Protein AF-A0A397TI07-F1 (afdb_monomer)

Nearest PDB structures (foldseek):
  2qxl-assembly1_A  TM=7.278E-01  e=1.219E-18  Saccharomyces cerevisiae
  6sr6-assembly2_C  TM=5.139E-01  e=1.156E-18  Thermochaetoides thermophila DSM 1495
  6gfa-assembly1_A  TM=7.065E-01  e=2.248E-13  Homo sapiens
  1hux-assembly1_B  TM=5.954E-01  e=6.683E-06  Acidaminococcus fermentans
 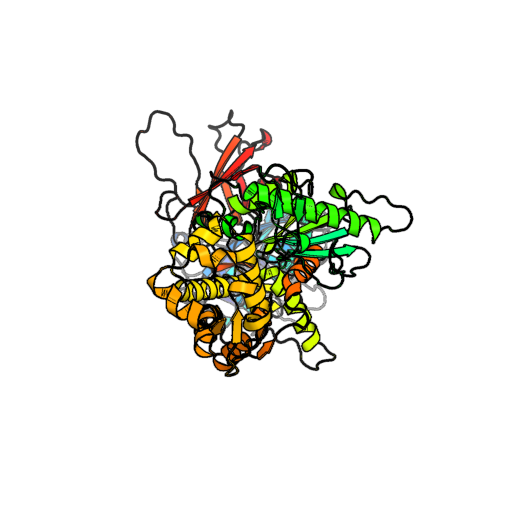 4ehu-assembly1_A  TM=5.705E-01  e=7.834E-06  Clostridioides difficile

Organism: NCBI:txid658196

Foldseek 3Di:
DKAKAAPLVDDQVDQKDKDWDFDPPFQQDQAKDKFWAKDQDQDGPLVFKFWAWDDTDRGGTMIMIGTLDPPDDPDDSRRMMIIMDMDDDCVNRVDDQPQQPQKDKDKDKDKDFDDQDAFDKDKDFAPAFDDALKFKTKHKAFPPDDPDDWRKGWAWAADEGGMTMITIHTSDDDDDDRGIMMMMMMIIDGPPDQWDQHRHDRDIHGSCNRGHGHHPVRYDNCSVVVVCCVVCVVPPLQDPVLAQKEKEWELAQFKIWMWMDGLVVPDIGQDQDDPVDGGDSIWTLKFWDAPVNPDTPDGTNVLAFDFDDPVPDPDLRPTQMDGRLVVCLVPVVCCVLHQVDDDSLVSLLVSLLVVLVVVCVVCQVPVDDPDDDRDQQRHYAYEYADAQPDAQVSLLSVLVSCCSSVNYVHSPDSSYAYDHLQQLLVLLVLVVVCVCQPPVNPHDPDQFWAKEWAQAAQKIKIFIWTDDPLAIFTLWRMDMDRLHPCQLLVLVLVVVCVQFPVQLSVCCSNRPVSLVSQQSVCCCVQPVLPDQLDFDKDKDQCCRRPVVSLVRGDPVNNVVCVVVNNIDIQTSVSSCVSCVVSLVVSLVSVVVNCVSPPRHQEYEYAYDCSSHNNSVVSNVVNDPHHYDYDPHRNCSSNNSSSVCSSPVVNYFKDQAQWWKFKWFDDPDDPPDPDPDFTWGHTQDFGRDIATQQDKGKDKDDQAPVCLVPQKGKMWMWIANDRDGTTCPDPRIDTFWIWIDGDDNVCHVFIKIWIWRSSGPHTWIWIQGPVRDTDTIDIGGDD

Mean predicted aligned error: 15.49 Å

Solvent-accessible surface area (backbone atoms only — not comparable to full-atom values): 43344 Å² total; per-residue (Å²): 66,34,35,73,45,79,32,64,91,54,66,76,90,54,64,63,46,83,45,81,46,81,44,84,77,57,29,80,45,58,81,57,48,71,42,51,40,46,29,46,91,96,40,66,39,72,87,52,39,33,67,44,75,44,79,66,41,41,49,32,34,33,37,41,40,34,58,67,49,97,84,75,67,96,69,62,51,44,71,25,30,44,39,39,35,46,50,64,57,49,89,64,23,76,55,73,46,87,74,55,72,72,52,48,78,47,75,54,75,46,80,44,72,55,70,90,53,88,70,46,75,46,74,47,75,50,100,56,80,52,57,78,65,26,24,41,34,71,42,72,47,65,60,78,80,65,101,78,72,75,44,54,44,76,45,80,65,37,32,30,58,40,34,44,31,31,30,57,48,67,74,64,94,75,81,86,68,83,47,47,31,39,39,38,40,41,36,39,39,48,99,85,58,67,54,47,46,32,70,79,51,101,50,74,41,51,37,56,57,53,34,41,58,40,41,76,92,34,51,33,79,58,51,59,52,58,62,40,45,79,69,40,66,83,67,60,84,82,71,58,85,63,50,50,32,37,34,6,43,29,75,39,38,51,45,27,32,41,25,39,29,41,66,90,68,73,50,79,45,71,42,28,77,52,104,86,50,79,67,54,59,52,40,38,39,31,34,16,30,39,86,80,70,80,46,81,74,36,52,27,62,69,29,50,59,69,87,79,57,86,90,78,64,91,66,91,72,71,66,44,61,50,61,45,40,58,49,34,71,74,37,67,83,52,48,78,79,46,70,95,83,69,61,44,68,56,52,50,22,55,50,47,28,55,53,40,55,51,48,53,57,47,50,67,63,75,65,64,57,95,92,60,91,77,50,64,68,70,21,33,34,38,24,38,46,36,70,79,88,62,54,71,68,57,53,51,51,50,33,46,32,39,26,75,24,67,66,36,90,42,62,84,38,75,42,56,43,76,44,34,35,54,56,14,30,43,52,35,48,51,51,53,48,49,65,62,34,28,88,93,52,76,41,83,83,66,78,47,34,32,37,36,36,34,28,23,39,48,43,28,32,34,42,40,34,32,49,55,94,86,24,34,33,41,72,43,56,68,48,73,47,86,51,12,51,53,53,38,54,49,39,48,50,54,53,49,23,76,58,32,34,61,66,20,52,54,50,28,60,76,77,38,42,46,37,50,52,31,40,54,52,48,44,40,64,76,43,61,73,65,42,51,79,65,93,48,73,48,76,46,47,42,59,81,49,30,55,73,46,72,83,43,39,36,77,93,36,41,65,63,35,60,75,48,72,32,47,45,79,41,44,40,68,55,57,47,62,29,43,45,69,41,50,52,54,52,52,50,54,50,57,59,57,46,71,75,39,91,68,44,49,34,36,37,36,22,26,63,45,45,70,33,47,34,56,49,53,55,49,59,73,75,41,92,45,50,76,41,68,57,98,61,22,69,45,27,35,25,52,13,28,37,50,36,68,76,42,64,74,41,56,46,32,35,28,36,79,45,15,32,23,41,28,70,68,76,85,72,67,99,82,67,91,68,86,77,80,46,50,29,49,69,74,46,42,42,67,39,73,33,42,32,89,38,79,44,77,45,85,42,82,51,62,79,95,45,83,85,55,54,66,49,61,36,36,36,33,37,20,81,54,72,77,66,57,38,51,83,38,93,69,41,40,70,54,23,39,38,40,38,80,54,57,81,88,48,67,83,37,64,35,29,44,33,35,34,78,39,43,91,62,86,65,44,28,36,32,44,86,85,72,47,80,40,85,37,48,75,45,72,49,129

InterPro domains:
  IPR043129 ATPase, nucleotide binding domain [SSF53067] (244-429)
  IPR043129 ATPase, nucleotide binding domain [SSF53067] (448-645)

Secondary structure (DSSP, 8-state):
-EEEEE-TTS-TT-SEEEEEEE-SS--S-S-EEEEEEEEETTEE-TTTEEEEEEEEETTEEEEEEEES-TT-----GGG-EEEEEEEE-HHHHS---SS-TT-EEEEEEEEEEPPSSTT-EEEEE-SS---TT-EEEEEEEESS--S----EEEEEEEEETTEEEEEEEESS-------EEEEEEEEEE-SS--EEEPSSSS-EEEGGGTSEE--GGGB-TTHHHHHHHHHHTTT-TT--TT--EEEEEE--SSEEEEEEEETTT--EEE--EETTEES-S-EE-EEEE-TTSSSEEEEGGGGS-----TTT--S----EEEE-HHHHHH-GGGGGGS-TT--HHHHHHHHHHHHHHHHHHHHHHHT--TT----HHHHEEEEEEE-TT--HHHHHHHHHHHHHTTSSSSTT-TTEEEEEHHHHHHHHHHHHHHHHHSTTTT------EEEEEEE-SS-EEEEEEEEETTEEEE-SPPEEES-STHHHHHHHHHHHHHHH-HHHHHHHHHH-HHHHHHHHHHHHHHTGGG-SS----EEEEHHHH-GGGGGTS-HHHHHHHHHTTTEEEE-HHHHHHHHHHHHHHHHHHHHHHHTT-TT--EEEEESSGGG-HHHHHHHHHH--SEEE--SSGGGHHHHHHHHHHH-GGGEEEEE-SSEEEEEE-----TT----PPPB-EEEE-TT-EEETT--EEEEEE--GGGTT--EEEEEEEEES-SS--BTTSTTEEEEEEEEEE--GGGTT-EEEEEE-TTSSS--EEEE-TT--EEE-EEEE--

Sequence (782 aa):
MTGINDLRDLDNNNTEHYKRIDIKPSLKDENYEVFGTIIRGTQSLDDEFFIKFELYDFNGFYTIIESSNINNSSINIEECYILWMIIGNPSKLSVFSPKNREFQVGYFKKTITLKSAEGSCYHIKTPFPLYQGFGISFKVSYYPPSNYEPINNVKFIEWSYNSIKFQISKSNNIADSDENIELHICVLSSDTNRSLKIDNREEECPLNFIGYLLTDDNLNENLFLEINNQNIIKQQPFMDDNIKLVVSLDFGTTYSGFAYANKSKNEIIINDYWPDQDGPMKTNTALLYDEKYEEIKEWGLSAMAKRRNLRRELKNVSTNIVEYFKLCFLDEENKSNLSLNFNYEQAIIDYLKKIGELIKSTVLKKTRPENSEIDFLRNVLIIFPIPSKLSHQKKAAIRKCMCKAELIESEDSEKLQLITEIEAAAIKCMKIMKEVTGPEGGAIIKESDFLVVNCGGGIVELTLRRLIGDKLVEKSSNSSKLCGSIYIDKEFLEFISKKVGTNAIENLQEKHYDQLQYMVTEFCKEVKLLFTGDKKTYELNLEDICPNIKQYVADSHKDELEKNEWNVEISYEDVKSMFDPIVEQIIQLIREQLNFSKSCSTIFLVGGLSKSKYLQARIEQEFQQHIIVPRQPLTAVVSGALEYGLNAKLIYSRVIDMTYGVGMLQTLHPWNNQKERQNFNKLVAKGTEVYVDQEFEFELELQREYEDQEKFYIELYATAAQDAIFCDAPGVNKVGTIGIDIPESWHDHSINLVLFLGHIEICPFIKNKNEEYFPANFELGI

Radius of gyration: 34.13 Å; Cα contacts (8 Å, |Δi|>4): 1539; chains: 1; bounding box: 77×67×111 Å

Structure (mmCIF, N/CA/C/O backbone):
data_AF-A0A397TI07-F1
#
_entry.id   AF-A0A397TI07-F1
#
loop_
_atom_site.group_PDB
_atom_site.id
_atom_site.type_symbol
_atom_site.label_atom_id
_atom_site.label_alt_id
_atom_site.label_comp_id
_atom_site.label_asym_id
_atom_site.label_entity_id
_atom_site.label_seq_id
_atom_site.pdbx_PDB_ins_code
_atom_site.Cartn_x
_atom_site.Cartn_y
_atom_site.Cartn_z
_atom_site.occupancy
_atom_site.B_iso_or_equiv
_atom_site.auth_seq_id
_atom_site.auth_comp_id
_atom_site.auth_asym_id
_atom_site.auth_atom_id
_atom_site.pdbx_PDB_model_num
ATOM 1 N N . MET A 1 1 ? 14.806 8.182 -48.494 1.00 90.06 1 MET A N 1
ATOM 2 C CA . MET A 1 1 ? 14.368 8.021 -49.902 1.00 90.06 1 MET A CA 1
ATOM 3 C C . MET A 1 1 ? 14.138 6.554 -50.156 1.00 90.06 1 MET A C 1
ATOM 5 O O . MET A 1 1 ? 14.796 5.762 -49.504 1.00 90.06 1 MET A O 1
ATOM 9 N N . THR A 1 2 ? 13.253 6.190 -51.068 1.00 92.44 2 THR A N 1
ATOM 10 C CA . THR A 1 2 ? 12.921 4.792 -51.377 1.00 92.44 2 THR A CA 1
ATOM 11 C C . THR A 1 2 ? 12.957 4.550 -52.880 1.00 92.44 2 THR A C 1
ATOM 13 O O . THR A 1 2 ? 12.682 5.453 -53.673 1.00 92.44 2 THR A O 1
ATOM 16 N N . GLY A 1 3 ? 13.256 3.328 -53.301 1.00 92.75 3 GLY A N 1
ATOM 17 C CA . GLY A 1 3 ? 13.219 2.990 -54.715 1.00 92.75 3 GLY A CA 1
ATOM 18 C C . GLY A 1 3 ? 13.119 1.503 -54.989 1.00 92.75 3 GLY A C 1
ATOM 19 O O . GLY A 1 3 ? 13.406 0.673 -54.129 1.00 92.75 3 GLY A O 1
ATOM 20 N N . ILE A 1 4 ? 12.685 1.198 -56.211 1.00 92.88 4 ILE A N 1
ATOM 21 C CA . ILE A 1 4 ? 12.638 -0.158 -56.755 1.00 92.88 4 ILE A CA 1
ATOM 22 C C . ILE A 1 4 ? 13.364 -0.195 -58.102 1.00 92.88 4 ILE A C 1
ATOM 24 O O . ILE A 1 4 ? 13.055 0.591 -59.008 1.00 92.88 4 ILE A O 1
ATOM 28 N N . ASN A 1 5 ? 14.292 -1.137 -58.260 1.00 92.69 5 ASN A N 1
ATOM 29 C CA . ASN A 1 5 ? 15.069 -1.349 -59.484 1.00 92.69 5 ASN A CA 1
ATOM 30 C C . ASN A 1 5 ? 14.918 -2.794 -59.972 1.00 92.69 5 ASN A C 1
ATOM 32 O O . ASN A 1 5 ? 14.965 -3.715 -59.164 1.00 92.69 5 ASN A O 1
ATOM 36 N N . ASP A 1 6 ? 14.715 -2.999 -61.277 1.00 90.06 6 ASP A N 1
ATOM 37 C CA . ASP A 1 6 ? 14.643 -4.345 -61.857 1.00 90.06 6 ASP A CA 1
ATOM 38 C C . ASP A 1 6 ? 16.022 -4.987 -62.035 1.00 90.06 6 ASP A C 1
ATOM 40 O O . ASP A 1 6 ? 17.028 -4.294 -62.223 1.00 90.06 6 ASP A O 1
ATOM 44 N N . LEU A 1 7 ? 16.032 -6.320 -61.983 1.00 88.94 7 LEU A N 1
ATOM 45 C CA . LEU A 1 7 ? 17.220 -7.166 -62.094 1.00 88.94 7 LEU A CA 1
ATOM 46 C C . LEU A 1 7 ? 17.306 -7.926 -63.430 1.00 88.94 7 LEU A C 1
ATOM 48 O O . LEU A 1 7 ? 18.076 -8.871 -63.558 1.00 88.94 7 LEU A O 1
ATOM 52 N N . ARG A 1 8 ? 16.537 -7.510 -64.446 1.00 85.56 8 ARG A N 1
ATOM 53 C CA . ARG A 1 8 ? 16.439 -8.181 -65.762 1.00 85.56 8 ARG A CA 1
ATOM 54 C C . ARG A 1 8 ? 17.748 -8.258 -66.551 1.00 85.56 8 ARG A C 1
ATOM 56 O O . ARG A 1 8 ? 17.824 -8.986 -67.530 1.00 85.56 8 ARG A O 1
ATOM 63 N N . ASP A 1 9 ? 18.732 -7.445 -66.197 1.00 84.00 9 ASP A N 1
ATOM 64 C CA . ASP A 1 9 ? 20.057 -7.408 -66.815 1.00 84.00 9 ASP A CA 1
ATOM 65 C C . ASP A 1 9 ? 21.073 -8.343 -66.139 1.00 84.00 9 ASP A C 1
ATOM 67 O O . ASP A 1 9 ? 22.226 -8.387 -66.570 1.00 84.00 9 ASP A O 1
ATOM 71 N N . LEU A 1 10 ? 20.670 -9.077 -65.095 1.00 84.06 10 LEU A N 1
ATOM 72 C CA . LEU A 1 10 ? 21.507 -10.061 -64.411 1.00 84.06 10 LEU A CA 1
ATOM 73 C C . LEU A 1 10 ? 21.337 -11.460 -65.022 1.00 84.06 10 LEU A C 1
ATOM 75 O O . LEU A 1 10 ? 20.241 -11.853 -65.398 1.00 84.06 10 LEU A O 1
ATOM 79 N N . ASP A 1 11 ? 22.431 -12.221 -65.101 1.00 77.19 11 ASP A N 1
ATOM 80 C CA . ASP A 1 11 ? 22.445 -13.582 -65.659 1.00 77.19 11 ASP A CA 1
ATOM 81 C C . ASP A 1 11 ? 22.175 -14.630 -64.574 1.00 77.19 11 ASP A C 1
ATOM 83 O O . ASP A 1 11 ? 23.020 -14.826 -63.704 1.00 77.19 11 ASP A O 1
ATOM 87 N N . ASN A 1 12 ? 21.049 -15.341 -64.676 1.00 74.50 12 ASN A N 1
ATOM 88 C CA . ASN A 1 12 ? 20.631 -16.424 -63.773 1.00 74.50 12 ASN A CA 1
ATOM 89 C C . ASN A 1 12 ? 21.666 -17.537 -63.531 1.00 74.50 12 ASN A C 1
ATOM 91 O O . ASN A 1 12 ? 21.523 -18.292 -62.574 1.00 74.50 12 ASN A O 1
ATOM 95 N N . ASN A 1 13 ? 22.667 -17.698 -64.399 1.00 72.75 13 ASN A N 1
ATOM 96 C CA . ASN A 1 13 ? 23.678 -18.746 -64.241 1.00 72.75 13 ASN A CA 1
ATOM 97 C C . ASN A 1 13 ? 24.773 -18.390 -63.223 1.00 72.75 13 ASN A C 1
ATOM 99 O O . ASN A 1 13 ? 25.569 -19.258 -62.862 1.00 72.75 13 ASN A O 1
ATOM 103 N N . ASN A 1 14 ? 24.842 -17.133 -62.780 1.00 78.38 14 ASN A N 1
ATOM 104 C CA . ASN A 1 14 ? 25.813 -16.694 -61.784 1.00 78.38 14 ASN A CA 1
ATOM 105 C C . ASN A 1 14 ? 25.267 -16.885 -60.365 1.00 78.38 14 ASN A C 1
ATOM 107 O O . ASN A 1 14 ? 24.083 -16.698 -60.112 1.00 78.38 14 ASN A O 1
ATOM 111 N N . THR A 1 15 ? 26.148 -17.230 -59.426 1.00 73.81 15 THR A N 1
ATOM 112 C CA . THR A 1 15 ? 25.811 -17.357 -57.997 1.00 73.81 15 THR A CA 1
ATOM 113 C C . THR A 1 15 ? 25.949 -16.042 -57.231 1.00 73.81 15 THR A C 1
ATOM 115 O O . THR A 1 15 ? 25.439 -15.930 -56.119 1.00 73.81 15 THR A O 1
ATOM 118 N N . GLU A 1 16 ? 26.644 -15.069 -57.823 1.00 82.38 16 GLU A N 1
ATOM 119 C CA . GLU A 1 16 ? 26.930 -13.751 -57.265 1.00 82.38 16 GLU A CA 1
ATOM 120 C C . GLU A 1 16 ? 26.706 -12.680 -58.343 1.00 82.38 16 GLU A C 1
ATOM 122 O O . GLU A 1 16 ? 27.141 -12.830 -59.491 1.00 82.38 16 GLU A O 1
ATOM 127 N N . HIS A 1 17 ? 26.031 -11.589 -57.986 1.00 85.69 17 HIS A N 1
ATOM 128 C CA . HIS A 1 17 ? 25.712 -10.493 -58.895 1.00 85.69 17 HIS A CA 1
ATOM 129 C C . HIS A 1 17 ? 26.055 -9.136 -58.294 1.00 85.69 17 HIS A C 1
ATOM 131 O O . HIS A 1 17 ? 25.879 -8.902 -57.101 1.00 85.69 17 HIS A O 1
ATOM 137 N N . TYR A 1 18 ? 26.446 -8.206 -59.164 1.00 88.56 18 TYR A N 1
ATOM 138 C CA . TYR A 1 18 ? 26.770 -6.829 -58.809 1.00 88.56 18 TYR A CA 1
ATOM 139 C C . TYR A 1 18 ? 25.869 -5.879 -59.592 1.00 88.56 18 TYR A C 1
ATOM 141 O O . TYR A 1 18 ? 25.915 -5.837 -60.822 1.00 88.56 18 TYR A O 1
ATOM 149 N N . LYS A 1 19 ? 25.062 -5.088 -58.884 1.00 90.50 19 LYS A N 1
ATOM 150 C CA . LYS A 1 19 ? 24.142 -4.118 -59.486 1.00 90.50 19 LYS A CA 1
ATOM 151 C C . LYS A 1 19 ? 24.431 -2.712 -58.978 1.00 90.50 19 LYS A C 1
ATOM 153 O O . LYS A 1 19 ? 24.360 -2.445 -57.781 1.00 90.50 19 LYS A O 1
ATOM 158 N N . ARG A 1 20 ? 24.707 -1.787 -59.899 1.00 93.12 20 ARG A N 1
ATOM 159 C CA . ARG A 1 20 ? 24.792 -0.355 -59.593 1.00 93.12 20 ARG A CA 1
ATOM 160 C C . ARG A 1 20 ? 23.393 0.256 -59.505 1.00 93.12 20 ARG A C 1
ATOM 162 O O . ARG A 1 20 ? 22.586 0.073 -60.418 1.00 93.12 20 ARG A O 1
ATOM 169 N N . ILE A 1 21 ? 23.136 1.019 -58.445 1.00 93.38 21 ILE A N 1
ATOM 170 C CA . ILE A 1 21 ? 21.921 1.818 -58.269 1.00 93.38 21 ILE A CA 1
ATOM 171 C C . ILE A 1 21 ? 22.296 3.295 -58.294 1.00 93.38 21 ILE A C 1
ATOM 173 O O . ILE A 1 21 ? 22.989 3.781 -57.403 1.00 93.38 21 ILE A O 1
ATOM 177 N N . ASP A 1 22 ? 21.810 4.011 -59.306 1.00 90.75 22 ASP A N 1
ATOM 178 C CA . ASP A 1 22 ? 22.037 5.447 -59.442 1.00 90.75 22 ASP A CA 1
ATOM 179 C C . ASP A 1 22 ? 20.871 6.258 -58.860 1.00 90.75 22 ASP A C 1
ATOM 181 O O . ASP A 1 22 ? 19.702 6.055 -59.204 1.00 90.75 22 ASP A O 1
ATOM 185 N N . ILE A 1 23 ? 21.203 7.229 -58.014 1.00 88.88 23 ILE A N 1
ATOM 186 C CA . ILE A 1 23 ? 20.280 8.134 -57.335 1.00 88.88 23 ILE A CA 1
ATOM 187 C C . ILE A 1 23 ? 20.291 9.494 -58.029 1.00 88.88 23 ILE A C 1
ATOM 189 O O . ILE A 1 23 ? 21.336 10.112 -58.239 1.00 88.88 23 ILE A O 1
ATOM 193 N N . LYS A 1 24 ? 19.099 9.978 -58.391 1.00 82.69 24 LYS A N 1
ATOM 194 C CA . LYS A 1 24 ? 18.906 11.294 -59.010 1.00 82.69 24 LYS A CA 1
ATOM 195 C C . LYS A 1 24 ? 17.842 12.090 -58.248 1.00 82.69 24 LYS A C 1
ATOM 197 O O . LYS A 1 24 ? 16.737 11.575 -58.080 1.00 82.69 24 LYS A O 1
ATOM 202 N N . PRO A 1 25 ? 18.118 13.351 -57.860 1.00 83.50 25 PRO A N 1
ATOM 203 C CA . PRO A 1 25 ? 19.406 14.057 -57.952 1.00 83.50 25 PRO A CA 1
ATOM 204 C C . PRO A 1 25 ? 20.477 13.480 -56.999 1.00 83.50 25 PRO A C 1
ATOM 206 O O . PRO A 1 25 ? 20.141 12.770 -56.058 1.00 83.50 25 PRO A O 1
ATOM 209 N N . SER A 1 26 ? 21.754 13.796 -57.252 1.00 84.94 26 SER A N 1
ATOM 210 C CA . SER A 1 26 ? 22.898 13.371 -56.421 1.00 84.94 26 SER A CA 1
ATOM 211 C C . SER A 1 26 ? 22.773 13.849 -54.963 1.00 84.94 26 SER A C 1
ATOM 213 O O . SER A 1 26 ? 22.313 14.966 -54.710 1.00 84.94 26 SER A O 1
ATOM 215 N N . LEU A 1 27 ? 23.219 13.008 -54.021 1.00 83.44 27 LEU A N 1
ATOM 216 C CA . LEU A 1 27 ? 23.052 13.142 -52.567 1.00 83.44 27 LEU A CA 1
ATOM 217 C C . LEU A 1 27 ? 24.059 14.081 -51.884 1.00 83.44 27 LEU A C 1
ATOM 219 O O . LEU A 1 27 ? 23.973 14.256 -50.679 1.00 83.44 27 LEU A O 1
ATOM 223 N N . LYS A 1 28 ? 25.009 14.683 -52.613 1.00 84.31 28 LYS A N 1
ATOM 224 C CA . LYS A 1 28 ? 26.028 15.657 -52.137 1.00 84.31 28 LYS A CA 1
ATOM 225 C C . LYS A 1 28 ? 26.946 15.256 -50.961 1.00 84.31 28 LYS A C 1
ATOM 227 O O . LYS A 1 28 ? 27.936 15.947 -50.745 1.00 84.31 28 LYS A O 1
ATOM 232 N N . ASP A 1 29 ? 26.652 14.187 -50.233 1.00 83.75 29 ASP A N 1
ATOM 233 C CA . ASP A 1 29 ? 27.435 13.604 -49.142 1.00 83.75 29 ASP A CA 1
ATOM 234 C C . ASP A 1 29 ? 27.267 12.069 -49.206 1.00 83.75 29 ASP A C 1
ATOM 236 O O . ASP A 1 29 ? 26.240 11.569 -49.673 1.00 83.75 29 ASP A O 1
ATOM 240 N N . GLU A 1 30 ? 28.297 11.328 -48.803 1.00 84.31 30 GLU A N 1
ATOM 241 C CA . GLU A 1 30 ? 28.347 9.856 -48.817 1.00 84.31 30 GLU A CA 1
ATOM 242 C C . GLU A 1 30 ? 27.868 9.248 -47.490 1.00 84.31 30 GLU A C 1
ATOM 244 O O . GLU A 1 30 ? 27.696 8.039 -47.381 1.00 84.31 30 GLU A O 1
ATOM 249 N N . ASN A 1 31 ? 27.620 10.079 -46.472 1.00 86.06 31 ASN A N 1
ATOM 250 C CA . ASN A 1 31 ? 27.191 9.661 -45.142 1.00 86.06 31 ASN A CA 1
ATOM 251 C C . ASN A 1 31 ? 25.685 9.355 -45.094 1.00 86.06 31 ASN A C 1
ATOM 253 O O . ASN A 1 31 ? 24.887 10.068 -44.470 1.00 86.06 31 ASN A O 1
ATOM 257 N N . TYR A 1 32 ? 25.303 8.296 -45.798 1.00 90.44 32 TYR A N 1
ATOM 258 C CA . TYR A 1 32 ? 23.967 7.725 -45.797 1.00 90.44 32 TYR A CA 1
ATOM 259 C C . TYR A 1 32 ? 24.035 6.203 -45.687 1.00 90.44 32 TYR A C 1
ATOM 261 O O . TYR A 1 32 ? 25.038 5.574 -46.004 1.00 90.44 32 TYR A O 1
ATOM 269 N N . GLU A 1 33 ? 22.940 5.611 -45.228 1.00 91.94 33 GLU A N 1
ATOM 270 C CA . GLU A 1 33 ? 22.823 4.172 -45.021 1.00 91.94 33 GLU A CA 1
ATOM 271 C C . GLU A 1 33 ? 21.682 3.631 -45.873 1.00 91.94 33 GLU A C 1
ATOM 273 O O . GLU A 1 33 ? 20.640 4.280 -46.012 1.00 91.94 33 GLU A O 1
ATOM 278 N N . VAL A 1 34 ? 21.878 2.440 -46.437 1.00 93.06 34 VAL A N 1
ATOM 279 C CA . VAL A 1 34 ? 20.888 1.770 -47.284 1.00 93.06 34 VAL A CA 1
ATOM 280 C C . VAL A 1 34 ? 20.403 0.499 -46.606 1.00 93.06 34 VAL A C 1
ATOM 282 O O . VAL A 1 34 ? 21.199 -0.345 -46.204 1.00 93.06 34 VAL A O 1
ATOM 285 N N . PHE A 1 35 ? 19.085 0.371 -46.519 1.00 92.94 35 PHE A N 1
ATOM 286 C CA . PHE A 1 35 ? 18.367 -0.827 -46.102 1.00 92.94 35 PHE A CA 1
ATOM 287 C C . PHE A 1 35 ? 17.537 -1.316 -47.280 1.00 92.94 35 PHE A C 1
ATOM 289 O O . PHE A 1 35 ? 17.034 -0.503 -48.053 1.00 92.94 35 PHE A O 1
ATOM 296 N N . GLY A 1 36 ? 17.367 -2.619 -47.439 1.00 91.12 36 GLY A N 1
ATOM 297 C CA . GLY A 1 36 ? 16.637 -3.142 -48.582 1.00 91.12 36 GLY A CA 1
ATOM 298 C C . GLY A 1 36 ? 16.642 -4.655 -48.653 1.00 91.12 36 GLY A C 1
ATOM 299 O O . GLY A 1 36 ? 17.326 -5.312 -47.875 1.00 91.12 36 GLY A O 1
ATOM 300 N N . THR A 1 37 ? 15.883 -5.177 -49.608 1.00 89.56 37 THR A N 1
ATOM 301 C CA . THR A 1 37 ? 15.770 -6.608 -49.894 1.00 89.56 37 THR A CA 1
ATOM 302 C C . THR A 1 37 ? 15.464 -6.845 -51.376 1.00 89.56 37 THR A C 1
ATOM 304 O O . THR A 1 37 ? 15.240 -5.906 -52.149 1.00 89.56 37 THR A O 1
ATOM 307 N N . ILE A 1 38 ? 15.448 -8.114 -51.774 1.00 89.19 38 ILE A N 1
ATOM 308 C CA . ILE A 1 38 ? 14.978 -8.585 -53.068 1.00 89.19 38 ILE A CA 1
ATOM 309 C C . ILE A 1 38 ? 13.525 -9.028 -52.943 1.00 89.19 38 ILE A C 1
ATOM 311 O O . ILE A 1 38 ? 13.163 -9.811 -52.069 1.00 89.19 38 ILE A O 1
ATOM 315 N N . ILE A 1 39 ? 12.696 -8.550 -53.864 1.00 87.50 39 ILE A N 1
ATOM 316 C CA . ILE A 1 39 ? 11.276 -8.880 -53.930 1.00 87.50 39 ILE A CA 1
ATOM 317 C C . ILE A 1 39 ? 10.912 -9.481 -55.289 1.00 87.50 39 ILE A C 1
ATOM 319 O O . ILE A 1 39 ? 11.485 -9.122 -56.321 1.00 87.50 39 ILE A O 1
ATOM 323 N N . ARG A 1 40 ? 9.891 -10.342 -55.310 1.00 85.25 40 ARG A N 1
ATOM 324 C CA . ARG A 1 40 ? 9.202 -10.794 -56.530 1.00 85.25 40 ARG A CA 1
ATOM 325 C C . ARG A 1 40 ? 7.703 -10.581 -56.359 1.00 85.25 40 ARG A C 1
ATOM 327 O O . ARG A 1 40 ? 7.061 -11.201 -55.513 1.00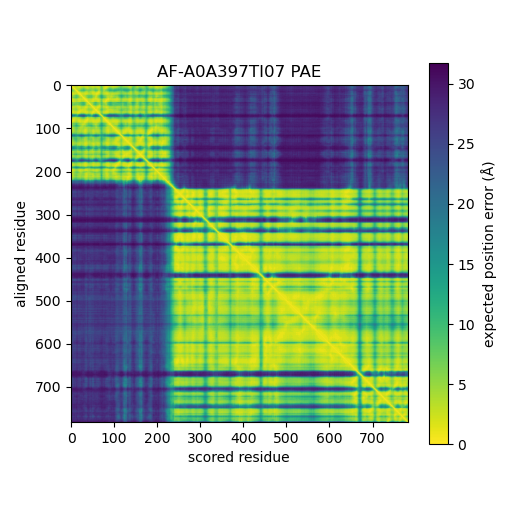 85.25 40 ARG A O 1
ATOM 334 N N . GLY A 1 41 ? 7.133 -9.670 -57.146 1.00 78.31 41 GLY A N 1
ATOM 335 C CA . GLY A 1 41 ? 5.758 -9.216 -56.932 1.00 78.31 41 GLY A CA 1
ATOM 336 C C . GLY A 1 41 ? 5.595 -8.597 -55.539 1.00 78.31 41 GLY A C 1
ATOM 337 O O . GLY A 1 41 ? 6.214 -7.582 -55.242 1.00 78.31 41 GLY A O 1
ATOM 338 N N . THR A 1 42 ? 4.775 -9.217 -54.687 1.00 66.88 42 THR A N 1
ATOM 339 C CA . THR A 1 42 ? 4.493 -8.762 -53.312 1.00 66.88 42 THR A CA 1
ATOM 340 C C . THR A 1 42 ? 5.136 -9.648 -52.237 1.00 66.88 42 THR A C 1
ATOM 342 O O . THR A 1 42 ? 4.614 -9.736 -51.128 1.00 66.88 42 THR A O 1
ATOM 345 N N . GLN A 1 43 ? 6.194 -10.388 -52.572 1.00 74.50 43 GLN A N 1
ATOM 346 C CA . GLN A 1 43 ? 6.878 -11.298 -51.648 1.00 74.50 43 GLN A CA 1
ATOM 347 C C . GLN A 1 43 ? 8.351 -10.908 -51.517 1.00 74.50 43 GLN A C 1
ATOM 349 O O . GLN A 1 43 ? 9.016 -10.715 -52.536 1.00 74.50 43 GLN A O 1
ATOM 354 N N . SER A 1 44 ? 8.836 -10.800 -50.274 1.00 76.38 44 SER A N 1
ATOM 355 C CA . SER A 1 44 ? 10.272 -10.716 -49.969 1.00 76.38 44 SER A CA 1
ATOM 356 C C . SER A 1 44 ? 10.926 -12.086 -50.147 1.00 76.38 44 SER A C 1
ATOM 358 O O . SER A 1 44 ? 10.307 -13.109 -49.848 1.00 76.38 44 SER A O 1
ATOM 360 N N . LEU A 1 45 ? 12.166 -12.094 -50.632 1.00 77.88 45 LEU A N 1
ATOM 361 C CA . LEU A 1 45 ? 12.975 -13.284 -50.896 1.00 77.88 45 LEU A CA 1
ATOM 362 C C . LEU A 1 45 ? 14.217 -13.357 -49.984 1.00 77.88 45 LEU A C 1
ATOM 364 O O . LEU A 1 45 ? 15.238 -13.921 -50.374 1.00 77.88 45 LEU A O 1
ATOM 368 N N . ASP A 1 46 ? 14.125 -12.813 -48.763 1.00 69.56 46 ASP A N 1
ATOM 369 C CA . ASP A 1 46 ? 15.209 -12.772 -47.757 1.00 69.56 46 ASP A CA 1
ATOM 370 C C . ASP A 1 46 ? 15.777 -14.152 -47.358 1.00 69.56 46 ASP A C 1
ATOM 372 O O . ASP A 1 46 ? 16.914 -14.244 -46.893 1.00 69.56 46 ASP A O 1
ATOM 376 N N . ASP A 1 47 ? 15.006 -15.233 -47.523 1.00 68.88 47 ASP A N 1
ATOM 377 C CA . ASP A 1 47 ? 15.468 -16.607 -47.259 1.00 68.88 47 ASP A CA 1
ATOM 378 C C . ASP A 1 47 ? 16.198 -17.227 -48.489 1.00 68.88 47 ASP A C 1
ATOM 380 O O . ASP A 1 47 ? 16.891 -18.241 -48.368 1.00 68.88 47 ASP A O 1
ATOM 384 N N . GLU A 1 48 ? 16.080 -16.626 -49.683 1.00 76.12 48 GLU A N 1
ATOM 385 C CA . GLU A 1 48 ? 16.630 -17.151 -50.949 1.00 76.12 48 GLU A CA 1
ATOM 386 C C . GLU A 1 48 ? 17.859 -16.395 -51.466 1.00 76.12 48 GLU A C 1
ATOM 388 O O . GLU A 1 48 ? 18.686 -16.959 -52.192 1.00 76.12 48 GLU A O 1
ATOM 393 N N . PHE A 1 49 ? 17.991 -15.124 -51.091 1.00 81.12 49 PHE A N 1
ATOM 394 C CA . PHE A 1 49 ? 19.101 -14.275 -51.497 1.00 81.12 49 PHE A CA 1
ATOM 395 C C . PHE A 1 49 ? 19.711 -13.548 -50.302 1.00 81.12 49 PHE A C 1
ATOM 397 O O . PHE A 1 49 ? 19.016 -12.979 -49.461 1.00 81.12 49 PHE A O 1
ATOM 404 N N . PHE A 1 50 ? 21.035 -13.514 -50.272 1.00 82.19 50 PHE A N 1
ATOM 405 C CA . PHE A 1 50 ? 21.818 -12.651 -49.405 1.00 82.19 50 PHE A CA 1
ATOM 406 C C . PHE A 1 50 ? 22.117 -11.346 -50.143 1.00 82.19 50 PHE A C 1
ATOM 408 O O . PHE A 1 50 ? 22.528 -11.368 -51.304 1.00 82.19 50 PHE A O 1
ATOM 415 N N . ILE A 1 51 ? 21.902 -10.204 -49.486 1.00 86.50 51 ILE A N 1
ATOM 416 C CA . ILE A 1 51 ? 22.081 -8.878 -50.091 1.00 86.50 51 ILE A CA 1
ATOM 417 C C . ILE A 1 51 ? 23.004 -8.001 -49.244 1.00 86.50 51 ILE A C 1
ATOM 419 O O . ILE A 1 51 ? 22.856 -7.901 -48.027 1.00 86.50 51 ILE A O 1
ATOM 423 N N . LYS A 1 52 ? 23.948 -7.325 -49.902 1.00 87.50 52 LYS A N 1
ATOM 424 C CA . LYS A 1 52 ? 24.861 -6.360 -49.282 1.00 87.50 52 LYS A CA 1
ATOM 425 C C . LYS A 1 52 ? 24.840 -5.048 -50.061 1.00 87.50 52 LYS A C 1
ATOM 427 O O . LYS A 1 52 ? 24.933 -5.051 -51.286 1.00 87.50 52 LYS A O 1
ATOM 432 N N . PHE A 1 53 ? 24.746 -3.922 -49.357 1.00 89.56 53 PHE A N 1
ATOM 433 C CA . PHE A 1 53 ? 24.821 -2.583 -49.951 1.00 89.56 53 PHE A CA 1
ATOM 434 C C . PHE A 1 53 ? 26.148 -1.928 -49.583 1.00 89.56 53 PHE A C 1
ATOM 436 O O . PHE A 1 53 ? 26.409 -1.707 -48.397 1.00 89.56 53 PHE A O 1
ATOM 443 N N . GLU A 1 54 ? 26.969 -1.591 -50.577 1.00 86.31 54 GLU A N 1
ATOM 444 C CA . GLU A 1 54 ? 28.326 -1.062 -50.385 1.00 86.31 54 GLU A CA 1
ATOM 445 C C . GLU A 1 54 ? 28.744 -0.091 -51.494 1.00 86.31 54 GLU A C 1
ATOM 447 O O . GLU A 1 54 ? 27.971 0.218 -52.402 1.00 86.31 54 GLU A O 1
ATOM 452 N N . LEU A 1 55 ? 29.993 0.390 -51.413 1.00 84.62 55 LEU A N 1
ATOM 453 C CA . LEU A 1 55 ? 30.611 1.288 -52.392 1.00 84.62 55 LEU A CA 1
ATOM 454 C C . LEU A 1 55 ? 29.736 2.528 -52.643 1.00 84.62 55 LEU A C 1
ATOM 456 O O . LEU A 1 55 ? 29.340 2.823 -53.774 1.00 84.62 55 LEU A O 1
ATOM 460 N N . TYR A 1 56 ? 29.399 3.203 -51.544 1.00 89.44 56 TYR A N 1
ATOM 461 C CA . TYR A 1 56 ? 28.610 4.428 -51.527 1.00 89.44 56 TYR A CA 1
ATOM 462 C C . TYR A 1 56 ? 29.391 5.581 -52.153 1.00 89.44 56 TYR A C 1
ATOM 464 O O . TYR A 1 56 ? 30.547 5.811 -51.814 1.00 89.44 56 TYR A O 1
ATOM 472 N N . ASP A 1 57 ? 28.734 6.330 -53.030 1.00 89.44 57 ASP A N 1
ATOM 473 C CA . ASP A 1 57 ? 29.211 7.614 -53.525 1.00 89.44 57 ASP A CA 1
ATOM 474 C C . ASP A 1 57 ? 28.047 8.614 -53.640 1.00 89.44 57 ASP A C 1
ATOM 476 O O . ASP A 1 57 ? 26.877 8.298 -53.382 1.00 89.44 57 ASP A O 1
ATOM 480 N N . PHE A 1 58 ? 28.357 9.846 -54.050 1.00 88.81 58 PHE A N 1
ATOM 481 C CA . PHE A 1 58 ? 27.373 10.923 -54.195 1.00 88.81 58 PHE A CA 1
ATOM 482 C C . PHE A 1 58 ? 26.250 10.627 -55.202 1.00 88.81 58 PHE A C 1
ATOM 484 O O . PHE A 1 58 ? 25.216 11.300 -55.183 1.00 88.81 58 PHE A O 1
ATOM 491 N N . ASN A 1 59 ? 26.450 9.692 -56.127 1.00 89.25 59 ASN A N 1
ATOM 492 C CA . ASN A 1 59 ? 25.507 9.336 -57.184 1.00 89.25 59 ASN A CA 1
ATOM 493 C C . ASN A 1 59 ? 24.768 8.026 -56.904 1.00 89.25 59 ASN A C 1
ATOM 495 O O . ASN A 1 59 ? 23.915 7.663 -57.707 1.00 89.25 59 ASN A O 1
ATOM 499 N N . GLY A 1 60 ? 25.061 7.323 -55.811 1.00 91.06 60 GLY A N 1
ATOM 500 C CA . GLY A 1 60 ? 24.387 6.082 -55.443 1.00 91.06 60 GLY A CA 1
ATOM 501 C C . GLY A 1 60 ? 25.340 5.026 -54.896 1.00 91.06 60 GLY A C 1
ATOM 502 O O . GLY A 1 60 ? 26.402 5.347 -54.371 1.00 91.06 60 GLY A O 1
ATOM 503 N N . PHE A 1 61 ? 24.943 3.762 -54.996 1.00 93.94 61 PHE A N 1
ATOM 504 C CA . PHE A 1 61 ? 25.594 2.649 -54.302 1.00 93.94 61 PHE A CA 1
ATOM 505 C C . PHE A 1 61 ? 25.577 1.374 -55.147 1.00 93.94 61 PHE A C 1
ATOM 507 O O . PHE A 1 61 ? 24.810 1.250 -56.108 1.00 93.94 61 PHE A O 1
ATOM 514 N N . TYR A 1 62 ? 26.426 0.413 -54.794 1.00 91.94 62 TYR A N 1
ATOM 515 C CA . TYR A 1 62 ? 26.400 -0.932 -55.360 1.00 91.94 62 TYR A CA 1
ATOM 516 C C . TYR A 1 62 ? 25.652 -1.897 -54.444 1.00 91.94 62 TYR A C 1
ATOM 518 O O . TYR A 1 62 ? 25.690 -1.797 -53.220 1.00 91.94 62 TYR A O 1
ATOM 526 N N . THR A 1 63 ? 24.964 -2.842 -55.072 1.00 90.50 63 THR A N 1
ATOM 527 C CA . THR A 1 63 ? 24.292 -3.962 -54.418 1.00 90.50 63 THR A CA 1
ATOM 528 C C . THR A 1 63 ? 24.976 -5.251 -54.855 1.00 90.50 63 THR A C 1
ATOM 530 O O . THR A 1 63 ? 25.088 -5.494 -56.059 1.00 90.50 63 THR A O 1
ATOM 533 N N . ILE A 1 64 ? 25.431 -6.047 -53.892 1.00 89.06 64 ILE A N 1
ATOM 534 C CA . ILE A 1 64 ? 25.976 -7.393 -54.092 1.00 89.06 64 ILE A CA 1
ATOM 535 C C . ILE A 1 64 ? 24.887 -8.385 -53.688 1.00 89.06 64 ILE A C 1
ATOM 537 O O . ILE A 1 64 ? 24.280 -8.227 -52.627 1.00 89.06 64 ILE A O 1
ATOM 541 N N . ILE A 1 65 ? 24.604 -9.357 -54.551 1.00 87.25 65 ILE A N 1
ATOM 542 C CA . ILE A 1 65 ? 23.540 -10.348 -54.367 1.00 87.25 65 ILE A CA 1
ATOM 543 C C . ILE A 1 65 ? 24.142 -11.741 -54.505 1.00 87.25 65 ILE A C 1
ATOM 545 O O . ILE A 1 65 ? 24.691 -12.050 -55.559 1.00 87.25 65 ILE A O 1
ATOM 549 N N . GLU A 1 66 ? 23.978 -12.589 -53.495 1.00 84.19 66 GLU A N 1
ATOM 550 C CA . GLU A 1 66 ? 24.374 -14.002 -53.519 1.00 84.19 66 GLU A CA 1
ATOM 551 C C . GLU A 1 66 ? 23.148 -14.904 -53.336 1.00 84.19 66 GLU A C 1
ATOM 553 O O . GLU A 1 66 ? 22.276 -14.617 -52.516 1.00 84.19 66 GLU A O 1
ATOM 558 N N . SER A 1 67 ? 23.060 -16.011 -54.076 1.00 76.25 67 SER A N 1
ATOM 559 C CA . SER A 1 67 ? 21.975 -16.985 -53.877 1.00 76.25 67 SER A CA 1
ATOM 560 C C . SER A 1 67 ? 22.274 -17.918 -52.702 1.00 76.25 67 SER A C 1
ATOM 562 O O . SER A 1 67 ? 23.366 -18.478 -52.611 1.00 76.25 67 SER A O 1
ATOM 564 N N . SER A 1 68 ? 21.288 -18.142 -51.826 1.00 64.69 68 SER A N 1
ATOM 565 C CA . SER A 1 68 ? 21.447 -18.979 -50.630 1.00 64.69 68 SER A CA 1
ATOM 566 C C . SER A 1 68 ? 21.561 -20.479 -50.926 1.00 64.69 68 SER A C 1
ATOM 568 O O . SER A 1 68 ? 21.948 -21.250 -50.047 1.00 64.69 68 SER A O 1
ATOM 570 N N . ASN A 1 69 ? 21.249 -20.920 -52.152 1.00 60.84 69 ASN A N 1
ATOM 571 C CA . ASN A 1 69 ? 21.158 -22.336 -52.489 1.00 60.84 69 ASN A CA 1
ATOM 572 C C . ASN A 1 69 ? 21.813 -22.645 -53.845 1.00 60.84 69 ASN A C 1
ATOM 574 O O . ASN A 1 69 ? 21.178 -22.575 -54.894 1.00 60.84 69 ASN A O 1
ATOM 578 N N . ILE A 1 70 ? 23.081 -23.068 -53.811 1.00 54.06 70 ILE A N 1
ATOM 579 C CA . ILE A 1 70 ? 23.904 -23.377 -54.999 1.00 54.06 70 ILE A CA 1
ATOM 580 C C . ILE A 1 70 ? 23.287 -24.491 -55.880 1.00 54.06 70 ILE A C 1
ATOM 582 O O . ILE A 1 70 ? 23.655 -24.623 -57.043 1.00 54.06 70 ILE A O 1
ATOM 586 N N . ASN A 1 71 ? 22.329 -25.278 -55.367 1.00 50.81 71 ASN A N 1
ATOM 587 C CA . ASN A 1 71 ? 21.826 -26.475 -56.051 1.00 50.81 71 ASN A CA 1
ATOM 588 C C . ASN A 1 71 ? 20.299 -26.589 -56.240 1.00 50.81 71 ASN A C 1
ATOM 590 O O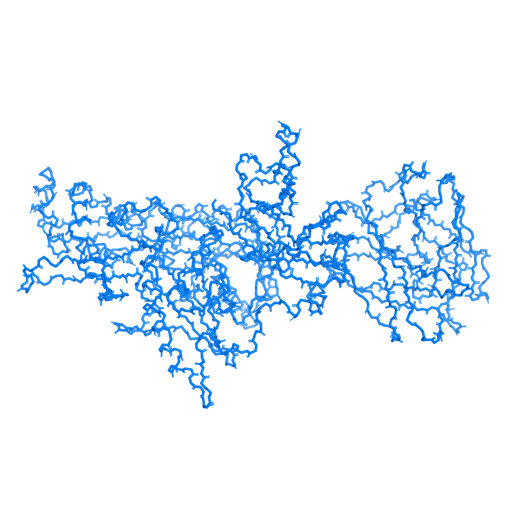 . ASN A 1 71 ? 19.882 -27.648 -56.704 1.00 50.81 71 ASN A O 1
ATOM 594 N N . ASN A 1 72 ? 19.455 -25.597 -55.897 1.00 50.00 72 ASN A N 1
ATOM 595 C CA . ASN A 1 72 ? 17.997 -25.674 -56.165 1.00 50.00 72 ASN A CA 1
ATOM 596 C C . ASN A 1 72 ? 17.199 -24.385 -55.822 1.00 50.00 72 ASN A C 1
ATOM 598 O O . ASN A 1 72 ? 16.255 -24.439 -55.033 1.00 50.00 72 ASN A O 1
ATOM 602 N N . SER A 1 73 ? 17.505 -23.223 -56.406 1.00 53.62 73 SER A N 1
ATOM 603 C CA . SER A 1 73 ? 16.532 -22.115 -56.425 1.00 53.62 73 SER A CA 1
ATOM 604 C C . SER A 1 73 ? 15.705 -22.188 -57.715 1.00 53.62 73 SER A C 1
ATOM 606 O O . SER A 1 73 ? 16.207 -22.068 -58.827 1.00 53.62 73 SER A O 1
ATOM 608 N N . SER A 1 74 ? 14.396 -22.420 -57.594 1.00 59.25 74 SER A N 1
ATOM 609 C CA . SER A 1 74 ? 13.453 -22.346 -58.724 1.00 59.25 74 SER A CA 1
ATOM 610 C C . SER A 1 74 ? 13.104 -20.900 -59.113 1.00 59.25 74 SER A C 1
ATOM 612 O O . SER A 1 74 ? 12.118 -20.673 -59.820 1.00 59.25 74 SER A O 1
ATOM 614 N N . ILE A 1 75 ? 13.844 -19.914 -58.593 1.00 70.69 75 ILE A N 1
ATOM 615 C CA . ILE A 1 75 ? 13.550 -18.490 -58.731 1.00 70.69 75 ILE A CA 1
ATOM 616 C C . ILE A 1 75 ? 14.515 -17.847 -59.719 1.00 70.69 75 ILE A C 1
ATOM 618 O O . ILE A 1 75 ? 15.725 -17.830 -59.531 1.00 70.69 75 ILE A O 1
ATOM 622 N N . ASN A 1 76 ? 13.923 -17.300 -60.776 1.00 78.69 76 ASN A N 1
ATOM 623 C CA . ASN A 1 76 ? 14.589 -16.531 -61.812 1.00 78.69 76 ASN A CA 1
ATOM 624 C C . ASN A 1 76 ? 14.872 -15.104 -61.299 1.00 78.69 76 ASN A C 1
ATOM 626 O O . ASN A 1 76 ? 13.922 -14.353 -61.066 1.00 78.69 76 ASN A O 1
ATOM 630 N N . ILE A 1 77 ? 16.149 -14.721 -61.143 1.00 81.31 77 ILE A N 1
ATOM 631 C CA . ILE A 1 77 ? 16.549 -13.389 -60.655 1.00 81.31 77 ILE A CA 1
ATOM 632 C C . ILE A 1 77 ? 16.134 -12.268 -61.617 1.00 81.31 77 ILE A C 1
ATOM 634 O O . ILE A 1 77 ? 15.869 -11.152 -61.175 1.00 81.31 77 ILE A O 1
ATOM 638 N N . GLU A 1 78 ? 15.981 -12.555 -62.914 1.00 83.31 78 GLU A N 1
ATOM 639 C CA . GLU A 1 78 ? 15.517 -11.575 -63.908 1.00 83.31 78 GLU A CA 1
ATOM 640 C C . GLU A 1 78 ? 14.066 -11.128 -63.649 1.00 83.31 78 GLU A C 1
ATOM 642 O O . GLU A 1 78 ? 13.650 -10.058 -64.095 1.00 83.31 78 GLU A O 1
ATOM 647 N N . GLU A 1 79 ? 13.287 -11.923 -62.910 1.00 85.31 79 GLU A N 1
ATOM 648 C CA . GLU A 1 79 ? 11.913 -11.600 -62.508 1.00 85.31 79 GLU A CA 1
ATOM 649 C C . GLU A 1 79 ? 11.832 -10.874 -61.153 1.00 85.31 79 GLU A C 1
ATOM 651 O O . GLU A 1 79 ? 10.734 -10.556 -60.682 1.00 85.31 79 GLU A O 1
ATOM 656 N N . CYS A 1 80 ? 12.978 -10.609 -60.524 1.00 89.44 80 CYS A N 1
ATOM 657 C CA . CYS A 1 80 ? 13.078 -9.979 -59.216 1.00 89.44 80 CYS A CA 1
ATOM 658 C C . CYS A 1 80 ? 13.392 -8.477 -59.312 1.00 89.44 80 CYS A C 1
ATOM 660 O O . CYS A 1 80 ? 13.853 -7.943 -60.329 1.00 89.44 80 CYS A O 1
ATOM 662 N N . TYR A 1 81 ? 13.153 -7.779 -58.206 1.00 90.81 81 TYR A N 1
ATOM 663 C CA . TYR A 1 81 ? 13.455 -6.363 -58.037 1.00 90.81 81 TYR A CA 1
ATOM 664 C C . TYR A 1 81 ? 14.223 -6.137 -56.737 1.00 90.81 81 TYR A C 1
ATOM 666 O O . TYR A 1 81 ? 13.961 -6.806 -55.742 1.00 90.81 81 TYR A O 1
ATOM 674 N N . ILE A 1 82 ? 15.116 -5.149 -56.717 1.00 92.06 82 ILE A N 1
ATOM 675 C CA . ILE A 1 82 ? 15.704 -4.633 -55.476 1.00 92.06 82 ILE A CA 1
ATOM 676 C C . ILE A 1 82 ? 14.786 -3.535 -54.950 1.00 92.06 82 ILE A C 1
ATOM 678 O O . ILE A 1 82 ? 14.619 -2.510 -55.617 1.00 92.06 82 ILE A O 1
ATOM 682 N N . LEU A 1 83 ? 14.237 -3.734 -53.755 1.00 92.56 83 LEU A N 1
ATOM 683 C CA . LEU A 1 83 ? 13.568 -2.707 -52.964 1.00 92.56 83 LEU A CA 1
ATOM 684 C C . LEU A 1 83 ? 14.571 -2.124 -51.972 1.00 92.56 83 LEU A C 1
ATOM 686 O O . LEU A 1 83 ? 15.159 -2.859 -51.184 1.00 92.56 83 LEU A O 1
ATOM 690 N N . TRP A 1 84 ? 14.748 -0.807 -51.975 1.00 93.62 84 TRP A N 1
ATOM 691 C CA . TRP A 1 84 ? 15.711 -0.145 -51.100 1.00 93.62 84 TRP A CA 1
ATOM 692 C C . TRP A 1 84 ? 15.166 1.145 -50.488 1.00 93.62 84 TRP A C 1
ATOM 694 O O . TRP A 1 84 ? 14.275 1.811 -51.023 1.00 93.62 84 TRP A O 1
ATOM 704 N N . MET A 1 85 ? 15.756 1.516 -49.357 1.00 93.38 85 MET A N 1
ATOM 705 C CA . MET A 1 85 ? 15.527 2.736 -48.608 1.00 93.38 85 MET A CA 1
ATOM 706 C C . MET A 1 85 ? 16.860 3.318 -48.148 1.00 93.38 85 MET A C 1
ATOM 708 O O . MET A 1 85 ? 17.639 2.665 -47.463 1.00 93.38 85 MET A O 1
ATOM 712 N N . ILE A 1 86 ? 17.072 4.589 -48.471 1.00 92.25 86 ILE A N 1
ATOM 713 C CA . ILE A 1 86 ? 18.161 5.413 -47.953 1.00 92.25 86 ILE A CA 1
ATOM 714 C C . ILE A 1 86 ? 17.676 6.190 -46.732 1.00 92.25 86 ILE A C 1
ATOM 716 O O . ILE A 1 86 ? 16.698 6.949 -46.832 1.00 92.25 86 ILE A O 1
ATOM 720 N N . ILE A 1 87 ? 18.421 6.085 -45.634 1.00 92.19 87 ILE A N 1
ATOM 721 C CA . ILE A 1 87 ? 18.330 6.975 -44.476 1.00 92.19 87 ILE A CA 1
ATOM 722 C C . ILE A 1 87 ? 19.611 7.808 -44.352 1.00 92.19 87 ILE A C 1
ATOM 724 O O . ILE A 1 87 ? 20.704 7.362 -44.687 1.00 92.19 87 ILE A O 1
ATOM 728 N N . GLY A 1 88 ? 19.484 9.034 -43.861 1.00 88.38 88 GLY A N 1
ATOM 729 C CA . GLY A 1 88 ? 20.622 9.914 -43.613 1.00 88.38 88 GLY A CA 1
ATOM 730 C C . GLY A 1 88 ? 20.160 11.309 -43.221 1.00 88.38 88 GLY A C 1
ATOM 731 O O . GLY A 1 88 ? 18.965 11.604 -43.260 1.00 88.38 88 GLY A O 1
ATOM 732 N N . ASN A 1 89 ? 21.095 12.168 -42.811 1.00 84.00 89 ASN A N 1
ATOM 733 C CA . ASN A 1 89 ? 20.757 13.505 -42.332 1.00 84.00 89 ASN A CA 1
ATOM 734 C C . ASN A 1 89 ? 20.398 14.426 -43.519 1.00 84.00 89 ASN A C 1
ATOM 736 O O . ASN A 1 89 ? 21.297 14.791 -44.285 1.00 84.00 89 ASN A O 1
ATOM 740 N N . PRO A 1 90 ? 19.134 14.877 -43.658 1.00 78.06 90 PRO A N 1
ATOM 741 C CA . PRO A 1 90 ? 18.711 15.675 -44.810 1.00 78.06 90 PRO A CA 1
ATOM 742 C C . PRO A 1 90 ? 19.476 16.993 -44.964 1.00 78.06 90 PRO A C 1
ATOM 744 O O . PRO A 1 90 ? 19.666 17.469 -46.083 1.00 78.06 90 PRO A O 1
ATOM 747 N N . SER A 1 91 ? 19.948 17.576 -43.855 1.00 80.69 91 SER A N 1
ATOM 748 C CA . SER A 1 91 ? 20.728 18.822 -43.884 1.00 80.69 91 SER A CA 1
ATOM 749 C C . SER A 1 91 ? 22.101 18.648 -44.542 1.00 80.69 91 SER A C 1
ATOM 751 O O . SER A 1 91 ? 22.618 19.603 -45.116 1.00 80.69 91 SER A O 1
ATOM 753 N N . LYS A 1 92 ? 22.657 17.429 -44.510 1.00 82.50 92 LYS A N 1
ATOM 754 C CA . LYS A 1 92 ? 23.909 17.073 -45.186 1.00 82.50 92 LYS A CA 1
ATOM 755 C C . LYS A 1 92 ? 23.651 16.630 -46.624 1.00 82.50 92 LYS A C 1
ATOM 757 O O . LYS A 1 92 ? 24.241 17.176 -47.550 1.00 82.50 92 LYS A O 1
ATOM 762 N N . LEU A 1 93 ? 22.685 15.728 -46.818 1.00 81.25 93 LEU A N 1
ATOM 763 C CA . LEU A 1 93 ? 22.423 15.123 -48.127 1.00 81.25 93 LEU A CA 1
ATOM 764 C C . LEU A 1 93 ? 21.769 16.082 -49.141 1.00 81.25 93 LEU A C 1
ATOM 766 O O . LEU A 1 93 ? 21.753 15.826 -50.340 1.00 81.25 93 LEU A O 1
ATOM 770 N N . SER A 1 94 ? 21.179 17.201 -48.696 1.00 78.31 94 SER A N 1
ATOM 771 C CA . SER A 1 94 ? 20.473 18.170 -49.562 1.00 78.31 94 SER A CA 1
ATOM 772 C C . SER A 1 94 ? 19.342 17.585 -50.435 1.00 78.31 94 SER A C 1
ATOM 774 O O . SER A 1 94 ? 18.822 18.279 -51.311 1.00 78.31 94 SER A O 1
ATOM 776 N N . VAL A 1 95 ? 18.956 16.330 -50.206 1.00 77.19 95 VAL A N 1
ATOM 777 C CA . VAL A 1 95 ? 17.904 15.587 -50.902 1.00 77.19 95 VAL A CA 1
ATOM 778 C C . VAL A 1 95 ? 17.131 14.801 -49.847 1.00 77.19 95 VAL A C 1
ATOM 780 O O . VAL A 1 95 ? 17.708 14.262 -48.905 1.00 77.19 95 VAL A O 1
ATOM 783 N N . PHE A 1 96 ? 15.809 14.764 -49.971 1.00 79.94 96 PHE A N 1
ATOM 784 C CA . PHE A 1 96 ? 14.925 14.075 -49.037 1.00 79.94 96 PHE A CA 1
ATOM 785 C C . PHE A 1 96 ? 13.705 13.533 -49.775 1.00 79.94 96 PHE A C 1
ATOM 787 O O . PHE A 1 96 ? 13.314 14.074 -50.810 1.00 79.94 96 PHE A O 1
ATOM 794 N N . SER A 1 97 ? 13.096 12.470 -49.242 1.00 84.56 97 SER A N 1
ATOM 795 C CA . SER A 1 97 ? 11.859 11.933 -49.816 1.00 84.56 97 SER A CA 1
ATOM 796 C C . SER A 1 97 ? 10.734 12.956 -49.633 1.00 84.56 97 SER A C 1
ATOM 798 O O . SER A 1 97 ? 10.438 13.347 -48.498 1.00 84.56 97 SER A O 1
ATOM 800 N N . PRO A 1 98 ? 10.078 13.418 -50.710 1.00 81.75 98 PRO A N 1
ATOM 801 C CA . PRO A 1 98 ? 8.878 14.226 -50.571 1.00 81.75 98 PRO A CA 1
ATOM 802 C C . PRO A 1 98 ? 7.672 13.385 -50.138 1.00 81.75 98 PRO A C 1
ATOM 804 O O . PRO A 1 98 ? 6.716 13.958 -49.623 1.00 81.75 98 PRO A O 1
ATOM 807 N N . LYS A 1 99 ? 7.707 12.060 -50.347 1.00 88.06 99 LYS A N 1
ATOM 808 C CA . LYS A 1 99 ? 6.543 11.182 -50.195 1.00 88.06 99 LYS A CA 1
ATOM 809 C C . LYS A 1 99 ? 6.407 10.527 -48.813 1.00 88.06 99 LYS A C 1
ATOM 811 O O . LYS A 1 99 ? 5.290 10.157 -48.483 1.00 88.06 99 LYS A O 1
ATOM 816 N N . ASN A 1 100 ? 7.493 10.406 -48.041 1.00 89.12 100 ASN A N 1
ATOM 817 C CA . ASN A 1 100 ? 7.545 9.660 -46.768 1.00 89.12 100 ASN A CA 1
ATOM 818 C C . ASN A 1 100 ? 7.941 10.542 -45.566 1.00 89.12 100 ASN A C 1
ATOM 820 O O . ASN A 1 100 ? 8.764 10.149 -44.741 1.00 89.12 100 ASN A O 1
ATOM 824 N N . ARG A 1 101 ? 7.447 11.784 -45.502 1.00 86.38 101 ARG A N 1
ATOM 825 C CA . ARG A 1 101 ? 7.844 12.757 -44.457 1.00 86.38 101 ARG A CA 1
ATOM 826 C C . ARG A 1 101 ? 7.193 12.504 -43.099 1.00 86.38 101 ARG A C 1
ATOM 828 O O . ARG A 1 101 ? 7.608 13.090 -42.108 1.00 86.38 101 ARG A O 1
ATOM 835 N N . GLU A 1 102 ? 6.155 11.685 -43.078 1.00 85.50 102 GLU A N 1
ATOM 836 C CA . GLU A 1 102 ? 5.388 11.305 -41.900 1.00 85.50 102 GLU A CA 1
ATOM 837 C C . GLU A 1 102 ? 6.085 10.253 -41.032 1.00 85.50 102 GLU A C 1
ATOM 839 O O . GLU A 1 102 ? 5.645 10.014 -39.910 1.00 85.50 102 GLU A O 1
ATOM 844 N N . PHE A 1 103 ? 7.136 9.609 -41.547 1.00 87.75 103 PHE A N 1
ATOM 845 C CA . PHE A 1 103 ? 7.874 8.593 -40.812 1.00 87.75 103 PHE A CA 1
ATOM 846 C C . PHE A 1 103 ? 8.954 9.229 -39.942 1.00 87.75 103 PHE A C 1
ATOM 848 O O . PHE A 1 103 ? 9.820 9.958 -40.430 1.00 87.75 103 PHE A O 1
ATOM 855 N N . GLN A 1 104 ? 8.934 8.901 -38.653 1.00 89.50 104 GLN A N 1
ATOM 856 C CA . GLN A 1 104 ? 10.077 9.118 -37.779 1.00 89.50 104 GLN A CA 1
ATOM 857 C C . GLN A 1 104 ? 11.061 7.960 -37.958 1.00 89.50 104 GLN A C 1
ATOM 859 O O . GLN A 1 104 ? 10.661 6.800 -38.072 1.00 89.50 104 GLN A O 1
ATOM 864 N N . VAL A 1 105 ? 12.352 8.290 -38.003 1.00 90.00 105 VAL A N 1
ATOM 865 C CA . VAL A 1 105 ? 13.435 7.329 -38.235 1.00 90.00 105 VAL A CA 1
ATOM 866 C C . VAL A 1 105 ? 14.305 7.252 -36.987 1.00 90.00 105 VAL A C 1
ATOM 868 O O . VAL A 1 105 ? 15.045 8.187 -36.683 1.00 90.00 105 VAL A O 1
ATOM 871 N N . GLY A 1 106 ? 14.233 6.130 -36.279 1.00 90.75 106 GLY A N 1
ATOM 872 C CA . GLY A 1 106 ? 15.207 5.745 -35.265 1.00 90.75 106 GLY A CA 1
ATOM 873 C C . GLY A 1 106 ? 16.340 4.951 -35.911 1.00 90.75 106 GLY A C 1
ATOM 874 O O . GLY A 1 106 ? 16.084 4.002 -36.647 1.00 90.75 106 GLY A O 1
ATOM 875 N N . TYR A 1 107 ? 17.592 5.326 -35.660 1.00 92.19 107 TYR A N 1
ATOM 876 C CA . TYR A 1 107 ? 18.760 4.625 -36.195 1.00 92.19 107 TYR A CA 1
ATOM 877 C C . TYR A 1 107 ? 19.833 4.474 -35.125 1.00 92.19 107 TYR A C 1
ATOM 879 O O . TYR A 1 107 ? 20.179 5.448 -34.457 1.00 92.19 107 TYR A O 1
ATOM 887 N N . PHE A 1 108 ? 20.356 3.261 -34.967 1.00 90.56 108 PHE A N 1
ATOM 888 C CA . PHE A 1 108 ? 21.449 2.970 -34.045 1.00 90.56 108 PHE A CA 1
ATOM 889 C C . PHE A 1 108 ? 22.263 1.761 -34.515 1.00 90.56 108 PHE A C 1
ATOM 891 O O . PHE A 1 108 ? 21.834 0.991 -35.377 1.00 90.56 108 PHE A O 1
ATOM 898 N N . LYS A 1 109 ? 23.459 1.620 -33.942 1.00 90.31 109 LYS A N 1
ATOM 899 C CA . LYS A 1 109 ? 24.423 0.561 -34.245 1.00 90.31 109 LYS A CA 1
ATOM 900 C C . LYS A 1 109 ? 24.703 -0.259 -32.988 1.00 90.31 109 LYS A C 1
ATOM 902 O O . LYS A 1 109 ? 24.724 0.301 -31.891 1.00 90.31 109 LYS A O 1
ATOM 907 N N . LYS A 1 110 ? 24.938 -1.563 -33.128 1.00 87.44 110 LYS A N 1
ATOM 908 C CA . LYS A 1 110 ? 25.352 -2.441 -32.023 1.00 87.44 110 LYS A CA 1
ATOM 909 C C . LYS A 1 110 ? 26.403 -3.436 -32.504 1.00 87.44 110 LYS A C 1
ATOM 911 O O . LYS A 1 110 ? 26.195 -4.116 -33.502 1.00 87.44 110 LYS A O 1
ATOM 916 N N . THR A 1 111 ? 27.511 -3.543 -31.781 1.00 85.81 111 THR A N 1
ATOM 917 C CA . THR A 1 111 ? 28.532 -4.564 -32.048 1.00 85.81 111 THR A CA 1
ATOM 918 C C . THR A 1 111 ? 28.074 -5.921 -31.516 1.00 85.81 111 THR A C 1
ATOM 920 O O . THR A 1 111 ? 27.580 -6.005 -30.390 1.00 85.81 111 THR A O 1
ATOM 923 N N . ILE A 1 112 ? 28.227 -6.974 -32.319 1.00 81.94 112 ILE A N 1
ATOM 924 C CA . ILE A 1 112 ? 27.853 -8.351 -31.982 1.00 81.94 112 ILE A CA 1
ATOM 925 C C . ILE A 1 112 ? 29.039 -9.267 -32.263 1.00 81.94 112 ILE A C 1
ATOM 927 O O . ILE A 1 112 ? 29.560 -9.281 -33.375 1.00 81.94 112 ILE A O 1
ATOM 931 N N . THR A 1 113 ? 29.422 -10.069 -31.274 1.00 82.12 113 THR A N 1
ATOM 932 C CA . THR A 1 113 ? 30.367 -11.176 -31.459 1.00 82.12 113 THR A CA 1
ATOM 933 C C . THR A 1 113 ? 29.599 -12.409 -31.919 1.00 82.12 113 THR A C 1
ATOM 935 O O . THR A 1 113 ? 28.687 -12.875 -31.225 1.00 82.12 113 THR A O 1
ATOM 938 N N . LEU A 1 114 ? 29.922 -12.916 -33.108 1.00 75.31 114 LEU A N 1
ATOM 939 C CA . LEU A 1 114 ? 29.239 -14.073 -33.682 1.00 75.31 114 LEU A CA 1
ATOM 940 C C . LEU A 1 114 ? 29.611 -15.355 -32.929 1.00 75.31 114 LEU A C 1
ATOM 942 O O . LEU A 1 114 ? 30.781 -15.640 -32.710 1.00 75.31 114 LEU A O 1
ATOM 946 N N . LYS A 1 115 ? 28.605 -16.149 -32.557 1.00 69.50 115 LYS A N 1
ATOM 947 C CA . LYS A 1 115 ? 28.783 -17.464 -31.929 1.00 69.50 115 LYS A CA 1
ATOM 948 C C . LYS A 1 115 ? 28.966 -18.539 -33.002 1.00 69.50 115 LYS A C 1
ATOM 950 O O . LYS A 1 115 ? 28.302 -18.493 -34.035 1.00 69.50 115 LYS A O 1
ATOM 955 N N . SER A 1 116 ? 29.801 -19.540 -32.721 1.00 58.00 116 SER A N 1
ATOM 956 C CA . SER A 1 116 ? 30.137 -20.644 -33.641 1.00 58.00 116 SER A CA 1
ATOM 957 C C . SER A 1 116 ? 28.973 -21.590 -33.979 1.00 58.00 116 SER A C 1
ATOM 959 O O . SER A 1 116 ? 29.066 -22.370 -34.923 1.00 58.00 116 SER A O 1
ATOM 961 N N . ALA A 1 117 ? 27.857 -21.535 -33.244 1.00 58.31 117 ALA A N 1
ATOM 962 C CA . ALA A 1 117 ? 26.689 -22.368 -33.519 1.00 58.31 117 ALA A CA 1
ATOM 963 C C . ALA A 1 117 ? 25.798 -21.754 -34.615 1.00 58.31 117 ALA A C 1
ATOM 965 O O . ALA A 1 117 ? 25.249 -20.658 -34.449 1.00 58.31 117 ALA A O 1
ATOM 966 N N . GLU A 1 118 ? 25.615 -22.497 -35.708 1.00 55.91 118 GLU A N 1
ATOM 967 C CA . GLU A 1 118 ? 24.694 -22.172 -36.799 1.00 55.91 118 GLU A CA 1
ATOM 968 C C . GLU A 1 118 ? 23.268 -21.974 -36.251 1.00 55.91 118 GLU A C 1
ATOM 970 O O . GLU A 1 118 ? 22.744 -22.798 -35.501 1.00 55.91 118 GLU A O 1
ATOM 975 N N . GLY A 1 119 ? 22.660 -20.828 -36.566 1.00 57.81 119 GLY A N 1
ATOM 976 C CA . GLY A 1 119 ? 21.332 -20.454 -36.079 1.00 57.81 119 GLY A CA 1
ATOM 977 C C . GLY A 1 119 ? 21.254 -19.911 -34.649 1.00 57.81 119 GLY A C 1
ATOM 978 O O . GLY A 1 119 ? 20.173 -19.865 -34.059 1.00 57.81 119 GLY A O 1
ATOM 979 N N . SER A 1 120 ? 22.376 -19.449 -34.092 1.00 70.31 120 SER A N 1
ATOM 980 C CA . SER A 1 120 ? 22.389 -18.725 -32.817 1.00 70.31 120 SER A CA 1
ATOM 981 C C . SER A 1 120 ? 21.434 -17.524 -32.826 1.00 70.31 120 SER A C 1
ATOM 983 O O . SER A 1 120 ? 21.500 -16.658 -33.700 1.00 70.31 120 SER A O 1
ATOM 985 N N . CYS A 1 121 ? 20.564 -17.461 -31.817 1.00 79.62 121 CYS A N 1
ATOM 986 C CA . CYS A 1 121 ? 19.719 -16.301 -31.556 1.00 79.62 121 CYS A CA 1
ATOM 987 C C . CYS A 1 121 ? 20.498 -15.248 -30.761 1.00 79.62 121 CYS A C 1
ATOM 989 O O . CYS A 1 121 ? 21.137 -15.547 -29.747 1.00 79.62 121 CYS A O 1
ATOM 991 N N . TYR A 1 122 ? 20.387 -14.006 -31.202 1.00 83.06 122 TYR A N 1
ATOM 992 C CA . TYR A 1 122 ? 20.944 -12.818 -30.580 1.00 83.06 122 TYR A CA 1
ATOM 993 C C . TYR A 1 122 ? 19.808 -11.943 -30.065 1.00 83.06 122 TYR A C 1
ATOM 995 O O . TYR A 1 122 ? 18.701 -11.936 -30.607 1.00 83.06 122 TYR A O 1
ATOM 1003 N N . HIS A 1 123 ? 20.093 -11.210 -29.000 1.00 82.25 123 HIS A N 1
ATOM 1004 C CA . HIS A 1 123 ? 19.159 -10.294 -28.369 1.00 82.25 123 HIS A CA 1
ATOM 1005 C C . HIS A 1 123 ? 19.863 -8.965 -28.126 1.00 82.25 123 HIS A C 1
ATOM 1007 O O . HIS A 1 123 ? 21.048 -8.945 -27.790 1.00 82.25 123 HIS A O 1
ATOM 1013 N N . ILE A 1 124 ? 19.146 -7.856 -28.287 1.00 83.62 124 ILE A N 1
ATOM 1014 C CA . ILE A 1 124 ? 19.673 -6.527 -27.969 1.00 83.62 124 ILE A CA 1
ATOM 1015 C C . ILE A 1 124 ? 18.583 -5.650 -27.345 1.00 83.62 124 ILE A C 1
ATOM 1017 O O . ILE A 1 124 ? 17.409 -5.757 -27.709 1.00 83.62 124 ILE A O 1
ATOM 1021 N N . LYS A 1 125 ? 19.001 -4.745 -26.453 1.00 79.56 125 LYS A N 1
ATOM 1022 C CA . LYS A 1 125 ? 18.186 -3.636 -25.937 1.00 79.56 125 LYS A CA 1
ATOM 1023 C C . LYS A 1 125 ? 18.193 -2.497 -26.963 1.00 79.56 125 LYS A C 1
ATOM 1025 O O . LYS A 1 125 ? 19.257 -2.120 -27.459 1.00 79.56 125 LYS A O 1
ATOM 1030 N N . THR A 1 126 ? 17.027 -1.960 -27.298 1.00 79.75 126 THR A N 1
ATOM 1031 C CA . THR A 1 126 ? 16.886 -0.777 -28.150 1.00 79.75 126 THR A CA 1
ATOM 1032 C C . THR A 1 126 ? 17.042 0.498 -27.313 1.00 79.75 126 THR A C 1
ATOM 1034 O O . THR A 1 126 ? 16.630 0.525 -26.152 1.00 79.75 126 THR A O 1
ATOM 1037 N N . PRO A 1 127 ? 17.623 1.579 -27.869 1.00 76.56 127 PRO A N 1
ATOM 1038 C CA . PRO A 1 127 ? 17.859 2.823 -27.127 1.00 76.56 127 PRO A CA 1
ATOM 1039 C C . PRO A 1 127 ? 16.576 3.624 -26.857 1.00 76.56 127 PRO A C 1
ATOM 1041 O O . PRO A 1 127 ? 16.591 4.595 -26.107 1.00 76.56 127 PRO A O 1
ATOM 1044 N N . PHE A 1 128 ? 15.462 3.229 -27.469 1.00 77.62 128 PHE A N 1
ATOM 1045 C CA . PHE A 1 128 ? 14.149 3.828 -27.283 1.00 77.62 128 PHE A CA 1
ATOM 1046 C C . PHE A 1 128 ? 13.060 2.747 -27.309 1.00 77.62 128 PHE A C 1
ATOM 1048 O O . PHE A 1 128 ? 13.292 1.660 -27.856 1.00 77.62 128 PHE A O 1
ATOM 1055 N N . PRO A 1 129 ? 11.878 3.041 -26.739 1.00 78.56 129 PRO A N 1
ATOM 1056 C CA . PRO A 1 129 ? 10.758 2.120 -26.749 1.00 78.56 129 PRO A CA 1
ATOM 1057 C C . PRO A 1 129 ? 10.257 1.748 -28.146 1.00 78.56 129 PRO A C 1
ATOM 1059 O O . PRO A 1 129 ? 10.215 2.581 -29.053 1.00 78.56 129 PRO A O 1
ATOM 1062 N N . LEU A 1 130 ? 9.821 0.504 -28.284 1.00 81.44 130 LEU A N 1
ATOM 1063 C CA . LEU A 1 130 ? 9.168 -0.058 -29.452 1.00 81.44 130 LEU A CA 1
ATOM 1064 C C . LEU A 1 130 ? 7.675 -0.219 -29.180 1.00 81.44 130 LEU A C 1
ATOM 1066 O O . LEU A 1 130 ? 7.265 -0.581 -28.077 1.00 81.44 130 LEU A O 1
ATOM 1070 N N . TYR A 1 131 ? 6.872 0.020 -30.211 1.00 80.31 131 TYR A N 1
ATOM 1071 C CA . TYR A 1 131 ? 5.424 -0.131 -30.158 1.00 80.31 131 TYR A CA 1
ATOM 1072 C C . TYR A 1 131 ? 4.927 -0.929 -31.358 1.00 80.31 131 TYR A C 1
ATOM 1074 O O . TYR A 1 131 ? 5.557 -0.971 -32.421 1.00 80.31 131 TYR A O 1
ATOM 1082 N N . GLN A 1 132 ? 3.754 -1.532 -31.187 1.00 84.69 132 GLN A N 1
ATOM 1083 C CA . GLN A 1 132 ? 3.063 -2.234 -32.255 1.00 84.69 132 GLN A CA 1
ATOM 1084 C C . GLN A 1 132 ? 2.854 -1.300 -33.458 1.00 84.69 132 GLN A C 1
ATOM 1086 O O . GLN A 1 132 ? 2.428 -0.153 -33.321 1.00 84.69 132 GLN A O 1
ATOM 1091 N N . GLY A 1 133 ? 3.129 -1.808 -34.656 1.00 84.06 133 GLY A N 1
ATOM 1092 C CA . GLY A 1 133 ? 3.026 -1.076 -35.915 1.00 84.06 133 GLY A CA 1
ATOM 1093 C C . GLY A 1 133 ? 4.326 -0.425 -36.388 1.00 84.06 133 GLY A C 1
ATOM 1094 O O . GLY A 1 133 ? 4.339 0.096 -37.501 1.00 84.06 133 GLY A O 1
ATOM 1095 N N . PHE A 1 134 ? 5.408 -0.467 -35.604 1.00 90.94 134 PHE A N 1
ATOM 1096 C CA . PHE A 1 134 ? 6.720 0.001 -36.060 1.00 90.94 134 PHE A CA 1
ATOM 1097 C C . PHE A 1 134 ? 7.309 -0.969 -37.095 1.00 90.94 134 PHE A C 1
ATOM 1099 O O . PHE A 1 134 ? 7.124 -2.181 -36.997 1.00 90.94 134 PHE A O 1
ATOM 1106 N N . GLY A 1 135 ? 8.019 -0.440 -38.091 1.00 91.56 135 GLY A N 1
ATOM 1107 C CA . GLY A 1 135 ? 8.820 -1.225 -39.033 1.00 91.56 135 GLY A CA 1
ATOM 1108 C C . GLY A 1 135 ? 10.277 -1.279 -38.582 1.00 91.56 135 GLY A C 1
ATOM 1109 O O . GLY A 1 135 ? 10.816 -0.250 -38.188 1.00 91.56 135 GLY A O 1
ATOM 1110 N N . ILE A 1 136 ? 10.924 -2.440 -38.640 1.00 92.56 136 ILE A N 1
ATOM 1111 C CA . ILE A 1 136 ? 12.334 -2.612 -38.276 1.00 92.56 136 ILE A CA 1
ATOM 1112 C C . ILE A 1 136 ? 13.127 -3.272 -39.407 1.00 92.56 136 ILE A C 1
ATOM 1114 O O . ILE A 1 136 ? 12.737 -4.318 -39.917 1.00 92.56 136 ILE A O 1
ATOM 1118 N N . SER A 1 137 ? 14.259 -2.681 -39.781 1.00 92.38 137 SER A N 1
ATOM 1119 C CA . SER A 1 137 ? 15.163 -3.197 -40.815 1.00 92.38 137 SER A CA 1
ATOM 1120 C C . SER A 1 137 ? 16.587 -3.302 -40.280 1.00 92.38 137 SER A C 1
ATOM 1122 O O . SER A 1 137 ? 17.017 -2.504 -39.442 1.00 92.38 137 SER A O 1
ATOM 1124 N N . PHE A 1 138 ? 17.329 -4.275 -40.800 1.00 90.44 138 PHE A N 1
ATOM 1125 C CA . PHE A 1 138 ? 18.670 -4.628 -40.347 1.00 90.44 138 PHE A CA 1
ATOM 1126 C C . PHE A 1 138 ? 19.669 -4.529 -41.498 1.00 90.44 138 PHE A C 1
ATOM 1128 O O . PHE A 1 138 ? 19.338 -4.837 -42.639 1.00 90.44 138 PHE A O 1
ATOM 1135 N N . LYS A 1 139 ? 20.900 -4.131 -41.185 1.00 88.56 139 LYS A N 1
ATOM 1136 C CA . LYS A 1 139 ? 22.061 -4.197 -42.077 1.00 88.56 139 LYS A CA 1
ATOM 1137 C C . LYS A 1 139 ? 23.274 -4.625 -41.255 1.00 88.56 139 LYS A C 1
ATOM 1139 O O . LYS A 1 139 ? 23.450 -4.154 -40.137 1.00 88.56 139 LYS A O 1
ATOM 1144 N N . VAL A 1 140 ? 24.115 -5.495 -41.800 1.00 85.00 140 VAL A N 1
ATOM 1145 C CA . VAL A 1 140 ? 25.346 -5.957 -41.140 1.00 85.00 140 VAL A CA 1
ATOM 1146 C C . VAL A 1 140 ? 26.561 -5.402 -41.872 1.00 85.00 140 VAL A C 1
ATOM 1148 O O . VAL A 1 140 ? 26.591 -5.387 -43.101 1.00 85.00 140 VAL A O 1
ATOM 1151 N N . SER A 1 141 ? 27.560 -4.957 -41.118 1.00 81.50 141 SER A N 1
ATOM 1152 C CA . SER A 1 141 ? 28.879 -4.564 -41.616 1.00 81.50 141 SER A CA 1
ATOM 1153 C C . SER A 1 141 ? 29.980 -5.189 -40.749 1.00 81.50 141 SER A C 1
ATOM 1155 O O . SER A 1 141 ? 29.740 -5.569 -39.601 1.00 81.50 141 SER A O 1
ATOM 1157 N N . TYR A 1 142 ? 31.184 -5.347 -41.297 1.00 74.50 142 TYR A N 1
ATOM 1158 C CA . TYR A 1 142 ? 32.332 -5.906 -40.576 1.00 74.50 142 TYR A CA 1
ATOM 1159 C C . TYR A 1 142 ? 33.246 -4.803 -40.040 1.00 74.50 142 TYR A C 1
ATOM 1161 O O . TYR A 1 142 ? 33.462 -3.780 -40.694 1.00 74.50 142 TYR A O 1
ATOM 1169 N N . TYR A 1 143 ? 33.802 -5.018 -38.841 1.00 58.44 143 TYR A N 1
ATOM 1170 C CA . TYR A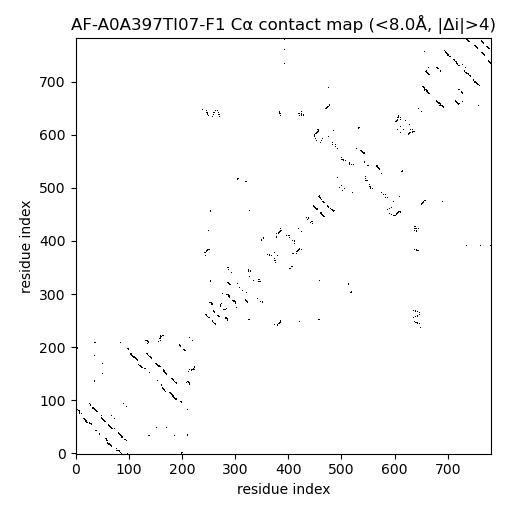 1 143 ? 34.743 -4.085 -38.223 1.00 58.44 143 TYR A CA 1
ATOM 1171 C C . TYR A 1 143 ? 35.901 -4.819 -37.514 1.00 58.44 143 TYR A C 1
ATOM 1173 O O . TYR A 1 143 ? 35.650 -5.557 -36.558 1.00 58.44 143 TYR A O 1
ATOM 1181 N N . PRO A 1 144 ? 37.175 -4.583 -37.896 1.00 59.34 144 PRO A N 1
ATOM 1182 C CA . PRO A 1 144 ? 37.626 -3.759 -39.021 1.00 59.34 144 PRO A CA 1
ATOM 1183 C C . PRO A 1 144 ? 37.286 -4.400 -40.385 1.00 59.34 144 PRO A C 1
ATOM 1185 O O . PRO A 1 144 ? 37.169 -5.624 -40.456 1.00 59.34 144 PRO A O 1
ATOM 1188 N N . PRO A 1 145 ? 37.164 -3.602 -41.464 1.00 63.00 145 PRO A N 1
ATOM 1189 C CA . PRO A 1 145 ? 36.888 -4.125 -42.800 1.00 63.00 145 PRO A CA 1
ATOM 1190 C C . PRO A 1 145 ? 37.969 -5.113 -43.246 1.00 63.00 145 PRO A C 1
ATOM 1192 O O . PRO A 1 145 ? 39.161 -4.869 -43.028 1.00 63.00 145 PRO A O 1
ATOM 1195 N N . SER A 1 146 ? 37.573 -6.209 -43.890 1.00 60.94 146 SER A N 1
ATOM 1196 C CA . SER A 1 146 ? 38.495 -7.236 -44.384 1.00 60.94 146 SER A CA 1
ATOM 1197 C C . SER A 1 146 ? 38.307 -7.494 -45.879 1.00 60.94 146 SER A C 1
ATOM 1199 O O . SER A 1 146 ? 37.282 -7.170 -46.467 1.00 60.94 146 SER A O 1
ATOM 1201 N N . ASN A 1 147 ? 39.307 -8.100 -46.524 1.00 53.28 147 ASN A N 1
ATOM 1202 C CA . ASN A 1 147 ? 39.232 -8.405 -47.957 1.00 53.28 147 ASN A CA 1
ATOM 1203 C C . ASN A 1 147 ? 38.264 -9.559 -48.289 1.00 53.28 147 ASN A C 1
ATOM 1205 O O . ASN A 1 147 ? 38.095 -9.869 -49.466 1.00 53.28 147 ASN A O 1
ATOM 1209 N N . TYR A 1 148 ? 37.691 -10.233 -47.285 1.00 61.50 148 TYR A N 1
ATOM 1210 C CA . TYR A 1 148 ? 36.806 -11.380 -47.478 1.00 61.50 148 TYR A CA 1
ATOM 1211 C C . TYR A 1 148 ? 35.698 -11.371 -46.417 1.00 61.50 148 TYR A C 1
ATOM 1213 O O . TYR A 1 148 ? 35.822 -11.982 -45.360 1.00 61.50 148 TYR A O 1
ATOM 1221 N N . GLU A 1 149 ? 34.627 -10.628 -46.690 1.00 66.69 149 GLU A N 1
ATOM 1222 C CA . GLU A 1 149 ? 33.490 -10.467 -45.781 1.00 66.69 149 GLU A CA 1
ATOM 1223 C C . GLU A 1 149 ? 32.289 -11.279 -46.287 1.00 66.69 149 GLU A C 1
ATOM 1225 O O . GLU A 1 149 ? 31.761 -10.952 -47.352 1.00 66.69 149 GLU A O 1
ATOM 1230 N N . PRO A 1 150 ? 31.837 -12.316 -45.555 1.00 68.12 150 PRO A N 1
ATOM 1231 C CA . PRO A 1 150 ? 30.608 -13.032 -45.887 1.00 68.12 150 PRO A CA 1
ATOM 1232 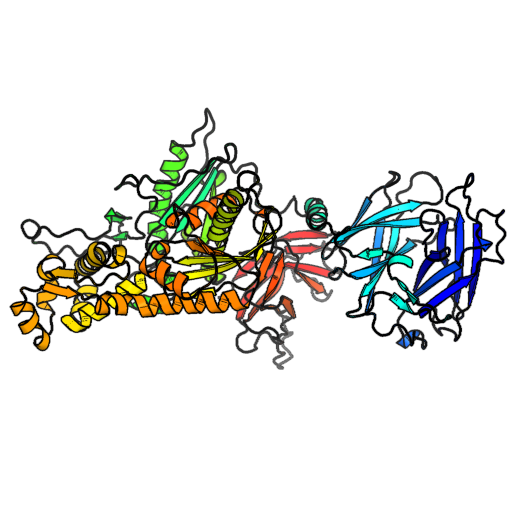C C . PRO A 1 150 ? 29.396 -12.094 -45.915 1.00 68.12 150 PRO A C 1
ATOM 1234 O O . PRO A 1 150 ? 29.332 -11.126 -45.151 1.00 68.12 150 PRO A O 1
ATOM 1237 N N . ILE A 1 151 ? 28.388 -12.408 -46.731 1.00 70.38 151 ILE A N 1
ATOM 1238 C CA . ILE A 1 151 ? 27.107 -11.704 -46.654 1.00 70.38 151 ILE A CA 1
ATOM 1239 C C . ILE A 1 151 ? 26.272 -12.338 -45.539 1.00 70.38 151 ILE A C 1
ATOM 1241 O O . ILE A 1 151 ? 26.039 -13.548 -45.521 1.00 70.38 151 ILE A O 1
ATOM 1245 N N . ASN A 1 152 ? 25.831 -11.508 -44.592 1.00 74.06 152 ASN A N 1
ATOM 1246 C CA . ASN A 1 152 ? 25.049 -11.942 -43.440 1.00 74.06 152 ASN A CA 1
ATOM 1247 C C . ASN A 1 152 ? 23.606 -11.453 -43.566 1.00 74.06 152 ASN A C 1
ATOM 1249 O O . ASN A 1 152 ? 23.377 -10.245 -43.638 1.00 74.06 152 ASN A O 1
ATOM 1253 N N . ASN A 1 153 ? 22.640 -12.371 -43.497 1.00 78.00 153 ASN A N 1
ATOM 1254 C CA . ASN A 1 153 ? 21.224 -12.020 -43.384 1.00 78.00 153 ASN A CA 1
ATOM 1255 C C . ASN A 1 153 ? 20.772 -12.079 -41.926 1.00 78.00 153 ASN A C 1
ATOM 1257 O O . ASN A 1 153 ? 21.163 -12.966 -41.159 1.00 78.00 153 ASN A O 1
ATOM 1261 N N . VAL A 1 154 ? 19.912 -11.131 -41.557 1.00 85.19 154 VAL A N 1
ATOM 1262 C CA . VAL A 1 154 ? 19.341 -11.017 -40.214 1.00 85.19 154 VAL A CA 1
ATOM 1263 C C . VAL A 1 154 ? 17.862 -11.362 -40.270 1.00 85.19 154 VAL A C 1
ATOM 1265 O O . VAL A 1 154 ? 17.062 -10.665 -40.896 1.00 85.19 154 VAL A O 1
ATOM 1268 N N . LYS A 1 155 ? 17.497 -12.436 -39.575 1.00 87.00 155 LYS A N 1
ATOM 1269 C CA . LYS A 1 155 ? 16.120 -12.882 -39.417 1.00 87.00 155 LYS A CA 1
ATOM 1270 C C . LYS A 1 155 ? 15.566 -12.394 -38.092 1.00 87.00 155 LYS A C 1
ATOM 1272 O O . LYS A 1 155 ? 15.994 -12.851 -37.036 1.00 87.00 155 LYS A O 1
ATOM 1277 N N . PHE A 1 156 ? 14.622 -11.467 -38.134 1.00 89.00 156 PHE A N 1
ATOM 1278 C CA . PHE A 1 156 ? 13.901 -11.040 -36.940 1.00 89.00 156 PHE A CA 1
ATOM 1279 C C . PHE A 1 156 ? 13.014 -12.173 -36.411 1.00 89.00 156 PHE A C 1
ATOM 1281 O O . PHE A 1 156 ? 12.411 -12.907 -37.194 1.00 89.00 156 PHE A O 1
ATOM 1288 N N . ILE A 1 157 ? 12.942 -12.309 -35.086 1.00 89.25 157 ILE A N 1
ATOM 1289 C CA . ILE A 1 157 ? 12.161 -13.354 -34.416 1.00 89.25 157 ILE A CA 1
ATOM 1290 C C . ILE A 1 157 ? 11.017 -12.721 -33.626 1.00 89.25 157 ILE A C 1
ATOM 1292 O O . ILE A 1 157 ? 9.853 -12.979 -33.915 1.00 89.25 157 ILE A O 1
ATOM 1296 N N . GLU A 1 158 ? 11.344 -11.896 -32.633 1.00 89.81 158 GLU A N 1
ATOM 1297 C CA . GLU A 1 158 ? 10.376 -11.340 -31.685 1.00 89.81 158 GLU A CA 1
ATOM 1298 C C . GLU A 1 158 ? 10.867 -10.010 -31.102 1.00 89.81 158 GLU A C 1
ATOM 1300 O O . GLU A 1 158 ? 12.064 -9.707 -31.120 1.00 89.81 158 GLU A O 1
ATOM 1305 N N . TRP A 1 159 ? 9.941 -9.206 -30.582 1.00 89.62 159 TRP A N 1
ATOM 1306 C CA . TRP A 1 159 ? 10.226 -7.927 -29.928 1.00 89.62 159 TRP A CA 1
ATOM 1307 C C . TRP A 1 159 ? 9.536 -7.811 -28.569 1.00 89.62 159 TRP A C 1
ATOM 1309 O O . TRP A 1 159 ? 8.602 -8.543 -28.254 1.00 89.62 159 TRP A O 1
ATOM 1319 N N . SER A 1 160 ? 10.000 -6.859 -27.766 1.00 79.25 160 SER A N 1
ATOM 1320 C CA . SER A 1 160 ? 9.330 -6.347 -26.570 1.00 79.25 160 SER A CA 1
ATOM 1321 C C . SER A 1 160 ? 9.509 -4.828 -26.491 1.00 79.25 160 SER A C 1
ATOM 1323 O O . SER A 1 160 ? 10.147 -4.231 -27.360 1.00 79.25 160 SER A O 1
ATOM 1325 N N . TYR A 1 161 ? 8.979 -4.193 -25.440 1.00 71.62 161 TYR A N 1
ATOM 1326 C CA . TYR A 1 161 ? 8.972 -2.735 -25.265 1.00 71.62 161 TYR A CA 1
ATOM 1327 C C . TYR A 1 161 ? 10.315 -2.043 -25.540 1.00 71.62 161 TYR A C 1
ATOM 1329 O O . TYR A 1 161 ? 10.318 -0.910 -25.990 1.00 71.62 161 TYR A O 1
ATOM 1337 N N . ASN A 1 162 ? 11.458 -2.676 -25.289 1.00 78.69 162 ASN A N 1
ATOM 1338 C CA . ASN A 1 162 ? 12.772 -2.079 -25.545 1.00 78.69 162 ASN A CA 1
ATOM 1339 C C . ASN A 1 162 ? 13.803 -3.109 -26.005 1.00 78.69 162 ASN A C 1
ATOM 1341 O O . ASN A 1 162 ? 14.990 -2.962 -25.723 1.00 78.69 162 ASN A O 1
ATOM 1345 N N . SER A 1 163 ? 13.362 -4.210 -26.604 1.00 82.75 163 SER A N 1
ATOM 1346 C CA . SER A 1 163 ? 14.264 -5.295 -26.966 1.00 82.75 163 SER A CA 1
ATOM 1347 C C . SER A 1 163 ? 13.824 -5.981 -28.241 1.00 82.75 163 SER A C 1
ATOM 1349 O O . SER A 1 163 ? 12.635 -6.053 -28.548 1.00 82.75 163 SER A O 1
ATOM 1351 N N . ILE A 1 164 ? 14.795 -6.521 -28.967 1.00 90.31 164 ILE A N 1
ATOM 1352 C CA . ILE A 1 164 ? 14.555 -7.332 -30.158 1.00 90.31 164 ILE A CA 1
ATOM 1353 C C . ILE A 1 164 ? 15.405 -8.592 -30.108 1.00 90.31 164 ILE A C 1
ATOM 1355 O O . ILE A 1 164 ? 16.542 -8.576 -29.625 1.00 90.31 164 ILE A O 1
ATOM 1359 N N . LYS A 1 165 ? 14.849 -9.674 -30.641 1.00 88.69 165 LYS A N 1
ATOM 1360 C CA . LYS A 1 165 ? 15.521 -10.951 -30.844 1.00 88.69 165 LYS A CA 1
ATOM 1361 C C . LYS A 1 165 ? 15.573 -11.259 -32.327 1.00 88.69 165 LYS A C 1
ATOM 1363 O O . LYS A 1 165 ? 14.588 -11.091 -33.047 1.00 88.69 165 LYS A O 1
ATOM 1368 N N . PHE A 1 166 ? 16.725 -11.722 -32.776 1.00 89.38 166 PHE A N 1
ATOM 1369 C CA . PHE A 1 166 ? 16.973 -12.042 -34.172 1.00 89.38 166 PHE A CA 1
ATOM 1370 C C . PHE A 1 166 ? 18.008 -13.159 -34.289 1.00 89.38 166 PHE A C 1
ATOM 1372 O O . PHE A 1 166 ? 18.716 -13.486 -33.340 1.00 89.38 166 PHE A O 1
ATOM 1379 N N . GLN A 1 167 ? 18.108 -13.743 -35.469 1.00 88.12 167 GLN A N 1
ATOM 1380 C CA . GLN A 1 167 ? 19.089 -14.751 -35.838 1.00 88.12 167 GLN A CA 1
ATOM 1381 C C . GLN A 1 167 ? 19.931 -14.215 -36.990 1.00 88.12 167 GLN A C 1
ATOM 1383 O O . GLN A 1 167 ? 19.418 -13.520 -37.864 1.00 88.12 167 GLN A O 1
ATOM 1388 N N . ILE A 1 168 ? 21.223 -14.530 -36.991 1.00 83.81 168 ILE A N 1
ATOM 1389 C CA . ILE A 1 168 ? 22.134 -14.162 -38.078 1.00 83.81 168 ILE A CA 1
ATOM 1390 C C . ILE A 1 168 ? 22.557 -15.433 -38.811 1.00 83.81 168 ILE A C 1
ATOM 1392 O O . ILE A 1 168 ? 22.980 -16.396 -38.171 1.00 83.81 168 ILE A O 1
ATOM 1396 N N . SER A 1 169 ? 22.451 -15.414 -40.139 1.00 77.56 169 SER A N 1
ATOM 1397 C CA . SER A 1 169 ? 22.892 -16.491 -41.036 1.00 77.56 169 SER A CA 1
ATOM 1398 C C . SER A 1 169 ? 23.974 -15.960 -41.979 1.00 77.56 169 SER A C 1
ATOM 1400 O O . SER A 1 169 ? 23.850 -14.829 -42.446 1.00 77.56 169 SER A O 1
ATOM 1402 N N . LYS A 1 170 ? 25.020 -16.754 -42.250 1.00 73.50 170 LYS A N 1
ATOM 1403 C CA . LYS A 1 170 ? 26.148 -16.394 -43.133 1.00 73.50 170 LYS A CA 1
ATOM 1404 C C . LYS A 1 170 ? 26.002 -17.069 -44.503 1.00 73.50 170 LYS A C 1
ATOM 1406 O O . LYS A 1 170 ? 25.520 -18.198 -44.556 1.00 73.50 170 LYS A O 1
ATOM 1411 N N . SER A 1 171 ? 26.480 -16.437 -45.579 1.00 63.59 171 SER A N 1
ATOM 1412 C CA . SER A 1 171 ? 26.449 -17.019 -46.931 1.00 63.59 171 SER A CA 1
ATOM 1413 C C . SER A 1 171 ? 27.471 -18.146 -47.183 1.00 63.59 171 SER A C 1
ATOM 1415 O O . SER A 1 171 ? 27.275 -18.935 -48.103 1.00 63.59 171 SER A O 1
ATOM 1417 N N . ASN A 1 172 ? 28.523 -18.293 -46.353 1.00 62.00 172 ASN A N 1
ATOM 1418 C CA . ASN A 1 172 ? 29.587 -19.303 -46.522 1.00 62.00 172 ASN A CA 1
ATOM 1419 C C . ASN A 1 172 ? 30.033 -19.979 -45.200 1.00 62.00 172 ASN A C 1
ATOM 1421 O O . ASN A 1 172 ? 30.232 -19.311 -44.186 1.00 62.00 172 ASN A O 1
ATOM 1425 N N . ASN A 1 173 ? 30.291 -21.299 -45.240 1.00 50.91 173 ASN A N 1
ATOM 1426 C CA . ASN A 1 173 ? 30.743 -22.152 -44.115 1.00 50.91 173 ASN A CA 1
ATOM 1427 C C . ASN A 1 173 ? 32.261 -22.063 -43.825 1.00 50.91 173 ASN A C 1
ATOM 1429 O O . ASN A 1 173 ? 32.949 -23.083 -43.737 1.00 50.91 173 ASN A O 1
ATOM 1433 N N . ILE A 1 174 ? 32.826 -20.859 -43.716 1.00 51.06 174 ILE A N 1
ATOM 1434 C CA . ILE A 1 174 ? 34.242 -20.700 -43.334 1.00 51.06 174 ILE A CA 1
ATOM 1435 C C . ILE A 1 174 ? 34.369 -20.786 -41.803 1.00 51.06 174 ILE A C 1
ATOM 1437 O O . ILE A 1 174 ? 33.593 -20.176 -41.070 1.00 51.06 174 ILE A O 1
ATOM 1441 N N . ALA A 1 175 ? 35.328 -21.591 -41.337 1.00 44.09 175 ALA A N 1
ATOM 1442 C CA . ALA A 1 175 ? 35.480 -22.006 -39.945 1.00 44.09 175 ALA A CA 1
ATOM 1443 C C . ALA A 1 175 ? 35.940 -20.890 -38.982 1.00 44.09 175 ALA A C 1
ATOM 1445 O O . ALA A 1 175 ? 36.915 -20.193 -39.254 1.00 44.09 175 ALA A O 1
ATOM 1446 N N . ASP A 1 176 ? 35.244 -20.830 -37.839 1.00 49.47 176 ASP A N 1
ATOM 1447 C CA . ASP A 1 176 ? 35.659 -20.431 -36.485 1.00 49.47 176 ASP A CA 1
ATOM 1448 C C . ASP A 1 176 ? 36.775 -19.378 -36.345 1.00 49.47 176 ASP A C 1
ATOM 1450 O O . ASP A 1 176 ? 37.941 -19.686 -36.089 1.00 49.47 176 ASP A O 1
ATOM 1454 N N . SER A 1 177 ? 36.373 -18.107 -36.353 1.00 51.44 177 SER A N 1
ATOM 1455 C CA . SER A 1 177 ? 36.964 -17.111 -35.456 1.00 51.44 177 SER A CA 1
ATOM 1456 C C . SER A 1 177 ? 35.851 -16.242 -34.851 1.00 51.44 177 SER A C 1
ATOM 1458 O O . SER A 1 177 ? 34.802 -16.061 -35.477 1.00 51.44 177 SER A O 1
ATOM 1460 N N . ASP A 1 178 ? 36.039 -15.769 -33.613 1.00 55.56 178 ASP A N 1
ATOM 1461 C CA . ASP A 1 178 ? 35.137 -14.821 -32.941 1.00 55.56 178 ASP A CA 1
ATOM 1462 C C . ASP A 1 178 ? 35.174 -13.476 -33.693 1.00 55.56 178 ASP A C 1
ATOM 1464 O O . ASP A 1 178 ? 35.926 -12.560 -33.354 1.00 55.56 178 ASP A O 1
ATOM 1468 N N . GLU A 1 179 ? 34.404 -13.371 -34.774 1.00 68.94 179 GLU A N 1
ATOM 1469 C CA . GLU A 1 179 ? 34.295 -12.152 -35.573 1.00 68.94 179 GLU A CA 1
ATOM 1470 C C . GLU A 1 179 ? 33.301 -11.184 -34.924 1.00 68.94 179 GLU A C 1
ATOM 1472 O O . GLU A 1 179 ? 32.153 -11.538 -34.627 1.00 68.94 179 GLU A O 1
ATOM 1477 N N . ASN A 1 180 ? 33.736 -9.937 -34.738 1.00 76.62 180 ASN A N 1
ATOM 1478 C CA . ASN A 1 180 ? 32.863 -8.839 -34.348 1.00 76.62 180 ASN A CA 1
ATOM 1479 C C . ASN A 1 180 ? 32.262 -8.195 -35.600 1.00 76.62 180 ASN A C 1
ATOM 1481 O O . ASN A 1 180 ? 32.982 -7.730 -36.483 1.00 76.62 180 ASN A O 1
ATOM 1485 N N . ILE A 1 181 ? 30.937 -8.134 -35.647 1.00 83.62 181 ILE A N 1
ATOM 1486 C CA . ILE A 1 181 ? 30.186 -7.406 -36.671 1.00 83.62 181 ILE A CA 1
ATOM 1487 C C . ILE A 1 181 ? 29.508 -6.186 -36.054 1.00 83.62 181 ILE A C 1
ATOM 1489 O O . ILE A 1 181 ? 29.187 -6.168 -34.865 1.00 83.62 181 ILE A O 1
ATOM 1493 N N . GLU A 1 182 ? 29.256 -5.168 -36.865 1.00 87.31 182 GLU A N 1
ATOM 1494 C CA . GLU A 1 182 ? 28.426 -4.024 -36.512 1.00 87.31 182 GLU A CA 1
ATOM 1495 C C . GLU A 1 182 ? 27.037 -4.201 -37.143 1.00 87.31 182 GLU A C 1
ATOM 1497 O O . GLU A 1 182 ? 26.870 -4.271 -38.361 1.00 87.31 182 GLU A O 1
ATOM 1502 N N . LEU A 1 183 ? 26.016 -4.316 -36.293 1.00 90.19 183 LEU A N 1
ATOM 1503 C CA . LEU A 1 183 ? 24.619 -4.401 -36.696 1.00 90.19 183 LEU A CA 1
ATOM 1504 C C . LEU A 1 183 ? 24.008 -2.999 -36.713 1.00 90.19 183 LEU A C 1
ATOM 1506 O O . LEU A 1 183 ? 23.878 -2.349 -35.677 1.00 90.19 183 LEU A O 1
ATOM 1510 N N . HIS A 1 184 ? 23.603 -2.559 -37.894 1.00 91.88 184 HIS A N 1
ATOM 1511 C CA . HIS A 1 184 ? 22.892 -1.317 -38.153 1.00 91.88 184 HIS A CA 1
ATOM 1512 C C . HIS A 1 184 ? 21.388 -1.584 -38.135 1.00 91.88 184 HIS A C 1
ATOM 1514 O O . HIS A 1 184 ? 20.903 -2.476 -38.835 1.00 91.88 184 HIS A O 1
ATOM 1520 N N . ILE A 1 185 ? 20.638 -0.807 -37.355 1.00 93.75 185 ILE A N 1
ATOM 1521 C CA . ILE A 1 185 ? 19.202 -1.024 -37.160 1.00 93.75 185 ILE A CA 1
ATOM 1522 C C . ILE A 1 185 ? 18.458 0.263 -37.449 1.00 93.75 185 ILE A C 1
ATOM 1524 O O . ILE A 1 185 ? 18.766 1.313 -36.881 1.00 93.75 185 ILE A O 1
ATOM 1528 N N . CYS A 1 186 ? 17.459 0.166 -38.319 1.00 94.44 186 CYS A N 1
ATOM 1529 C CA . CYS A 1 186 ? 16.538 1.244 -38.629 1.00 94.44 186 CYS A CA 1
ATOM 1530 C C . CYS A 1 186 ? 15.142 0.888 -38.118 1.00 94.44 186 CYS A C 1
ATOM 1532 O O . CYS A 1 186 ? 14.628 -0.184 -38.425 1.00 94.44 186 CYS A O 1
ATOM 1534 N N . VAL A 1 187 ? 14.535 1.794 -37.355 1.00 93.38 187 VAL A N 1
ATOM 1535 C CA . VAL A 1 187 ? 13.160 1.700 -36.867 1.00 93.38 187 VAL A CA 1
ATOM 1536 C C . VAL A 1 187 ? 12.350 2.836 -37.478 1.00 93.38 187 VAL A C 1
ATOM 1538 O O . VAL A 1 187 ? 12.709 4.005 -37.342 1.00 93.38 187 VAL A O 1
ATOM 1541 N N . LEU A 1 188 ? 11.257 2.491 -38.147 1.00 91.69 188 LEU A N 1
ATOM 1542 C CA . LEU A 1 188 ? 10.318 3.416 -38.767 1.00 91.69 188 LEU A CA 1
ATOM 1543 C C . LEU A 1 188 ? 9.012 3.431 -37.980 1.00 91.69 188 LEU A C 1
ATOM 1545 O O . LEU A 1 188 ? 8.393 2.385 -37.779 1.00 91.69 188 LEU A O 1
ATOM 1549 N N . SER A 1 189 ? 8.559 4.618 -37.589 1.00 87.62 189 SER A N 1
ATOM 1550 C CA . SER A 1 189 ? 7.272 4.807 -36.918 1.00 87.62 189 SER A CA 1
ATOM 1551 C C . SER A 1 189 ? 6.439 5.899 -37.589 1.00 87.62 189 SER A C 1
ATOM 1553 O O . SER A 1 189 ? 6.968 6.901 -38.070 1.00 87.62 189 SER A O 1
ATOM 1555 N N . SER A 1 190 ? 5.122 5.692 -37.654 1.00 80.62 190 SER A N 1
ATOM 1556 C CA . SER A 1 190 ? 4.152 6.666 -38.164 1.00 80.62 190 SER A CA 1
ATOM 1557 C C . SER A 1 190 ? 2.795 6.460 -37.493 1.00 80.62 190 SER A C 1
ATOM 1559 O O . SER A 1 190 ? 2.346 5.327 -37.326 1.00 80.62 190 SER A O 1
ATOM 1561 N N . ASP A 1 191 ? 2.118 7.560 -37.159 1.00 65.00 191 ASP A N 1
ATOM 1562 C CA . ASP A 1 191 ? 0.820 7.545 -36.469 1.00 65.00 191 ASP A CA 1
ATOM 1563 C C . ASP A 1 191 ? -0.351 7.116 -37.371 1.00 65.00 191 ASP A C 1
ATOM 1565 O O . ASP A 1 191 ? -1.439 6.811 -36.884 1.00 65.00 191 ASP A O 1
ATOM 1569 N N . THR A 1 192 ? -0.170 7.133 -38.697 1.00 58.22 192 THR A N 1
ATOM 1570 C CA . THR A 1 192 ? -1.283 6.982 -39.657 1.00 58.22 192 THR A CA 1
ATOM 1571 C C . THR A 1 192 ? -0.993 6.069 -40.844 1.00 58.22 192 THR A C 1
ATOM 1573 O O . THR A 1 192 ? -1.943 5.625 -41.490 1.00 58.22 192 THR A O 1
ATOM 1576 N N . ASN A 1 193 ? 0.275 5.767 -41.145 1.00 66.06 193 ASN A N 1
ATOM 1577 C CA . ASN A 1 193 ? 0.654 5.067 -42.370 1.00 66.06 193 ASN A CA 1
ATOM 1578 C C . ASN A 1 193 ? 1.578 3.869 -42.091 1.00 66.06 193 ASN A C 1
ATOM 1580 O O . ASN A 1 193 ? 2.541 3.978 -41.340 1.00 66.06 193 ASN A O 1
ATOM 1584 N N . ARG A 1 194 ? 1.296 2.714 -42.708 1.00 76.81 194 ARG A N 1
ATOM 1585 C CA . ARG A 1 194 ? 2.093 1.472 -42.572 1.00 76.81 194 ARG A CA 1
ATOM 1586 C C . ARG A 1 194 ? 2.764 1.040 -43.881 1.00 76.81 194 ARG A C 1
ATOM 1588 O O . ARG A 1 194 ? 3.282 -0.074 -43.966 1.00 76.81 194 ARG A O 1
ATOM 1595 N N . SER A 1 195 ? 2.765 1.919 -44.882 1.00 87.50 195 SER A N 1
ATOM 1596 C CA . SER A 1 195 ? 3.362 1.680 -46.194 1.00 87.50 195 SER A CA 1
ATOM 1597 C C . SER A 1 195 ? 4.272 2.837 -46.601 1.00 87.50 195 SER A C 1
ATOM 1599 O O . SER A 1 195 ? 3.892 4.004 -46.512 1.00 87.50 195 SER A O 1
ATOM 1601 N N . LEU A 1 196 ? 5.466 2.502 -47.083 1.00 88.88 196 LEU A N 1
ATOM 1602 C CA . LEU A 1 196 ? 6.398 3.422 -47.719 1.00 88.88 196 LEU A CA 1
ATOM 1603 C C . LEU A 1 196 ? 5.976 3.680 -49.163 1.00 88.88 196 LEU A C 1
ATOM 1605 O O . LEU A 1 196 ? 5.815 2.760 -49.960 1.00 88.88 196 LEU A O 1
ATOM 1609 N N . LYS A 1 197 ? 5.869 4.945 -49.544 1.00 91.56 197 LYS A N 1
ATOM 1610 C CA . LYS A 1 197 ? 5.676 5.354 -50.937 1.00 91.56 197 LYS A CA 1
ATOM 1611 C C . LYS A 1 197 ? 7.012 5.283 -51.659 1.00 91.56 197 LYS A C 1
ATOM 1613 O O . LYS A 1 197 ? 8.005 5.788 -51.141 1.00 91.56 197 LYS A O 1
ATOM 1618 N N . ILE A 1 198 ? 7.063 4.699 -52.848 1.00 92.12 198 ILE A N 1
ATOM 1619 C CA . ILE A 1 198 ? 8.311 4.550 -53.605 1.00 92.12 198 ILE A CA 1
ATOM 1620 C C . ILE A 1 198 ? 8.644 5.875 -54.306 1.00 92.12 198 ILE A C 1
ATOM 1622 O O . ILE A 1 198 ? 7.804 6.435 -55.009 1.00 92.12 198 ILE A O 1
ATOM 1626 N N . ASP A 1 199 ? 9.840 6.443 -54.112 1.00 89.88 199 ASP A N 1
ATOM 1627 C CA . ASP A 1 199 ? 10.155 7.759 -54.694 1.00 89.88 199 ASP A CA 1
ATOM 1628 C C . ASP A 1 199 ? 10.329 7.679 -56.221 1.00 89.88 199 ASP A C 1
ATOM 1630 O O . ASP A 1 199 ? 9.888 8.584 -56.930 1.00 89.88 199 ASP A O 1
ATOM 1634 N N . ASN A 1 200 ? 10.902 6.584 -56.738 1.00 89.25 200 ASN A N 1
ATOM 1635 C CA . ASN A 1 200 ? 11.173 6.400 -58.171 1.00 89.25 200 ASN A CA 1
ATOM 1636 C C . ASN A 1 200 ? 10.044 5.710 -58.975 1.00 89.25 200 ASN A C 1
ATOM 1638 O O . ASN A 1 200 ? 10.197 5.540 -60.185 1.00 89.25 200 ASN A O 1
ATOM 1642 N N . ARG A 1 201 ? 8.922 5.336 -58.337 1.00 87.56 201 ARG A N 1
ATOM 1643 C CA . ARG A 1 201 ? 7.727 4.724 -58.963 1.00 87.56 201 ARG A CA 1
ATOM 1644 C C . ARG A 1 201 ? 6.428 5.281 -58.359 1.00 87.56 201 ARG A C 1
ATOM 1646 O O . ARG A 1 201 ? 6.456 5.976 -57.347 1.00 87.56 201 ARG A O 1
ATOM 1653 N N . GLU A 1 202 ? 5.278 5.008 -58.968 1.00 84.81 202 GLU A N 1
ATOM 1654 C CA . GLU A 1 202 ? 3.950 5.339 -58.410 1.00 84.81 202 GLU A CA 1
ATOM 1655 C C . GLU A 1 202 ? 3.351 4.138 -57.665 1.00 84.81 202 GLU A C 1
ATOM 1657 O O . GLU A 1 202 ? 2.233 3.707 -57.923 1.00 84.81 202 GLU A O 1
ATOM 1662 N N . GLU A 1 203 ? 4.134 3.568 -56.754 1.00 86.62 203 GLU A N 1
ATOM 1663 C CA . GLU A 1 203 ? 3.779 2.373 -55.988 1.00 86.62 203 GLU A CA 1
ATOM 1664 C C . GLU A 1 203 ? 3.942 2.652 -54.487 1.00 86.62 203 GLU A C 1
ATOM 1666 O O . GLU A 1 203 ? 4.732 3.512 -54.078 1.00 86.62 203 GLU A O 1
ATOM 1671 N N . GLU A 1 204 ? 3.198 1.916 -53.663 1.00 87.69 204 GLU A N 1
ATOM 1672 C CA . GLU A 1 204 ? 3.349 1.901 -52.208 1.00 87.69 204 GLU A CA 1
ATOM 1673 C C . GLU A 1 204 ? 3.712 0.491 -51.754 1.00 87.69 204 GLU A C 1
ATOM 1675 O O . GLU A 1 204 ? 3.203 -0.501 -52.273 1.00 87.69 204 GLU A O 1
ATOM 1680 N N . CYS A 1 205 ? 4.599 0.415 -50.773 1.00 86.12 205 CYS A N 1
ATOM 1681 C CA . CYS A 1 205 ? 5.182 -0.815 -50.288 1.00 86.12 205 CYS A CA 1
ATOM 1682 C C . CYS A 1 205 ? 4.981 -0.911 -48.772 1.00 86.12 205 CYS A C 1
ATOM 1684 O O . CYS A 1 205 ? 5.483 -0.052 -48.045 1.00 86.12 205 CYS A O 1
ATOM 1686 N N . PRO A 1 206 ? 4.272 -1.929 -48.265 1.00 86.44 206 PRO A N 1
ATOM 1687 C CA . PRO A 1 206 ? 4.147 -2.172 -46.832 1.00 86.44 206 PRO A CA 1
ATOM 1688 C C . PRO A 1 206 ? 5.508 -2.243 -46.120 1.00 86.44 206 PRO A C 1
ATOM 1690 O O . PRO A 1 206 ? 6.489 -2.732 -46.682 1.00 86.44 206 PRO A O 1
ATOM 1693 N N . LEU A 1 207 ? 5.576 -1.782 -44.866 1.00 85.88 207 LEU A N 1
ATOM 1694 C CA . LEU A 1 207 ? 6.825 -1.781 -44.085 1.00 85.88 207 LEU A CA 1
ATOM 1695 C C . LEU A 1 207 ? 7.437 -3.181 -43.907 1.00 85.88 207 LEU A C 1
ATOM 1697 O O . LEU A 1 207 ? 8.656 -3.314 -43.866 1.00 85.88 207 LEU A O 1
ATOM 1701 N N . ASN A 1 208 ? 6.611 -4.229 -43.846 1.00 83.25 208 ASN A N 1
ATOM 1702 C CA . ASN A 1 208 ? 7.069 -5.617 -43.723 1.00 83.25 208 ASN A CA 1
ATOM 1703 C C . ASN A 1 208 ? 7.707 -6.186 -45.003 1.00 83.25 208 ASN A C 1
ATOM 1705 O O . ASN A 1 208 ? 8.042 -7.364 -45.028 1.00 83.25 208 ASN A O 1
ATOM 1709 N N . PHE A 1 209 ? 7.812 -5.407 -46.084 1.00 84.38 209 PHE A N 1
ATOM 1710 C CA . PHE A 1 209 ? 8.518 -5.843 -47.291 1.00 84.38 209 PHE A CA 1
ATOM 1711 C C . PHE A 1 209 ? 9.978 -5.408 -47.292 1.00 84.38 209 PHE A C 1
ATOM 1713 O O . PHE A 1 209 ? 10.765 -6.045 -47.964 1.00 84.38 209 PHE A O 1
ATOM 1720 N N . ILE A 1 210 ? 10.351 -4.338 -46.581 1.00 84.94 210 ILE A N 1
ATOM 1721 C CA . ILE A 1 210 ? 11.751 -3.876 -46.486 1.00 84.94 210 ILE A CA 1
ATOM 1722 C C . ILE A 1 210 ? 12.436 -4.310 -45.180 1.00 84.94 210 ILE A C 1
ATOM 1724 O O . ILE A 1 210 ? 13.617 -4.056 -44.945 1.00 84.94 210 ILE A O 1
ATOM 1728 N N . GLY A 1 211 ? 11.665 -4.914 -44.289 1.00 88.00 211 GLY A N 1
ATOM 1729 C CA . GLY A 1 211 ? 12.088 -5.393 -42.990 1.00 88.00 211 GLY A CA 1
ATOM 1730 C C . GLY A 1 211 ? 10.912 -6.091 -42.328 1.00 88.00 211 GLY A C 1
ATOM 1731 O O . GLY A 1 211 ? 10.107 -6.735 -42.991 1.00 88.00 211 GLY A O 1
ATOM 1732 N N . TYR A 1 212 ? 10.767 -5.927 -41.024 1.00 89.94 212 TYR A N 1
ATOM 1733 C CA . TYR A 1 212 ? 9.772 -6.631 -40.230 1.00 89.94 212 TYR A CA 1
ATOM 1734 C C . TYR A 1 212 ? 8.807 -5.647 -39.587 1.00 89.94 212 TYR A C 1
ATOM 1736 O O . TYR A 1 212 ? 9.202 -4.573 -39.142 1.00 89.94 212 TYR A O 1
ATOM 1744 N N . LEU A 1 213 ? 7.528 -6.009 -39.530 1.00 89.88 213 LEU A N 1
ATOM 1745 C CA . LEU A 1 213 ? 6.531 -5.232 -38.803 1.00 89.88 213 LEU A CA 1
ATOM 1746 C C . LEU A 1 213 ? 6.401 -5.781 -37.382 1.00 89.88 213 LEU A C 1
ATOM 1748 O O . LEU A 1 213 ? 6.234 -6.987 -37.187 1.00 89.88 213 LEU A O 1
ATOM 1752 N N . LEU A 1 214 ? 6.446 -4.886 -36.399 1.00 89.56 214 LEU A N 1
ATOM 1753 C CA . LEU A 1 214 ? 6.188 -5.216 -35.005 1.00 89.56 214 LEU A CA 1
ATOM 1754 C C . LEU A 1 214 ? 4.678 -5.400 -34.815 1.00 89.56 214 LEU A C 1
ATOM 1756 O O . LEU A 1 214 ? 3.889 -4.473 -35.005 1.00 89.56 214 LEU A O 1
ATOM 1760 N N . THR A 1 215 ? 4.267 -6.615 -34.487 1.00 85.88 215 THR A N 1
ATOM 1761 C CA . THR A 1 215 ? 2.870 -7.045 -34.340 1.00 85.88 215 THR A CA 1
ATOM 1762 C C . THR A 1 215 ? 2.694 -7.801 -33.026 1.00 85.88 215 THR A C 1
ATOM 1764 O O . THR A 1 215 ? 3.681 -8.159 -32.390 1.00 85.88 215 THR A O 1
ATOM 1767 N N . ASP A 1 216 ? 1.457 -8.070 -32.615 1.00 76.44 216 ASP A N 1
ATOM 1768 C CA . ASP A 1 216 ? 1.222 -8.846 -31.388 1.00 76.44 216 ASP A CA 1
ATOM 1769 C C . ASP A 1 216 ? 1.659 -10.311 -31.563 1.00 76.44 216 ASP A C 1
ATOM 1771 O O . ASP A 1 216 ? 2.112 -10.937 -30.612 1.00 76.44 216 ASP A O 1
ATOM 1775 N N . ASP A 1 217 ? 1.630 -10.831 -32.796 1.00 80.38 217 ASP A N 1
ATOM 1776 C CA . ASP A 1 217 ? 2.042 -12.205 -33.116 1.00 80.38 217 ASP A CA 1
ATOM 1777 C C . ASP A 1 217 ? 3.539 -12.458 -32.874 1.00 80.38 217 ASP A C 1
ATOM 1779 O O . ASP A 1 217 ? 3.952 -13.595 -32.652 1.00 80.38 217 ASP A O 1
ATOM 1783 N N . ASN A 1 218 ? 4.359 -11.404 -32.928 1.00 87.00 218 ASN A N 1
ATOM 1784 C CA . ASN A 1 218 ? 5.797 -11.454 -32.662 1.00 87.00 218 ASN A CA 1
ATOM 1785 C C . ASN A 1 218 ? 6.196 -10.640 -31.416 1.00 87.00 218 ASN A C 1
ATOM 1787 O O . ASN A 1 218 ? 7.384 -10.386 -31.207 1.00 87.00 218 ASN A O 1
ATOM 1791 N N . LEU A 1 219 ? 5.224 -10.251 -30.580 1.00 76.94 219 LEU A N 1
ATOM 1792 C CA . LEU A 1 219 ? 5.453 -9.645 -29.271 1.00 76.94 219 LEU A CA 1
ATOM 1793 C C . LEU A 1 219 ? 5.718 -10.747 -28.239 1.00 76.94 219 LEU A C 1
ATOM 1795 O O . LEU A 1 219 ? 4.866 -11.589 -27.965 1.00 76.94 219 LEU A O 1
ATOM 1799 N N . ASN A 1 220 ? 6.887 -10.706 -27.611 1.00 75.62 220 ASN A N 1
ATOM 1800 C CA . ASN A 1 220 ? 7.211 -11.541 -26.465 1.00 75.62 220 ASN A CA 1
ATOM 1801 C C . ASN A 1 220 ? 7.521 -10.648 -25.262 1.00 75.62 220 ASN A C 1
ATOM 1803 O O . ASN A 1 220 ? 8.648 -10.202 -25.051 1.00 75.62 220 ASN A O 1
ATOM 1807 N N . GLU A 1 221 ? 6.512 -10.408 -24.426 1.00 59.91 221 GLU A N 1
ATOM 1808 C CA . GLU A 1 221 ? 6.654 -9.619 -23.194 1.00 59.91 221 GLU A CA 1
ATOM 1809 C C . GLU A 1 221 ? 7.605 -10.269 -22.169 1.00 59.91 221 GLU A C 1
ATOM 1811 O O . GLU A 1 221 ? 8.133 -9.588 -21.286 1.00 59.91 221 GLU A O 1
ATOM 1816 N N . ASN A 1 222 ? 7.886 -11.574 -22.305 1.00 48.75 222 ASN A N 1
ATOM 1817 C CA . ASN A 1 222 ? 8.901 -12.272 -21.516 1.00 48.75 222 ASN A CA 1
ATOM 1818 C C . ASN A 1 222 ? 10.315 -12.125 -22.096 1.00 48.75 222 ASN A C 1
ATOM 1820 O O . ASN A 1 222 ? 11.268 -12.435 -21.389 1.00 48.75 222 ASN A O 1
ATOM 1824 N N . LEU A 1 223 ? 10.495 -11.606 -23.315 1.00 53.28 223 LEU A N 1
ATOM 1825 C CA . LEU A 1 223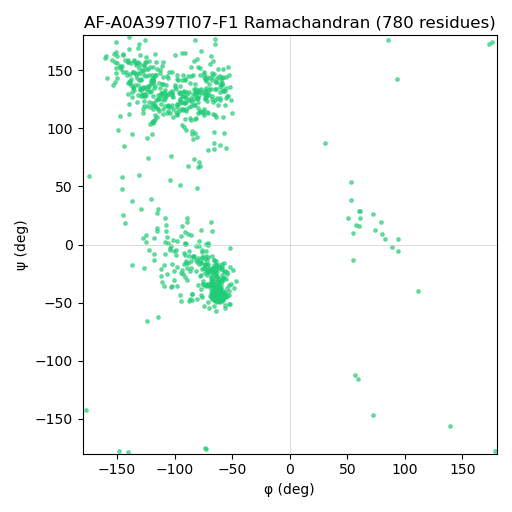 ? 11.821 -11.351 -23.886 1.00 53.28 223 LEU A CA 1
ATOM 1826 C C . LEU A 1 223 ? 12.608 -10.340 -23.039 1.00 53.28 223 LEU A C 1
ATOM 1828 O O . LEU A 1 223 ? 13.801 -10.517 -22.814 1.00 53.28 223 LEU A O 1
ATOM 1832 N N . PHE A 1 224 ? 11.922 -9.329 -22.491 1.00 43.22 224 PHE A N 1
ATOM 1833 C CA . PHE A 1 224 ? 12.498 -8.420 -21.492 1.00 43.22 224 PHE A CA 1
ATOM 1834 C C . PHE A 1 224 ? 12.993 -9.183 -20.251 1.00 43.22 224 PHE A C 1
ATOM 1836 O O . PHE A 1 224 ? 14.073 -8.904 -19.739 1.00 43.22 224 PHE A O 1
ATOM 1843 N N . LEU A 1 225 ? 12.239 -10.194 -19.800 1.00 43.50 225 LEU A N 1
ATOM 1844 C CA . LEU A 1 225 ? 12.608 -11.038 -18.661 1.00 43.50 225 LEU A CA 1
ATOM 1845 C C . LEU A 1 225 ? 13.752 -12.006 -18.994 1.00 43.50 225 LEU A C 1
ATOM 1847 O O . LEU A 1 225 ? 14.570 -12.260 -18.122 1.00 43.50 225 LEU A O 1
ATOM 1851 N N . GLU A 1 226 ? 13.851 -12.537 -20.216 1.00 46.62 226 GLU A N 1
ATOM 1852 C CA . GLU A 1 226 ? 14.972 -13.393 -20.646 1.00 46.62 226 GLU A CA 1
ATOM 1853 C C . GLU A 1 226 ? 16.299 -12.620 -20.698 1.00 46.62 226 GLU A C 1
ATOM 1855 O O . GLU A 1 226 ? 17.315 -13.120 -20.214 1.00 46.62 226 GLU A O 1
ATOM 1860 N N . ILE A 1 227 ? 16.274 -11.388 -21.219 1.00 47.62 227 ILE A N 1
ATOM 1861 C CA . ILE A 1 227 ? 17.438 -10.490 -21.328 1.00 47.62 227 ILE A CA 1
ATOM 1862 C C . ILE A 1 227 ? 17.902 -10.046 -19.943 1.00 47.62 227 ILE A C 1
ATOM 1864 O O . ILE A 1 227 ? 19.081 -10.140 -19.599 1.00 47.62 227 ILE A O 1
ATOM 1868 N N . ASN A 1 228 ? 16.949 -9.644 -19.107 1.00 43.03 228 ASN A N 1
ATOM 1869 C CA . ASN A 1 228 ? 17.238 -9.263 -17.739 1.00 43.03 228 ASN A CA 1
ATOM 1870 C C . ASN A 1 228 ? 17.600 -10.466 -16.874 1.00 43.03 228 ASN A C 1
ATOM 1872 O O . ASN A 1 228 ? 18.340 -10.316 -15.916 1.00 43.03 228 ASN A O 1
ATOM 1876 N N . ASN A 1 229 ? 17.188 -11.686 -17.206 1.00 39.69 229 ASN A N 1
ATOM 1877 C CA . ASN A 1 229 ? 17.584 -12.835 -16.408 1.00 39.69 229 ASN A CA 1
ATOM 1878 C C . ASN A 1 229 ? 19.100 -13.116 -16.489 1.00 39.69 229 ASN A C 1
ATOM 1880 O O . ASN A 1 229 ? 19.661 -13.590 -15.515 1.00 39.69 229 ASN A O 1
ATOM 1884 N N . GLN A 1 230 ? 19.827 -12.791 -17.564 1.00 39.28 230 GLN A N 1
ATOM 1885 C CA . GLN A 1 230 ? 21.274 -13.090 -17.589 1.00 39.28 230 GLN A CA 1
ATOM 1886 C C . GLN A 1 230 ? 22.138 -12.108 -16.773 1.00 39.28 230 GLN A C 1
ATOM 1888 O O . GLN A 1 230 ? 23.146 -12.541 -16.215 1.00 39.28 230 GLN A O 1
ATOM 1893 N N . ASN A 1 231 ? 21.705 -10.851 -16.597 1.00 35.78 231 ASN A N 1
ATOM 1894 C CA . ASN A 1 231 ? 22.442 -9.837 -15.819 1.00 35.78 231 ASN A CA 1
ATOM 1895 C C . ASN A 1 231 ? 21.746 -9.410 -14.505 1.00 35.78 231 ASN A C 1
ATOM 1897 O O . ASN A 1 231 ? 22.426 -9.091 -13.533 1.00 35.78 231 ASN A O 1
ATOM 1901 N N . ILE A 1 232 ? 20.415 -9.500 -14.410 1.00 38.66 232 ILE A N 1
ATOM 1902 C CA . ILE A 1 232 ? 19.606 -9.160 -13.219 1.00 38.66 232 ILE A CA 1
ATOM 1903 C C . ILE A 1 232 ? 19.374 -10.380 -12.302 1.00 38.66 232 ILE A C 1
ATOM 1905 O O . ILE A 1 232 ? 19.112 -10.193 -11.115 1.00 38.66 232 ILE A O 1
ATOM 1909 N N . ILE A 1 233 ? 19.578 -11.638 -12.745 1.00 36.19 233 ILE A N 1
ATOM 1910 C CA . ILE A 1 233 ? 19.513 -12.804 -11.819 1.00 36.19 233 ILE A CA 1
ATOM 1911 C C . ILE A 1 233 ? 20.537 -12.699 -10.679 1.00 36.19 233 ILE A C 1
ATOM 1913 O O . ILE A 1 233 ? 20.325 -13.287 -9.622 1.00 36.19 233 ILE A O 1
ATOM 1917 N N . LYS A 1 234 ? 21.605 -11.904 -10.823 1.00 34.59 234 LYS A N 1
ATOM 1918 C CA . LYS A 1 234 ? 22.527 -11.644 -9.708 1.00 34.59 234 LYS A CA 1
ATOM 1919 C C . LYS A 1 234 ? 22.073 -10.539 -8.744 1.00 34.59 234 LYS A C 1
ATOM 1921 O O . LYS A 1 234 ? 22.706 -10.404 -7.704 1.00 34.59 234 LYS A O 1
ATOM 1926 N N . GLN A 1 235 ? 21.032 -9.758 -9.053 1.00 41.53 235 GLN A N 1
ATOM 1927 C CA . GLN A 1 235 ? 20.679 -8.549 -8.289 1.00 41.53 235 GLN A CA 1
ATOM 1928 C C . GLN A 1 235 ? 19.168 -8.278 -8.116 1.00 41.53 235 GLN A C 1
ATOM 1930 O O . GLN A 1 235 ? 18.795 -7.177 -7.729 1.00 41.53 235 GLN A O 1
ATOM 1935 N N . GLN A 1 236 ? 18.274 -9.261 -8.294 1.00 40.31 236 GLN A N 1
ATOM 1936 C CA . GLN A 1 236 ? 17.017 -9.230 -7.528 1.00 40.31 236 GLN A CA 1
ATOM 1937 C C . GLN A 1 236 ? 17.329 -9.718 -6.101 1.00 40.31 236 GLN A C 1
ATOM 1939 O O . GLN A 1 236 ? 17.623 -10.905 -5.949 1.00 40.31 236 GLN A O 1
ATOM 1944 N N . PRO A 1 237 ? 17.218 -8.900 -5.035 1.00 38.16 237 PRO A N 1
ATOM 1945 C CA . PRO A 1 237 ? 17.477 -9.330 -3.648 1.00 38.16 237 PRO A CA 1
ATOM 1946 C C . PRO A 1 237 ? 16.438 -10.335 -3.092 1.00 38.16 237 PRO A C 1
ATOM 1948 O O . PRO A 1 237 ? 16.275 -10.503 -1.888 1.00 38.16 237 PRO A O 1
ATOM 1951 N N . PHE A 1 238 ? 15.682 -11.022 -3.954 1.00 44.47 238 PHE A N 1
ATOM 1952 C CA . PHE A 1 238 ? 14.461 -11.746 -3.586 1.00 44.47 238 PHE A CA 1
ATOM 1953 C C . PHE A 1 238 ? 14.582 -13.272 -3.603 1.00 44.47 238 PHE A C 1
ATOM 1955 O O . PHE A 1 238 ? 13.614 -13.963 -3.287 1.00 44.47 238 PHE A O 1
ATOM 1962 N N . MET A 1 239 ? 15.753 -13.830 -3.903 1.00 47.72 239 MET A N 1
ATOM 1963 C CA . MET A 1 239 ? 15.991 -15.267 -3.745 1.00 47.72 239 MET A CA 1
ATOM 1964 C C . MET A 1 239 ? 17.296 -15.511 -2.994 1.00 47.72 239 MET A C 1
ATOM 1966 O O . MET A 1 239 ? 18.200 -16.166 -3.494 1.00 47.72 239 MET A O 1
ATOM 1970 N N . ASP A 1 240 ? 17.383 -14.999 -1.764 1.00 59.91 240 ASP A N 1
ATOM 1971 C CA . ASP A 1 240 ? 18.306 -15.605 -0.810 1.00 59.91 240 ASP A CA 1
ATOM 1972 C C . ASP A 1 240 ? 17.793 -17.020 -0.499 1.00 59.91 240 ASP A C 1
ATOM 1974 O O . ASP A 1 240 ? 16.726 -17.201 0.104 1.00 59.91 240 ASP A O 1
ATOM 1978 N N . ASP A 1 241 ? 18.546 -18.028 -0.939 1.00 63.34 241 ASP A N 1
ATOM 1979 C CA . ASP A 1 241 ? 18.288 -19.446 -0.671 1.00 63.34 241 ASP A CA 1
ATOM 1980 C C . ASP A 1 241 ? 18.230 -19.753 0.838 1.00 63.34 241 ASP A C 1
ATOM 1982 O O . ASP A 1 241 ? 17.671 -20.771 1.252 1.00 63.34 241 ASP A O 1
ATOM 1986 N N . ASN A 1 242 ? 18.729 -18.850 1.691 1.00 80.69 242 ASN A N 1
ATOM 1987 C CA . ASN A 1 242 ? 18.608 -18.957 3.142 1.00 80.69 242 ASN A CA 1
ATOM 1988 C C . ASN A 1 242 ? 17.217 -18.591 3.685 1.00 80.69 242 ASN A C 1
ATOM 1990 O O . ASN A 1 242 ? 16.958 -18.843 4.868 1.00 80.69 242 ASN A O 1
ATOM 1994 N N . ILE A 1 243 ? 16.313 -18.010 2.884 1.00 87.56 243 ILE A N 1
ATOM 1995 C CA . ILE A 1 243 ? 14.938 -17.721 3.317 1.00 87.56 243 ILE A CA 1
ATOM 1996 C C . ILE A 1 243 ? 14.123 -19.013 3.359 1.00 87.56 243 ILE A C 1
ATOM 1998 O O . ILE A 1 243 ? 13.770 -19.596 2.334 1.00 87.56 243 ILE A O 1
ATOM 2002 N N . LYS A 1 244 ? 13.758 -19.427 4.574 1.00 88.00 244 LYS A N 1
ATOM 2003 C CA . LYS A 1 244 ? 12.946 -20.625 4.840 1.00 88.00 244 LYS A CA 1
ATOM 2004 C C . LYS A 1 244 ? 11.482 -20.282 5.113 1.00 88.00 244 LYS A C 1
ATOM 2006 O O . LYS A 1 244 ? 10.587 -21.083 4.831 1.00 88.00 244 LYS A O 1
ATOM 2011 N N . LEU A 1 245 ? 11.240 -19.103 5.680 1.00 91.44 245 LEU A N 1
ATOM 2012 C CA . LEU A 1 245 ? 9.922 -18.633 6.091 1.00 91.44 245 LEU A CA 1
ATOM 2013 C C . LEU A 1 245 ? 9.661 -17.244 5.529 1.00 91.44 245 LEU A C 1
ATOM 2015 O O . LEU A 1 245 ? 10.539 -16.387 5.538 1.00 91.44 245 LEU A O 1
ATOM 2019 N N . VAL A 1 246 ? 8.422 -17.018 5.118 1.00 94.44 246 VAL A N 1
ATOM 2020 C CA . VAL A 1 246 ? 7.909 -15.688 4.803 1.00 94.44 246 VAL A CA 1
ATOM 2021 C C . VAL A 1 246 ? 6.863 -15.350 5.856 1.00 94.44 246 VAL A C 1
ATOM 2023 O O . VAL A 1 246 ? 6.029 -16.191 6.193 1.00 94.44 246 VAL A O 1
ATOM 2026 N N . VAL A 1 247 ? 6.919 -14.140 6.396 1.00 97.31 247 VAL A N 1
ATOM 2027 C CA . VAL A 1 247 ? 5.933 -13.580 7.319 1.00 97.31 247 VAL A CA 1
ATOM 2028 C C . VAL A 1 247 ? 5.428 -12.285 6.717 1.00 97.31 247 VAL A C 1
ATOM 2030 O O . VAL A 1 247 ? 6.218 -11.453 6.303 1.00 97.31 247 VAL A O 1
ATOM 2033 N N . SER A 1 248 ? 4.123 -12.073 6.703 1.00 98.31 248 SER A N 1
ATOM 2034 C CA . SER A 1 248 ? 3.537 -10.774 6.389 1.00 98.31 248 SER A CA 1
ATOM 2035 C C . SER A 1 248 ? 2.946 -10.165 7.651 1.00 98.31 248 SER A C 1
ATOM 2037 O O . SER A 1 248 ? 2.177 -10.846 8.332 1.00 98.31 248 SER A O 1
ATOM 2039 N N . LEU A 1 249 ? 3.243 -8.900 7.939 1.00 98.44 249 LEU A N 1
ATOM 2040 C CA . LEU A 1 249 ? 2.719 -8.177 9.100 1.00 98.44 249 LEU A CA 1
ATOM 2041 C C . LEU A 1 249 ? 1.951 -6.937 8.646 1.00 98.44 249 LEU A C 1
ATOM 2043 O O . LEU A 1 249 ? 2.546 -5.925 8.306 1.00 98.44 249 LEU A O 1
ATOM 2047 N N . ASP A 1 250 ? 0.625 -7.012 8.684 1.00 97.81 250 ASP A N 1
ATOM 2048 C CA . ASP A 1 250 ? -0.265 -5.882 8.436 1.00 97.81 250 ASP A CA 1
ATOM 2049 C C . ASP A 1 250 ? -0.451 -5.085 9.735 1.00 97.81 250 ASP A C 1
ATOM 2051 O O . ASP A 1 250 ? -1.247 -5.455 10.605 1.00 97.81 250 ASP A O 1
ATOM 2055 N N . PHE A 1 251 ? 0.327 -4.009 9.868 1.00 96.81 251 PHE A N 1
ATOM 2056 C CA . PHE A 1 251 ? 0.239 -3.043 10.959 1.00 96.81 251 PHE A CA 1
ATOM 2057 C C . PHE A 1 251 ? -0.850 -2.008 10.652 1.00 96.81 251 PHE A C 1
ATOM 2059 O O . PHE A 1 251 ? -0.585 -0.997 10.006 1.00 96.81 251 PHE A O 1
ATOM 2066 N N . GLY A 1 252 ? -2.093 -2.254 11.070 1.00 94.62 252 GLY A N 1
ATOM 2067 C CA . GLY A 1 252 ? -3.240 -1.396 10.753 1.00 94.62 252 GLY A CA 1
ATOM 2068 C C . GLY A 1 252 ? -3.506 -0.301 11.791 1.00 94.62 252 GLY A C 1
ATOM 2069 O O . GLY A 1 252 ? -3.019 -0.354 12.914 1.00 94.62 252 GLY A O 1
ATOM 2070 N N . THR A 1 253 ? -4.323 0.700 11.434 1.00 93.06 253 THR A N 1
ATOM 2071 C CA . THR A 1 253 ? -4.651 1.828 12.334 1.00 93.06 253 THR A CA 1
ATOM 2072 C C . THR A 1 253 ? -5.418 1.394 13.582 1.00 93.06 253 THR A C 1
ATOM 2074 O O . THR A 1 253 ? -5.151 1.902 14.662 1.00 93.06 253 THR A O 1
ATOM 2077 N N . THR A 1 254 ? -6.378 0.482 13.419 1.00 93.12 254 THR A N 1
ATOM 2078 C CA . THR A 1 254 ? -7.243 -0.025 14.497 1.00 93.12 254 THR A CA 1
ATOM 2079 C C . THR A 1 254 ? -6.934 -1.468 14.863 1.00 93.12 254 THR A C 1
ATOM 2081 O O . THR A 1 254 ? -7.015 -1.835 16.028 1.00 93.12 254 THR A O 1
ATOM 2084 N N . TYR A 1 255 ? -6.582 -2.285 13.869 1.00 95.31 255 TYR A N 1
ATOM 2085 C CA . TYR A 1 255 ? -6.305 -3.703 14.044 1.00 95.31 255 TYR A CA 1
ATOM 2086 C C . TYR A 1 255 ? -5.081 -4.118 13.240 1.00 95.31 255 TYR A C 1
ATOM 2088 O O . TYR A 1 255 ? -4.990 -3.789 12.053 1.00 95.31 255 TYR A O 1
ATOM 2096 N N . SER A 1 256 ? -4.217 -4.923 13.848 1.00 97.19 256 SER A N 1
ATOM 2097 C CA . SER A 1 256 ? -3.053 -5.524 13.200 1.00 97.19 256 SER A CA 1
ATOM 2098 C C . SER A 1 256 ? -3.170 -7.043 13.135 1.00 97.19 256 SER A C 1
ATOM 2100 O O . SER A 1 256 ? -3.824 -7.675 13.966 1.00 97.19 256 SER A O 1
ATOM 2102 N N . GLY A 1 257 ? -2.557 -7.639 12.117 1.00 97.19 257 GLY A N 1
ATOM 2103 C CA . GLY A 1 257 ? -2.573 -9.082 11.890 1.00 97.19 257 GLY A CA 1
ATOM 2104 C C . GLY A 1 257 ? -1.313 -9.550 11.190 1.00 97.19 257 GLY A C 1
ATOM 2105 O O . GLY A 1 257 ? -0.679 -8.779 10.474 1.00 97.19 257 GLY A O 1
ATOM 2106 N N . PHE A 1 258 ? -0.970 -10.822 11.356 1.00 98.06 258 PHE A N 1
ATOM 2107 C CA . PHE A 1 258 ? 0.133 -11.425 10.620 1.00 98.06 258 PHE A CA 1
ATOM 2108 C C . PHE A 1 258 ? -0.261 -12.774 10.022 1.00 98.06 258 PHE A C 1
ATOM 2110 O O . PHE A 1 258 ? -1.180 -13.449 10.489 1.00 98.06 258 PHE A O 1
ATOM 2117 N N . ALA A 1 259 ? 0.445 -13.152 8.968 1.00 97.06 259 ALA A N 1
ATOM 2118 C CA . ALA A 1 259 ? 0.357 -14.458 8.339 1.00 97.06 259 ALA A CA 1
ATOM 2119 C C . ALA A 1 259 ? 1.771 -14.955 8.049 1.00 97.06 259 ALA A C 1
ATOM 2121 O O . ALA A 1 259 ? 2.716 -14.166 8.013 1.00 97.06 259 ALA A O 1
ATOM 2122 N N . TYR A 1 260 ? 1.931 -16.259 7.882 1.00 95.56 260 TYR A N 1
ATOM 2123 C CA . TYR A 1 260 ? 3.228 -16.857 7.615 1.00 95.56 260 TYR A CA 1
ATOM 2124 C C . TYR A 1 260 ? 3.098 -18.091 6.728 1.00 95.56 260 TYR A C 1
ATOM 2126 O O . TYR A 1 260 ? 2.072 -18.772 6.725 1.00 95.56 260 TYR A O 1
ATOM 2134 N N . ALA A 1 261 ? 4.154 -18.374 5.974 1.00 92.88 261 ALA A N 1
ATOM 2135 C CA . ALA A 1 261 ? 4.259 -19.540 5.113 1.00 92.88 261 ALA A CA 1
ATOM 2136 C C . ALA A 1 261 ? 5.675 -20.107 5.154 1.00 92.88 261 ALA A C 1
ATOM 2138 O O . ALA A 1 261 ? 6.665 -19.377 5.241 1.00 92.88 261 ALA A O 1
ATOM 2139 N N . ASN A 1 262 ? 5.771 -21.432 5.054 1.00 87.69 262 ASN A N 1
ATOM 2140 C CA . ASN A 1 262 ? 7.039 -22.086 4.767 1.00 87.69 262 ASN A CA 1
ATOM 2141 C C . ASN A 1 262 ? 7.236 -22.142 3.253 1.00 87.69 262 ASN A C 1
ATOM 2143 O O . ASN A 1 262 ? 6.396 -22.708 2.551 1.00 87.69 262 ASN A O 1
ATOM 2147 N N . LYS A 1 263 ? 8.361 -21.600 2.772 1.00 81.12 263 LYS A N 1
ATOM 2148 C CA . LYS A 1 263 ? 8.675 -21.497 1.339 1.00 81.12 263 LYS A CA 1
ATOM 2149 C C . LYS A 1 263 ? 8.676 -22.864 0.638 1.00 81.12 263 LYS A C 1
ATOM 2151 O O . LYS A 1 263 ? 8.345 -22.953 -0.533 1.00 81.12 263 LYS A O 1
ATOM 2156 N N . SER A 1 264 ? 8.984 -23.946 1.363 1.00 78.00 264 SER A N 1
ATOM 2157 C CA . SER A 1 264 ? 8.943 -25.317 0.821 1.00 78.00 264 SER A CA 1
ATOM 2158 C C . SER A 1 264 ? 7.533 -25.903 0.690 1.00 78.00 264 SER A C 1
ATOM 2160 O O . SER A 1 264 ? 7.317 -26.788 -0.132 1.00 78.00 264 SER A O 1
ATOM 2162 N N . LYS A 1 265 ? 6.573 -25.438 1.501 1.00 77.81 265 LYS A N 1
ATOM 2163 C CA . LYS A 1 265 ? 5.202 -25.977 1.538 1.00 77.81 265 LYS A CA 1
ATOM 2164 C C . LYS A 1 265 ? 4.200 -25.120 0.769 1.00 77.81 265 LYS A C 1
ATOM 2166 O O . LYS A 1 265 ? 3.150 -25.632 0.404 1.00 77.81 265 LYS A O 1
ATOM 2171 N N . ASN A 1 266 ? 4.499 -23.833 0.559 1.00 72.94 266 ASN A N 1
ATOM 2172 C CA . ASN A 1 266 ? 3.592 -22.838 -0.030 1.00 72.94 266 ASN A CA 1
ATOM 2173 C C . ASN A 1 266 ? 2.198 -22.781 0.631 1.00 72.94 266 ASN A C 1
ATOM 2175 O O . ASN A 1 266 ? 1.232 -22.321 0.029 1.00 72.94 266 ASN A O 1
ATOM 2179 N N . GLU A 1 267 ? 2.091 -23.227 1.885 1.00 84.25 267 GLU A N 1
ATOM 2180 C CA . GLU A 1 267 ? 0.858 -23.169 2.664 1.00 84.25 267 GLU A CA 1
ATOM 2181 C C . GLU A 1 267 ? 0.828 -21.876 3.479 1.00 84.25 267 GLU A C 1
ATOM 2183 O O . GLU A 1 267 ? 1.733 -21.606 4.274 1.00 84.25 267 GLU A O 1
ATOM 2188 N N . ILE A 1 268 ? -0.220 -21.082 3.267 1.00 89.50 268 ILE A N 1
ATOM 2189 C CA . ILE A 1 268 ? -0.434 -19.801 3.938 1.00 89.50 268 ILE A CA 1
ATOM 2190 C C . ILE A 1 268 ? -1.261 -20.014 5.196 1.00 89.50 268 ILE A C 1
ATOM 2192 O O . ILE A 1 268 ? -2.405 -20.460 5.127 1.00 89.50 268 ILE A O 1
ATOM 2196 N N . ILE A 1 269 ? -0.703 -19.614 6.336 1.00 93.50 269 ILE A N 1
ATOM 2197 C CA . ILE A 1 269 ? -1.386 -19.650 7.625 1.00 93.50 269 ILE A CA 1
ATOM 2198 C C . ILE A 1 269 ? -1.583 -18.217 8.107 1.00 93.50 269 ILE A C 1
ATOM 2200 O O . ILE A 1 269 ? -0.620 -17.494 8.362 1.00 93.50 269 ILE A O 1
ATOM 2204 N N . ILE A 1 270 ? -2.841 -17.806 8.240 1.00 95.00 270 ILE A N 1
ATOM 2205 C CA . ILE A 1 270 ? -3.212 -16.531 8.860 1.00 95.00 270 ILE A CA 1
ATOM 2206 C C . ILE A 1 270 ? -3.338 -16.771 10.361 1.00 95.00 270 ILE A C 1
ATOM 2208 O O . ILE A 1 270 ? -3.980 -17.733 10.775 1.00 95.00 270 ILE A O 1
ATOM 2212 N N . ASN A 1 271 ? -2.712 -15.921 11.176 1.00 95.25 271 ASN A N 1
ATOM 2213 C CA . ASN A 1 271 ? -2.789 -16.074 12.619 1.00 95.25 271 ASN A CA 1
ATOM 2214 C C . ASN A 1 271 ? -4.176 -15.699 13.152 1.00 95.25 271 ASN A C 1
ATOM 2216 O O . ASN A 1 271 ? -4.657 -14.591 12.924 1.00 95.25 271 ASN A O 1
ATOM 2220 N N . ASP A 1 272 ? -4.755 -16.600 13.935 1.00 93.75 272 ASP A N 1
ATOM 2221 C CA . ASP A 1 272 ? -6.028 -16.440 14.634 1.00 93.75 272 ASP A CA 1
ATOM 2222 C C . ASP A 1 272 ? -5.922 -16.674 16.151 1.00 93.75 272 ASP A C 1
ATOM 2224 O O . ASP A 1 272 ? -6.932 -16.699 16.851 1.00 93.75 272 ASP A O 1
ATOM 2228 N N . TYR A 1 273 ? -4.698 -16.828 16.663 1.00 92.06 273 TYR A N 1
ATOM 2229 C CA . TYR A 1 273 ? -4.409 -17.072 18.073 1.00 92.06 273 TYR A CA 1
ATOM 2230 C C . TYR A 1 273 ? -3.701 -15.863 18.688 1.00 92.06 273 TYR A C 1
ATOM 2232 O O . TYR A 1 273 ? -2.609 -15.487 18.244 1.00 92.06 273 TYR A O 1
ATOM 2240 N N . TRP A 1 274 ? -4.295 -15.265 19.718 1.00 93.12 274 TRP A N 1
ATOM 2241 C CA . TRP A 1 274 ? -3.750 -14.111 20.436 1.00 93.12 274 TRP A CA 1
ATOM 2242 C C . TRP A 1 274 ? -3.657 -14.419 21.935 1.00 93.12 274 TRP A C 1
ATOM 2244 O O . TRP A 1 274 ? -4.372 -15.293 22.419 1.00 93.12 274 TRP A O 1
ATOM 2254 N N . PRO A 1 275 ? -2.792 -13.729 22.705 1.00 87.88 275 PRO A N 1
ATOM 2255 C CA . PRO A 1 275 ? -2.619 -14.005 24.136 1.00 87.88 275 PRO A CA 1
ATOM 2256 C C . PRO A 1 275 ? -3.914 -13.963 24.967 1.00 87.88 275 PRO A C 1
ATOM 2258 O O . PRO A 1 275 ? -3.987 -14.581 26.025 1.00 87.88 275 PRO A O 1
ATOM 2261 N N . ASP A 1 276 ? -4.907 -13.219 24.492 1.00 85.00 276 ASP A N 1
ATOM 2262 C CA . ASP A 1 276 ? -6.137 -12.850 25.183 1.00 85.00 276 ASP A CA 1
ATOM 2263 C C . ASP A 1 276 ? -7.425 -13.280 24.469 1.00 85.00 276 ASP A C 1
ATOM 2265 O O . ASP A 1 276 ? -8.513 -13.105 25.020 1.00 85.00 276 ASP A O 1
ATOM 2269 N N . GLN A 1 277 ? -7.322 -13.848 23.265 1.00 85.06 277 GLN A N 1
ATOM 2270 C CA . GLN A 1 277 ? -8.472 -14.307 22.488 1.00 85.06 277 GLN A CA 1
ATOM 2271 C C . GLN A 1 277 ? -8.091 -15.354 21.430 1.00 85.06 277 GLN A C 1
ATOM 2273 O O . GLN A 1 277 ? -7.076 -15.225 20.744 1.00 85.06 277 GLN A O 1
ATOM 2278 N N . ASP A 1 278 ? -8.984 -16.326 21.230 1.00 83.75 278 ASP A N 1
ATOM 2279 C CA . ASP A 1 278 ? -8.894 -17.340 20.175 1.00 83.75 278 ASP A CA 1
ATOM 2280 C C . ASP A 1 278 ? -9.947 -17.091 19.088 1.00 83.75 278 ASP A C 1
ATOM 2282 O O . ASP A 1 278 ? -11.126 -16.891 19.389 1.00 83.75 278 ASP A O 1
ATOM 2286 N N . GLY A 1 279 ? -9.536 -17.137 17.817 1.00 86.50 279 GLY A N 1
ATOM 2287 C CA . GLY A 1 279 ? -10.408 -17.092 16.637 1.00 86.50 279 GLY A CA 1
ATOM 2288 C C . GLY A 1 279 ? -10.318 -15.819 15.777 1.00 86.50 279 GLY A C 1
ATOM 2289 O O . GLY A 1 279 ? -10.369 -15.928 14.547 1.00 86.50 279 GLY A O 1
ATOM 2290 N N . PRO A 1 280 ? -10.205 -14.597 16.337 1.00 88.44 280 PRO A N 1
ATOM 2291 C CA . PRO A 1 280 ? -10.059 -13.388 15.530 1.00 88.44 280 PRO A CA 1
ATOM 2292 C C . PRO A 1 280 ? -8.759 -13.378 14.723 1.00 88.44 280 PRO A C 1
ATOM 2294 O O . PRO A 1 280 ? -7.687 -13.602 15.257 1.00 88.44 280 PRO A O 1
ATOM 2297 N N . MET A 1 281 ? -8.824 -13.025 13.438 1.00 92.81 281 MET A N 1
ATOM 2298 C CA . MET A 1 281 ? -7.645 -12.985 12.547 1.00 92.81 281 MET A CA 1
ATOM 2299 C C . MET A 1 281 ? -6.736 -11.757 12.771 1.00 92.81 281 MET A C 1
ATOM 2301 O O . MET A 1 281 ? -5.699 -11.607 12.126 1.00 92.81 281 MET A O 1
ATOM 2305 N N . LYS A 1 282 ? -7.164 -10.819 13.623 1.00 95.00 282 LYS A N 1
ATOM 2306 C CA . LYS A 1 282 ? -6.456 -9.582 13.971 1.00 95.00 282 LYS A CA 1
ATOM 2307 C C . LYS A 1 282 ? -6.712 -9.216 15.433 1.00 95.00 282 LYS A C 1
ATOM 2309 O O . LYS A 1 282 ? -7.776 -9.537 15.959 1.00 95.00 282 LYS A O 1
ATOM 2314 N N . THR A 1 283 ? -5.780 -8.485 16.039 1.00 95.69 283 THR A N 1
ATOM 2315 C CA . THR A 1 283 ? -5.916 -7.877 17.376 1.00 95.69 283 THR A CA 1
ATOM 2316 C C . THR A 1 283 ? -5.856 -6.352 17.291 1.00 95.69 283 THR A C 1
ATOM 2318 O O . THR A 1 283 ? -5.452 -5.812 16.260 1.00 95.69 283 THR A O 1
ATOM 2321 N N . ASN A 1 284 ? -6.277 -5.646 18.342 1.00 95.38 284 ASN A N 1
ATOM 2322 C CA . ASN A 1 284 ? -6.279 -4.182 18.385 1.00 95.38 284 ASN A CA 1
ATOM 2323 C C . ASN A 1 284 ? -4.857 -3.606 18.273 1.00 95.38 284 ASN A C 1
ATOM 2325 O O . ASN A 1 284 ? -3.892 -4.158 18.806 1.00 95.38 284 ASN A O 1
ATOM 2329 N N . THR A 1 285 ? -4.720 -2.465 17.602 1.00 95.69 285 THR A N 1
ATOM 2330 C CA . THR A 1 285 ? -3.479 -1.677 17.567 1.00 95.69 285 THR A CA 1
ATOM 2331 C C . THR A 1 285 ? -3.460 -0.700 18.744 1.00 95.69 285 THR A C 1
ATOM 2333 O O . THR A 1 285 ? -3.595 0.509 18.569 1.00 95.69 285 THR A O 1
ATOM 2336 N N . ALA A 1 286 ? -3.357 -1.253 19.953 1.00 94.19 286 ALA A N 1
ATOM 2337 C CA . ALA A 1 286 ? -3.471 -0.523 21.212 1.00 94.19 286 ALA A CA 1
ATOM 2338 C C . ALA A 1 286 ? -2.393 -0.953 22.218 1.00 94.19 286 ALA A C 1
ATOM 2340 O O . ALA A 1 286 ? -1.969 -2.116 22.235 1.00 94.19 286 ALA A O 1
ATOM 2341 N N . LEU A 1 287 ? -1.979 -0.007 23.062 1.00 93.69 287 LEU A N 1
ATOM 2342 C CA . LEU A 1 287 ? -1.038 -0.194 24.167 1.00 93.69 287 LEU A CA 1
ATOM 2343 C C . LEU A 1 287 ? -1.610 0.416 25.445 1.00 93.69 287 LEU A C 1
ATOM 2345 O O . LEU A 1 287 ? -2.192 1.495 25.408 1.00 93.69 287 LEU A O 1
ATOM 2349 N N . LEU A 1 288 ? -1.400 -0.250 26.575 1.00 91.75 288 LEU A N 1
ATOM 2350 C CA . LEU A 1 288 ? -1.660 0.289 27.905 1.00 91.75 288 LEU A CA 1
ATOM 2351 C C . LEU A 1 288 ? -0.328 0.411 28.639 1.00 91.75 288 LEU A C 1
ATOM 2353 O O . LEU A 1 288 ? 0.325 -0.601 28.906 1.00 91.75 288 LEU A O 1
ATOM 2357 N N . TYR A 1 289 ? 0.050 1.636 28.982 1.00 89.62 289 TYR A N 1
ATOM 2358 C CA . TYR A 1 289 ? 1.242 1.917 29.774 1.00 89.62 289 TYR A CA 1
ATOM 2359 C C . TYR A 1 289 ? 0.929 2.024 31.267 1.00 89.62 289 TYR A C 1
ATOM 2361 O O . TYR A 1 289 ? -0.223 2.183 31.682 1.00 89.62 289 TYR A O 1
ATOM 2369 N N . ASP A 1 290 ? 1.978 1.972 32.085 1.00 87.56 290 ASP A N 1
ATOM 2370 C CA . ASP A 1 290 ? 1.913 2.498 33.444 1.00 87.56 290 ASP A CA 1
ATOM 2371 C C . ASP A 1 290 ? 1.697 4.015 33.482 1.00 87.56 290 ASP A C 1
ATOM 2373 O O . ASP A 1 290 ? 1.762 4.706 32.466 1.00 87.56 290 ASP A O 1
ATOM 2377 N N . GLU A 1 291 ? 1.473 4.543 34.687 1.00 82.00 291 GLU A N 1
ATOM 2378 C CA . GLU A 1 291 ? 1.199 5.964 34.937 1.00 82.00 291 GLU A CA 1
ATOM 2379 C C . GLU A 1 291 ? 2.291 6.911 34.402 1.00 82.00 291 GLU A C 1
ATOM 2381 O O . GLU A 1 291 ? 2.006 8.079 34.136 1.00 82.00 291 GLU A O 1
ATOM 2386 N N . LYS A 1 292 ? 3.522 6.416 34.215 1.00 84.38 292 LYS A N 1
ATOM 2387 C CA . LYS A 1 292 ? 4.680 7.201 33.771 1.00 84.38 292 LYS A CA 1
ATOM 2388 C C . LYS A 1 292 ? 4.993 7.079 32.282 1.00 84.38 292 LYS A C 1
ATOM 2390 O O . LYS A 1 292 ? 5.883 7.787 31.822 1.00 84.38 292 LYS A O 1
ATOM 2395 N N . TYR A 1 293 ? 4.277 6.230 31.542 1.00 84.94 293 TYR A N 1
ATOM 2396 C CA . TYR A 1 293 ? 4.601 5.896 30.152 1.00 84.94 293 TYR A CA 1
ATOM 2397 C C . TYR A 1 293 ? 5.994 5.249 29.986 1.00 84.94 293 TYR A C 1
ATOM 2399 O O . TYR A 1 293 ? 6.627 5.390 28.942 1.00 84.94 293 TYR A O 1
ATOM 2407 N N . GLU A 1 294 ? 6.476 4.540 31.013 1.00 85.88 294 GLU A N 1
ATOM 2408 C CA . GLU A 1 294 ? 7.795 3.886 31.026 1.00 85.88 294 GLU A CA 1
ATOM 2409 C C . GLU A 1 294 ? 7.695 2.395 30.665 1.00 85.88 294 GLU A C 1
ATOM 2411 O O . GLU A 1 294 ? 8.568 1.860 29.982 1.00 85.88 294 GLU A O 1
ATOM 2416 N N . GLU A 1 295 ? 6.621 1.717 31.085 1.00 89.75 295 GLU A N 1
ATOM 2417 C CA . GLU A 1 295 ? 6.432 0.280 30.861 1.00 89.75 295 GLU A CA 1
ATOM 2418 C C . GLU A 1 295 ? 5.087 -0.053 30.211 1.00 89.75 295 GLU A C 1
ATOM 2420 O O . GLU A 1 295 ? 4.031 0.393 30.664 1.00 89.75 295 GLU A O 1
ATOM 2425 N N . ILE A 1 296 ? 5.114 -0.943 29.213 1.00 93.00 296 ILE A N 1
ATOM 2426 C CA . ILE A 1 296 ? 3.913 -1.538 28.611 1.00 93.00 296 ILE A CA 1
ATOM 2427 C C . ILE A 1 296 ? 3.341 -2.580 29.579 1.00 93.00 296 ILE A C 1
ATOM 2429 O O . ILE A 1 296 ? 3.978 -3.606 29.839 1.00 93.00 296 ILE A O 1
ATOM 2433 N N . LYS A 1 297 ? 2.127 -2.351 30.082 1.00 92.56 297 LYS A N 1
ATOM 2434 C CA . LYS A 1 297 ? 1.395 -3.295 30.938 1.00 92.56 297 LYS A CA 1
ATOM 2435 C C . LYS A 1 297 ? 0.587 -4.292 30.124 1.00 92.56 297 LYS A C 1
ATOM 2437 O O . LYS A 1 297 ? 0.678 -5.489 30.376 1.00 92.56 297 LYS A O 1
ATOM 2442 N N . GLU A 1 298 ? -0.154 -3.811 29.133 1.00 93.75 298 GLU A N 1
ATOM 2443 C CA . GLU A 1 298 ? -0.974 -4.644 28.249 1.00 93.75 298 GLU A CA 1
ATOM 2444 C C . GLU A 1 298 ? -0.881 -4.129 26.803 1.00 93.75 298 GLU A C 1
ATOM 2446 O O . GLU A 1 298 ? -0.533 -2.974 26.556 1.00 93.75 298 GLU A O 1
ATOM 2451 N N . TRP A 1 299 ? -1.160 -4.994 25.830 1.00 95.38 299 TRP A N 1
ATOM 2452 C CA . TRP A 1 299 ? -1.182 -4.659 24.404 1.00 95.38 299 TRP A CA 1
ATOM 2453 C C . TRP A 1 299 ? -2.276 -5.466 23.705 1.00 95.38 299 TRP A C 1
ATOM 2455 O O . TRP A 1 299 ? -2.758 -6.461 24.251 1.00 95.38 299 TRP A O 1
ATOM 2465 N N . GLY A 1 300 ? -2.667 -5.061 22.499 1.00 94.94 300 GLY A N 1
ATOM 2466 C CA . GLY A 1 300 ? -3.726 -5.763 21.775 1.00 94.94 300 GLY A CA 1
ATOM 2467 C C . GLY A 1 300 ? -5.101 -5.513 22.394 1.00 94.94 300 GLY A C 1
ATOM 2468 O O . GLY A 1 300 ? -5.361 -4.429 22.915 1.00 94.94 300 GLY A O 1
ATOM 2469 N N . LEU A 1 301 ? -5.991 -6.506 22.339 1.00 92.88 301 LEU A N 1
ATOM 2470 C CA . LEU A 1 301 ? -7.334 -6.400 22.918 1.00 92.88 301 LEU A CA 1
ATOM 2471 C C . LEU A 1 301 ? -7.291 -6.169 24.442 1.00 92.88 301 LEU A C 1
ATOM 2473 O O . LEU A 1 301 ? -8.143 -5.467 24.977 1.00 92.88 301 LEU A O 1
ATOM 2477 N N . SER A 1 302 ? -6.295 -6.709 25.141 1.00 91.75 302 SER A N 1
ATOM 2478 C CA . SER A 1 302 ? -6.147 -6.574 26.594 1.00 91.75 302 SER A CA 1
ATOM 2479 C C . SER A 1 302 ? -6.019 -5.113 27.026 1.00 91.75 302 SER A C 1
ATOM 2481 O O . SER A 1 302 ? -6.663 -4.712 27.990 1.00 91.75 302 SER A O 1
ATOM 2483 N N . ALA A 1 303 ? -5.314 -4.297 26.233 1.00 90.62 303 ALA A N 1
ATOM 2484 C CA . ALA A 1 303 ? -5.167 -2.862 26.472 1.00 90.62 303 ALA A CA 1
ATOM 2485 C C . ALA A 1 303 ? -6.476 -2.057 26.337 1.00 90.62 303 ALA A C 1
ATOM 2487 O O . ALA A 1 303 ? -6.512 -0.896 26.742 1.00 90.62 303 ALA A O 1
ATOM 2488 N N . MET A 1 304 ? -7.536 -2.642 25.769 1.00 88.75 304 MET A N 1
ATOM 2489 C CA . MET A 1 304 ? -8.823 -1.970 25.596 1.00 88.75 304 MET A CA 1
ATOM 2490 C C . MET A 1 304 ? -9.569 -1.838 26.925 1.00 88.75 304 MET A C 1
ATOM 2492 O O . MET A 1 304 ? -9.600 -2.756 27.751 1.00 88.75 304 MET A O 1
ATOM 2496 N N . ALA A 1 305 ? -10.252 -0.709 27.097 1.00 83.56 305 ALA A N 1
ATOM 2497 C CA . ALA A 1 305 ? -11.088 -0.434 28.249 1.00 83.56 305 ALA A CA 1
ATOM 2498 C C . ALA A 1 305 ? -12.197 -1.486 28.405 1.00 83.56 305 ALA A C 1
ATOM 2500 O O . ALA A 1 305 ? -12.865 -1.898 27.451 1.00 83.56 305 ALA A O 1
ATOM 2501 N N . LYS A 1 306 ? -12.407 -1.910 29.652 1.00 80.31 306 LYS A N 1
ATOM 2502 C CA . LYS A 1 306 ? -13.428 -2.885 30.051 1.00 80.31 306 LYS A CA 1
ATOM 2503 C C . LYS A 1 306 ? -14.512 -2.181 30.859 1.00 80.31 306 LYS A C 1
ATOM 2505 O O . LYS A 1 306 ? -14.262 -1.154 31.489 1.00 80.31 306 LYS A O 1
ATOM 2510 N N . ARG A 1 307 ? -15.711 -2.770 30.895 1.00 74.94 307 ARG A N 1
ATOM 2511 C CA . ARG A 1 307 ? -16.816 -2.255 31.713 1.00 74.94 307 ARG A CA 1
ATOM 2512 C C . ARG A 1 307 ? -16.379 -2.168 33.176 1.00 74.94 307 ARG A C 1
ATOM 2514 O O . ARG A 1 307 ? -16.050 -3.191 33.782 1.00 74.94 307 ARG A O 1
ATOM 2521 N N . ARG A 1 308 ? -16.405 -0.967 33.761 1.00 68.06 308 ARG A N 1
ATOM 2522 C CA . ARG A 1 308 ? -16.085 -0.786 35.183 1.00 68.06 308 ARG A CA 1
ATOM 2523 C C . ARG A 1 308 ? -17.158 -1.434 36.053 1.00 68.06 308 ARG A C 1
ATOM 2525 O O . ARG A 1 308 ? -18.348 -1.148 35.935 1.00 68.06 308 ARG A O 1
ATOM 2532 N N . ASN A 1 309 ? -16.728 -2.277 36.988 1.00 58.25 309 ASN A N 1
ATOM 2533 C CA . ASN A 1 309 ? -17.603 -2.782 38.039 1.00 58.25 309 ASN A CA 1
ATOM 2534 C C . ASN A 1 309 ? -17.693 -1.741 39.164 1.00 58.25 309 ASN A C 1
ATOM 2536 O O . ASN A 1 309 ? -16.870 -1.736 40.081 1.00 58.25 309 ASN A O 1
ATOM 2540 N N . LEU A 1 310 ? -18.744 -0.913 39.134 1.00 52.38 310 LEU A N 1
ATOM 2541 C CA . LEU A 1 310 ? -19.041 0.145 40.121 1.00 52.38 310 LEU A CA 1
ATOM 2542 C C . LEU A 1 310 ? -18.989 -0.320 41.596 1.00 52.38 310 LEU A C 1
ATOM 2544 O O . LEU A 1 310 ? -18.807 0.492 42.496 1.00 52.38 310 LEU A O 1
ATOM 2548 N N . ARG A 1 311 ? -19.127 -1.628 41.870 1.00 47.78 311 ARG A N 1
ATOM 2549 C CA . ARG A 1 311 ? -19.094 -2.206 43.229 1.00 47.78 311 ARG A CA 1
ATOM 2550 C C . ARG A 1 311 ? -17.697 -2.575 43.757 1.00 47.78 311 ARG A C 1
ATOM 2552 O O . ARG A 1 311 ? -17.608 -2.947 44.924 1.00 47.78 311 ARG A O 1
ATOM 2559 N N . ARG A 1 312 ? -16.628 -2.550 42.944 1.00 46.88 312 ARG A N 1
ATOM 2560 C CA . ARG A 1 312 ? -15.296 -3.063 43.351 1.00 46.88 312 ARG A CA 1
ATOM 2561 C C . ARG A 1 312 ? -14.120 -2.099 43.174 1.00 46.88 312 ARG A C 1
ATOM 2563 O O . ARG A 1 312 ? -13.122 -2.284 43.863 1.00 46.88 312 ARG A O 1
ATOM 2570 N N . GLU A 1 313 ? -14.220 -1.067 42.340 1.00 51.22 313 GLU A N 1
ATOM 2571 C CA . GLU A 1 313 ? -13.067 -0.219 41.997 1.00 51.22 313 GLU A CA 1
ATOM 2572 C C . GLU A 1 313 ? -13.336 1.260 42.308 1.00 51.22 313 GLU A C 1
ATOM 2574 O O . GLU A 1 313 ? -13.860 2.011 41.497 1.00 51.22 313 GLU A O 1
ATOM 2579 N N . LEU A 1 314 ? -12.963 1.672 43.526 1.00 43.91 314 LEU A N 1
ATOM 2580 C CA . LEU A 1 314 ? -12.972 3.066 44.005 1.00 43.91 314 LEU A CA 1
ATOM 2581 C C . LEU A 1 314 ? -11.634 3.795 43.763 1.00 43.91 314 LEU A C 1
ATOM 2583 O O . LEU A 1 314 ? -11.406 4.870 44.315 1.00 43.91 314 LEU A O 1
ATOM 2587 N N . LYS A 1 315 ? -10.716 3.217 42.981 1.00 47.00 315 LYS A N 1
ATOM 2588 C CA . LYS A 1 315 ? -9.453 3.873 42.628 1.00 47.00 315 LYS A CA 1
ATOM 2589 C C . LYS A 1 315 ? -9.548 4.410 41.207 1.00 47.00 315 LYS A C 1
ATOM 2591 O O . LYS A 1 315 ? -9.729 3.637 40.274 1.00 47.00 315 LYS A O 1
ATOM 2596 N N . ASN A 1 316 ? -9.393 5.725 41.065 1.00 48.75 316 ASN A N 1
ATOM 2597 C CA . ASN A 1 316 ? -9.040 6.366 39.802 1.00 48.75 316 ASN A CA 1
ATOM 2598 C C . ASN A 1 316 ? -7.674 5.818 39.367 1.00 48.75 316 ASN A C 1
ATOM 2600 O O . ASN A 1 316 ? -6.645 6.378 39.734 1.00 48.75 316 ASN A O 1
ATOM 2604 N N . VAL A 1 317 ? -7.650 4.685 38.671 1.00 53.88 317 VAL A N 1
ATOM 2605 C CA . VAL A 1 317 ? -6.439 4.225 37.993 1.00 53.88 317 VAL A CA 1
ATOM 2606 C C . VAL A 1 317 ? -6.369 5.032 36.706 1.00 53.88 317 VAL A C 1
ATOM 2608 O O . VAL A 1 317 ? -7.259 4.921 35.866 1.00 53.88 317 VAL A O 1
ATOM 2611 N N . SER A 1 318 ? -5.366 5.902 36.591 1.00 55.00 318 SER A N 1
ATOM 2612 C CA . SER A 1 318 ? -5.062 6.554 35.319 1.00 55.00 318 SER A CA 1
ATOM 2613 C C . SER A 1 318 ? -4.637 5.466 34.344 1.00 55.00 318 SER A C 1
ATOM 2615 O O . SER A 1 318 ? -3.591 4.844 34.519 1.00 55.00 318 SER A O 1
ATOM 2617 N N . THR A 1 319 ? -5.466 5.183 33.349 1.00 67.44 319 THR A N 1
ATOM 2618 C CA . THR A 1 319 ? -5.149 4.216 32.301 1.00 67.44 319 THR A CA 1
ATOM 2619 C C . THR A 1 319 ? -4.535 4.973 31.136 1.00 67.44 319 THR A C 1
ATOM 2621 O O . THR A 1 319 ? -5.239 5.636 30.372 1.00 67.44 319 THR A O 1
ATOM 2624 N N . ASN A 1 320 ? -3.215 4.884 31.010 1.00 85.50 320 ASN A N 1
ATOM 2625 C CA . ASN A 1 320 ? -2.460 5.486 29.918 1.00 85.50 320 ASN A CA 1
ATOM 2626 C C . ASN A 1 320 ? -2.590 4.620 28.657 1.00 85.50 320 ASN A C 1
ATOM 2628 O O . ASN A 1 320 ? -1.647 3.943 28.239 1.00 85.50 320 ASN A O 1
ATOM 2632 N N . ILE A 1 321 ? -3.805 4.584 28.106 1.00 88.44 321 ILE A N 1
ATOM 2633 C CA . ILE A 1 321 ? -4.125 3.858 26.878 1.00 88.44 321 ILE A CA 1
ATOM 2634 C C . ILE A 1 321 ? -3.707 4.714 25.686 1.00 88.44 321 ILE A C 1
ATOM 2636 O O . ILE A 1 321 ? -4.043 5.895 25.604 1.00 88.44 321 ILE A O 1
ATOM 2640 N N . VAL A 1 322 ? -2.980 4.107 24.757 1.00 89.50 322 VAL A N 1
ATOM 2641 C CA . VAL A 1 322 ? -2.471 4.749 23.549 1.00 89.50 322 VAL A CA 1
ATOM 2642 C C . VAL A 1 322 ? -2.948 3.960 22.333 1.00 89.50 322 VAL A C 1
ATOM 2644 O O . VAL A 1 322 ? -2.613 2.788 22.154 1.00 89.50 322 VAL A O 1
ATOM 2647 N N . GLU A 1 323 ? -3.715 4.630 21.477 1.00 90.38 323 GLU A N 1
ATOM 2648 C CA . GLU A 1 323 ? -4.259 4.112 20.219 1.00 90.38 323 GLU A CA 1
ATOM 2649 C C . GLU A 1 323 ? -3.989 5.085 19.069 1.00 90.38 323 GLU A C 1
ATOM 2651 O O . GLU A 1 323 ? -3.515 6.202 19.271 1.00 90.38 323 GLU A O 1
ATOM 2656 N N . TYR A 1 324 ? -4.291 4.664 17.837 1.00 89.69 324 TYR A N 1
ATOM 2657 C CA . TYR A 1 324 ? -4.237 5.511 16.637 1.00 89.69 324 TYR A CA 1
ATOM 2658 C C . TYR A 1 324 ? -2.863 6.150 16.352 1.00 89.69 324 TYR A C 1
ATOM 2660 O O . TYR A 1 324 ? -2.748 7.045 15.514 1.00 89.69 324 TYR A O 1
ATOM 2668 N N . PHE A 1 325 ? -1.788 5.652 16.964 1.00 91.06 325 PHE A N 1
ATOM 2669 C CA . PHE A 1 325 ? -0.425 6.148 16.756 1.00 91.06 325 PHE A CA 1
ATOM 2670 C C . PHE A 1 325 ? 0.062 5.962 15.307 1.00 91.06 325 PHE A C 1
ATOM 2672 O O . PHE A 1 325 ? 0.820 6.793 14.809 1.00 91.06 325 PHE A O 1
ATOM 2679 N N . LYS A 1 326 ? -0.458 4.967 14.565 1.00 91.50 326 LYS A N 1
ATOM 2680 C CA . LYS A 1 326 ? -0.273 4.889 13.101 1.00 91.50 326 LYS A CA 1
ATOM 2681 C C . LYS A 1 326 ? -0.894 6.087 12.377 1.00 91.50 326 LYS A C 1
ATOM 2683 O O . LYS A 1 326 ? -0.292 6.593 11.442 1.00 91.50 326 LYS A O 1
ATOM 2688 N N . LEU A 1 327 ? -2.082 6.549 12.776 1.00 88.06 327 LEU A N 1
ATOM 2689 C CA . LEU A 1 327 ? -2.715 7.713 12.142 1.00 88.06 327 LEU A CA 1
ATOM 2690 C C . LEU A 1 327 ? -1.872 8.974 12.357 1.00 88.06 327 LEU A C 1
ATOM 2692 O O . LEU A 1 327 ? -1.658 9.722 11.412 1.00 88.06 327 LEU A O 1
ATOM 2696 N N . CYS A 1 328 ? -1.329 9.148 13.563 1.00 85.44 328 CYS A N 1
ATOM 2697 C CA . CYS A 1 328 ? -0.448 10.269 13.904 1.00 85.44 328 CYS A CA 1
ATOM 2698 C C . CYS A 1 328 ? 0.878 10.226 13.130 1.00 85.44 328 CYS A C 1
ATOM 2700 O O . CYS A 1 328 ? 1.426 11.263 12.765 1.00 85.44 328 CYS A O 1
ATOM 2702 N N . PHE A 1 329 ? 1.371 9.022 12.826 1.00 85.75 329 PHE A N 1
ATOM 2703 C CA . PHE A 1 329 ? 2.505 8.829 11.926 1.00 85.75 329 PHE A CA 1
ATOM 2704 C C . PHE A 1 329 ? 2.175 9.192 10.470 1.00 85.75 329 PHE A C 1
ATOM 2706 O O . PHE A 1 329 ? 3.029 9.712 9.751 1.00 85.75 329 PHE A O 1
ATOM 2713 N N . LEU A 1 330 ? 0.947 8.941 10.007 1.00 84.94 330 LEU A N 1
ATOM 2714 C CA . LEU A 1 330 ? 0.523 9.266 8.640 1.00 84.94 330 LEU A CA 1
ATOM 2715 C C . LEU A 1 330 ? 0.226 10.751 8.450 1.00 84.94 330 LEU A C 1
ATOM 2717 O O . LEU A 1 330 ? 0.612 11.304 7.422 1.00 84.94 330 LEU A O 1
ATOM 2721 N N . ASP A 1 331 ? -0.379 11.386 9.443 1.00 80.44 331 ASP A N 1
ATOM 2722 C CA . ASP A 1 331 ? -0.786 12.781 9.404 1.00 80.44 331 ASP A CA 1
ATOM 2723 C C . ASP A 1 331 ? -0.505 13.451 10.751 1.00 80.44 331 ASP A C 1
ATOM 2725 O O . ASP A 1 331 ? -1.128 13.140 11.772 1.00 80.44 331 ASP A O 1
ATOM 2729 N N . GLU A 1 332 ? 0.457 14.374 10.729 1.00 69.94 332 GLU A N 1
ATOM 2730 C CA . GLU A 1 332 ? 0.931 15.062 11.924 1.00 69.94 332 GLU A CA 1
ATOM 2731 C C . GLU A 1 332 ? -0.119 16.001 12.526 1.00 69.94 332 GLU A C 1
ATOM 2733 O O . GLU A 1 332 ? -0.046 16.292 13.719 1.00 69.94 332 GLU A O 1
ATOM 2738 N N . GLU A 1 333 ? -1.125 16.432 11.759 1.00 68.88 333 GLU A N 1
ATOM 2739 C CA . GLU A 1 333 ? -2.212 17.273 12.275 1.00 68.88 333 GLU A CA 1
ATOM 2740 C C . GLU A 1 333 ? -3.066 16.526 13.313 1.00 68.88 333 GLU A C 1
ATOM 2742 O O . GLU A 1 333 ? -3.650 17.142 14.205 1.00 68.88 333 GLU A O 1
ATOM 2747 N N . ASN A 1 334 ? -3.069 15.186 13.283 1.00 63.94 334 ASN A N 1
ATOM 2748 C CA . ASN A 1 334 ? -3.766 14.363 14.275 1.00 63.94 334 ASN A CA 1
ATOM 2749 C C . ASN A 1 334 ? -3.002 14.214 15.606 1.00 63.94 334 ASN A C 1
ATOM 2751 O O . ASN A 1 334 ? -3.536 13.589 16.525 1.00 63.94 334 ASN A O 1
ATOM 2755 N N . LYS A 1 335 ? -1.795 14.791 15.750 1.00 59.53 335 LYS A N 1
ATOM 2756 C CA . LYS A 1 335 ? -1.008 14.751 17.003 1.00 59.53 335 LYS A CA 1
ATOM 2757 C C . LYS A 1 335 ? -1.751 15.370 18.194 1.00 59.53 335 LYS A C 1
ATOM 2759 O O . LYS A 1 335 ? -1.513 14.957 19.322 1.00 59.53 335 LYS A O 1
ATOM 2764 N N . SER A 1 336 ? -2.673 16.303 17.950 1.00 50.41 336 SER A N 1
ATOM 2765 C CA . SER A 1 336 ? -3.504 16.949 18.979 1.00 50.41 336 SER A CA 1
ATOM 2766 C C . SER A 1 336 ? -4.456 15.995 19.716 1.00 50.41 336 SER A C 1
ATOM 2768 O O . SER A 1 336 ? -4.932 16.342 20.792 1.00 50.41 336 SER A O 1
ATOM 2770 N N . ASN A 1 337 ? -4.722 14.801 19.166 1.00 49.94 337 ASN A N 1
ATOM 2771 C CA . ASN A 1 337 ? -5.623 13.807 19.761 1.00 49.94 337 ASN A CA 1
ATOM 2772 C C . ASN A 1 337 ? -4.929 12.811 20.705 1.00 49.94 337 ASN A C 1
ATOM 2774 O O . ASN A 1 337 ? -5.617 12.101 21.440 1.00 49.94 337 ASN A O 1
ATOM 2778 N N . LEU A 1 338 ? -3.595 12.738 20.684 1.00 53.44 338 LEU A N 1
ATOM 2779 C CA . LEU A 1 338 ? -2.815 12.002 21.680 1.00 53.44 338 LEU A CA 1
ATOM 2780 C C . LEU A 1 338 ? -2.694 12.852 22.947 1.00 53.44 338 LEU A C 1
ATOM 2782 O O . LEU A 1 338 ? -2.700 14.081 22.875 1.00 53.44 338 LEU A O 1
ATOM 2786 N N . SER A 1 339 ? -2.539 12.211 24.110 1.00 54.03 339 SER A N 1
ATOM 2787 C CA . SER A 1 339 ? -2.117 12.933 25.311 1.00 54.03 339 SER A CA 1
ATOM 2788 C C . SER A 1 339 ? -0.865 13.743 24.951 1.00 54.03 339 SER A C 1
ATOM 2790 O O . SER A 1 339 ? 0.094 13.193 24.408 1.00 54.03 339 SER A O 1
ATOM 2792 N N . LEU A 1 340 ? -0.914 15.062 25.183 1.00 49.25 340 LEU A N 1
ATOM 2793 C CA . LEU A 1 340 ? -0.023 16.110 24.641 1.00 49.25 340 LEU A CA 1
ATOM 2794 C C . LEU A 1 340 ? 1.499 15.878 24.808 1.00 49.25 340 LEU A C 1
ATOM 2796 O O . LEU A 1 340 ? 2.291 16.675 24.314 1.00 49.25 340 LEU A O 1
ATOM 2800 N N . ASN A 1 341 ? 1.917 14.797 25.470 1.00 53.66 341 ASN A N 1
ATOM 2801 C CA . ASN A 1 341 ? 3.292 14.488 25.839 1.00 53.66 341 ASN A CA 1
ATOM 2802 C C . ASN A 1 341 ? 3.811 13.114 25.357 1.00 53.66 341 ASN A C 1
ATOM 2804 O O . ASN A 1 341 ? 4.944 12.775 25.699 1.00 53.66 341 ASN A O 1
ATOM 2808 N N . PHE A 1 342 ? 3.047 12.303 24.605 1.00 67.81 342 PHE A N 1
ATOM 2809 C CA . PHE A 1 342 ? 3.499 10.952 24.223 1.00 67.81 342 PHE A CA 1
ATOM 2810 C C . PHE A 1 342 ? 4.097 10.858 22.806 1.00 67.81 342 PHE A C 1
ATOM 2812 O O . PHE A 1 342 ? 3.537 11.355 21.829 1.00 67.81 342 PHE A O 1
ATOM 2819 N N . ASN A 1 343 ? 5.243 10.180 22.683 1.00 83.50 343 ASN A N 1
ATOM 2820 C CA . ASN A 1 343 ? 5.942 9.978 21.414 1.00 83.50 343 ASN A CA 1
ATOM 2821 C C . ASN A 1 343 ? 5.331 8.800 20.629 1.00 83.50 343 ASN A C 1
ATOM 2823 O O . ASN A 1 343 ? 5.550 7.636 20.966 1.00 83.50 343 ASN A O 1
ATOM 2827 N N . TYR A 1 344 ? 4.612 9.090 19.540 1.00 84.69 344 TYR A N 1
ATOM 2828 C CA . TYR A 1 344 ? 4.003 8.064 18.683 1.00 84.69 344 TYR A CA 1
ATOM 2829 C C . TYR A 1 344 ? 5.028 7.126 18.021 1.00 84.69 344 TYR A C 1
ATOM 2831 O O . TYR A 1 344 ? 4.692 5.972 17.775 1.00 84.69 344 TYR A O 1
ATOM 2839 N N . GLU A 1 345 ? 6.268 7.568 17.756 1.00 89.38 345 GLU A N 1
ATOM 2840 C CA . GLU A 1 345 ? 7.331 6.681 17.244 1.00 89.38 345 GLU A CA 1
ATOM 2841 C C . GLU A 1 345 ? 7.640 5.591 18.276 1.00 89.38 345 GLU A C 1
ATOM 2843 O O . GLU A 1 345 ? 7.749 4.418 17.920 1.00 89.38 345 GLU A O 1
ATOM 2848 N N . GLN A 1 346 ? 7.696 5.955 19.563 1.00 91.94 346 GLN A N 1
ATOM 2849 C CA . GLN A 1 346 ? 7.907 4.989 20.641 1.00 91.94 346 GLN A CA 1
ATOM 2850 C C . GLN A 1 346 ? 6.739 4.002 20.738 1.00 91.94 346 GLN A C 1
ATOM 2852 O O . GLN A 1 346 ? 6.978 2.803 20.831 1.00 91.94 346 GLN A O 1
ATOM 2857 N N . ALA A 1 347 ? 5.496 4.477 20.604 1.00 93.00 347 ALA A N 1
ATOM 2858 C CA . ALA A 1 347 ? 4.310 3.617 20.545 1.00 93.00 347 ALA A CA 1
ATOM 2859 C C . ALA A 1 347 ? 4.400 2.574 19.414 1.00 93.00 347 ALA A C 1
ATOM 2861 O O . ALA A 1 347 ? 4.066 1.405 19.600 1.00 93.00 347 ALA A O 1
ATOM 2862 N N . ILE A 1 348 ? 4.865 2.993 18.230 1.00 95.50 348 ILE A N 1
ATOM 2863 C CA . ILE A 1 348 ? 5.053 2.102 17.078 1.00 95.50 348 ILE A CA 1
ATOM 2864 C C . ILE A 1 348 ? 6.108 1.044 17.400 1.00 95.50 348 ILE A C 1
ATOM 2866 O O . ILE A 1 348 ? 5.845 -0.141 17.208 1.00 95.50 348 ILE A O 1
ATOM 2870 N N . ILE A 1 349 ? 7.274 1.452 17.910 1.00 97.00 349 ILE A N 1
ATOM 2871 C CA . ILE A 1 349 ? 8.364 0.536 18.283 1.00 97.00 349 ILE A CA 1
ATOM 2872 C C . ILE A 1 349 ? 7.883 -0.481 19.320 1.00 97.00 349 ILE A C 1
ATOM 2874 O O . ILE A 1 349 ? 8.082 -1.682 19.150 1.00 97.00 349 ILE A O 1
ATOM 2878 N N . ASP A 1 350 ? 7.208 -0.008 20.362 1.00 97.06 350 ASP A N 1
ATOM 2879 C CA . ASP A 1 350 ? 6.704 -0.814 21.468 1.00 97.06 350 ASP A CA 1
ATOM 2880 C C . ASP A 1 350 ? 5.661 -1.836 21.003 1.00 97.06 350 ASP A C 1
ATOM 2882 O O . ASP A 1 350 ? 5.745 -3.021 21.343 1.00 97.06 350 ASP A O 1
ATOM 2886 N N . TYR A 1 351 ? 4.716 -1.413 20.158 1.00 97.75 351 TYR A N 1
ATOM 2887 C CA . TYR A 1 351 ? 3.724 -2.312 19.577 1.00 97.75 351 TYR A CA 1
ATOM 2888 C C . TYR A 1 351 ? 4.369 -3.351 18.653 1.00 97.75 351 TYR A C 1
ATOM 2890 O O . TYR A 1 351 ? 4.078 -4.544 18.768 1.00 97.75 351 TYR A O 1
ATOM 2898 N N . LEU A 1 352 ? 5.277 -2.920 17.767 1.00 98.38 352 LEU A N 1
ATOM 2899 C CA . LEU A 1 352 ? 6.012 -3.806 16.861 1.00 98.38 352 LEU A CA 1
ATOM 2900 C C . LEU A 1 352 ? 6.869 -4.818 17.628 1.00 98.38 352 LEU A C 1
ATOM 2902 O O . LEU A 1 352 ? 6.933 -5.982 17.234 1.00 98.38 352 LEU A O 1
ATOM 2906 N N . LYS A 1 353 ? 7.464 -4.415 18.754 1.00 98.06 353 LYS A N 1
ATOM 2907 C CA . LYS A 1 353 ? 8.218 -5.312 19.632 1.00 98.06 353 LYS A CA 1
ATOM 2908 C C . LYS A 1 353 ? 7.309 -6.385 20.230 1.00 98.06 353 LYS A C 1
ATOM 2910 O O . LYS A 1 353 ? 7.626 -7.568 20.134 1.00 98.06 353 LYS A O 1
ATOM 2915 N N . LYS A 1 354 ? 6.140 -6.009 20.763 1.00 97.88 354 LYS A N 1
ATOM 2916 C CA . LYS A 1 354 ? 5.179 -6.964 21.347 1.00 97.88 354 LYS A CA 1
ATOM 2917 C C . LYS A 1 354 ? 4.595 -7.941 20.331 1.00 97.88 354 LYS A C 1
ATOM 2919 O O . LYS A 1 354 ? 4.608 -9.152 20.566 1.00 97.88 354 LYS A O 1
ATOM 2924 N N . ILE A 1 355 ? 4.138 -7.454 19.178 1.00 97.75 355 ILE A N 1
ATOM 2925 C CA . ILE A 1 355 ? 3.646 -8.350 18.123 1.00 97.75 355 ILE A CA 1
ATOM 2926 C C . ILE A 1 355 ? 4.786 -9.183 17.523 1.00 97.75 355 ILE A C 1
ATOM 2928 O O . ILE A 1 355 ? 4.579 -10.344 17.182 1.00 97.75 355 ILE A O 1
ATOM 2932 N N . GLY A 1 356 ? 6.005 -8.644 17.467 1.00 97.38 356 GLY A N 1
ATOM 2933 C CA . GLY A 1 356 ? 7.202 -9.347 17.022 1.00 97.38 356 GLY A CA 1
ATOM 2934 C C . GLY A 1 356 ? 7.608 -10.504 17.931 1.00 97.38 356 GLY A C 1
ATOM 2935 O O . GLY A 1 356 ? 7.899 -11.593 17.438 1.00 97.38 356 GLY A O 1
ATOM 2936 N N . GLU A 1 357 ? 7.562 -10.317 19.252 1.00 96.25 357 GLU A N 1
ATOM 2937 C CA . GLU A 1 357 ? 7.734 -11.387 20.246 1.00 96.25 357 GLU A CA 1
ATOM 2938 C C . GLU A 1 357 ? 6.719 -12.523 20.012 1.00 96.25 357 GLU A C 1
ATOM 2940 O O . GLU A 1 357 ? 7.086 -13.706 19.983 1.00 96.25 357 GLU A O 1
ATOM 2945 N N . LEU A 1 358 ? 5.449 -12.173 19.761 1.00 95.94 358 LEU A N 1
ATOM 2946 C CA . LEU A 1 358 ? 4.405 -13.146 19.441 1.00 95.94 358 LEU A CA 1
ATOM 2947 C C . LEU A 1 358 ? 4.687 -13.874 18.120 1.00 95.94 358 LEU A C 1
ATOM 2949 O O . LEU A 1 358 ? 4.630 -15.105 18.099 1.00 95.94 358 LEU A O 1
ATOM 2953 N N . ILE A 1 359 ? 5.027 -13.150 17.050 1.00 96.06 359 ILE A N 1
ATOM 2954 C CA . ILE A 1 359 ? 5.370 -13.715 15.736 1.00 96.06 359 ILE A CA 1
ATOM 2955 C C . ILE A 1 359 ? 6.520 -14.705 15.883 1.00 96.06 359 ILE A C 1
ATOM 2957 O O . ILE A 1 359 ? 6.355 -15.868 15.516 1.00 96.06 359 ILE A O 1
ATOM 2961 N N . LYS A 1 360 ? 7.644 -14.282 16.482 1.00 94.56 360 LYS A N 1
ATOM 2962 C CA . LYS A 1 360 ? 8.822 -15.124 16.737 1.00 94.56 360 LYS A CA 1
ATOM 2963 C C . LYS A 1 360 ? 8.416 -16.404 17.457 1.00 94.56 360 LYS A C 1
ATOM 2965 O O . LYS A 1 360 ? 8.716 -17.500 16.992 1.00 94.56 360 LYS A O 1
ATOM 2970 N N . SER A 1 361 ? 7.669 -16.285 18.555 1.00 91.75 361 SER A N 1
ATOM 2971 C CA . SER A 1 361 ? 7.236 -17.455 19.320 1.00 91.75 361 SER A CA 1
ATOM 2972 C C . SER A 1 361 ? 6.278 -18.366 18.539 1.00 91.75 361 SER A C 1
ATOM 2974 O O . SER A 1 361 ? 6.339 -19.583 18.698 1.00 91.75 361 SER A O 1
ATOM 2976 N N . THR A 1 362 ? 5.421 -17.806 17.682 1.00 90.81 362 THR A N 1
ATOM 2977 C CA . THR A 1 362 ? 4.413 -18.546 16.912 1.00 90.81 362 THR A CA 1
ATOM 2978 C C . THR A 1 362 ? 5.059 -19.315 15.771 1.00 90.81 362 THR A C 1
ATOM 2980 O O . THR A 1 362 ? 4.887 -20.532 15.680 1.00 90.81 362 THR A O 1
ATOM 2983 N N . VAL A 1 363 ? 5.842 -18.633 14.931 1.00 88.31 363 VAL A N 1
ATOM 2984 C CA . VAL A 1 363 ? 6.462 -19.256 13.758 1.00 88.31 363 VAL A CA 1
ATOM 2985 C C . VAL A 1 363 ? 7.516 -20.269 14.196 1.00 88.31 363 VAL A C 1
ATOM 2987 O O . VAL A 1 363 ? 7.432 -21.428 13.806 1.00 88.31 363 VAL A O 1
ATOM 2990 N N . LEU A 1 364 ? 8.401 -19.924 15.140 1.00 84.19 364 LEU A N 1
ATOM 2991 C CA . LEU A 1 364 ? 9.461 -20.833 15.598 1.00 84.19 364 LEU A CA 1
ATOM 2992 C C . LEU A 1 364 ? 8.938 -22.063 16.354 1.00 84.19 364 LEU A C 1
ATOM 2994 O O . LEU A 1 364 ? 9.659 -23.054 16.458 1.00 84.19 364 LEU A O 1
ATOM 2998 N N . LYS A 1 365 ? 7.711 -22.031 16.896 1.00 80.94 365 LYS A N 1
ATOM 2999 C CA . LYS A 1 365 ? 7.053 -23.217 17.475 1.00 80.94 365 LYS A CA 1
ATOM 3000 C C . LYS A 1 365 ? 6.343 -24.049 16.410 1.00 80.94 365 LYS A C 1
ATOM 3002 O O . LYS A 1 365 ? 6.503 -25.266 16.399 1.00 80.94 365 LYS A O 1
ATOM 3007 N N . LYS A 1 366 ? 5.552 -23.410 15.539 1.00 72.88 366 LYS A N 1
ATOM 3008 C CA . LYS A 1 366 ? 4.653 -24.091 14.590 1.00 72.88 366 LYS A CA 1
ATOM 3009 C C . LYS A 1 366 ? 5.351 -24.579 13.321 1.00 72.88 366 LYS A C 1
ATOM 3011 O O . LYS A 1 366 ? 4.850 -25.497 12.682 1.00 72.88 366 LYS A O 1
ATOM 3016 N N . THR A 1 367 ? 6.490 -23.998 12.944 1.00 65.00 367 THR A N 1
ATOM 3017 C CA . THR A 1 367 ? 7.176 -24.333 11.688 1.00 65.00 367 THR A CA 1
ATOM 3018 C C . THR A 1 367 ? 8.448 -25.148 11.871 1.00 65.00 367 THR A C 1
ATOM 3020 O O . THR A 1 367 ? 9.181 -25.264 10.894 1.00 65.00 367 THR A O 1
ATOM 3023 N N . ARG A 1 368 ? 8.733 -25.704 13.063 1.00 60.00 368 ARG A N 1
ATOM 3024 C CA . ARG A 1 368 ? 9.886 -26.602 13.280 1.00 60.00 368 ARG A CA 1
ATOM 3025 C C . ARG A 1 368 ? 9.796 -27.808 12.335 1.00 60.00 368 ARG A C 1
ATOM 3027 O O . ARG A 1 368 ? 8.933 -28.657 12.560 1.00 60.00 368 ARG A O 1
ATOM 3034 N N . PRO A 1 369 ? 10.654 -27.932 11.308 1.00 54.62 369 PRO A N 1
ATOM 3035 C CA . PRO A 1 369 ? 10.877 -29.205 10.649 1.00 54.62 369 PRO A CA 1
ATOM 3036 C C . PRO A 1 369 ? 11.861 -30.019 11.501 1.00 54.62 369 PRO A C 1
ATOM 3038 O O . PRO A 1 369 ? 12.611 -29.473 12.315 1.00 54.62 369 PRO A O 1
ATOM 3041 N N . GLU A 1 370 ? 11.867 -31.329 11.302 1.00 54.78 370 GLU A N 1
ATOM 3042 C CA . GLU A 1 370 ? 12.856 -32.255 11.850 1.00 54.78 370 GLU A CA 1
ATOM 3043 C C . GLU A 1 370 ? 14.290 -31.741 11.552 1.00 54.78 370 GLU A C 1
ATOM 3045 O O . GLU A 1 370 ? 14.708 -31.669 10.401 1.00 54.78 370 GLU A O 1
ATOM 3050 N N . ASN A 1 371 ? 15.043 -31.358 12.591 1.00 46.50 371 ASN A N 1
ATOM 3051 C CA . ASN A 1 371 ? 16.501 -31.121 12.587 1.00 46.50 371 ASN A CA 1
ATOM 3052 C C . ASN A 1 371 ? 17.111 -29.876 11.890 1.00 46.50 371 ASN A C 1
ATOM 3054 O O . ASN A 1 371 ? 18.299 -29.912 11.575 1.00 46.50 371 ASN A O 1
ATOM 3058 N N . SER A 1 372 ? 16.418 -28.736 11.730 1.00 59.62 372 SER A N 1
ATOM 3059 C CA . SER A 1 372 ? 17.131 -27.470 11.429 1.00 59.62 372 SER A CA 1
ATOM 3060 C C . SER A 1 372 ? 16.685 -26.299 12.301 1.00 59.62 372 SER A C 1
ATOM 3062 O O . SER A 1 372 ? 15.509 -25.933 12.290 1.00 59.62 372 SER A O 1
ATOM 3064 N N . GLU A 1 373 ? 17.632 -25.693 13.014 1.00 72.50 373 GLU A N 1
ATOM 3065 C CA . GLU A 1 373 ? 17.438 -24.447 13.754 1.00 72.50 373 GLU A CA 1
ATOM 3066 C C . GLU A 1 373 ? 17.156 -23.313 12.747 1.00 72.50 373 GLU A C 1
ATOM 3068 O O . GLU A 1 373 ? 17.880 -23.142 11.762 1.00 72.50 373 GLU A O 1
ATOM 3073 N N . ILE A 1 374 ? 16.028 -22.617 12.917 1.00 81.94 374 ILE A N 1
ATOM 3074 C CA . ILE A 1 374 ? 15.655 -21.449 12.109 1.00 81.94 374 ILE A CA 1
ATOM 3075 C C . ILE A 1 374 ? 16.093 -20.222 12.899 1.00 81.94 374 ILE A C 1
ATOM 3077 O O . ILE A 1 374 ? 15.543 -19.959 13.969 1.00 81.94 374 ILE A O 1
ATOM 3081 N N . ASP A 1 375 ? 17.051 -19.474 12.365 1.00 88.69 375 ASP A N 1
ATOM 3082 C CA . ASP A 1 375 ? 17.383 -18.148 12.871 1.00 88.69 375 ASP A CA 1
ATOM 3083 C C . ASP A 1 375 ? 16.356 -17.158 12.316 1.00 88.69 375 ASP A C 1
ATOM 3085 O O . ASP A 1 375 ? 16.233 -16.991 11.101 1.00 88.69 375 ASP A O 1
ATOM 3089 N N . PHE A 1 376 ? 15.589 -16.523 13.203 1.00 91.12 376 PHE A N 1
ATOM 3090 C CA . PHE A 1 376 ? 14.538 -15.597 12.798 1.00 91.12 376 PHE A CA 1
ATOM 3091 C C . PHE A 1 376 ? 15.087 -14.441 11.955 1.00 91.12 376 PHE A C 1
ATOM 3093 O O . PHE A 1 376 ? 14.509 -14.118 10.926 1.00 91.12 376 PHE A O 1
ATOM 3100 N N . LEU A 1 377 ? 16.212 -13.849 12.356 1.00 90.75 377 LEU A N 1
ATOM 3101 C CA . LEU A 1 377 ? 16.740 -12.646 11.715 1.00 90.75 377 LEU A CA 1
ATOM 3102 C C . LEU A 1 377 ? 17.409 -12.945 10.369 1.00 90.75 377 LEU A C 1
ATOM 3104 O O . LEU A 1 377 ? 17.498 -12.063 9.522 1.00 90.75 377 LEU A O 1
ATOM 3108 N N . ARG A 1 378 ? 17.828 -14.196 10.140 1.00 88.75 378 ARG A N 1
ATOM 3109 C CA . ARG A 1 378 ? 18.517 -14.608 8.904 1.00 88.75 378 ARG A CA 1
ATOM 3110 C C . ARG A 1 378 ? 17.635 -15.378 7.929 1.00 88.75 378 ARG A C 1
ATOM 3112 O O . ARG A 1 378 ? 17.789 -15.236 6.716 1.00 88.75 378 ARG A O 1
ATOM 3119 N N . ASN A 1 379 ? 16.731 -16.215 8.437 1.00 90.62 379 ASN A N 1
ATOM 3120 C CA . ASN A 1 379 ? 15.952 -17.157 7.630 1.00 90.62 379 ASN A CA 1
ATOM 3121 C C . ASN A 1 379 ? 14.495 -16.734 7.396 1.00 90.62 379 ASN A C 1
ATOM 3123 O O . ASN A 1 379 ? 13.784 -17.442 6.673 1.00 90.62 379 ASN A O 1
ATOM 3127 N N . VAL A 1 380 ? 14.035 -15.637 8.004 1.00 92.81 380 VAL A N 1
ATOM 3128 C CA . VAL A 1 380 ? 12.672 -15.121 7.828 1.00 92.81 380 VAL A CA 1
ATOM 3129 C C . VAL A 1 380 ? 12.705 -13.863 6.972 1.00 92.81 380 VAL A C 1
ATOM 3131 O O . VAL A 1 380 ? 13.440 -12.927 7.263 1.00 92.81 380 VAL A O 1
ATOM 3134 N N . LEU A 1 381 ? 11.878 -13.844 5.931 1.00 94.94 381 LEU A N 1
ATOM 3135 C CA . LEU A 1 381 ? 11.565 -12.645 5.165 1.00 94.94 381 LEU A CA 1
ATOM 3136 C C . LEU A 1 381 ? 10.270 -12.031 5.705 1.00 94.94 381 LEU A C 1
ATOM 3138 O O . LEU A 1 381 ? 9.235 -12.699 5.718 1.00 94.94 381 LEU A O 1
ATOM 3142 N N . ILE A 1 382 ? 10.317 -10.772 6.132 1.00 97.81 382 ILE A N 1
ATOM 3143 C CA . ILE A 1 382 ? 9.152 -10.010 6.578 1.00 97.81 382 ILE A CA 1
ATOM 3144 C C . ILE A 1 382 ? 8.655 -9.127 5.433 1.00 97.81 382 ILE A C 1
ATOM 3146 O O . ILE A 1 382 ? 9.365 -8.240 4.966 1.00 97.81 382 ILE A O 1
ATOM 3150 N N . ILE A 1 383 ? 7.405 -9.326 5.024 1.00 98.38 383 ILE A N 1
ATOM 3151 C CA . ILE A 1 383 ? 6.675 -8.424 4.138 1.00 98.38 383 ILE A CA 1
ATOM 3152 C C . ILE A 1 383 ? 5.831 -7.481 4.987 1.00 98.38 383 ILE A C 1
ATOM 3154 O O . ILE A 1 383 ? 4.972 -7.923 5.755 1.00 98.38 383 ILE A O 1
ATOM 3158 N N . PHE A 1 384 ? 6.056 -6.182 4.845 1.00 98.44 384 PHE A N 1
ATOM 3159 C CA . PHE A 1 384 ? 5.386 -5.165 5.648 1.00 98.44 384 PHE A CA 1
ATOM 3160 C C . PHE A 1 384 ? 4.559 -4.232 4.753 1.00 98.44 384 PHE A C 1
ATOM 3162 O O . PHE A 1 384 ? 5.123 -3.386 4.054 1.00 98.44 384 PHE A O 1
ATOM 3169 N N . PRO A 1 385 ? 3.223 -4.387 4.735 1.00 98.00 385 PRO A N 1
ATOM 3170 C CA . PRO A 1 385 ? 2.331 -3.492 4.019 1.00 98.00 385 PRO A CA 1
ATOM 3171 C C . PRO A 1 385 ? 2.348 -2.073 4.591 1.00 98.00 385 PRO A C 1
ATOM 3173 O O . PRO A 1 385 ? 2.235 -1.878 5.802 1.00 98.00 385 PRO A O 1
ATOM 3176 N N . ILE A 1 386 ? 2.445 -1.082 3.710 1.00 96.56 386 ILE A N 1
ATOM 3177 C CA . ILE A 1 386 ? 2.432 0.348 4.037 1.00 96.56 386 ILE A CA 1
ATOM 3178 C C . ILE A 1 386 ? 1.356 1.088 3.232 1.00 96.56 386 ILE A C 1
ATOM 3180 O O . ILE A 1 386 ? 0.994 0.640 2.146 1.00 96.56 386 ILE A O 1
ATOM 3184 N N . PRO A 1 387 ? 0.859 2.248 3.684 1.00 94.88 387 PRO A N 1
ATOM 3185 C CA . PRO A 1 387 ? -0.014 3.072 2.852 1.00 94.88 387 PRO A CA 1
ATOM 3186 C C . PRO A 1 387 ? 0.648 3.469 1.528 1.00 94.88 387 PRO A C 1
ATOM 3188 O O . PRO A 1 387 ? 1.850 3.731 1.477 1.00 94.88 387 PRO A O 1
ATOM 3191 N N . SER A 1 388 ? -0.143 3.542 0.459 1.00 91.81 388 SER A N 1
ATOM 3192 C CA . SER A 1 388 ? 0.330 3.790 -0.911 1.00 91.81 388 SER A CA 1
ATOM 3193 C C . SER A 1 388 ? 1.023 5.143 -1.091 1.00 91.81 388 SER A C 1
ATOM 3195 O O . SER A 1 388 ? 1.977 5.244 -1.855 1.00 91.81 388 SER A O 1
ATOM 3197 N N . LYS A 1 389 ? 0.583 6.175 -0.361 1.00 88.25 389 LYS A N 1
ATOM 3198 C CA . LYS A 1 389 ? 1.101 7.552 -0.450 1.00 88.25 389 LYS A CA 1
ATOM 3199 C C . LYS A 1 389 ? 2.018 7.905 0.718 1.00 88.25 389 LYS A C 1
ATOM 3201 O O . LYS A 1 389 ? 1.769 8.865 1.447 1.00 88.25 389 LYS A O 1
ATOM 3206 N N . LEU A 1 390 ? 3.057 7.102 0.929 1.00 90.12 390 LEU A N 1
ATOM 3207 C CA . LEU A 1 390 ? 4.030 7.321 1.998 1.00 90.12 390 LEU A CA 1
ATOM 3208 C C . LEU A 1 390 ? 5.327 7.939 1.455 1.00 90.12 390 LEU A C 1
ATOM 3210 O O . LEU A 1 390 ? 5.884 7.447 0.473 1.00 90.12 390 LEU A O 1
ATOM 3214 N N . SER A 1 391 ? 5.829 8.994 2.106 1.00 88.50 391 SER A N 1
ATOM 3215 C CA . SER A 1 391 ? 7.103 9.617 1.722 1.00 88.50 391 SER A CA 1
ATOM 3216 C C . SER A 1 391 ? 8.290 8.685 1.973 1.00 88.50 391 SER A C 1
ATOM 3218 O O . SER A 1 391 ? 8.231 7.787 2.818 1.00 88.50 391 SER A O 1
ATOM 3220 N N . HIS A 1 392 ? 9.397 8.929 1.272 1.00 87.50 392 HIS A N 1
ATOM 3221 C CA . HIS A 1 392 ? 10.628 8.152 1.437 1.00 87.50 392 HIS A CA 1
ATOM 3222 C C . HIS A 1 392 ? 11.181 8.233 2.870 1.00 87.50 392 HIS A C 1
ATOM 3224 O O . HIS A 1 392 ? 11.567 7.211 3.430 1.00 87.50 392 HIS A O 1
ATOM 3230 N N . GLN A 1 393 ? 11.089 9.396 3.528 1.00 86.50 393 GLN A N 1
ATOM 3231 C CA . GLN A 1 393 ? 11.477 9.567 4.937 1.00 86.50 393 GLN A CA 1
ATOM 3232 C C . GLN A 1 393 ? 10.636 8.702 5.881 1.00 86.50 393 GLN A C 1
ATOM 3234 O O . GLN A 1 393 ? 11.163 8.086 6.806 1.00 86.50 393 GLN A O 1
ATOM 3239 N N . LYS A 1 394 ? 9.321 8.613 5.645 1.00 90.88 394 LYS A N 1
ATOM 3240 C CA . LYS A 1 394 ? 8.437 7.768 6.454 1.00 90.88 394 LYS A CA 1
ATOM 3241 C C . LYS A 1 394 ? 8.703 6.276 6.208 1.00 90.88 394 LYS A C 1
ATOM 3243 O O . LYS A 1 394 ? 8.664 5.504 7.160 1.00 90.88 394 LYS A O 1
ATOM 3248 N N . LYS A 1 395 ? 9.039 5.857 4.982 1.00 92.06 395 LYS A N 1
ATOM 3249 C CA . LYS A 1 395 ? 9.479 4.473 4.705 1.00 92.06 395 LYS A CA 1
ATOM 3250 C C . LYS A 1 395 ? 10.749 4.123 5.494 1.00 92.06 395 LYS A C 1
ATOM 3252 O O . LYS A 1 395 ? 10.758 3.113 6.192 1.00 92.06 395 LYS A O 1
ATOM 3257 N N . ALA A 1 396 ? 11.759 4.996 5.489 1.00 89.75 396 ALA A N 1
ATOM 3258 C CA . ALA A 1 396 ? 12.966 4.812 6.301 1.00 89.75 396 ALA A CA 1
ATOM 3259 C C . ALA A 1 396 ? 12.663 4.784 7.810 1.00 89.75 396 ALA A C 1
ATOM 3261 O O . ALA A 1 396 ? 13.152 3.915 8.528 1.00 89.75 396 ALA A O 1
ATOM 3262 N N . ALA A 1 397 ? 11.769 5.656 8.294 1.00 92.19 397 ALA A N 1
ATOM 3263 C CA . ALA A 1 397 ? 11.327 5.639 9.689 1.00 92.19 397 ALA A CA 1
ATOM 3264 C C . ALA A 1 397 ? 10.667 4.304 10.088 1.00 92.19 397 ALA A C 1
ATOM 3266 O O . ALA A 1 397 ? 10.857 3.846 11.215 1.00 92.19 397 ALA A O 1
ATOM 3267 N N . ILE A 1 398 ? 9.941 3.644 9.175 1.00 94.94 398 ILE A N 1
ATOM 3268 C CA . ILE A 1 398 ? 9.412 2.290 9.405 1.00 94.94 398 ILE A CA 1
ATOM 3269 C C . ILE A 1 398 ? 10.557 1.286 9.568 1.00 94.94 398 ILE A C 1
ATOM 3271 O O . ILE A 1 398 ? 10.531 0.522 10.532 1.00 94.94 398 ILE A O 1
ATOM 3275 N N . ARG A 1 399 ? 11.580 1.304 8.700 1.00 94.25 399 ARG A N 1
ATOM 3276 C CA . ARG A 1 399 ? 12.744 0.402 8.829 1.00 94.25 399 ARG A CA 1
ATOM 3277 C C . ARG A 1 399 ? 13.458 0.601 10.166 1.00 94.25 399 ARG A C 1
ATOM 3279 O O . ARG A 1 399 ? 13.704 -0.370 10.879 1.00 94.25 399 ARG A O 1
ATOM 3286 N N . LYS A 1 400 ? 13.665 1.856 10.573 1.00 95.38 400 LYS A N 1
ATOM 3287 C CA . LYS A 1 400 ? 14.192 2.220 11.895 1.00 95.38 400 LYS A CA 1
ATOM 3288 C C . LYS A 1 400 ? 13.344 1.669 13.041 1.00 95.38 400 LYS A C 1
ATOM 3290 O O . LYS A 1 400 ? 13.887 1.100 13.987 1.00 95.38 400 LYS A O 1
ATOM 3295 N N . CYS A 1 401 ? 12.017 1.793 12.966 1.00 96.56 401 CYS A N 1
ATOM 3296 C CA . CYS A 1 401 ? 11.120 1.225 13.976 1.00 96.56 401 CYS A CA 1
ATOM 3297 C C . CYS A 1 401 ? 11.216 -0.307 14.030 1.00 96.56 401 CYS A C 1
ATOM 3299 O O . CYS A 1 401 ? 11.299 -0.868 15.118 1.00 96.56 401 CYS A O 1
ATOM 3301 N N . MET A 1 402 ? 11.259 -0.978 12.875 1.00 97.62 402 MET A N 1
ATOM 3302 C CA . MET A 1 402 ? 11.403 -2.437 12.771 1.00 97.62 402 MET A CA 1
ATOM 3303 C C . MET A 1 402 ? 12.746 -2.927 13.334 1.00 97.62 402 MET A C 1
ATOM 3305 O O . MET A 1 402 ? 12.784 -3.937 14.038 1.00 97.62 402 MET A O 1
ATOM 3309 N N . CYS A 1 403 ? 13.833 -2.192 13.082 1.00 96.50 403 CYS A N 1
ATOM 3310 C CA . CYS A 1 403 ? 15.157 -2.472 13.637 1.00 96.50 403 CYS A CA 1
ATOM 3311 C C . CYS A 1 403 ? 15.165 -2.311 15.165 1.00 96.50 403 CYS A C 1
ATOM 3313 O O . CYS A 1 403 ? 15.583 -3.217 15.883 1.00 96.50 403 CYS A O 1
ATOM 3315 N N . LYS A 1 404 ? 14.632 -1.197 15.687 1.00 97.50 404 LYS A N 1
ATOM 3316 C CA . LYS A 1 404 ? 14.511 -0.956 17.139 1.00 97.50 404 LYS A CA 1
ATOM 3317 C C . LYS A 1 404 ? 13.577 -1.950 17.841 1.00 97.50 404 LYS A C 1
ATOM 3319 O O . LYS A 1 404 ? 13.776 -2.246 19.015 1.00 97.50 404 LYS A O 1
ATOM 3324 N N . ALA A 1 405 ? 12.576 -2.469 17.132 1.00 97.69 405 ALA A N 1
ATOM 3325 C CA . ALA A 1 405 ? 11.693 -3.536 17.598 1.00 97.69 405 ALA A CA 1
ATOM 3326 C C . ALA A 1 405 ? 12.329 -4.940 17.505 1.00 97.69 405 ALA A C 1
ATOM 3328 O O . ALA A 1 405 ? 11.668 -5.933 17.812 1.00 97.69 405 ALA A O 1
ATOM 3329 N N . GLU A 1 406 ? 13.600 -5.032 17.092 1.00 97.25 406 GLU A N 1
ATOM 3330 C CA . GLU A 1 406 ? 14.376 -6.272 16.969 1.00 97.25 406 GLU A CA 1
ATOM 3331 C C . GLU A 1 406 ? 13.761 -7.270 15.968 1.00 97.25 406 GLU A C 1
ATOM 3333 O O . GLU A 1 406 ? 13.882 -8.487 16.133 1.00 97.25 406 GLU A O 1
ATOM 3338 N N . LEU A 1 407 ? 13.054 -6.781 14.945 1.00 96.81 407 LEU A N 1
ATOM 3339 C CA . LEU A 1 407 ? 12.471 -7.611 13.882 1.00 96.81 407 LEU A CA 1
ATOM 3340 C C . LEU A 1 407 ? 13.426 -7.827 12.701 1.00 96.81 407 LEU A C 1
ATOM 3342 O O . LEU A 1 407 ? 13.249 -8.793 11.964 1.00 96.81 407 LEU A O 1
ATOM 3346 N N . ILE A 1 408 ? 14.430 -6.961 12.557 1.00 95.12 408 ILE A N 1
ATOM 3347 C CA . ILE A 1 408 ? 15.513 -7.024 11.566 1.00 95.12 408 ILE A CA 1
ATOM 3348 C C . ILE A 1 408 ? 16.845 -6.609 12.205 1.00 95.12 408 ILE A C 1
ATOM 3350 O O . ILE A 1 408 ? 16.843 -5.938 13.236 1.00 95.12 408 ILE A O 1
ATOM 3354 N N . GLU A 1 409 ? 17.970 -7.010 11.603 1.00 90.50 409 GLU A N 1
ATOM 3355 C CA . GLU A 1 409 ? 19.321 -6.744 12.137 1.00 90.50 409 GLU A CA 1
ATOM 3356 C C . GLU A 1 409 ? 19.786 -5.291 11.942 1.00 90.50 409 GLU A C 1
ATOM 3358 O O . GLU A 1 409 ? 20.512 -4.758 12.778 1.00 90.50 409 GLU A O 1
ATOM 3363 N N . SER A 1 410 ? 19.380 -4.656 10.841 1.00 90.12 410 SER A N 1
ATOM 3364 C CA . SER A 1 410 ? 19.762 -3.291 10.465 1.00 90.12 410 SER A CA 1
ATOM 3365 C C . SER A 1 410 ? 18.655 -2.619 9.651 1.00 90.12 410 SER A C 1
ATOM 3367 O O . SER A 1 410 ? 17.781 -3.298 9.108 1.00 90.12 410 SER A O 1
ATOM 3369 N N . GLU A 1 411 ? 18.690 -1.287 9.542 1.00 86.62 411 GLU A N 1
ATOM 3370 C CA . GLU A 1 411 ? 17.720 -0.518 8.744 1.00 86.62 411 GLU A CA 1
ATOM 3371 C C . GLU A 1 411 ? 17.768 -0.904 7.253 1.00 86.62 411 GLU A C 1
ATOM 3373 O O . GLU A 1 411 ? 16.721 -0.998 6.618 1.00 86.62 411 GLU A O 1
ATOM 3378 N N . ASP A 1 412 ? 18.942 -1.268 6.733 1.00 81.75 412 ASP A N 1
ATOM 3379 C CA . ASP A 1 412 ? 19.145 -1.683 5.335 1.00 81.75 412 ASP A CA 1
ATOM 3380 C C . ASP A 1 412 ? 18.927 -3.188 5.103 1.00 81.75 412 ASP A C 1
ATOM 3382 O O . ASP A 1 412 ? 19.239 -3.718 4.039 1.00 81.75 412 ASP A O 1
ATOM 3386 N N . SER A 1 413 ? 18.407 -3.915 6.097 1.00 85.19 413 SER A N 1
ATOM 3387 C CA . SER A 1 413 ? 18.226 -5.361 5.985 1.00 85.19 413 SER A CA 1
ATOM 3388 C C . SER A 1 413 ? 17.283 -5.729 4.836 1.00 85.19 413 SER A C 1
ATOM 3390 O O . SER A 1 413 ? 16.110 -5.343 4.819 1.00 85.19 413 SER A O 1
ATOM 3392 N N . GLU A 1 414 ? 17.766 -6.574 3.924 1.00 85.00 414 GLU A N 1
ATOM 3393 C CA . GLU A 1 414 ? 16.988 -7.159 2.819 1.00 85.00 414 GLU A CA 1
ATOM 3394 C C . GLU A 1 414 ? 15.905 -8.143 3.306 1.00 85.00 414 GLU A C 1
ATOM 3396 O O . GLU A 1 414 ? 15.036 -8.569 2.544 1.00 85.00 414 GLU A O 1
ATOM 3401 N N . LYS A 1 415 ? 15.930 -8.500 4.600 1.00 91.06 415 LYS A N 1
ATOM 3402 C CA . LYS A 1 415 ? 14.930 -9.355 5.263 1.00 91.06 415 LYS A CA 1
ATOM 3403 C C . LYS A 1 415 ? 13.620 -8.633 5.557 1.00 91.06 415 LYS A C 1
ATOM 3405 O O . LYS A 1 415 ? 12.674 -9.270 6.012 1.00 91.06 415 LYS A O 1
ATOM 3410 N N . LEU A 1 416 ? 13.546 -7.333 5.284 1.00 94.50 416 LEU A N 1
ATOM 3411 C CA . LEU A 1 416 ? 12.314 -6.558 5.281 1.00 94.50 416 LEU A CA 1
ATOM 3412 C C . LEU A 1 416 ? 12.028 -6.070 3.864 1.00 94.50 416 LEU A C 1
ATOM 3414 O O . LEU A 1 416 ? 12.838 -5.371 3.262 1.00 94.50 416 LEU A O 1
ATOM 3418 N N . GLN A 1 417 ? 10.844 -6.379 3.354 1.00 94.62 417 GLN A N 1
ATOM 3419 C CA . GLN A 1 417 ? 10.375 -5.869 2.073 1.00 94.62 417 GLN A CA 1
ATOM 3420 C C . GLN A 1 417 ? 9.051 -5.150 2.260 1.00 94.62 417 GLN A C 1
ATOM 3422 O O . GLN A 1 417 ? 8.125 -5.657 2.898 1.00 94.62 417 GLN A O 1
ATOM 3427 N N . LEU A 1 418 ? 8.967 -3.951 1.695 1.00 96.38 418 LEU A N 1
ATOM 3428 C CA . LEU A 1 418 ? 7.759 -3.145 1.741 1.00 96.38 418 LEU A CA 1
ATOM 3429 C C . LEU A 1 418 ? 6.890 -3.441 0.516 1.00 96.38 418 LEU A C 1
ATOM 3431 O O . LEU A 1 418 ? 7.379 -3.595 -0.602 1.00 96.38 418 LEU A O 1
ATOM 3435 N N . ILE A 1 419 ? 5.583 -3.477 0.737 1.00 96.94 419 ILE A N 1
ATOM 3436 C CA . ILE A 1 419 ? 4.556 -3.480 -0.309 1.00 96.94 419 ILE A CA 1
ATOM 3437 C C . ILE A 1 419 ? 3.495 -2.460 0.084 1.00 96.94 419 ILE A C 1
ATOM 3439 O O . ILE A 1 419 ? 3.323 -2.189 1.270 1.00 96.94 419 ILE A O 1
ATOM 3443 N N . THR A 1 420 ? 2.755 -1.885 -0.859 1.00 96.94 420 THR A N 1
ATOM 3444 C CA . THR A 1 420 ? 1.602 -1.072 -0.458 1.00 96.94 420 THR A CA 1
ATOM 3445 C C . THR A 1 420 ? 0.435 -1.951 0.018 1.00 96.94 420 THR A C 1
ATOM 3447 O O . THR A 1 420 ? 0.216 -3.051 -0.494 1.00 96.94 420 THR A O 1
ATOM 3450 N N . GLU A 1 421 ? -0.349 -1.480 0.991 1.00 97.31 421 GLU A N 1
ATOM 3451 C CA . GLU A 1 421 ? -1.551 -2.174 1.478 1.00 97.31 421 GLU A CA 1
ATOM 3452 C C . GLU A 1 421 ? -2.529 -2.450 0.334 1.00 97.31 421 GLU A C 1
ATOM 3454 O O . GLU A 1 421 ? -3.104 -3.537 0.243 1.00 97.31 421 GLU A O 1
ATOM 3459 N N . ILE A 1 422 ? -2.684 -1.480 -0.570 1.00 97.12 422 ILE A N 1
ATOM 3460 C CA . ILE A 1 422 ? -3.589 -1.593 -1.708 1.00 97.12 422 ILE A CA 1
ATOM 3461 C C . ILE A 1 422 ? -3.087 -2.573 -2.785 1.00 97.12 422 ILE A C 1
ATOM 3463 O O . ILE A 1 422 ? -3.898 -3.300 -3.359 1.00 97.12 422 ILE A O 1
ATOM 3467 N N . GLU A 1 423 ? -1.772 -2.687 -3.009 1.00 96.50 423 GLU A N 1
ATOM 3468 C CA . GLU A 1 423 ? -1.195 -3.728 -3.878 1.00 96.50 423 GLU A CA 1
ATOM 3469 C C . GLU A 1 423 ? -1.366 -5.120 -3.286 1.00 96.50 423 GLU A C 1
ATOM 3471 O O . GLU A 1 423 ? -1.789 -6.043 -3.982 1.00 96.50 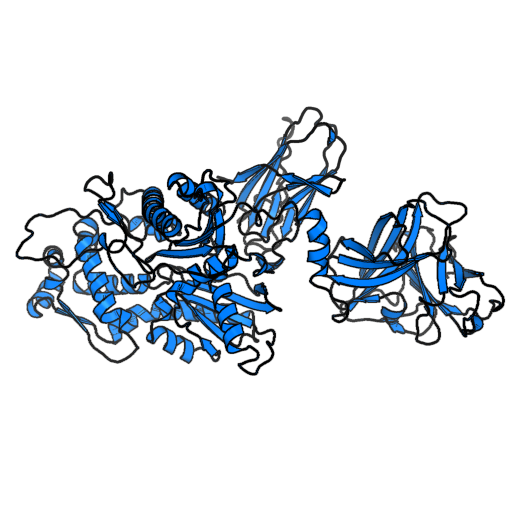423 GLU A O 1
ATOM 3476 N N . ALA A 1 424 ? -1.096 -5.267 -1.988 1.00 97.81 424 ALA A N 1
ATOM 3477 C CA . ALA A 1 424 ? -1.316 -6.519 -1.282 1.00 97.81 424 ALA A CA 1
ATOM 3478 C C . ALA A 1 424 ? -2.791 -6.951 -1.388 1.00 97.81 424 ALA A C 1
ATOM 3480 O O . ALA A 1 424 ? -3.098 -8.080 -1.774 1.00 97.81 424 ALA A O 1
ATOM 3481 N N . ALA A 1 425 ? -3.725 -6.029 -1.148 1.00 98.00 425 ALA A N 1
ATOM 3482 C CA . ALA A 1 425 ? -5.148 -6.271 -1.360 1.00 98.00 425 ALA A CA 1
ATOM 3483 C C . ALA A 1 425 ? -5.471 -6.700 -2.804 1.00 98.00 425 ALA A C 1
ATOM 3485 O O . ALA A 1 425 ? -6.253 -7.636 -3.003 1.00 98.00 425 ALA A O 1
ATOM 3486 N N . ALA A 1 426 ? -4.862 -6.062 -3.808 1.00 97.25 426 ALA A N 1
ATOM 3487 C CA . ALA A 1 426 ? -5.070 -6.404 -5.211 1.00 97.25 426 ALA A CA 1
ATOM 3488 C C . ALA A 1 426 ? -4.569 -7.807 -5.568 1.00 97.25 426 ALA A C 1
ATOM 3490 O O . ALA A 1 426 ? -5.278 -8.536 -6.263 1.00 97.25 426 ALA A O 1
ATOM 3491 N N . ILE A 1 427 ? -3.426 -8.236 -5.026 1.00 96.31 427 ILE A N 1
ATOM 3492 C CA . ILE A 1 427 ? -2.919 -9.607 -5.193 1.00 96.31 427 ILE A CA 1
ATOM 3493 C C . ILE A 1 427 ? -3.928 -10.628 -4.651 1.00 96.31 427 ILE A C 1
ATOM 3495 O O . ILE A 1 427 ? -4.206 -11.638 -5.305 1.00 96.31 427 ILE A O 1
ATOM 3499 N N . LYS A 1 428 ? -4.545 -10.361 -3.491 1.00 95.50 428 LYS A N 1
ATOM 3500 C CA . LYS A 1 428 ? -5.591 -11.251 -2.968 1.00 95.50 428 LYS A CA 1
ATOM 3501 C C . LYS A 1 428 ? -6.831 -11.271 -3.864 1.00 95.50 428 LYS A C 1
ATOM 3503 O O . LYS A 1 428 ? -7.370 -12.347 -4.129 1.00 95.50 428 LYS A O 1
ATOM 3508 N N . CYS A 1 429 ? -7.280 -10.109 -4.335 1.00 94.75 429 CYS A N 1
ATOM 3509 C CA . CYS A 1 429 ? -8.454 -10.003 -5.205 1.00 94.75 429 CYS A CA 1
ATOM 3510 C C . CYS A 1 429 ? -8.231 -10.692 -6.556 1.00 94.75 429 CYS A C 1
ATOM 3512 O O . CYS A 1 429 ? -9.129 -11.366 -7.049 1.00 94.75 429 CYS A O 1
ATOM 3514 N N . MET A 1 430 ? -7.017 -10.618 -7.105 1.00 91.62 430 MET A N 1
ATOM 3515 C CA . MET A 1 430 ? -6.616 -11.351 -8.304 1.00 91.62 430 MET A CA 1
ATOM 3516 C C . MET A 1 430 ? -6.801 -12.863 -8.144 1.00 91.62 430 MET A C 1
ATOM 3518 O O . MET A 1 430 ? -7.315 -13.513 -9.052 1.00 91.62 430 MET A O 1
ATOM 3522 N N . LYS A 1 431 ? -6.400 -13.443 -7.004 1.00 88.50 431 LYS A N 1
ATOM 3523 C CA . LYS A 1 431 ? -6.604 -14.880 -6.756 1.00 88.50 431 LYS A CA 1
ATOM 3524 C C . LYS A 1 431 ? -8.084 -15.248 -6.725 1.00 88.50 431 LYS A C 1
ATOM 3526 O O . LYS A 1 431 ? -8.478 -16.203 -7.380 1.00 88.50 431 LYS A O 1
ATOM 3531 N N . ILE A 1 432 ? -8.900 -14.440 -6.048 1.00 87.38 432 ILE A N 1
ATOM 3532 C CA . ILE A 1 432 ? -10.359 -14.627 -6.014 1.00 87.38 432 ILE A CA 1
ATOM 3533 C C . ILE A 1 432 ? -10.943 -14.525 -7.424 1.00 87.38 432 ILE A C 1
ATOM 3535 O O . ILE A 1 432 ? -11.784 -15.333 -7.799 1.00 87.38 432 ILE A O 1
ATOM 3539 N N . MET A 1 433 ? -10.482 -13.561 -8.224 1.00 83.12 433 MET A N 1
ATOM 3540 C CA . MET A 1 433 ? -10.907 -13.426 -9.612 1.00 83.12 433 MET A CA 1
ATOM 3541 C C . MET A 1 433 ? -10.594 -14.698 -10.403 1.00 83.12 433 MET A C 1
ATOM 3543 O O . MET A 1 433 ? -11.501 -15.230 -11.026 1.00 83.12 433 MET A O 1
ATOM 3547 N N . LYS A 1 434 ? -9.367 -15.230 -10.310 1.00 79.75 434 LYS A N 1
ATOM 3548 C CA . LYS A 1 434 ? -8.970 -16.486 -10.972 1.00 79.75 434 LYS A CA 1
ATOM 3549 C C . LYS A 1 434 ? -9.784 -17.698 -10.500 1.00 79.75 434 LYS A C 1
ATOM 3551 O O . LYS A 1 434 ? -10.068 -18.575 -11.305 1.00 79.75 434 LYS A O 1
ATOM 3556 N N . GLU A 1 435 ? -10.166 -17.761 -9.226 1.00 77.31 435 GLU A N 1
ATOM 3557 C CA . GLU A 1 435 ? -11.037 -18.825 -8.698 1.00 77.31 435 GLU A CA 1
ATOM 3558 C C . GLU A 1 435 ? -12.462 -18.727 -9.264 1.00 77.31 435 GLU A C 1
ATOM 3560 O O . GLU A 1 435 ? -13.061 -19.740 -9.611 1.00 77.31 435 GLU A O 1
ATOM 3565 N N . VAL A 1 436 ? -12.997 -17.510 -9.394 1.00 67.88 436 VAL A N 1
ATOM 3566 C CA . VAL A 1 436 ? -14.345 -17.265 -9.932 1.00 67.88 436 VAL A CA 1
ATOM 3567 C C . VAL A 1 436 ? -14.396 -17.435 -11.457 1.00 67.88 436 VAL A C 1
ATOM 3569 O O . VAL A 1 436 ? -15.424 -17.855 -11.982 1.00 67.88 436 VAL A O 1
ATOM 3572 N N . THR A 1 437 ? -13.308 -17.134 -12.174 1.00 62.25 437 THR A N 1
ATOM 3573 C CA . THR A 1 437 ? -13.235 -17.187 -13.646 1.00 62.25 437 THR A CA 1
ATOM 3574 C C . THR A 1 437 ? -12.447 -18.378 -14.199 1.00 62.25 437 THR A C 1
ATOM 3576 O O . THR A 1 437 ? -12.312 -18.496 -15.406 1.00 62.25 437 THR A O 1
ATOM 3579 N N . GLY A 1 438 ? -11.915 -19.278 -13.370 1.00 54.09 438 GLY A N 1
ATOM 3580 C CA . GLY A 1 438 ? -11.103 -20.413 -13.825 1.00 54.09 438 GLY A CA 1
ATOM 3581 C C . GLY A 1 438 ? -11.862 -21.450 -14.677 1.00 54.09 438 GLY A C 1
ATOM 3582 O O . GLY A 1 438 ? -13.076 -21.349 -14.856 1.00 54.09 438 GLY A O 1
ATOM 3583 N N . PRO A 1 439 ? -11.182 -22.497 -15.188 1.00 48.44 439 PRO A N 1
ATOM 3584 C CA . PRO A 1 439 ? -11.785 -23.530 -16.044 1.00 48.44 439 PRO A CA 1
ATOM 3585 C C . PRO A 1 439 ? -12.956 -24.299 -15.401 1.00 48.44 439 PRO A C 1
ATOM 3587 O O . PRO A 1 439 ? -13.802 -24.815 -16.126 1.00 48.44 439 PRO A O 1
ATOM 3590 N N . GLU A 1 440 ? -13.069 -24.323 -14.068 1.00 46.97 440 GLU A N 1
ATOM 3591 C CA . GLU A 1 440 ? -14.250 -24.855 -13.362 1.00 46.97 440 GLU A CA 1
ATOM 3592 C C . GLU A 1 440 ? -15.448 -23.873 -13.344 1.00 46.97 440 GLU A C 1
ATOM 3594 O O . GLU A 1 440 ? -16.583 -24.293 -13.128 1.00 46.97 440 GLU A O 1
ATOM 3599 N N . GLY A 1 441 ? -15.218 -22.582 -13.621 1.00 44.50 441 GLY A N 1
ATOM 3600 C CA . GLY A 1 441 ? -16.206 -21.492 -13.693 1.00 44.50 441 GLY A CA 1
ATOM 3601 C C . GLY A 1 441 ? -16.595 -21.043 -15.114 1.00 44.50 441 GLY A C 1
ATOM 3602 O O . GLY A 1 441 ? -17.453 -20.177 -15.269 1.00 44.50 441 GLY A O 1
ATOM 3603 N N . GLY A 1 442 ? -16.015 -21.639 -16.163 1.00 38.62 442 GLY A N 1
ATOM 3604 C CA . GLY A 1 442 ? -16.538 -21.580 -17.537 1.00 38.62 442 GLY A CA 1
ATOM 3605 C C . GLY A 1 442 ? -16.259 -20.320 -18.376 1.00 38.62 442 GLY A C 1
ATOM 3606 O O . GLY A 1 442 ? -16.806 -20.225 -19.474 1.00 38.62 442 GLY A O 1
ATOM 3607 N N . ALA A 1 443 ? -15.415 -19.374 -17.945 1.00 43.16 443 ALA A N 1
ATOM 3608 C CA . ALA A 1 443 ? -15.086 -18.182 -18.739 1.00 43.16 443 ALA A CA 1
ATOM 3609 C C . ALA A 1 443 ? -13.572 -18.022 -18.948 1.00 43.16 443 ALA A C 1
ATOM 3611 O O . ALA A 1 443 ? -12.803 -18.012 -18.005 1.00 43.16 443 ALA A O 1
ATOM 3612 N N . ILE A 1 444 ? -13.127 -17.848 -20.194 1.00 44.72 444 ILE A N 1
ATOM 3613 C CA . ILE A 1 444 ? -11.750 -17.426 -20.499 1.00 44.72 444 ILE A CA 1
ATOM 3614 C C . ILE A 1 444 ? -11.486 -16.104 -19.760 1.00 44.72 444 ILE A C 1
ATOM 3616 O O . ILE A 1 444 ? -12.326 -15.203 -19.841 1.00 44.72 444 ILE A O 1
ATOM 3620 N N . ILE A 1 445 ? -10.349 -15.987 -19.057 1.00 51.31 445 ILE A N 1
ATOM 3621 C CA . ILE A 1 445 ? -9.877 -14.726 -18.464 1.00 51.31 445 ILE A CA 1
ATOM 3622 C C . ILE A 1 445 ? -9.772 -13.716 -19.608 1.00 51.31 445 ILE A C 1
ATOM 3624 O O . ILE A 1 445 ? -8.796 -13.696 -20.350 1.00 51.31 445 ILE A O 1
ATOM 3628 N N . LYS A 1 446 ? -10.811 -12.903 -19.797 1.00 53.88 446 LYS A N 1
ATOM 3629 C CA . LYS A 1 446 ? -10.673 -11.675 -20.565 1.00 53.88 446 LYS A CA 1
ATOM 3630 C C . LYS A 1 446 ? -9.833 -10.744 -19.711 1.00 53.88 446 LYS A C 1
ATOM 3632 O O . LYS A 1 446 ? -10.047 -10.678 -18.504 1.00 53.88 446 LYS A O 1
ATOM 3637 N N . GLU A 1 447 ? -8.901 -10.045 -20.340 1.00 65.62 447 GLU A N 1
ATOM 3638 C CA . GLU A 1 447 ? -8.162 -8.925 -19.762 1.00 65.62 447 GLU A CA 1
ATOM 3639 C C . GLU A 1 447 ? -9.154 -7.863 -19.258 1.00 65.62 447 GLU A C 1
ATOM 3641 O O . GLU A 1 447 ? -9.529 -6.932 -19.968 1.00 65.62 447 GLU A O 1
ATOM 3646 N N . SER A 1 448 ? -9.675 -8.058 -18.049 1.00 74.25 448 SER A N 1
ATOM 3647 C CA . SER A 1 448 ? -10.697 -7.206 -17.457 1.00 74.25 448 SER A CA 1
ATOM 3648 C C . SER A 1 448 ? -10.063 -6.317 -16.409 1.00 74.25 448 SER A C 1
ATOM 3650 O O . SER A 1 448 ? -9.358 -6.798 -15.515 1.00 74.25 448 SER A O 1
ATOM 3652 N N . ASP A 1 449 ? -10.364 -5.029 -16.499 1.00 90.75 449 ASP A N 1
ATOM 3653 C CA . ASP A 1 449 ? -10.010 -4.086 -15.454 1.00 90.75 449 ASP A CA 1
ATOM 3654 C C . ASP A 1 449 ? -10.909 -4.317 -14.236 1.00 90.75 449 ASP A C 1
ATOM 3656 O O . ASP A 1 449 ? -12.114 -4.568 -14.356 1.00 90.75 449 ASP A O 1
ATOM 3660 N N . PHE A 1 450 ? -10.324 -4.208 -13.053 1.00 94.12 450 PHE A N 1
ATOM 3661 C CA . PHE A 1 450 ? -11.043 -4.252 -11.793 1.00 94.12 450 PHE A CA 1
ATOM 3662 C C . PHE A 1 450 ? -10.499 -3.206 -10.833 1.00 94.12 450 PHE A C 1
ATOM 3664 O O . PHE A 1 450 ? -9.307 -2.897 -10.807 1.00 94.12 450 PHE A O 1
ATOM 3671 N N . LEU A 1 451 ? -11.399 -2.667 -10.024 1.00 97.62 451 LEU A N 1
ATOM 3672 C CA . LEU A 1 451 ? -11.076 -1.716 -8.977 1.00 97.62 451 LEU A CA 1
ATOM 3673 C C . LEU A 1 451 ? -11.027 -2.449 -7.642 1.00 97.62 451 LEU A C 1
ATOM 3675 O O . LEU A 1 451 ? -11.921 -3.230 -7.325 1.00 97.62 451 LEU A O 1
ATOM 3679 N N . VAL A 1 452 ? -10.012 -2.178 -6.835 1.00 98.31 452 VAL A N 1
ATOM 3680 C CA . VAL A 1 452 ? -9.951 -2.639 -5.446 1.00 98.31 452 VAL A CA 1
ATOM 3681 C C . VAL A 1 452 ? -10.092 -1.430 -4.545 1.00 98.31 452 VAL A C 1
ATOM 3683 O O . VAL A 1 452 ? -9.399 -0.439 -4.746 1.00 98.31 452 VAL A O 1
ATOM 3686 N N . VAL A 1 453 ? -10.984 -1.518 -3.562 1.00 98.50 453 VAL A N 1
ATOM 3687 C CA . VAL A 1 453 ? -11.251 -0.483 -2.562 1.00 98.50 453 VAL A CA 1
ATOM 3688 C C . VAL A 1 453 ? -10.952 -1.077 -1.189 1.00 98.50 453 VAL A C 1
ATOM 3690 O O . VAL A 1 453 ? -11.705 -1.904 -0.669 1.00 98.50 453 VAL A O 1
ATOM 3693 N N . ASN A 1 454 ? -9.828 -0.682 -0.598 1.00 98.12 454 ASN A N 1
ATOM 3694 C CA . ASN A 1 454 ? -9.459 -1.053 0.761 1.00 98.12 454 ASN A CA 1
ATOM 3695 C C . ASN A 1 454 ? -10.102 -0.083 1.754 1.00 98.12 454 ASN A C 1
ATOM 3697 O O . ASN A 1 454 ? -9.557 0.978 2.040 1.00 98.12 454 ASN A O 1
ATOM 3701 N N . CYS A 1 455 ? -11.266 -0.454 2.285 1.00 95.81 455 CYS A N 1
ATOM 3702 C CA . CYS A 1 455 ? -12.006 0.302 3.291 1.00 95.81 455 CYS A CA 1
ATOM 3703 C C . CYS A 1 455 ? -11.459 -0.006 4.698 1.00 95.81 455 CYS A C 1
ATOM 3705 O O . CYS A 1 455 ? -12.056 -0.761 5.480 1.00 95.81 455 CYS A O 1
ATOM 3707 N N . GLY A 1 456 ? -10.278 0.538 4.999 1.00 91.25 456 GLY A N 1
ATOM 3708 C CA . GLY A 1 456 ? -9.558 0.336 6.253 1.00 91.25 456 GLY A CA 1
ATOM 3709 C C . GLY A 1 456 ? -10.149 1.070 7.465 1.00 91.25 456 GLY A C 1
ATOM 3710 O O . GLY A 1 456 ? -11.217 1.686 7.427 1.00 91.25 456 GLY A O 1
ATOM 3711 N N . GLY A 1 457 ? -9.434 0.976 8.591 1.00 89.38 457 GLY A N 1
ATOM 3712 C CA . GLY A 1 457 ? -9.805 1.643 9.843 1.00 89.38 457 GLY A CA 1
ATOM 3713 C C . GLY A 1 457 ? -9.630 3.160 9.773 1.00 89.38 457 GLY A C 1
ATOM 3714 O O . GLY A 1 457 ? -10.583 3.886 10.015 1.00 89.38 457 GLY A O 1
ATOM 3715 N N . GLY A 1 458 ? -8.433 3.634 9.416 1.00 90.75 458 GLY A N 1
ATOM 3716 C CA . GLY A 1 458 ? -8.139 5.067 9.279 1.00 90.75 458 GLY A CA 1
ATOM 3717 C C . GLY A 1 458 ? -8.114 5.568 7.838 1.00 90.75 458 GLY A C 1
ATOM 3718 O O . GLY A 1 458 ? -8.550 6.680 7.562 1.00 90.75 458 GLY A O 1
ATOM 3719 N N . ILE A 1 459 ? -7.639 4.737 6.913 1.00 93.75 459 ILE A N 1
ATOM 3720 C CA . ILE A 1 459 ? -7.392 5.115 5.523 1.00 93.75 459 ILE A CA 1
ATOM 3721 C C . ILE A 1 459 ? -8.250 4.276 4.579 1.00 93.75 459 ILE A C 1
ATOM 3723 O O . ILE A 1 459 ? -8.475 3.088 4.828 1.00 93.75 459 ILE A O 1
ATOM 3727 N N . VAL A 1 460 ? -8.736 4.909 3.513 1.00 97.31 460 VAL A N 1
ATOM 3728 C CA . VAL A 1 460 ? -9.356 4.236 2.373 1.00 97.31 460 VAL A CA 1
ATOM 3729 C C . VAL A 1 460 ? -8.447 4.407 1.171 1.00 97.31 460 VAL A C 1
ATOM 3731 O O . VAL A 1 460 ? -8.104 5.535 0.821 1.00 97.31 460 VAL A O 1
ATOM 3734 N N . GLU A 1 461 ? -8.065 3.295 0.548 1.00 97.44 461 GLU A N 1
ATOM 3735 C CA . GLU A 1 461 ? -7.169 3.275 -0.612 1.00 97.44 461 GLU A CA 1
ATOM 3736 C C . GLU A 1 461 ? -7.804 2.541 -1.785 1.00 97.44 461 GLU A C 1
ATOM 3738 O O . GLU A 1 461 ? -8.557 1.585 -1.593 1.00 97.44 461 GLU A O 1
ATOM 3743 N N . LEU A 1 462 ? -7.528 3.007 -3.000 1.00 98.06 462 LEU A N 1
ATOM 3744 C CA . LEU A 1 462 ? -8.079 2.454 -4.225 1.00 98.06 462 LEU A CA 1
ATOM 3745 C C . LEU A 1 462 ? -6.990 2.276 -5.276 1.00 98.06 462 LEU A C 1
ATOM 3747 O O . LEU A 1 462 ? -6.187 3.186 -5.490 1.00 98.06 462 LEU A O 1
ATOM 3751 N N . THR A 1 463 ? -7.031 1.139 -5.969 1.00 97.12 463 THR A N 1
ATOM 3752 C CA . THR A 1 463 ? -6.176 0.855 -7.127 1.00 97.12 463 THR A CA 1
ATOM 3753 C C . THR A 1 463 ? -6.997 0.239 -8.252 1.00 97.12 463 THR A C 1
ATOM 3755 O O . THR A 1 463 ? -7.795 -0.676 -8.021 1.00 97.12 463 THR A O 1
ATOM 3758 N N . LEU A 1 464 ? -6.815 0.751 -9.468 1.00 96.56 464 LEU A N 1
ATOM 3759 C CA . LEU A 1 464 ? -7.401 0.200 -10.683 1.00 96.56 464 LEU A CA 1
ATOM 3760 C C . LEU A 1 464 ? -6.354 -0.670 -11.378 1.00 96.56 464 LEU A C 1
ATOM 3762 O O . LEU A 1 464 ? -5.276 -0.197 -11.750 1.00 96.56 464 LEU A O 1
ATOM 3766 N N . ARG A 1 465 ? -6.673 -1.952 -11.546 1.00 94.75 465 ARG A N 1
ATOM 3767 C CA . ARG A 1 465 ? -5.724 -2.963 -12.011 1.00 94.75 465 ARG A CA 1
ATOM 3768 C C . ARG A 1 465 ? -6.288 -3.746 -13.185 1.00 94.75 465 ARG A C 1
ATOM 3770 O O . ARG A 1 465 ? -7.493 -3.960 -13.280 1.00 94.75 465 ARG A O 1
ATOM 3777 N N . ARG A 1 466 ? -5.388 -4.214 -14.044 1.00 90.31 466 ARG A N 1
ATOM 3778 C CA . ARG A 1 466 ? -5.652 -5.200 -15.092 1.00 90.31 466 ARG A CA 1
ATOM 3779 C C . ARG A 1 466 ? -4.890 -6.476 -14.782 1.00 90.31 466 ARG A C 1
ATOM 3781 O O . ARG A 1 466 ? -3.734 -6.420 -14.364 1.00 90.31 466 ARG A O 1
ATOM 3788 N N . LEU A 1 467 ? -5.539 -7.612 -15.004 1.00 85.88 467 LEU A N 1
ATOM 3789 C CA . LEU A 1 467 ? -4.886 -8.914 -14.981 1.00 85.88 467 LEU A CA 1
ATOM 3790 C C . LEU A 1 467 ? -4.386 -9.251 -16.391 1.00 85.88 467 LEU A C 1
ATOM 3792 O O . LEU A 1 467 ? -5.202 -9.390 -17.300 1.00 85.88 467 LEU A O 1
ATOM 3796 N N . ILE A 1 468 ? -3.069 -9.387 -16.556 1.00 80.38 468 ILE A N 1
ATOM 3797 C CA . ILE A 1 468 ? -2.432 -9.865 -17.792 1.00 80.38 468 ILE A CA 1
ATOM 3798 C C . ILE A 1 468 ? -1.715 -11.171 -17.457 1.00 80.38 468 ILE A C 1
ATOM 3800 O O . ILE A 1 468 ? -0.771 -11.192 -16.663 1.00 80.38 468 ILE A O 1
ATOM 3804 N N . GLY A 1 469 ? -2.221 -12.282 -17.996 1.00 78.56 469 GLY A N 1
ATOM 3805 C CA . GLY A 1 469 ? -1.792 -13.622 -17.599 1.00 78.56 469 GLY A CA 1
ATOM 3806 C C . GLY A 1 469 ? -1.978 -13.845 -16.097 1.00 78.56 469 GLY A C 1
ATOM 3807 O O . GLY A 1 469 ? -3.101 -13.898 -15.588 1.00 78.56 469 GLY A O 1
ATOM 3808 N N . ASP A 1 470 ? -0.870 -13.979 -15.369 1.00 78.19 470 ASP A N 1
ATOM 3809 C CA . ASP A 1 470 ? -0.858 -14.131 -13.921 1.00 78.19 470 ASP A CA 1
ATOM 3810 C C . ASP A 1 470 ? -0.387 -12.896 -13.142 1.00 78.19 470 ASP A C 1
ATOM 3812 O O . ASP A 1 470 ? -0.306 -12.987 -11.913 1.00 78.19 470 ASP A O 1
ATOM 3816 N N . LYS A 1 471 ? -0.162 -11.763 -13.821 1.00 85.50 471 LYS A N 1
ATOM 3817 C CA . LYS A 1 471 ? 0.431 -10.549 -13.252 1.00 85.50 471 LYS A CA 1
ATOM 3818 C C . LYS A 1 471 ? -0.517 -9.351 -13.255 1.00 85.50 471 LYS A C 1
ATOM 3820 O O . LYS A 1 471 ? -1.450 -9.257 -14.053 1.00 85.50 471 LYS A O 1
ATOM 3825 N N . LEU A 1 472 ? -0.244 -8.409 -12.358 1.00 91.38 472 LEU A N 1
ATOM 3826 C CA . LEU A 1 472 ? -1.011 -7.184 -12.176 1.00 91.38 472 LEU A CA 1
ATOM 3827 C C . LEU A 1 472 ? -0.339 -5.980 -12.822 1.00 91.38 472 LEU A C 1
ATOM 3829 O O . LEU A 1 472 ? 0.801 -5.643 -12.502 1.00 91.38 472 LEU A O 1
ATOM 3833 N N . VAL A 1 473 ? -1.114 -5.291 -13.653 1.00 91.50 473 VAL A N 1
ATOM 3834 C CA . VAL A 1 473 ? -0.776 -4.009 -14.274 1.00 91.50 473 VAL A CA 1
ATOM 3835 C C . VAL A 1 473 ? -1.616 -2.907 -13.646 1.00 91.50 473 VAL A C 1
ATOM 3837 O O . VAL A 1 473 ? -2.836 -3.035 -13.541 1.00 91.50 473 VAL A O 1
ATOM 3840 N N . GLU A 1 474 ? -0.975 -1.828 -13.207 1.00 93.94 474 GLU A N 1
ATOM 3841 C CA . GLU A 1 474 ? -1.654 -0.633 -12.700 1.00 93.94 474 GLU A CA 1
ATOM 3842 C C . GLU A 1 474 ? -2.117 0.270 -13.845 1.00 93.94 474 GLU A C 1
ATOM 3844 O O . GLU A 1 474 ? -1.352 0.559 -14.759 1.00 93.94 474 GLU A O 1
ATOM 3849 N N . LYS A 1 475 ? -3.384 0.710 -13.823 1.00 92.25 475 LYS A N 1
ATOM 3850 C CA . LYS A 1 475 ? -3.954 1.551 -14.894 1.00 92.25 475 LYS A CA 1
ATOM 3851 C C . LYS A 1 475 ? -4.048 3.033 -14.544 1.00 92.25 475 LYS A C 1
ATOM 3853 O O . LYS A 1 475 ? -4.218 3.852 -15.443 1.00 92.25 475 LYS A O 1
ATOM 3858 N N . SER A 1 476 ? -3.947 3.383 -13.269 1.00 90.94 476 SER A N 1
ATOM 3859 C CA . SER A 1 476 ? -4.025 4.757 -12.776 1.00 90.94 476 SER A CA 1
ATOM 3860 C C . SER A 1 476 ? -3.227 4.897 -11.484 1.00 90.94 476 SER A C 1
ATOM 3862 O O . SER A 1 476 ? -3.015 3.924 -10.763 1.00 90.94 476 SER A O 1
ATOM 3864 N N . SER A 1 477 ? -2.810 6.121 -11.157 1.00 89.88 477 SER A N 1
ATOM 3865 C CA . SER A 1 477 ? -2.242 6.393 -9.836 1.00 89.88 477 SER A CA 1
ATOM 3866 C C . SER A 1 477 ? -3.259 6.074 -8.739 1.00 89.88 477 SER A C 1
ATOM 3868 O O . SER A 1 477 ? -4.445 6.395 -8.862 1.00 89.88 477 SER A O 1
ATOM 3870 N N . ASN A 1 478 ? -2.780 5.508 -7.633 1.00 92.69 478 ASN A N 1
ATOM 3871 C CA . ASN A 1 478 ? -3.627 5.145 -6.502 1.00 92.69 478 ASN A CA 1
ATOM 3872 C C . ASN A 1 478 ? -4.340 6.359 -5.886 1.00 92.69 478 ASN A C 1
ATOM 3874 O O . ASN A 1 478 ? -3.756 7.429 -5.664 1.00 92.69 478 ASN A O 1
ATOM 3878 N N . SER A 1 479 ? -5.612 6.167 -5.546 1.00 93.75 479 SER A N 1
ATOM 3879 C CA . SER A 1 479 ? -6.375 7.116 -4.733 1.00 93.75 479 SER A CA 1
ATOM 3880 C C . SER A 1 479 ? -6.292 6.710 -3.270 1.00 93.75 479 SER A C 1
ATOM 3882 O O . SER A 1 479 ? -6.312 5.531 -2.939 1.00 93.75 479 SER A O 1
ATOM 3884 N N . SER A 1 480 ? -6.185 7.689 -2.378 1.00 94.12 480 SER A N 1
ATOM 3885 C CA . SER A 1 480 ? -6.074 7.441 -0.943 1.00 94.12 480 SER A CA 1
ATOM 3886 C C . SER A 1 480 ? -6.611 8.639 -0.172 1.00 94.12 480 SER A C 1
ATOM 3888 O O . SER A 1 480 ? -6.359 9.780 -0.577 1.00 94.12 480 SER A O 1
ATOM 3890 N N . LYS A 1 481 ? -7.375 8.387 0.895 1.00 95.19 481 LYS A N 1
ATOM 3891 C CA . LYS A 1 481 ? -7.947 9.424 1.762 1.00 95.19 481 LYS A CA 1
ATOM 3892 C C . LYS A 1 481 ? -8.134 8.927 3.193 1.00 95.19 481 LYS A C 1
ATOM 3894 O O . LYS A 1 481 ? -8.456 7.763 3.433 1.00 95.19 481 LYS A O 1
ATOM 3899 N N . LEU A 1 482 ? -7.989 9.839 4.148 1.00 94.06 482 LEU A N 1
ATOM 3900 C CA . LEU A 1 482 ? -8.284 9.612 5.558 1.00 94.06 482 LEU A CA 1
ATOM 3901 C C . LEU A 1 482 ? -9.799 9.691 5.829 1.00 94.06 482 LEU A C 1
ATOM 3903 O O . LEU A 1 482 ? -10.298 10.660 6.391 1.00 94.06 482 LEU A O 1
ATOM 3907 N N . CYS A 1 483 ? -10.541 8.686 5.366 1.00 94.44 483 CYS A N 1
ATOM 3908 C CA . CYS A 1 483 ? -11.989 8.552 5.571 1.00 94.44 483 CYS A CA 1
ATOM 3909 C C . CYS A 1 483 ? -12.384 7.106 5.922 1.00 94.44 483 CYS A C 1
ATOM 3911 O O . CYS A 1 483 ? -13.389 6.581 5.453 1.00 94.44 483 CYS A O 1
ATOM 3913 N N . GLY A 1 484 ? -11.554 6.421 6.714 1.00 94.56 484 GLY A N 1
ATOM 3914 C CA . GLY A 1 484 ? -11.842 5.063 7.177 1.00 94.56 484 GLY A CA 1
ATOM 3915 C C . GLY A 1 484 ? -12.939 4.983 8.248 1.00 94.56 484 GLY A C 1
ATOM 3916 O O . GLY A 1 484 ? -13.538 5.978 8.656 1.00 94.56 484 GLY A O 1
ATOM 3917 N N . SER A 1 485 ? -13.161 3.769 8.754 1.00 95.19 485 SER A N 1
ATOM 3918 C CA . SER A 1 485 ? -14.152 3.465 9.798 1.00 95.19 485 SER A CA 1
ATOM 3919 C C . SER A 1 485 ? -14.102 4.402 11.015 1.00 95.19 485 SER A C 1
ATOM 3921 O O . SER A 1 485 ? -15.155 4.753 11.538 1.00 95.19 485 SER A O 1
ATOM 3923 N N . ILE A 1 486 ? -12.918 4.831 11.467 1.00 95.00 486 ILE A N 1
ATOM 3924 C CA . ILE A 1 486 ? -12.767 5.672 12.672 1.00 95.00 486 ILE A CA 1
ATOM 3925 C C . ILE A 1 486 ? -13.413 7.054 12.534 1.00 95.00 486 ILE A C 1
ATOM 3927 O O . ILE A 1 486 ? -13.713 7.700 13.529 1.00 95.00 486 ILE A O 1
ATOM 3931 N N . TYR A 1 487 ? -13.631 7.531 11.308 1.00 96.25 487 TYR A N 1
ATOM 3932 C CA . TYR A 1 487 ? -14.254 8.835 11.089 1.00 96.25 487 TYR A CA 1
ATOM 3933 C C . TYR A 1 487 ? -15.753 8.798 11.398 1.00 96.25 487 TYR A C 1
ATOM 3935 O O . TYR A 1 487 ? -16.301 9.802 11.824 1.00 96.25 487 TYR A O 1
ATOM 3943 N N . ILE A 1 488 ? -16.383 7.622 11.319 1.00 97.88 488 ILE A N 1
ATOM 3944 C CA . ILE A 1 488 ? -17.746 7.411 11.827 1.00 97.88 488 ILE A CA 1
ATOM 3945 C C . ILE A 1 488 ? -17.759 7.511 13.362 1.00 97.88 488 ILE A C 1
ATOM 3947 O O . ILE A 1 488 ? -18.706 8.032 13.940 1.00 97.88 488 ILE A O 1
ATOM 3951 N N . ASP A 1 489 ? -16.692 7.055 14.027 1.00 96.25 489 ASP A N 1
ATOM 3952 C CA . ASP A 1 489 ? -16.564 7.157 15.489 1.00 96.25 489 ASP A CA 1
ATOM 3953 C C . ASP A 1 489 ? -16.383 8.617 15.925 1.00 96.25 489 ASP A C 1
ATOM 3955 O O . ASP A 1 489 ? -16.931 9.032 16.943 1.00 96.25 489 ASP A O 1
ATOM 3959 N N . LYS A 1 490 ? -15.677 9.420 15.117 1.00 94.81 490 LYS A N 1
ATOM 3960 C CA . LYS A 1 490 ? -15.573 10.873 15.315 1.00 94.81 490 LYS A CA 1
ATOM 3961 C C . LYS A 1 490 ? -16.931 11.566 15.170 1.00 94.81 490 LYS A C 1
ATOM 3963 O O . LYS A 1 490 ? -17.289 12.345 16.044 1.00 94.81 490 LYS A O 1
ATOM 3968 N N . GLU A 1 491 ? -17.716 11.240 14.141 1.00 97.94 491 GLU A N 1
ATOM 3969 C CA . GLU A 1 491 ? -19.078 11.785 13.990 1.00 97.94 491 GLU A CA 1
ATOM 3970 C C . GLU A 1 491 ? -20.001 11.382 15.153 1.00 97.94 491 GLU A C 1
ATOM 3972 O O . GLU A 1 491 ? -20.826 12.176 15.607 1.00 97.94 491 GLU A O 1
ATOM 3977 N N . PHE A 1 492 ? -19.839 10.170 15.693 1.00 97.88 492 PHE A N 1
ATOM 3978 C CA . PHE A 1 492 ? -20.536 9.760 16.911 1.00 97.88 492 PHE A CA 1
ATOM 3979 C C . PHE A 1 492 ? -20.137 10.616 18.122 1.00 97.88 492 PHE A C 1
ATOM 3981 O O . PHE A 1 492 ? -21.008 11.073 18.863 1.00 97.88 492 PHE A O 1
ATOM 3988 N N . LEU A 1 493 ? -18.844 10.885 18.320 1.00 96.12 493 LEU A N 1
ATOM 3989 C CA . LEU A 1 493 ? -18.391 11.768 19.398 1.00 96.12 493 LEU A CA 1
ATOM 3990 C C . LEU A 1 493 ? -18.909 13.202 19.226 1.00 96.12 493 LEU A C 1
ATOM 3992 O O . LEU A 1 493 ? -19.311 13.812 20.213 1.00 96.12 493 LEU A O 1
ATOM 3996 N N . GLU A 1 494 ? -18.988 13.713 17.997 1.00 96.62 494 GLU A N 1
ATOM 3997 C CA . GLU A 1 494 ? -19.611 15.010 17.696 1.00 96.62 494 GLU A CA 1
ATOM 3998 C C . GLU A 1 494 ? -21.116 15.021 17.992 1.00 96.62 494 GLU A C 1
ATOM 4000 O O . GLU A 1 494 ? -21.667 16.004 18.496 1.00 96.62 494 GLU A O 1
ATOM 4005 N N . PHE A 1 495 ? -21.809 13.914 17.730 1.00 97.50 495 PHE A N 1
ATOM 4006 C CA . PHE A 1 495 ? -23.203 13.751 18.126 1.00 97.50 495 PHE A CA 1
ATOM 4007 C C . PHE A 1 495 ? -23.369 13.782 19.652 1.00 97.50 495 PHE A C 1
ATOM 4009 O O . PHE A 1 495 ? -24.209 14.531 20.151 1.00 97.50 495 PHE A O 1
ATOM 4016 N N . ILE A 1 496 ? -22.549 13.039 20.407 1.00 96.31 496 ILE A N 1
ATOM 4017 C CA . ILE A 1 496 ? -22.606 13.059 21.878 1.00 96.31 496 ILE A CA 1
ATOM 4018 C C . ILE A 1 496 ? -22.212 14.439 22.415 1.00 96.31 496 ILE A C 1
ATOM 4020 O O . ILE A 1 496 ? -22.880 14.951 23.308 1.00 96.31 496 ILE A O 1
ATOM 4024 N N . SER A 1 497 ? -21.210 15.095 21.829 1.00 94.94 497 SER A N 1
ATOM 4025 C CA . SER A 1 497 ? -20.793 16.468 22.149 1.00 94.94 497 SER A CA 1
ATOM 4026 C C . SER A 1 497 ? -21.967 17.458 22.097 1.00 94.94 497 SER A C 1
ATOM 4028 O O . SER A 1 497 ? -22.133 18.263 23.010 1.00 94.94 497 SER A O 1
ATOM 4030 N N . LYS A 1 498 ? -22.877 17.332 21.120 1.00 94.62 498 LYS A N 1
ATOM 4031 C CA . LYS A 1 498 ? -24.123 18.127 21.055 1.00 94.62 498 LYS A CA 1
ATOM 4032 C C . LYS A 1 498 ? -25.141 17.794 22.154 1.00 94.62 498 LYS A C 1
ATOM 4034 O O . LYS A 1 498 ? -26.017 18.608 22.422 1.00 94.62 498 LYS A O 1
ATOM 4039 N N . LYS A 1 499 ? -25.067 16.606 22.762 1.00 94.00 499 LYS A N 1
ATOM 4040 C CA . LYS A 1 499 ? -25.956 16.156 23.847 1.00 94.00 499 LYS A CA 1
ATOM 4041 C C . LYS A 1 499 ? -25.427 16.495 25.237 1.00 94.00 499 LYS A C 1
ATOM 4043 O O . LYS A 1 499 ? -26.235 16.680 26.136 1.00 94.00 499 LYS A O 1
ATOM 4048 N N . VAL A 1 500 ? -24.110 16.596 25.424 1.00 93.75 500 VAL A N 1
ATOM 4049 C CA . VAL A 1 500 ? -23.493 16.824 26.750 1.00 93.75 500 VAL A CA 1
ATOM 4050 C C . VAL A 1 500 ? -22.703 18.136 26.869 1.00 93.75 500 VAL A C 1
ATOM 4052 O O . VAL A 1 500 ? -22.371 18.555 27.978 1.00 93.75 500 VAL A O 1
ATOM 4055 N N . GLY A 1 501 ? -22.413 18.791 25.743 1.00 92.50 501 GLY A N 1
ATOM 4056 C CA . GLY A 1 501 ? -21.523 19.946 25.624 1.00 92.50 501 GLY A CA 1
ATOM 4057 C C . GLY A 1 501 ? -20.074 19.563 25.283 1.00 92.50 501 GLY A C 1
ATOM 4058 O O . GLY A 1 501 ? -19.533 18.593 25.813 1.00 92.50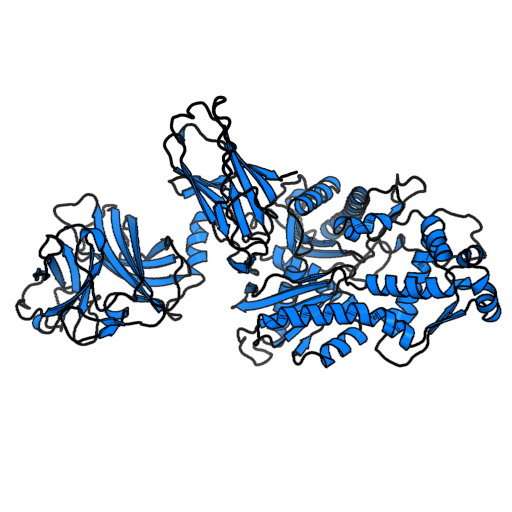 501 GLY A O 1
ATOM 4059 N N . THR A 1 502 ? -19.412 20.366 24.444 1.00 89.94 502 THR A N 1
ATOM 4060 C CA . THR A 1 502 ? -18.037 20.123 23.953 1.00 89.94 502 THR A CA 1
ATOM 4061 C C . THR A 1 502 ? -17.017 19.936 25.078 1.00 89.94 502 THR A C 1
ATOM 4063 O O . THR A 1 502 ? -16.267 18.960 25.072 1.00 89.94 502 THR A O 1
ATOM 4066 N N . ASN A 1 503 ? -17.060 20.791 26.108 1.00 90.38 503 ASN A N 1
ATOM 4067 C CA . ASN A 1 503 ? -16.172 20.683 27.269 1.00 90.38 503 ASN A CA 1
ATOM 4068 C C . ASN A 1 503 ? -16.273 19.325 27.979 1.00 90.38 503 ASN A C 1
ATOM 4070 O O . ASN A 1 503 ? -15.299 18.896 28.598 1.00 90.38 503 ASN A O 1
ATOM 4074 N N . ALA A 1 504 ? -17.425 18.647 27.932 1.00 92.75 504 ALA A N 1
ATOM 4075 C CA . ALA A 1 504 ? -17.576 17.349 28.579 1.00 92.75 504 ALA A CA 1
ATOM 4076 C C . ALA A 1 504 ? -16.726 16.277 27.888 1.00 92.75 504 ALA A C 1
ATOM 4078 O O . ALA A 1 504 ? -16.050 15.504 28.565 1.00 92.75 504 ALA A O 1
ATOM 4079 N N . ILE A 1 505 ? -16.705 16.277 26.552 1.00 92.25 505 ILE A N 1
ATOM 4080 C CA . ILE A 1 505 ? -15.891 15.352 25.754 1.00 92.25 505 ILE A CA 1
ATOM 4081 C C . ILE A 1 505 ? -14.400 15.651 25.923 1.00 92.25 505 ILE A C 1
ATOM 4083 O O . ILE A 1 505 ? -13.628 14.728 26.166 1.00 92.25 505 ILE A O 1
ATOM 4087 N N . GLU A 1 506 ? -14.002 16.925 25.894 1.00 90.06 506 GLU A N 1
ATOM 4088 C CA . GLU A 1 506 ? -12.605 17.332 26.115 1.00 90.06 506 GLU A CA 1
ATOM 4089 C C . GLU A 1 506 ? -12.089 16.887 27.494 1.00 90.06 506 GLU A C 1
ATOM 4091 O O . GLU A 1 506 ? -11.007 16.310 27.608 1.00 90.06 506 GLU A O 1
ATOM 4096 N N . ASN A 1 507 ? -12.891 17.074 28.552 1.00 90.06 507 ASN A N 1
ATOM 4097 C CA . ASN A 1 507 ? -12.521 16.630 29.899 1.00 90.06 507 ASN A CA 1
ATOM 4098 C C . ASN A 1 507 ? -12.452 15.102 30.013 1.00 90.06 507 ASN A C 1
ATOM 4100 O O . ASN A 1 507 ? -11.602 14.590 30.743 1.00 90.06 507 ASN A O 1
ATOM 4104 N N . LEU A 1 508 ? -13.320 14.362 29.315 1.00 88.56 508 LEU A N 1
ATOM 4105 C CA . LEU A 1 508 ? -13.216 12.904 29.251 1.00 88.56 508 LEU A CA 1
ATOM 4106 C C . LEU A 1 508 ? -11.940 12.468 28.534 1.00 88.56 508 LEU A C 1
ATOM 4108 O O . LEU A 1 508 ? -11.246 11.591 29.037 1.00 88.56 508 LEU A O 1
ATOM 4112 N N . GLN A 1 509 ? -11.606 13.091 27.407 1.00 86.94 509 GLN A N 1
ATOM 4113 C CA . GLN A 1 509 ? -10.395 12.775 26.655 1.00 86.94 509 GLN A CA 1
ATOM 4114 C C . GLN A 1 509 ? -9.127 13.016 27.487 1.00 86.94 509 GLN A C 1
ATOM 4116 O O . GLN A 1 509 ? -8.210 12.202 27.441 1.00 86.94 509 GLN A O 1
ATOM 4121 N N . GLU A 1 510 ? -9.094 14.088 28.284 1.00 84.19 510 GLU A N 1
ATOM 4122 C CA . GLU A 1 510 ? -7.948 14.423 29.137 1.00 84.19 510 GLU A CA 1
ATOM 4123 C C . GLU A 1 510 ? -7.868 13.559 30.410 1.00 84.19 510 GLU A C 1
ATOM 4125 O O . GLU A 1 510 ? -6.783 13.126 30.798 1.00 84.19 510 GLU A O 1
ATOM 4130 N N . LYS A 1 511 ? -8.998 13.320 31.092 1.00 85.31 511 LYS A N 1
ATOM 4131 C CA . LYS A 1 511 ? -9.006 12.794 32.476 1.00 85.31 511 LYS A CA 1
ATOM 4132 C C . LYS A 1 511 ? -9.546 11.373 32.609 1.00 85.31 511 LYS A C 1
ATOM 4134 O O . LYS A 1 511 ? -9.282 10.719 33.616 1.00 85.31 511 LYS A O 1
ATOM 4139 N N . HIS A 1 512 ? -10.326 10.901 31.638 1.00 86.19 512 HIS A N 1
ATOM 4140 C CA . HIS A 1 512 ? -11.063 9.633 31.695 1.00 86.19 512 HIS A CA 1
ATOM 4141 C C . HIS A 1 512 ? -11.142 8.954 30.318 1.00 86.19 512 HIS A C 1
ATOM 4143 O O . HIS A 1 512 ? -12.216 8.528 29.878 1.00 86.19 512 HIS A O 1
ATOM 4149 N N . TYR A 1 513 ? -9.999 8.870 29.629 1.00 86.94 513 TYR A N 1
ATOM 4150 C CA . TYR A 1 513 ? -9.932 8.341 28.267 1.00 86.94 513 TYR A CA 1
ATOM 4151 C C . TYR A 1 513 ? -10.436 6.896 28.161 1.00 86.94 513 TYR A C 1
ATOM 4153 O O . TYR A 1 513 ? -11.044 6.539 27.159 1.00 86.94 513 TYR A O 1
ATOM 4161 N N . ASP A 1 514 ? -10.279 6.070 29.200 1.00 86.62 514 ASP A N 1
ATOM 4162 C CA . ASP A 1 514 ? -10.834 4.713 29.216 1.00 86.62 514 ASP A CA 1
ATOM 4163 C C . ASP A 1 514 ? -12.356 4.684 29.097 1.00 86.62 514 ASP A C 1
ATOM 4165 O O . ASP A 1 514 ? -12.898 3.846 28.383 1.00 86.62 514 ASP A O 1
ATOM 4169 N N . GLN A 1 515 ? -13.062 5.604 29.757 1.00 90.12 515 GLN A N 1
ATOM 4170 C CA . GLN A 1 515 ? -14.518 5.673 29.641 1.00 90.12 515 GLN A CA 1
ATOM 4171 C C . GLN A 1 515 ? -14.954 6.230 28.290 1.00 90.12 515 GLN A C 1
ATOM 4173 O O . GLN A 1 515 ? -15.956 5.774 27.742 1.00 90.12 515 GLN A O 1
ATOM 4178 N N . LEU A 1 516 ? -14.200 7.184 27.736 1.00 91.38 516 LEU A N 1
ATOM 4179 C CA . LEU A 1 516 ? -14.421 7.671 26.375 1.00 91.38 516 LEU A CA 1
ATOM 4180 C C . LEU A 1 516 ? -14.252 6.529 25.360 1.00 91.38 516 LEU A C 1
ATOM 4182 O O . LEU A 1 516 ? -15.133 6.291 24.535 1.00 91.38 516 LEU A O 1
ATOM 4186 N N . GLN A 1 517 ? -13.153 5.780 25.463 1.00 90.88 517 GLN A N 1
ATOM 4187 C CA . GLN A 1 517 ? -12.856 4.633 24.611 1.00 90.88 517 GLN A CA 1
ATOM 4188 C C . GLN A 1 517 ? -13.906 3.525 24.766 1.00 90.88 517 GLN A C 1
ATOM 4190 O O . GLN A 1 517 ? -14.361 2.959 23.768 1.00 90.88 517 GLN A O 1
ATOM 4195 N N . TYR A 1 518 ? -14.325 3.220 25.998 1.00 92.56 518 TYR A N 1
ATOM 4196 C CA . TYR A 1 518 ? -15.373 2.233 26.250 1.00 92.56 518 TYR A CA 1
ATOM 4197 C C . TYR A 1 518 ? -16.705 2.669 25.627 1.00 92.56 518 TYR A C 1
ATOM 4199 O O . TYR A 1 518 ? -17.331 1.876 24.931 1.00 92.56 518 TYR A O 1
ATOM 4207 N N . MET A 1 519 ? -17.102 3.938 25.774 1.00 94.94 519 MET A N 1
ATOM 4208 C CA . MET A 1 519 ? -18.313 4.481 25.148 1.00 94.94 519 MET A CA 1
ATOM 4209 C C . MET A 1 519 ? -18.294 4.330 23.618 1.00 94.94 519 MET A C 1
ATOM 4211 O O . MET A 1 519 ? -19.274 3.864 23.036 1.00 94.94 519 MET A O 1
ATOM 4215 N N . VAL A 1 520 ? -17.175 4.658 22.961 1.00 95.12 520 VAL A N 1
ATOM 4216 C CA . VAL A 1 520 ? -17.009 4.455 21.508 1.00 95.12 520 VAL A CA 1
ATOM 4217 C C . VAL A 1 520 ? -17.069 2.969 21.142 1.00 95.12 520 VAL A C 1
ATOM 4219 O O . VAL A 1 520 ? -17.671 2.593 20.135 1.00 95.12 520 VAL A O 1
ATOM 4222 N N . THR A 1 521 ? -16.479 2.106 21.969 1.00 93.62 521 THR A N 1
ATOM 4223 C CA . THR A 1 521 ? -16.497 0.653 21.772 1.00 93.62 521 THR A CA 1
ATOM 4224 C C . THR A 1 521 ? -17.917 0.088 21.846 1.00 93.62 521 THR A C 1
ATOM 4226 O O . THR A 1 521 ? -18.285 -0.741 21.012 1.00 93.62 521 THR A O 1
ATOM 4229 N N . GLU A 1 522 ? -18.734 0.544 22.795 1.00 95.31 522 GLU A N 1
ATOM 4230 C CA . GLU A 1 522 ? -20.133 0.116 22.911 1.00 95.31 522 GLU A CA 1
ATOM 4231 C C . GLU A 1 522 ? -20.975 0.641 21.744 1.00 95.31 522 GLU A C 1
ATOM 4233 O O . GLU A 1 522 ? -21.714 -0.134 21.142 1.00 95.31 522 GLU A O 1
ATOM 4238 N N . PHE A 1 523 ? -20.786 1.897 21.322 1.00 96.56 523 PHE A N 1
ATOM 4239 C CA . PHE A 1 523 ? -21.396 2.403 20.086 1.00 96.56 523 PHE A CA 1
ATOM 4240 C C . PHE A 1 523 ? -21.031 1.536 18.872 1.00 96.56 523 PHE A C 1
ATOM 4242 O O . PHE A 1 523 ? -21.893 1.190 18.058 1.00 96.56 523 PHE A O 1
ATOM 4249 N N . CYS A 1 524 ? -19.760 1.137 18.758 1.00 95.56 524 CYS A N 1
ATOM 4250 C CA . CYS A 1 524 ? -19.316 0.284 17.665 1.00 95.56 524 CYS A CA 1
ATOM 4251 C C . CYS A 1 524 ? -20.075 -1.049 17.634 1.00 95.56 524 CYS A C 1
ATOM 4253 O O . CYS A 1 524 ? -20.534 -1.466 16.569 1.00 95.56 524 CYS A O 1
ATOM 4255 N N . LYS A 1 525 ? -20.203 -1.712 18.788 1.00 94.50 525 LYS A N 1
ATOM 4256 C CA . LYS A 1 525 ? -20.848 -3.026 18.916 1.00 94.50 525 LYS A CA 1
ATOM 4257 C C . LYS A 1 525 ? -22.360 -2.963 18.726 1.00 94.50 525 LYS A C 1
ATOM 4259 O O . LYS A 1 525 ? -22.894 -3.741 17.942 1.00 94.50 525 LYS A O 1
ATOM 4264 N N . GLU A 1 526 ? -23.020 -2.041 19.420 1.00 94.88 526 GLU A N 1
ATOM 4265 C CA . GLU A 1 526 ? -24.481 -2.012 19.536 1.00 94.88 526 GLU A CA 1
ATOM 4266 C C . GLU A 1 526 ? -25.154 -1.258 18.384 1.00 94.88 526 GLU A C 1
ATOM 4268 O O . GLU A 1 526 ? -26.321 -1.501 18.082 1.00 94.88 526 GLU A O 1
ATOM 4273 N N . VAL A 1 527 ? -24.427 -0.358 17.712 1.00 96.38 527 VAL A N 1
ATOM 4274 C CA . VAL A 1 527 ? -24.996 0.519 16.680 1.00 96.38 527 VAL A CA 1
ATOM 4275 C C . VAL A 1 527 ? -24.257 0.366 15.356 1.00 96.38 527 VAL A C 1
ATOM 4277 O O . VAL A 1 527 ? -24.812 -0.137 14.378 1.00 96.38 527 VAL A O 1
ATOM 4280 N N . LYS A 1 528 ? -22.982 0.764 15.302 1.00 96.81 528 LYS A N 1
ATOM 4281 C CA . LYS A 1 528 ? -22.233 0.924 14.045 1.00 96.81 528 LYS A CA 1
ATOM 4282 C C . LYS A 1 528 ? -22.102 -0.371 13.244 1.00 96.81 528 LYS A C 1
ATOM 4284 O O . LYS A 1 528 ? -22.332 -0.371 12.036 1.00 96.81 528 LYS A O 1
ATOM 4289 N N . LEU A 1 529 ? -21.706 -1.471 13.890 1.00 94.62 529 LEU A N 1
ATOM 4290 C CA . LEU A 1 529 ? -21.496 -2.760 13.220 1.00 94.62 529 LEU A CA 1
ATOM 4291 C C . LEU A 1 529 ? -22.812 -3.428 12.799 1.00 94.62 529 LEU A C 1
ATOM 4293 O O . LEU A 1 529 ? -22.809 -4.232 11.867 1.00 94.62 529 LEU A O 1
ATOM 4297 N N . LEU A 1 530 ? -23.923 -3.083 13.458 1.00 95.00 530 LEU A N 1
ATOM 4298 C CA . LEU A 1 530 ? -25.261 -3.600 13.163 1.00 95.00 530 LEU A CA 1
ATOM 4299 C C . LEU A 1 530 ? -26.029 -2.730 12.158 1.00 95.00 530 LEU A C 1
ATOM 4301 O O . LEU A 1 530 ? -27.088 -3.140 11.681 1.00 95.00 530 LEU A O 1
ATOM 4305 N N . PHE A 1 531 ? -25.511 -1.547 11.815 1.00 96.25 531 PHE A N 1
ATOM 4306 C CA . PHE A 1 531 ? -26.183 -0.616 10.921 1.00 96.25 531 PHE A CA 1
ATOM 4307 C C . PHE A 1 531 ? -26.175 -1.103 9.464 1.00 96.25 531 PHE A C 1
ATOM 4309 O O . PHE A 1 531 ? -25.144 -1.183 8.787 1.00 96.25 531 PHE A O 1
ATOM 4316 N N . THR A 1 532 ? -27.371 -1.409 8.970 1.00 95.50 532 THR A N 1
ATOM 4317 C CA . THR A 1 532 ? -27.642 -1.902 7.611 1.00 95.50 532 THR A CA 1
ATOM 4318 C C . THR A 1 532 ? -28.336 -0.867 6.723 1.00 95.50 532 THR A C 1
ATOM 4320 O O . THR A 1 532 ? -28.470 -1.101 5.526 1.00 95.50 532 THR A O 1
ATOM 4323 N N . GLY A 1 533 ? -28.770 0.267 7.287 1.00 93.94 533 GLY A N 1
ATOM 4324 C CA . GLY A 1 533 ? -29.699 1.204 6.645 1.00 93.94 533 GLY A CA 1
ATOM 4325 C C . GLY A 1 533 ? -31.172 0.983 7.010 1.00 93.94 533 GLY A C 1
ATOM 4326 O O . GLY A 1 533 ? -32.039 1.674 6.481 1.00 93.94 533 GLY A O 1
ATOM 4327 N N . ASP A 1 534 ? -31.473 0.053 7.922 1.00 91.12 534 ASP A N 1
ATOM 4328 C CA . ASP A 1 534 ? -32.830 -0.132 8.443 1.00 91.12 534 ASP A CA 1
ATOM 4329 C C . ASP A 1 534 ? -33.222 1.007 9.395 1.00 91.12 534 ASP A C 1
ATOM 4331 O O . ASP A 1 534 ? -32.420 1.439 10.228 1.00 91.12 534 ASP A O 1
ATOM 4335 N N . LYS A 1 535 ? -34.489 1.439 9.336 1.00 91.94 535 LYS A N 1
ATOM 4336 C CA . LYS A 1 535 ? -35.058 2.443 10.250 1.00 91.94 535 LYS A CA 1
ATOM 4337 C C . LYS A 1 535 ? -35.230 1.869 11.660 1.00 91.94 535 LYS A C 1
ATOM 4339 O O . LYS A 1 535 ? -36.316 1.423 12.025 1.00 91.94 535 LYS A O 1
ATOM 4344 N N . LYS A 1 536 ? -34.141 1.856 12.426 1.00 92.38 536 LYS A N 1
ATOM 4345 C CA . LYS A 1 536 ? -34.078 1.429 13.827 1.00 92.38 536 LYS A CA 1
ATOM 4346 C C . LYS A 1 536 ? -33.634 2.587 14.710 1.00 92.38 536 LYS A C 1
ATOM 4348 O O . LYS A 1 536 ? -32.907 3.469 14.258 1.00 92.38 536 LYS A O 1
ATOM 4353 N N . THR A 1 537 ? -34.059 2.528 15.961 1.00 93.50 537 THR A N 1
ATOM 4354 C CA . THR A 1 537 ? -33.609 3.409 17.034 1.00 93.50 537 THR A CA 1
ATOM 4355 C C . THR A 1 537 ? -32.768 2.588 18.002 1.00 93.50 537 THR A C 1
ATOM 4357 O O . THR A 1 537 ? -33.060 1.411 18.227 1.00 93.50 537 THR A O 1
ATOM 4360 N N . TYR A 1 538 ? -31.730 3.207 18.546 1.00 94.00 538 TYR A N 1
ATOM 4361 C CA . TYR A 1 538 ? -30.839 2.626 19.542 1.00 94.00 538 TYR A CA 1
ATOM 4362 C C . TYR A 1 538 ? -30.843 3.506 20.786 1.00 94.00 538 TYR A C 1
ATOM 4364 O O . TYR A 1 538 ? -31.147 4.694 20.708 1.00 94.00 538 TYR A O 1
ATOM 4372 N N . GLU A 1 539 ? -30.469 2.939 21.923 1.00 93.69 539 GLU A N 1
ATOM 4373 C CA . GLU A 1 539 ? -30.341 3.679 23.175 1.00 93.69 539 GLU A CA 1
ATOM 4374 C C . GLU A 1 539 ? -28.976 3.389 23.789 1.00 93.69 539 GLU A C 1
ATOM 4376 O O . GLU A 1 539 ? -28.541 2.238 23.852 1.00 93.69 539 GLU A O 1
ATOM 4381 N N . LEU A 1 540 ? -28.298 4.443 24.241 1.00 93.94 540 LEU A N 1
ATOM 4382 C CA . LEU A 1 540 ? -27.071 4.343 25.021 1.00 93.94 540 LEU A CA 1
ATOM 4383 C C . LEU A 1 540 ? -27.287 4.994 26.381 1.00 93.94 540 LEU A C 1
ATOM 4385 O O . LEU A 1 540 ? -27.577 6.187 26.464 1.00 93.94 540 LEU A O 1
ATOM 4389 N N . ASN A 1 541 ? -27.098 4.227 27.449 1.00 93.88 541 ASN A N 1
ATOM 4390 C CA . ASN A 1 541 ? -27.131 4.769 28.798 1.00 93.88 541 ASN A CA 1
ATOM 4391 C C . ASN A 1 541 ? -25.744 5.306 29.179 1.00 93.88 541 ASN A C 1
ATOM 4393 O O . ASN A 1 541 ? -24.813 4.535 29.425 1.00 93.88 541 ASN A O 1
ATOM 4397 N N . LEU A 1 542 ? -25.604 6.634 29.225 1.00 92.88 542 LEU A N 1
ATOM 4398 C CA . LEU A 1 542 ? -24.333 7.295 29.527 1.00 92.88 542 LEU A CA 1
ATOM 4399 C C . LEU A 1 542 ? -23.883 7.086 30.975 1.00 92.88 542 LEU A C 1
ATOM 4401 O O . LEU A 1 542 ? -22.684 7.064 31.240 1.00 92.88 542 LEU A O 1
ATOM 4405 N N . GLU A 1 543 ? -24.814 6.914 31.911 1.00 90.62 543 GLU A N 1
ATOM 4406 C CA . GLU A 1 543 ? -24.488 6.628 33.307 1.00 90.62 543 GLU A CA 1
ATOM 4407 C C . GLU A 1 543 ? -23.836 5.246 33.470 1.00 90.62 543 GLU A C 1
ATOM 4409 O O . GLU A 1 543 ? -22.911 5.099 34.270 1.00 90.62 543 GLU A O 1
ATOM 4414 N N . ASP A 1 544 ? -24.252 4.269 32.666 1.00 88.75 544 ASP A N 1
ATOM 4415 C CA . ASP A 1 544 ? -23.703 2.914 32.668 1.00 88.75 544 ASP A CA 1
ATOM 4416 C C . ASP A 1 544 ? -22.341 2.813 31.972 1.00 88.75 544 ASP A C 1
ATOM 4418 O O . ASP A 1 544 ? -21.437 2.136 32.473 1.00 88.75 544 ASP A O 1
ATOM 4422 N N . ILE A 1 545 ? -22.200 3.436 30.798 1.00 90.38 545 ILE A N 1
ATOM 4423 C CA . ILE A 1 545 ? -21.013 3.264 29.941 1.00 90.38 545 ILE A CA 1
ATOM 4424 C C . ILE A 1 545 ? -19.945 4.339 30.172 1.00 90.38 545 ILE A C 1
ATOM 4426 O O . ILE A 1 545 ? -18.770 4.096 29.909 1.00 90.38 545 ILE A O 1
ATOM 4430 N N . CYS A 1 546 ? -20.323 5.518 30.674 1.00 90.69 546 CYS A N 1
ATOM 4431 C CA . CYS A 1 546 ? -19.422 6.651 30.885 1.00 90.69 546 CYS A CA 1
ATOM 4432 C C . CYS A 1 546 ? -19.816 7.475 32.132 1.00 90.69 546 CYS A C 1
ATOM 4434 O O . CYS A 1 546 ? -20.080 8.675 32.030 1.00 90.69 546 CYS A O 1
ATOM 4436 N N . PRO A 1 547 ? -19.870 6.879 33.339 1.00 90.19 547 PRO A N 1
ATOM 4437 C CA . PRO A 1 547 ? -20.405 7.533 34.540 1.00 90.19 547 PRO A CA 1
ATOM 4438 C C . PRO A 1 547 ? -19.737 8.870 34.888 1.00 90.19 547 PRO A C 1
ATOM 4440 O O . PRO A 1 547 ? -20.385 9.752 35.459 1.00 90.19 547 PRO A O 1
ATOM 4443 N N . ASN A 1 548 ? -18.455 9.044 34.551 1.00 90.12 548 ASN A N 1
ATOM 4444 C CA . ASN A 1 548 ? -17.714 10.269 34.835 1.00 90.12 548 ASN A CA 1
ATOM 4445 C C . ASN A 1 548 ? -18.112 11.439 33.926 1.00 90.12 548 ASN A C 1
ATOM 4447 O O . ASN A 1 548 ? -17.773 12.572 34.256 1.00 90.12 548 ASN A O 1
ATOM 4451 N N . ILE A 1 549 ? -18.866 11.225 32.841 1.00 90.94 549 ILE A N 1
ATOM 4452 C CA . ILE A 1 549 ? -19.356 12.319 31.986 1.00 90.94 549 ILE A CA 1
ATOM 4453 C C . ILE A 1 549 ? -20.263 13.281 32.759 1.00 90.94 549 ILE A C 1
ATOM 4455 O O . ILE A 1 549 ? -20.238 14.489 32.529 1.00 90.94 549 ILE A O 1
ATOM 4459 N N . LYS A 1 550 ? -20.996 12.758 33.754 1.00 90.88 550 LYS A N 1
ATOM 4460 C CA . LYS A 1 550 ? -21.983 13.494 34.556 1.00 90.88 550 LYS A CA 1
ATOM 4461 C C . LYS A 1 550 ? -21.402 14.709 35.276 1.00 90.88 550 LYS A C 1
ATOM 4463 O O . LYS A 1 550 ? -22.118 15.673 35.529 1.00 90.88 550 LYS A O 1
ATOM 4468 N N . GLN A 1 551 ? -20.109 14.669 35.606 1.00 91.00 551 GLN A N 1
ATOM 4469 C CA . GLN A 1 551 ? -19.430 15.759 36.311 1.00 91.00 551 GLN A CA 1
ATOM 4470 C C . GLN A 1 551 ? -19.001 16.911 35.383 1.00 91.00 551 GLN A C 1
ATOM 4472 O O . GLN A 1 551 ? -18.630 17.969 35.882 1.00 91.00 551 GLN A O 1
ATOM 4477 N N . TYR A 1 552 ? -19.032 16.708 34.060 1.00 92.25 552 TYR A N 1
ATOM 4478 C CA . TYR A 1 552 ? -18.577 17.691 33.068 1.00 92.25 552 TYR A CA 1
ATOM 4479 C C . TYR A 1 552 ? -19.672 18.181 32.121 1.00 92.25 552 TYR A C 1
ATOM 4481 O O . TYR A 1 552 ? -19.421 19.101 31.345 1.00 92.25 552 TYR A O 1
ATOM 4489 N N . VAL A 1 553 ? -20.860 17.572 32.162 1.00 91.06 553 VAL A N 1
ATOM 4490 C CA . VAL A 1 553 ? -22.005 17.997 31.352 1.00 91.06 553 VAL A CA 1
ATOM 4491 C C . VAL A 1 553 ? -22.351 19.452 31.652 1.00 91.06 553 VAL A C 1
ATOM 4493 O O . VAL A 1 553 ? -22.446 19.850 32.813 1.00 91.06 553 VAL A O 1
ATOM 4496 N N . ALA A 1 554 ? -22.554 20.238 30.596 1.00 83.25 554 ALA A N 1
ATOM 4497 C CA . ALA A 1 554 ? -22.950 21.634 30.724 1.00 83.25 554 ALA A CA 1
ATOM 4498 C C . ALA A 1 554 ? -24.339 21.760 31.375 1.00 83.25 554 ALA A C 1
ATOM 4500 O O . ALA A 1 554 ? -25.261 21.025 31.017 1.00 83.25 554 ALA A O 1
ATOM 4501 N N . ASP A 1 555 ? -24.522 22.742 32.265 1.00 84.38 555 ASP A N 1
ATOM 4502 C CA . ASP A 1 555 ? -25.786 22.946 32.995 1.00 84.38 555 ASP A CA 1
ATOM 4503 C C . ASP A 1 555 ? -27.005 23.039 32.060 1.00 84.38 555 ASP A C 1
ATOM 4505 O O . ASP A 1 555 ? -28.071 22.521 32.374 1.00 84.38 555 ASP A O 1
ATOM 4509 N N . SER A 1 556 ? -26.839 23.621 30.866 1.00 86.38 556 SER A N 1
ATOM 4510 C CA . SER A 1 556 ? -27.907 23.752 29.865 1.00 86.38 556 SER A CA 1
ATOM 4511 C C . SER A 1 556 ? -28.404 22.429 29.270 1.00 86.38 556 SER A C 1
ATOM 4513 O O . SER A 1 556 ? -29.475 22.417 28.675 1.00 86.38 556 SER A O 1
ATOM 4515 N N . HIS A 1 557 ? -27.639 21.341 29.396 1.00 87.06 557 HIS A N 1
ATOM 4516 C CA . HIS A 1 557 ? -27.965 20.020 28.838 1.00 87.06 557 HIS A CA 1
ATOM 4517 C C . HIS A 1 557 ? -28.343 19.013 29.938 1.00 87.06 557 HIS A C 1
ATOM 4519 O O . HIS A 1 557 ? -28.943 17.971 29.673 1.00 87.06 557 HIS A O 1
ATOM 4525 N N . LYS A 1 558 ? -27.991 19.323 31.190 1.00 89.62 558 LYS A N 1
ATOM 4526 C CA . LYS A 1 558 ? -28.085 18.412 32.330 1.00 89.62 558 LYS A CA 1
ATOM 4527 C C . LYS A 1 558 ? -29.524 18.050 32.697 1.00 89.62 558 LYS A C 1
ATOM 4529 O O . LYS A 1 558 ? -29.803 16.872 32.890 1.00 89.62 558 LYS A O 1
ATOM 4534 N N . ASP A 1 559 ? -30.434 19.024 32.718 1.00 89.75 559 ASP A N 1
ATOM 4535 C CA . ASP A 1 559 ? -31.841 18.799 33.086 1.00 89.75 559 ASP A CA 1
ATOM 4536 C C . ASP A 1 559 ? -32.537 17.784 32.158 1.00 89.75 559 ASP A C 1
ATOM 4538 O O . ASP A 1 559 ? -33.317 16.945 32.612 1.00 89.75 559 ASP A O 1
ATOM 4542 N N . GLU A 1 560 ? -32.254 17.836 30.850 1.00 90.50 560 GLU A N 1
ATOM 4543 C CA . GLU A 1 560 ? -32.816 16.899 29.867 1.00 90.50 560 GLU A CA 1
ATOM 4544 C C . GLU A 1 560 ? -32.256 15.485 30.060 1.00 90.50 560 GLU A C 1
ATOM 4546 O O . GLU A 1 560 ? -33.015 14.514 30.069 1.00 90.50 560 GLU A O 1
ATOM 4551 N N . LEU A 1 561 ? -30.941 15.368 30.267 1.00 92.75 561 LEU A N 1
ATOM 4552 C CA . LEU A 1 561 ? -30.276 14.085 30.494 1.00 92.75 561 LEU A CA 1
ATOM 4553 C C . LEU A 1 561 ? -30.726 13.429 31.801 1.00 92.75 561 LEU A C 1
ATOM 4555 O O . LEU A 1 561 ? -31.014 12.236 31.806 1.00 92.75 561 LEU A O 1
ATOM 4559 N N . GLU A 1 562 ? -30.848 14.188 32.892 1.00 92.44 562 GLU A N 1
ATOM 4560 C CA . GLU A 1 562 ? -31.339 13.666 34.173 1.00 92.44 562 GLU A CA 1
ATOM 4561 C C . GLU A 1 562 ? -32.794 13.195 34.072 1.00 92.44 562 GLU A C 1
ATOM 4563 O O . GLU A 1 562 ? -33.132 12.123 34.577 1.00 92.44 562 GLU A O 1
ATOM 4568 N N . LYS A 1 563 ? -33.652 13.946 33.367 1.00 92.56 563 LYS A N 1
ATOM 4569 C CA . LYS A 1 563 ? -35.054 13.564 33.140 1.00 92.56 563 LYS A CA 1
ATOM 4570 C C . LYS A 1 563 ? -35.193 12.259 32.350 1.00 92.56 563 LYS A C 1
ATOM 4572 O O . LYS A 1 563 ? -36.147 11.520 32.584 1.00 92.56 563 LYS A O 1
ATOM 4577 N N . ASN A 1 564 ? -34.262 11.987 31.438 1.00 92.50 564 ASN A N 1
ATOM 4578 C CA . ASN A 1 564 ? -34.234 10.774 30.621 1.00 92.50 564 ASN A CA 1
ATOM 4579 C C . ASN A 1 564 ? -33.367 9.657 31.236 1.00 92.50 564 ASN A C 1
ATOM 4581 O O . ASN A 1 564 ? -32.997 8.714 30.536 1.00 92.50 564 ASN A O 1
ATOM 4585 N N . GLU A 1 565 ? -33.023 9.755 32.526 1.00 94.31 565 GLU A N 1
ATOM 4586 C CA . GLU A 1 565 ? -32.195 8.770 33.240 1.00 94.31 565 GLU A CA 1
ATOM 4587 C C . GLU A 1 565 ? -30.860 8.485 32.521 1.00 94.31 565 GLU A C 1
ATOM 4589 O O . GLU A 1 565 ? -30.397 7.348 32.442 1.00 94.31 565 GLU A O 1
ATOM 4594 N N . TRP A 1 566 ? -30.255 9.533 31.951 1.00 94.50 566 TRP A N 1
ATOM 4595 C CA . TRP A 1 566 ? -29.005 9.497 31.183 1.00 94.50 566 TRP A CA 1
ATOM 4596 C C . TRP A 1 566 ? -29.032 8.614 29.926 1.00 94.50 566 TRP A C 1
ATOM 4598 O O . TRP A 1 566 ? -27.976 8.321 29.357 1.00 94.50 566 TRP A O 1
ATOM 4608 N N . ASN A 1 567 ? -30.218 8.223 29.453 1.00 94.81 567 ASN A N 1
ATOM 4609 C CA . ASN A 1 567 ? -30.378 7.521 28.186 1.00 94.81 567 ASN A CA 1
ATOM 4610 C C . ASN A 1 567 ? -30.353 8.510 27.018 1.00 94.81 567 ASN A C 1
ATOM 4612 O O . ASN A 1 567 ? -31.119 9.474 26.969 1.00 94.81 567 ASN A O 1
ATOM 4616 N N . VAL A 1 568 ? -29.473 8.245 26.057 1.00 95.06 568 VAL A N 1
ATOM 4617 C CA . VAL A 1 568 ? -29.406 8.956 24.784 1.00 95.06 568 VAL A CA 1
ATOM 4618 C C . VAL A 1 568 ? -30.013 8.071 23.708 1.00 95.06 568 VAL A C 1
ATOM 4620 O O . VAL A 1 568 ? -29.454 7.031 23.356 1.00 95.06 568 VAL A O 1
ATOM 4623 N N . GLU A 1 569 ? -31.152 8.508 23.180 1.00 95.44 569 GLU A N 1
ATOM 4624 C CA . GLU A 1 569 ? -31.757 7.920 21.990 1.00 95.44 569 GLU A CA 1
ATOM 4625 C C . GLU A 1 569 ? -30.940 8.310 20.747 1.00 95.44 569 GLU A C 1
ATOM 4627 O O . GLU A 1 569 ? -30.609 9.482 20.542 1.00 95.44 569 GLU A O 1
ATOM 4632 N N . ILE A 1 570 ? -30.619 7.319 19.918 1.00 96.69 570 ILE A N 1
ATOM 4633 C CA . ILE A 1 570 ? -29.926 7.477 18.641 1.00 96.69 570 ILE A CA 1
ATOM 4634 C C . ILE A 1 570 ? -30.868 6.988 17.549 1.00 96.69 570 ILE A C 1
ATOM 4636 O O . ILE A 1 570 ? -31.103 5.785 17.391 1.00 96.69 570 ILE A O 1
ATOM 4640 N N . SER A 1 571 ? -31.426 7.928 16.795 1.00 97.12 571 SER A N 1
ATOM 4641 C CA . SER A 1 571 ? -32.353 7.613 15.717 1.00 97.12 571 SER A CA 1
ATOM 4642 C C . SER A 1 571 ? -31.622 7.100 14.474 1.00 97.12 571 SER A C 1
ATOM 4644 O O . SER A 1 571 ? -30.413 7.271 14.303 1.00 97.12 571 SER A O 1
ATOM 4646 N N . TYR A 1 572 ? -32.383 6.524 13.544 1.00 97.06 572 TYR A N 1
ATOM 4647 C CA . TYR A 1 572 ? -31.883 6.178 12.214 1.00 97.06 572 TYR A CA 1
ATOM 4648 C C . TYR A 1 572 ? -31.213 7.365 11.504 1.00 97.06 572 TYR A C 1
ATOM 4650 O O . TYR A 1 572 ? -30.156 7.186 10.900 1.00 97.06 572 TYR A O 1
ATOM 4658 N N . GLU A 1 573 ? -31.809 8.561 11.573 1.00 97.94 573 GLU A N 1
ATOM 4659 C CA . GLU A 1 573 ? -31.262 9.745 10.899 1.00 97.94 573 GLU A CA 1
ATOM 4660 C C . GLU A 1 573 ? -29.947 10.199 11.542 1.00 97.94 573 GLU A C 1
ATOM 4662 O O . GLU A 1 573 ? -29.043 10.633 10.830 1.00 97.94 573 GLU A O 1
ATOM 4667 N N . ASP A 1 574 ? -29.792 10.011 12.856 1.00 97.88 574 ASP A N 1
ATOM 4668 C CA . ASP A 1 574 ? -28.537 10.302 13.551 1.00 97.88 574 ASP A CA 1
ATOM 4669 C C . ASP A 1 574 ? -27.427 9.362 13.070 1.00 97.88 574 ASP A C 1
ATOM 4671 O O . ASP A 1 574 ? -26.395 9.832 12.591 1.00 97.88 574 ASP A O 1
ATOM 4675 N N . VAL A 1 575 ? -27.650 8.039 13.094 1.00 98.06 575 VAL A N 1
ATOM 4676 C CA . VAL A 1 575 ? -26.652 7.062 12.609 1.00 98.06 575 VAL A CA 1
ATOM 4677 C C . VAL A 1 575 ? -26.340 7.295 11.132 1.00 98.06 575 VAL A C 1
ATOM 4679 O O . VAL A 1 575 ? -25.177 7.294 10.729 1.00 98.06 575 VAL A O 1
ATOM 4682 N N . LYS A 1 576 ? -27.361 7.559 10.314 1.00 98.00 576 LYS A N 1
ATOM 4683 C CA . LYS A 1 576 ? -27.179 7.893 8.901 1.00 98.00 576 LYS A CA 1
ATOM 4684 C C . LYS A 1 576 ? -26.307 9.136 8.721 1.00 98.00 576 LYS A C 1
ATOM 4686 O O . LYS A 1 576 ? -25.401 9.109 7.891 1.00 98.00 576 LYS A O 1
ATOM 4691 N N . SER A 1 577 ? -26.524 10.185 9.515 1.00 98.00 577 SER A N 1
ATOM 4692 C CA . SER A 1 577 ? -25.711 11.407 9.472 1.00 98.00 577 SER A CA 1
ATOM 4693 C C . SER A 1 577 ? -24.247 11.174 9.863 1.00 98.00 577 SER A C 1
ATOM 4695 O O . SER A 1 577 ? -23.379 11.867 9.346 1.00 98.00 577 SER A O 1
ATOM 4697 N N . MET A 1 578 ? -23.959 10.157 10.688 1.00 98.19 578 MET A N 1
ATOM 4698 C CA . MET A 1 578 ? -22.588 9.755 11.030 1.00 98.19 578 MET A CA 1
ATOM 4699 C C . MET A 1 578 ? -21.899 8.985 9.893 1.00 98.19 578 MET A C 1
ATOM 4701 O O . MET A 1 578 ? -20.688 9.083 9.710 1.00 98.19 578 MET A O 1
ATOM 4705 N N . PHE A 1 579 ? -22.650 8.189 9.125 1.00 98.38 579 PHE A N 1
ATOM 4706 C CA . PHE A 1 579 ? -22.100 7.386 8.026 1.00 98.38 579 PHE A CA 1
ATOM 4707 C C . PHE A 1 579 ? -21.975 8.165 6.715 1.00 98.38 579 PHE A C 1
ATOM 4709 O O . PHE A 1 579 ? -20.979 8.018 6.005 1.00 98.38 579 PHE A O 1
ATOM 4716 N N . ASP A 1 580 ? -22.986 8.957 6.363 1.00 98.25 580 ASP A N 1
ATOM 4717 C CA . ASP A 1 580 ? -23.116 9.580 5.043 1.00 98.25 580 ASP A CA 1
ATOM 4718 C C . ASP A 1 580 ? -21.905 10.411 4.606 1.00 98.25 580 ASP A C 1
ATOM 4720 O O . ASP A 1 580 ? -21.467 10.219 3.469 1.00 98.25 580 ASP A O 1
ATOM 4724 N N . PRO A 1 581 ? -21.301 11.265 5.456 1.00 98.19 581 PRO A N 1
ATOM 4725 C CA . PRO A 1 581 ? -20.135 12.046 5.053 1.00 98.19 581 PRO A CA 1
ATOM 4726 C C . PRO A 1 581 ? -18.941 11.165 4.672 1.00 98.19 581 PRO A C 1
ATOM 4728 O O . PRO A 1 581 ? -18.143 11.533 3.812 1.00 98.19 581 PRO A O 1
ATOM 4731 N N . ILE A 1 582 ? -18.802 9.993 5.295 1.00 98.19 582 ILE A N 1
ATOM 4732 C CA . ILE A 1 582 ? -17.702 9.056 5.048 1.00 98.19 582 ILE A CA 1
ATOM 4733 C C . ILE A 1 582 ? -18.003 8.239 3.788 1.00 98.19 582 ILE A C 1
ATOM 4735 O O . ILE A 1 582 ? -17.155 8.121 2.904 1.00 98.19 582 ILE A O 1
ATOM 4739 N N . VAL A 1 583 ? -19.228 7.720 3.677 1.00 98.44 583 VAL A N 1
ATOM 4740 C CA . VAL A 1 583 ? -19.690 6.943 2.520 1.00 98.44 583 VAL A CA 1
ATOM 4741 C C . VAL A 1 583 ? -19.620 7.772 1.235 1.00 98.44 583 VAL A C 1
ATOM 4743 O O . VAL A 1 583 ? -19.120 7.275 0.228 1.00 98.44 583 VAL A O 1
ATOM 4746 N N . GLU A 1 584 ? -20.036 9.040 1.269 1.00 98.44 584 GLU A N 1
ATOM 4747 C CA . GLU A 1 584 ? -19.995 9.927 0.100 1.00 98.44 584 GLU A CA 1
ATOM 4748 C C . GLU A 1 584 ? -18.559 10.184 -0.374 1.00 98.44 584 GLU A C 1
ATOM 4750 O O . GLU A 1 584 ? -18.277 10.175 -1.570 1.00 98.44 584 GLU A O 1
ATOM 4755 N N . GLN A 1 585 ? -17.611 10.329 0.558 1.00 98.38 585 GLN A N 1
ATOM 4756 C CA . GLN A 1 585 ? -16.197 10.448 0.205 1.00 98.38 585 GLN A CA 1
ATOM 4757 C C . GLN A 1 585 ? -15.669 9.183 -0.481 1.00 98.38 585 GLN A C 1
ATOM 4759 O O . GLN A 1 585 ? -14.921 9.293 -1.449 1.00 98.38 585 GLN A O 1
ATOM 4764 N N . ILE A 1 586 ? -16.063 7.993 -0.016 1.00 98.50 586 ILE A N 1
ATOM 4765 C CA . ILE A 1 586 ? -15.670 6.722 -0.642 1.00 98.50 586 ILE A CA 1
ATOM 4766 C C . ILE A 1 586 ? -16.276 6.607 -2.048 1.00 98.50 586 ILE A C 1
ATOM 4768 O O . ILE A 1 586 ? -15.554 6.290 -2.992 1.00 98.50 586 ILE A O 1
ATOM 4772 N N . ILE A 1 587 ? -17.568 6.913 -2.208 1.00 98.44 587 ILE A N 1
ATOM 4773 C CA . ILE A 1 587 ? -18.254 6.928 -3.511 1.00 98.44 587 ILE A CA 1
ATOM 4774 C C . ILE A 1 587 ? -17.542 7.877 -4.478 1.00 98.44 587 ILE A C 1
ATOM 4776 O O . ILE A 1 587 ? -17.274 7.506 -5.620 1.00 98.44 587 ILE A O 1
ATOM 4780 N N . GLN A 1 588 ? -17.172 9.074 -4.023 1.00 98.19 588 GLN A N 1
ATOM 4781 C CA . GLN A 1 588 ? -16.468 10.036 -4.861 1.00 98.19 588 GLN A CA 1
ATOM 4782 C C . GLN A 1 588 ? -15.099 9.512 -5.328 1.00 98.19 588 GLN A C 1
ATOM 4784 O O . GLN A 1 588 ? -14.786 9.619 -6.513 1.00 98.19 588 GLN A O 1
ATOM 4789 N N . LEU A 1 589 ? -14.319 8.870 -4.449 1.00 97.88 589 LEU A N 1
ATOM 4790 C CA . LEU A 1 589 ? -13.040 8.252 -4.828 1.00 97.88 589 LEU A CA 1
ATOM 4791 C C . LEU A 1 589 ? -13.217 7.119 -5.849 1.00 97.88 589 LEU A C 1
ATOM 4793 O O . LEU A 1 589 ? -12.418 7.001 -6.779 1.00 97.88 589 LEU A O 1
ATOM 4797 N N . ILE A 1 590 ? -14.259 6.292 -5.691 1.00 98.06 590 ILE A N 1
ATOM 4798 C CA . ILE A 1 590 ? -14.593 5.227 -6.649 1.00 98.06 590 ILE A CA 1
ATOM 4799 C C . ILE A 1 590 ? -14.930 5.843 -8.010 1.00 98.06 590 ILE A C 1
ATOM 4801 O O . ILE A 1 590 ? -14.374 5.430 -9.027 1.00 98.06 590 ILE A O 1
ATOM 4805 N N . ARG A 1 591 ? -15.793 6.864 -8.031 1.00 97.19 591 ARG A N 1
ATOM 4806 C CA . ARG A 1 591 ? -16.205 7.571 -9.251 1.00 97.19 591 ARG A CA 1
ATOM 4807 C C . ARG A 1 591 ? -15.003 8.154 -9.997 1.00 97.19 591 ARG A C 1
ATOM 4809 O O . ARG A 1 591 ? -14.901 7.995 -11.209 1.00 97.19 591 ARG A O 1
ATOM 4816 N N . GLU A 1 592 ? -14.073 8.776 -9.276 1.00 95.88 592 GLU A N 1
ATOM 4817 C CA . GLU A 1 592 ? -12.832 9.315 -9.840 1.00 95.88 592 GLU A CA 1
ATOM 4818 C C . GLU A 1 592 ? -11.941 8.228 -10.451 1.00 95.88 592 GLU A C 1
ATOM 4820 O O . GLU A 1 592 ? -11.434 8.411 -11.556 1.00 95.88 592 GLU A O 1
ATOM 4825 N N . GLN A 1 593 ? -11.780 7.085 -9.778 1.00 95.25 593 GLN A N 1
ATOM 4826 C CA . GLN A 1 593 ? -10.967 5.975 -10.283 1.00 95.25 593 GLN A CA 1
ATOM 4827 C C . GLN A 1 593 ? -11.584 5.296 -11.512 1.00 95.25 593 GLN A C 1
ATOM 4829 O O . GLN A 1 593 ? -10.876 4.964 -12.462 1.00 95.25 593 GLN A O 1
ATOM 4834 N N . LEU A 1 594 ? -12.909 5.143 -11.548 1.00 95.19 594 LEU A N 1
ATOM 4835 C CA . LEU A 1 594 ? -13.603 4.557 -12.698 1.00 95.19 594 LEU A CA 1
ATOM 4836 C C . LEU A 1 594 ? -13.520 5.429 -13.961 1.00 95.19 594 LEU A C 1
ATOM 4838 O O . LEU A 1 594 ? -13.639 4.904 -15.067 1.00 95.19 594 LEU A O 1
ATOM 4842 N N . ASN A 1 595 ? -13.232 6.731 -13.843 1.00 93.75 595 ASN A N 1
ATOM 4843 C CA . ASN A 1 595 ? -13.007 7.587 -15.014 1.00 93.75 595 ASN A CA 1
ATOM 4844 C C . ASN A 1 595 ? -11.786 7.154 -15.848 1.00 93.75 595 ASN A C 1
ATOM 4846 O O . ASN A 1 595 ? -11.745 7.440 -17.046 1.00 93.75 595 ASN A O 1
ATOM 4850 N N . PHE A 1 596 ? -10.818 6.449 -15.249 1.00 91.12 596 PHE A N 1
ATOM 4851 C CA . PHE A 1 596 ? -9.630 5.944 -15.946 1.00 91.12 596 PHE A CA 1
ATOM 4852 C C . PHE A 1 596 ? -9.882 4.647 -16.725 1.00 91.12 596 PHE A C 1
ATOM 4854 O O . PHE A 1 596 ? -9.080 4.294 -17.588 1.00 91.12 596 PHE A O 1
ATOM 4861 N N . SER A 1 597 ? -10.988 3.940 -16.470 1.00 89.56 597 SER A N 1
ATOM 4862 C CA . SER A 1 597 ? -11.353 2.752 -17.243 1.00 89.56 597 SER A CA 1
ATOM 4863 C C . SER A 1 597 ? -12.860 2.577 -17.365 1.00 89.56 597 SER A C 1
ATOM 4865 O O . SER A 1 597 ? -13.554 2.164 -16.436 1.00 89.56 597 SER A O 1
ATOM 4867 N N . LYS A 1 598 ? -13.349 2.779 -18.591 1.00 83.94 598 LYS A N 1
ATOM 4868 C CA . LYS A 1 598 ? -14.726 2.445 -18.976 1.00 83.94 598 LYS A CA 1
ATOM 4869 C C . LYS A 1 598 ? -14.969 0.934 -19.067 1.00 83.94 598 LYS A C 1
ATOM 4871 O O . LYS A 1 598 ? -16.120 0.517 -19.092 1.00 83.94 598 LYS A O 1
ATOM 4876 N N . SER A 1 599 ? -13.906 0.131 -19.147 1.00 84.50 599 SER A N 1
ATOM 4877 C CA . SER A 1 599 ? -13.954 -1.334 -19.215 1.00 84.50 599 SER A CA 1
ATOM 4878 C C . SER A 1 599 ? -13.974 -2.008 -17.843 1.00 84.50 599 SER A C 1
ATOM 4880 O O . SER A 1 599 ? -14.126 -3.226 -17.783 1.00 84.50 599 SER A O 1
ATOM 4882 N N . CYS A 1 600 ? -13.833 -1.251 -16.749 1.00 90.56 600 CYS A N 1
ATOM 4883 C CA . CYS A 1 600 ? -13.865 -1.801 -15.399 1.00 90.56 600 CYS A CA 1
ATOM 4884 C C . CYS A 1 600 ? -15.246 -2.383 -15.076 1.00 90.56 600 CYS A C 1
ATOM 4886 O O . CYS A 1 600 ? -16.230 -1.650 -14.946 1.00 90.56 600 CYS A O 1
ATOM 4888 N N . SER A 1 601 ? -15.309 -3.709 -14.941 1.00 88.06 601 SER A N 1
ATOM 4889 C CA . SER A 1 601 ? -16.556 -4.448 -14.714 1.00 88.06 601 SER A CA 1
ATOM 4890 C C . SER A 1 601 ? -16.805 -4.785 -13.247 1.00 88.06 601 SER A C 1
ATOM 4892 O O . SER A 1 601 ? -17.935 -5.100 -12.877 1.00 88.06 601 SER A O 1
ATOM 4894 N N . THR A 1 602 ? -15.760 -4.752 -12.419 1.00 93.19 602 THR A N 1
ATOM 4895 C CA . THR A 1 602 ? -15.771 -5.353 -11.081 1.00 93.19 602 THR A CA 1
ATOM 4896 C C . THR A 1 602 ? -15.138 -4.420 -10.060 1.00 93.19 602 THR A C 1
ATOM 4898 O O . THR A 1 602 ? -14.055 -3.883 -10.293 1.00 93.19 602 THR A O 1
ATOM 4901 N N . ILE A 1 603 ? -15.783 -4.280 -8.901 1.00 96.75 603 ILE A N 1
ATOM 4902 C CA . ILE A 1 603 ? -15.243 -3.562 -7.743 1.00 96.75 603 ILE A CA 1
ATOM 4903 C C . ILE A 1 603 ? -15.117 -4.546 -6.583 1.00 96.75 603 ILE A C 1
ATOM 4905 O O . ILE A 1 603 ? -16.108 -5.110 -6.125 1.00 96.75 603 ILE A O 1
ATOM 4909 N N . PHE A 1 604 ? -13.904 -4.735 -6.076 1.00 97.75 604 PHE A N 1
ATOM 4910 C CA . PHE A 1 604 ? -13.655 -5.478 -4.848 1.00 97.75 604 PHE A CA 1
ATOM 4911 C C . PHE A 1 604 ? -13.658 -4.535 -3.650 1.00 97.75 604 PHE A C 1
ATOM 4913 O O . PHE A 1 604 ? -12.893 -3.573 -3.623 1.00 97.75 604 PHE A O 1
ATOM 4920 N N . LEU A 1 605 ? -14.461 -4.839 -2.631 1.00 98.19 605 LEU A N 1
ATOM 4921 C CA . LEU A 1 605 ? -14.426 -4.135 -1.349 1.00 98.19 605 LEU A CA 1
ATOM 4922 C C . LEU A 1 605 ? -13.712 -5.006 -0.314 1.00 98.19 605 LEU A C 1
ATOM 4924 O O . LEU A 1 605 ? -14.165 -6.106 0.006 1.00 98.19 605 LEU A O 1
ATOM 4928 N N . VAL A 1 606 ? -12.601 -4.508 0.224 1.00 97.94 606 VAL A N 1
ATOM 4929 C CA . VAL A 1 606 ? -11.807 -5.184 1.262 1.00 97.94 606 VAL A CA 1
ATOM 4930 C C . VAL A 1 606 ? -11.609 -4.287 2.484 1.00 97.94 606 VAL A C 1
ATOM 4932 O O . VAL A 1 606 ? -12.050 -3.141 2.507 1.00 97.94 606 VAL A O 1
ATOM 4935 N N . GLY A 1 607 ? -10.982 -4.804 3.540 1.00 96.06 607 GLY A N 1
ATOM 4936 C CA . GLY A 1 607 ? -10.803 -4.075 4.798 1.00 96.06 607 GLY A CA 1
ATOM 4937 C C . GLY A 1 607 ? -12.004 -4.199 5.740 1.00 96.06 607 GLY A C 1
ATOM 4938 O O . GLY A 1 607 ? -13.007 -4.843 5.433 1.00 96.06 607 GLY A O 1
ATOM 4939 N N . GLY A 1 608 ? -11.895 -3.630 6.941 1.00 93.25 608 GLY A N 1
ATOM 4940 C CA . GLY A 1 608 ? -12.900 -3.807 7.997 1.00 93.25 608 GLY A CA 1
ATOM 4941 C C . GLY A 1 608 ? -14.251 -3.166 7.675 1.00 93.25 608 GLY A C 1
ATOM 4942 O O . GLY A 1 608 ? -15.287 -3.804 7.860 1.00 93.25 608 GLY A O 1
ATOM 4943 N N . LEU A 1 609 ? -14.240 -1.940 7.144 1.00 96.06 609 LEU A N 1
ATOM 4944 C CA . LEU A 1 609 ? -15.458 -1.181 6.853 1.00 96.06 609 LEU A CA 1
ATOM 4945 C C . LEU A 1 609 ? -16.228 -1.753 5.652 1.00 96.06 609 LEU A C 1
ATOM 4947 O O . LEU A 1 609 ? -17.443 -1.591 5.580 1.00 96.06 609 LEU A O 1
ATOM 4951 N N . SER A 1 610 ? -15.568 -2.514 4.769 1.00 96.69 610 SER A N 1
ATOM 4952 C CA . SER A 1 610 ? -16.237 -3.196 3.649 1.00 96.69 610 SER A CA 1
ATOM 4953 C C . SER A 1 610 ? -17.332 -4.170 4.087 1.00 96.69 610 SER A C 1
ATOM 4955 O O . SER A 1 610 ? -18.202 -4.493 3.287 1.00 96.69 610 SER A O 1
ATOM 4957 N N . LYS A 1 611 ? -17.331 -4.628 5.349 1.00 94.94 611 LYS A N 1
ATOM 4958 C CA . LYS A 1 611 ? -18.385 -5.490 5.908 1.00 94.94 611 LYS A CA 1
ATOM 4959 C C . LYS A 1 611 ? -19.696 -4.750 6.189 1.00 94.94 611 LYS A C 1
ATOM 4961 O O . LYS A 1 611 ? -20.717 -5.413 6.361 1.00 94.94 611 LYS A O 1
ATOM 4966 N N . SER A 1 612 ? -19.678 -3.416 6.255 1.00 96.94 612 SER A N 1
ATOM 4967 C CA . SER A 1 612 ? -20.882 -2.619 6.492 1.00 96.94 612 SER A CA 1
ATOM 4968 C C . SER A 1 612 ? -21.882 -2.834 5.360 1.00 96.94 612 SER A C 1
ATOM 4970 O O . SER A 1 612 ? -21.602 -2.540 4.196 1.00 96.94 612 SER A O 1
ATOM 4972 N N . LYS A 1 613 ? -23.071 -3.329 5.710 1.00 97.00 613 LYS A N 1
ATOM 4973 C CA . LYS A 1 613 ? -24.162 -3.520 4.749 1.00 97.00 613 LYS A CA 1
ATOM 4974 C C . LYS A 1 613 ? -24.710 -2.201 4.228 1.00 97.00 613 LYS A C 1
ATOM 4976 O O . LYS A 1 613 ? -25.069 -2.137 3.059 1.00 97.00 613 LYS A O 1
ATOM 4981 N N . TYR A 1 614 ? -24.671 -1.152 5.047 1.00 98.06 614 TYR A N 1
ATOM 4982 C CA . TYR A 1 614 ? -25.008 0.191 4.595 1.00 98.06 614 TYR A CA 1
ATOM 4983 C C . TYR A 1 614 ? -24.050 0.687 3.502 1.00 98.06 614 TYR A C 1
ATOM 4985 O O . TYR A 1 614 ? -24.503 1.132 2.451 1.00 98.06 614 TYR A O 1
ATOM 4993 N N . LEU A 1 615 ? -22.729 0.546 3.700 1.00 98.00 615 LEU A N 1
ATOM 4994 C CA . LEU A 1 615 ? -21.741 0.928 2.682 1.00 98.00 615 LEU A CA 1
ATOM 4995 C C . LEU A 1 615 ? -21.912 0.116 1.390 1.00 98.00 615 LEU A C 1
ATOM 4997 O O . LEU A 1 615 ? -21.907 0.701 0.311 1.00 98.00 615 LEU A O 1
ATOM 5001 N N . GLN A 1 616 ? -22.081 -1.209 1.497 1.00 97.81 616 GLN A N 1
ATOM 5002 C CA . GLN A 1 616 ? -22.317 -2.082 0.338 1.00 97.81 616 GLN A CA 1
ATOM 5003 C C . GLN A 1 616 ? -23.541 -1.614 -0.460 1.00 97.81 616 GLN A C 1
ATOM 5005 O O . GLN A 1 616 ? -23.411 -1.332 -1.646 1.00 97.81 616 GLN A O 1
ATOM 5010 N N . ALA A 1 617 ? -24.687 -1.427 0.205 1.00 97.44 617 ALA A N 1
ATOM 5011 C CA . ALA A 1 617 ? -25.922 -0.994 -0.445 1.00 97.44 617 ALA A CA 1
ATOM 5012 C C . ALA A 1 617 ? -25.783 0.380 -1.120 1.00 97.44 617 ALA A C 1
ATOM 5014 O O . ALA A 1 617 ? -26.289 0.583 -2.220 1.00 97.44 617 ALA A O 1
ATOM 5015 N N . ARG A 1 618 ? -25.076 1.325 -0.489 1.00 98.00 618 ARG A N 1
ATOM 5016 C CA . ARG A 1 618 ? -24.832 2.658 -1.061 1.00 98.00 618 ARG A CA 1
ATOM 5017 C C . ARG A 1 618 ? -23.934 2.608 -2.298 1.00 98.00 618 ARG A C 1
ATOM 5019 O O . ARG A 1 618 ? -24.204 3.318 -3.256 1.00 98.00 618 ARG A O 1
ATOM 5026 N N . ILE A 1 619 ? -22.909 1.758 -2.309 1.00 98.00 619 ILE A N 1
ATOM 5027 C CA . ILE A 1 619 ? -22.053 1.555 -3.490 1.00 98.00 619 ILE A CA 1
ATOM 5028 C C . ILE A 1 619 ? -22.838 0.856 -4.611 1.00 98.00 619 ILE A C 1
ATOM 5030 O O . ILE A 1 619 ? -22.771 1.290 -5.756 1.00 98.00 619 ILE A O 1
ATOM 5034 N N . GLU A 1 620 ? -23.618 -0.179 -4.294 1.00 96.94 620 GLU A N 1
ATOM 5035 C CA . GLU A 1 620 ? -24.460 -0.902 -5.263 1.00 96.94 620 GLU A CA 1
ATOM 5036 C C . GLU A 1 620 ? -25.541 -0.012 -5.903 1.00 96.94 620 GLU A C 1
ATOM 5038 O O . GLU A 1 620 ? -25.918 -0.226 -7.051 1.00 96.94 620 GLU A O 1
ATOM 5043 N N . GLN A 1 621 ? -26.039 0.997 -5.181 1.00 96.81 621 GLN A N 1
ATOM 5044 C CA . GLN A 1 621 ? -26.994 1.977 -5.714 1.00 96.81 621 GLN A CA 1
ATOM 5045 C C . GLN A 1 621 ? -26.359 2.943 -6.723 1.00 96.81 621 GLN A C 1
ATOM 5047 O O . GLN A 1 621 ? -27.026 3.365 -7.666 1.00 96.81 621 GLN A O 1
ATOM 5052 N N . GLU A 1 622 ? -25.092 3.304 -6.522 1.00 97.38 622 GLU A N 1
ATOM 5053 C CA . GLU A 1 622 ? -24.390 4.310 -7.327 1.00 97.38 622 GLU A CA 1
ATOM 5054 C C . GLU A 1 622 ? -23.694 3.721 -8.560 1.00 97.38 622 GLU A C 1
ATOM 5056 O O . GLU A 1 622 ? -23.545 4.402 -9.578 1.00 97.38 622 GLU A O 1
ATOM 5061 N N . PHE A 1 623 ? -23.250 2.464 -8.485 1.00 96.06 623 PHE A N 1
ATOM 5062 C CA . PHE A 1 623 ? -22.357 1.860 -9.471 1.00 96.06 623 PHE A CA 1
ATOM 5063 C C . PHE A 1 623 ? -22.960 0.603 -10.103 1.00 96.06 623 PHE A C 1
ATOM 5065 O O . PHE A 1 623 ? -23.506 -0.259 -9.425 1.00 96.06 623 PHE A O 1
ATOM 5072 N N . GLN A 1 624 ? -22.819 0.476 -11.426 1.00 92.56 624 GLN A N 1
ATOM 5073 C CA . GLN A 1 624 ? -23.319 -0.677 -12.193 1.00 92.56 624 GLN A CA 1
ATOM 5074 C C . GLN A 1 624 ? -22.346 -1.867 -12.191 1.00 92.56 624 GLN A C 1
ATOM 5076 O O . GLN A 1 624 ? -22.688 -2.948 -12.669 1.00 92.56 624 GLN A O 1
ATOM 5081 N N . GLN A 1 625 ? -21.119 -1.664 -11.705 1.00 93.00 625 GLN A N 1
ATOM 5082 C CA . GLN A 1 625 ? -20.096 -2.697 -11.602 1.00 93.00 625 GLN A CA 1
ATOM 5083 C C . GLN A 1 625 ? -20.529 -3.820 -10.657 1.00 93.00 625 GLN A C 1
ATOM 5085 O O . GLN A 1 625 ? -21.230 -3.603 -9.671 1.00 93.00 625 GLN A O 1
ATOM 5090 N N . HIS A 1 626 ? -20.037 -5.030 -10.914 1.00 91.88 626 HIS A N 1
ATOM 5091 C CA . HIS A 1 626 ? -20.245 -6.154 -10.014 1.00 91.88 626 HIS A CA 1
ATOM 5092 C C . HIS A 1 626 ? -19.430 -5.956 -8.728 1.00 91.88 626 HIS A C 1
ATOM 5094 O O . HIS A 1 626 ? -18.194 -5.978 -8.752 1.00 91.88 626 HIS A O 1
ATOM 5100 N N . ILE A 1 627 ? -20.121 -5.764 -7.605 1.00 94.62 627 ILE A N 1
ATOM 5101 C CA . ILE A 1 627 ? -19.497 -5.553 -6.297 1.00 94.62 627 ILE A CA 1
ATOM 5102 C C . ILE A 1 627 ? -19.178 -6.906 -5.657 1.00 94.62 627 ILE A C 1
ATOM 5104 O O . ILE A 1 627 ? -20.058 -7.740 -5.452 1.00 94.62 627 ILE A O 1
ATOM 5108 N N . ILE A 1 628 ? -17.907 -7.137 -5.324 1.00 94.94 628 ILE A N 1
ATOM 5109 C CA . ILE A 1 628 ? -17.440 -8.362 -4.668 1.00 94.94 628 ILE A CA 1
ATOM 5110 C C . ILE A 1 628 ? -16.847 -8.017 -3.311 1.00 94.94 628 ILE A C 1
ATOM 5112 O O . ILE A 1 628 ? -15.857 -7.295 -3.210 1.00 94.94 628 ILE A O 1
ATOM 5116 N N . VAL A 1 629 ? -17.397 -8.613 -2.258 1.00 95.94 629 VAL A N 1
ATOM 5117 C CA . VAL A 1 629 ? -16.790 -8.598 -0.924 1.00 95.94 629 VAL A CA 1
ATOM 5118 C C . VAL A 1 629 ? -16.214 -9.988 -0.655 1.00 95.94 629 VAL A C 1
ATOM 5120 O O . VAL A 1 629 ? -16.985 -10.947 -0.554 1.00 95.94 629 VAL A O 1
ATOM 5123 N N . PRO A 1 630 ? -14.881 -10.151 -0.556 1.00 93.56 630 PRO A N 1
ATOM 5124 C CA . PRO A 1 630 ? -14.276 -11.435 -0.219 1.00 93.56 630 PRO A CA 1
ATOM 5125 C C . PRO A 1 630 ? -14.841 -12.022 1.077 1.00 93.56 630 PRO A C 1
ATOM 5127 O O . PRO A 1 630 ? -15.216 -11.281 1.980 1.00 93.56 630 PRO A O 1
ATOM 5130 N N . ARG A 1 631 ? -14.822 -13.356 1.221 1.00 90.50 631 ARG A N 1
ATOM 5131 C CA . ARG A 1 631 ? -15.293 -14.041 2.448 1.00 90.50 631 ARG A CA 1
ATOM 5132 C C . ARG A 1 631 ? -14.597 -13.534 3.716 1.00 90.50 631 ARG A C 1
ATOM 5134 O O . ARG A 1 631 ? -15.222 -13.414 4.766 1.00 90.50 631 ARG A O 1
ATOM 5141 N N . GLN A 1 632 ? -13.305 -13.230 3.616 1.00 90.69 632 GLN A N 1
ATOM 5142 C CA . GLN A 1 632 ? -12.493 -12.672 4.696 1.00 90.69 632 GLN A CA 1
ATOM 5143 C C . GLN A 1 632 ? -11.862 -11.347 4.235 1.00 90.69 632 GLN A C 1
ATOM 5145 O O . GLN A 1 632 ? -10.670 -11.289 3.943 1.00 90.69 632 GLN A O 1
ATOM 5150 N N . PRO A 1 633 ? -12.635 -10.250 4.153 1.00 94.06 633 PRO A N 1
ATOM 5151 C CA . PRO A 1 633 ? -12.134 -9.003 3.575 1.00 94.06 633 PRO A CA 1
ATOM 5152 C C . PRO A 1 633 ? -11.100 -8.321 4.484 1.00 94.06 633 PRO A C 1
ATOM 5154 O O . PRO A 1 633 ? -10.240 -7.584 4.011 1.00 94.06 633 PRO A O 1
ATOM 5157 N N . LEU A 1 634 ? -11.141 -8.607 5.793 1.00 93.06 634 LEU A N 1
ATOM 5158 C CA . LEU A 1 634 ? -10.214 -8.066 6.790 1.00 93.06 634 LEU A CA 1
ATOM 5159 C C . LEU A 1 634 ? -8.786 -8.621 6.644 1.00 93.06 634 LEU A C 1
ATOM 5161 O O . LEU A 1 634 ? -7.844 -7.984 7.109 1.00 93.06 634 LEU A O 1
ATOM 5165 N N . THR A 1 635 ? -8.621 -9.789 6.016 1.00 94.69 635 THR A N 1
ATOM 5166 C CA . THR A 1 635 ? -7.322 -10.458 5.847 1.00 94.69 635 THR A CA 1
ATOM 5167 C C . THR A 1 635 ? -6.735 -10.270 4.449 1.00 94.69 635 THR A C 1
ATOM 5169 O O . THR A 1 635 ? -5.680 -10.825 4.156 1.00 94.69 635 THR A O 1
ATOM 5172 N N . ALA A 1 636 ? -7.383 -9.488 3.577 1.00 96.88 636 ALA A N 1
ATOM 5173 C CA . ALA A 1 636 ? -6.957 -9.349 2.187 1.00 96.88 636 ALA A CA 1
ATOM 5174 C C . ALA A 1 636 ? -5.532 -8.791 2.055 1.00 96.88 636 ALA A C 1
ATOM 5176 O O . ALA A 1 636 ? -4.732 -9.352 1.311 1.00 96.88 636 ALA A O 1
ATOM 5177 N N . VAL A 1 637 ? -5.213 -7.749 2.829 1.00 97.88 637 VAL A N 1
ATOM 5178 C CA . VAL A 1 637 ? -3.885 -7.120 2.863 1.00 97.88 637 VAL A CA 1
ATOM 5179 C C . VAL A 1 637 ? -2.836 -8.105 3.378 1.00 97.88 637 VAL A C 1
ATOM 5181 O O . VAL A 1 637 ? -1.902 -8.426 2.655 1.00 97.88 637 VAL A O 1
ATOM 5184 N N . VAL A 1 638 ? -3.010 -8.654 4.587 1.00 97.25 638 VAL A N 1
ATOM 5185 C CA . VAL A 1 638 ? -2.028 -9.591 5.161 1.00 97.25 638 VAL A CA 1
ATOM 5186 C C . VAL A 1 638 ? -1.831 -10.833 4.280 1.00 97.25 638 VAL A C 1
ATOM 5188 O O . VAL A 1 638 ? -0.704 -11.222 4.005 1.00 97.25 638 VAL A O 1
ATOM 5191 N N . SER A 1 639 ? -2.909 -11.412 3.741 1.00 96.00 639 SER A N 1
ATOM 5192 C CA . SER A 1 639 ? -2.819 -12.581 2.863 1.00 96.00 639 SER A CA 1
ATOM 5193 C C . SER A 1 639 ? -2.105 -12.249 1.557 1.00 96.00 639 SER A C 1
ATOM 5195 O O . SER A 1 639 ? -1.218 -12.996 1.167 1.00 96.00 639 SER A O 1
ATOM 5197 N N . GLY A 1 640 ? -2.462 -11.160 0.875 1.00 97.12 640 GLY A N 1
ATOM 5198 C CA . GLY A 1 640 ? -1.833 -10.811 -0.398 1.00 97.12 640 GLY A CA 1
ATOM 5199 C C . GLY A 1 640 ? -0.393 -10.311 -0.259 1.00 97.12 640 GLY A C 1
ATOM 5200 O O . GLY A 1 640 ? 0.414 -10.522 -1.158 1.00 97.12 640 GLY A O 1
ATOM 5201 N N . ALA A 1 641 ? -0.033 -9.736 0.888 1.00 97.94 641 ALA A N 1
ATOM 5202 C CA . ALA A 1 641 ? 1.350 -9.404 1.211 1.00 97.94 641 ALA A CA 1
ATOM 5203 C C . ALA A 1 641 ? 2.210 -10.664 1.365 1.00 97.94 641 ALA A C 1
ATOM 5205 O O . ALA A 1 641 ? 3.333 -10.716 0.871 1.00 97.94 641 ALA A O 1
ATOM 5206 N N . LEU A 1 642 ? 1.678 -11.711 1.999 1.00 96.62 642 LEU A N 1
ATOM 5207 C CA . LEU A 1 642 ? 2.383 -12.986 2.091 1.00 96.62 642 LEU A CA 1
ATOM 5208 C C . LEU A 1 642 ? 2.595 -13.619 0.709 1.00 96.62 642 LEU A C 1
ATOM 5210 O O . LEU A 1 642 ? 3.675 -14.125 0.423 1.00 96.62 642 LEU A O 1
ATOM 5214 N N . GLU A 1 643 ? 1.584 -13.545 -0.159 1.00 95.06 643 GLU A N 1
ATOM 5215 C CA . GLU A 1 643 ? 1.667 -14.007 -1.552 1.00 95.06 643 GLU A CA 1
ATOM 5216 C C . GLU A 1 643 ? 2.746 -13.263 -2.340 1.00 95.06 643 GLU A C 1
ATOM 5218 O O . GLU A 1 643 ? 3.501 -13.883 -3.084 1.00 95.06 643 GLU A O 1
ATOM 5223 N N . TYR A 1 644 ? 2.864 -11.949 -2.135 1.00 94.50 644 TYR A N 1
ATOM 5224 C CA . TYR A 1 644 ? 3.951 -11.159 -2.706 1.00 94.50 644 TYR A CA 1
ATOM 5225 C C . TYR A 1 644 ? 5.326 -11.635 -2.228 1.00 94.50 644 TYR A C 1
ATOM 5227 O O . TYR A 1 644 ? 6.230 -11.799 -3.039 1.00 94.50 644 TYR A O 1
ATOM 5235 N N . GLY A 1 645 ? 5.489 -11.918 -0.933 1.00 92.56 645 GLY A N 1
ATOM 5236 C CA . GLY A 1 645 ? 6.758 -12.437 -0.414 1.00 92.56 645 GLY A CA 1
ATOM 5237 C C . GLY A 1 645 ? 7.116 -13.835 -0.921 1.00 92.56 645 GLY A C 1
ATOM 5238 O O . GLY A 1 645 ? 8.292 -14.189 -0.964 1.00 92.56 645 GLY A O 1
ATOM 5239 N N . LEU A 1 646 ? 6.122 -14.632 -1.325 1.00 90.88 646 LEU A N 1
ATOM 5240 C CA . LEU A 1 646 ? 6.342 -15.915 -1.999 1.00 90.88 646 LEU A CA 1
ATOM 5241 C C . LEU A 1 646 ? 6.674 -15.734 -3.488 1.00 90.88 646 LEU A C 1
ATOM 5243 O O . LEU A 1 646 ? 7.466 -16.503 -4.032 1.00 90.88 646 LEU A O 1
ATOM 5247 N N . ASN A 1 647 ? 6.084 -14.734 -4.149 1.00 89.00 647 ASN A N 1
ATOM 5248 C CA . ASN A 1 647 ? 6.360 -14.399 -5.542 1.00 89.00 647 ASN A CA 1
ATOM 5249 C C . ASN A 1 647 ? 6.181 -12.894 -5.815 1.00 89.00 647 ASN A C 1
ATOM 5251 O O . ASN A 1 647 ? 5.077 -12.421 -6.090 1.00 89.00 647 ASN A O 1
ATOM 5255 N N . ALA A 1 648 ? 7.285 -12.145 -5.829 1.00 85.44 648 ALA A N 1
ATOM 5256 C CA . ALA A 1 648 ? 7.249 -10.704 -6.083 1.00 85.44 648 ALA A CA 1
ATOM 5257 C C . ALA A 1 648 ? 6.877 -10.350 -7.540 1.00 85.44 648 ALA A C 1
ATOM 5259 O O . ALA A 1 648 ? 6.381 -9.254 -7.801 1.00 85.44 648 ALA A O 1
ATOM 5260 N N . LYS A 1 649 ? 7.024 -11.294 -8.488 1.00 86.12 649 LYS A N 1
ATOM 5261 C CA . LYS A 1 649 ? 6.752 -11.092 -9.928 1.00 86.12 649 LYS A CA 1
ATOM 5262 C C . LYS A 1 649 ? 5.260 -10.956 -10.264 1.00 86.12 649 LYS A C 1
ATOM 5264 O O . LYS A 1 649 ? 4.906 -10.782 -11.428 1.00 86.12 649 LYS A O 1
ATOM 5269 N N . LEU A 1 650 ? 4.384 -11.042 -9.258 1.00 88.62 650 LEU A N 1
ATOM 5270 C CA . LEU A 1 650 ? 2.943 -10.831 -9.401 1.00 88.62 650 LEU A CA 1
ATOM 5271 C C . LEU A 1 650 ? 2.586 -9.375 -9.737 1.00 88.62 650 LEU A C 1
ATOM 5273 O O . LEU A 1 650 ? 1.522 -9.141 -10.305 1.00 88.62 650 LEU A O 1
ATOM 5277 N N . ILE A 1 651 ? 3.441 -8.403 -9.403 1.00 90.94 651 ILE A N 1
ATOM 5278 C CA . ILE A 1 651 ? 3.282 -7.004 -9.821 1.00 90.94 651 ILE A CA 1
ATOM 5279 C C . ILE A 1 651 ? 4.160 -6.770 -11.049 1.00 90.94 651 ILE A C 1
ATOM 5281 O O . ILE A 1 651 ? 5.375 -6.917 -10.969 1.00 90.94 651 ILE A O 1
ATOM 5285 N N . TYR A 1 652 ? 3.549 -6.421 -12.181 1.00 89.12 652 TYR A N 1
ATOM 5286 C CA . TYR A 1 652 ? 4.267 -6.234 -13.444 1.00 89.12 652 TYR A CA 1
ATOM 5287 C C . TYR A 1 652 ? 4.659 -4.776 -13.684 1.00 89.12 652 TYR A C 1
ATOM 5289 O O . TYR A 1 652 ? 5.819 -4.482 -13.972 1.00 89.12 652 TYR A O 1
ATOM 5297 N N . SER A 1 653 ? 3.705 -3.861 -13.517 1.00 90.06 653 SER A N 1
ATOM 5298 C CA . SER A 1 653 ? 3.918 -2.425 -13.693 1.00 90.06 653 SER A CA 1
ATOM 5299 C C . SER A 1 653 ? 3.171 -1.605 -12.641 1.00 90.06 653 SER A C 1
ATOM 5301 O O . SER A 1 653 ? 2.196 -2.058 -12.025 1.00 90.06 653 SER A O 1
ATOM 5303 N N . ARG A 1 654 ? 3.669 -0.386 -12.429 1.00 94.19 654 ARG A N 1
ATOM 5304 C CA . ARG A 1 654 ? 3.108 0.644 -11.551 1.00 94.19 654 ARG A CA 1
ATOM 5305 C C . ARG A 1 654 ? 2.919 1.937 -12.330 1.00 94.19 654 ARG A C 1
ATOM 5307 O O . ARG A 1 654 ? 3.649 2.201 -13.280 1.00 94.19 654 ARG A O 1
ATOM 5314 N N . VAL A 1 655 ? 1.978 2.768 -11.905 1.00 93.06 655 VAL A N 1
ATOM 5315 C CA . VAL A 1 655 ? 1.829 4.130 -12.422 1.00 93.06 655 VAL A CA 1
ATOM 5316 C C . VAL A 1 655 ? 2.486 5.090 -11.444 1.00 93.06 655 VAL A C 1
ATOM 5318 O O . VAL A 1 655 ? 2.016 5.272 -10.321 1.00 93.06 655 VAL A O 1
ATOM 5321 N N . ILE A 1 656 ? 3.566 5.729 -11.888 1.00 91.88 656 ILE A N 1
ATOM 5322 C CA . ILE A 1 656 ? 4.365 6.626 -11.056 1.00 91.88 656 ILE A CA 1
ATOM 5323 C C . ILE A 1 656 ? 3.516 7.808 -10.561 1.00 91.88 656 ILE A C 1
ATOM 5325 O O . ILE A 1 656 ? 2.834 8.480 -11.338 1.00 91.88 656 ILE A O 1
ATOM 5329 N N . ASP A 1 657 ? 3.567 8.092 -9.261 1.00 90.44 657 ASP A N 1
ATOM 5330 C CA . ASP A 1 657 ? 2.744 9.105 -8.592 1.00 90.44 657 ASP A CA 1
ATOM 5331 C C . ASP A 1 657 ? 3.382 10.507 -8.547 1.00 90.44 657 ASP A C 1
ATOM 5333 O O . ASP A 1 657 ? 2.672 11.498 -8.339 1.00 90.44 657 ASP A O 1
ATOM 5337 N N . MET A 1 658 ? 4.689 10.594 -8.808 1.00 92.31 658 MET A N 1
ATOM 5338 C CA . MET A 1 658 ? 5.502 11.813 -8.790 1.00 92.31 658 MET A CA 1
ATOM 5339 C C . MET A 1 658 ? 6.474 11.855 -9.973 1.00 92.31 658 MET A C 1
ATOM 5341 O O . MET A 1 658 ? 7.063 10.853 -10.351 1.00 92.31 658 MET A O 1
ATOM 5345 N N . THR A 1 659 ? 6.700 13.028 -10.550 1.00 94.44 659 THR A N 1
ATOM 5346 C CA . THR A 1 659 ? 7.762 13.211 -11.545 1.00 94.44 659 THR A CA 1
ATOM 5347 C C . THR A 1 659 ? 9.106 13.201 -10.831 1.00 94.44 659 THR A C 1
ATOM 5349 O O . THR A 1 659 ? 9.304 14.006 -9.921 1.00 94.44 659 THR A O 1
ATOM 5352 N N . TYR A 1 660 ? 10.021 12.329 -11.251 1.00 95.19 660 TYR A N 1
ATOM 5353 C CA . TYR A 1 660 ? 11.375 12.243 -10.702 1.00 95.19 660 TYR A CA 1
ATOM 5354 C C . TYR A 1 660 ? 12.394 12.809 -11.682 1.00 95.19 660 TYR A C 1
ATOM 5356 O O . TYR A 1 660 ? 12.267 12.656 -12.900 1.00 95.19 660 TYR A O 1
ATOM 5364 N N . GLY A 1 661 ? 13.425 13.443 -11.139 1.00 93.75 661 GLY A N 1
ATOM 5365 C CA . GLY A 1 661 ? 14.536 13.982 -11.906 1.00 93.75 661 GLY A CA 1
ATOM 5366 C C . GLY A 1 661 ? 15.763 14.187 -11.038 1.00 93.75 661 GLY A C 1
ATOM 5367 O O . GLY A 1 661 ? 15.663 14.212 -9.813 1.00 93.75 661 GLY A O 1
ATOM 5368 N N . VAL A 1 662 ? 16.919 14.321 -11.674 1.00 92.06 662 VAL A N 1
ATOM 5369 C CA . VAL A 1 662 ? 18.195 14.533 -10.985 1.00 92.06 662 VAL A CA 1
ATOM 5370 C C . VAL A 1 662 ? 18.718 15.944 -11.217 1.00 92.06 662 VAL A C 1
ATOM 5372 O O . VAL A 1 662 ? 18.660 16.481 -12.327 1.00 92.06 662 VAL A O 1
ATOM 5375 N N . GLY A 1 663 ? 19.229 16.546 -10.150 1.00 86.62 663 GLY A N 1
ATOM 5376 C CA . GLY A 1 663 ? 20.012 17.772 -10.175 1.00 86.62 663 GLY A CA 1
ATOM 5377 C C . GLY A 1 663 ? 21.476 17.443 -9.898 1.00 86.62 663 GLY A C 1
ATOM 5378 O O . GLY A 1 663 ? 21.787 16.638 -9.020 1.00 86.62 663 GLY A O 1
ATOM 5379 N N . MET A 1 664 ? 22.389 18.054 -10.653 1.00 72.06 664 MET A N 1
ATOM 5380 C CA . MET A 1 664 ? 23.825 17.942 -10.386 1.00 72.06 664 MET A CA 1
ATOM 5381 C C . MET A 1 664 ? 24.295 19.136 -9.565 1.00 72.06 664 MET A C 1
ATOM 5383 O O . MET A 1 664 ? 23.995 20.281 -9.907 1.00 72.06 664 MET A O 1
ATOM 5387 N N . LEU A 1 665 ? 25.014 18.884 -8.475 1.00 62.94 665 LEU A N 1
ATOM 5388 C CA . LEU A 1 665 ? 25.757 19.919 -7.765 1.00 62.94 665 LEU A CA 1
ATOM 5389 C C . LEU A 1 665 ? 27.132 20.038 -8.424 1.00 62.94 665 LEU A C 1
ATOM 5391 O O . LEU A 1 665 ? 27.970 19.158 -8.261 1.00 62.94 665 LEU A O 1
ATOM 5395 N N . GLN A 1 666 ? 27.385 21.124 -9.153 1.00 55.00 666 GLN A N 1
ATOM 5396 C CA . GLN A 1 666 ? 28.766 21.509 -9.441 1.00 55.00 666 GLN A CA 1
ATOM 5397 C C . GLN A 1 666 ? 29.327 22.214 -8.203 1.00 55.00 666 GLN A C 1
ATOM 5399 O O . GLN A 1 666 ? 28.780 23.221 -7.750 1.00 55.00 666 GLN A O 1
ATOM 5404 N N . THR A 1 667 ? 30.425 21.708 -7.640 1.00 48.19 667 THR A N 1
ATOM 5405 C CA . THR A 1 667 ? 31.225 22.467 -6.672 1.00 48.19 667 THR A CA 1
ATOM 5406 C C . THR A 1 667 ? 31.834 23.667 -7.393 1.00 48.19 667 THR A C 1
ATOM 5408 O O . THR A 1 667 ? 32.845 23.549 -8.078 1.00 48.19 667 THR A O 1
ATOM 5411 N N . LEU A 1 668 ? 31.178 24.822 -7.282 1.00 41.25 668 LEU A N 1
ATOM 5412 C CA . LEU A 1 668 ? 31.639 26.084 -7.854 1.00 41.25 668 LEU A CA 1
ATOM 5413 C C . LEU A 1 668 ? 33.029 26.454 -7.316 1.00 41.25 668 LEU A C 1
ATOM 5415 O O . LEU A 1 668 ? 33.257 26.494 -6.104 1.00 41.25 668 LEU A O 1
ATOM 5419 N N . HIS A 1 669 ? 33.937 26.824 -8.222 1.00 43.16 669 HIS A N 1
ATOM 5420 C CA . HIS A 1 669 ? 35.121 27.600 -7.865 1.00 43.16 669 HIS A CA 1
ATOM 5421 C C . HIS A 1 669 ? 34.708 28.906 -7.148 1.00 43.16 669 HIS A C 1
ATOM 5423 O O . HIS A 1 669 ? 33.726 29.539 -7.545 1.00 43.16 669 HIS A O 1
ATOM 5429 N N . PRO A 1 670 ? 35.476 29.384 -6.149 1.00 40.09 670 PRO A N 1
ATOM 5430 C CA . PRO A 1 670 ? 35.085 30.486 -5.255 1.00 40.09 670 PRO A CA 1
ATOM 5431 C C . PRO A 1 670 ? 34.971 31.890 -5.893 1.00 40.09 670 PRO A C 1
ATOM 5433 O O . PRO A 1 670 ? 34.875 32.876 -5.167 1.00 40.09 670 PRO A O 1
ATOM 5436 N N . TRP A 1 671 ? 34.985 32.019 -7.225 1.00 42.16 671 TRP A N 1
ATOM 5437 C CA . TRP A 1 671 ? 35.079 33.313 -7.918 1.00 42.16 671 TRP A CA 1
ATOM 5438 C C . TRP A 1 671 ? 33.883 33.687 -8.807 1.00 42.16 671 TRP A C 1
ATOM 5440 O O . TRP A 1 671 ? 33.924 34.752 -9.420 1.00 42.16 671 TRP A O 1
ATOM 5450 N N . ASN A 1 672 ? 32.793 32.907 -8.836 1.00 40.91 672 ASN A N 1
ATOM 5451 C CA . ASN A 1 672 ? 31.584 33.273 -9.588 1.00 40.91 672 ASN A CA 1
ATOM 5452 C C . ASN A 1 672 ? 30.365 33.457 -8.665 1.00 40.91 672 ASN A C 1
ATOM 5454 O O . ASN A 1 672 ? 29.809 32.505 -8.134 1.00 40.91 672 ASN A O 1
ATOM 5458 N N . ASN A 1 673 ? 29.943 34.712 -8.478 1.00 43.38 673 ASN A N 1
ATOM 5459 C CA . ASN A 1 673 ? 28.820 35.119 -7.615 1.00 43.38 673 ASN A CA 1
ATOM 5460 C C . ASN A 1 673 ? 27.452 35.147 -8.339 1.00 43.38 673 ASN A C 1
ATOM 5462 O O . ASN A 1 673 ? 26.518 35.803 -7.871 1.00 43.38 673 ASN A O 1
ATOM 5466 N N . GLN A 1 674 ? 27.296 34.468 -9.480 1.00 48.88 674 GLN A N 1
ATOM 5467 C CA . GLN A 1 674 ? 25.979 34.275 -10.097 1.00 48.88 674 GLN A CA 1
ATOM 5468 C C . GLN A 1 674 ? 25.359 32.977 -9.571 1.00 48.88 674 GLN A C 1
ATOM 5470 O O . GLN A 1 674 ? 25.941 31.909 -9.710 1.00 48.88 674 GLN A O 1
ATOM 5475 N N . LYS A 1 675 ? 24.174 33.072 -8.952 1.00 50.00 675 LYS A N 1
ATOM 5476 C CA . LYS A 1 675 ? 23.350 31.907 -8.599 1.00 50.00 675 LYS A CA 1
ATOM 5477 C C . LYS A 1 675 ? 22.880 31.229 -9.888 1.00 50.00 675 LYS A C 1
ATOM 5479 O O . LYS A 1 675 ? 21.818 31.570 -10.407 1.00 50.00 675 LYS A O 1
ATOM 5484 N N . GLU A 1 676 ? 23.675 30.315 -10.424 1.00 62.44 676 GLU A N 1
ATOM 5485 C CA . GLU A 1 676 ? 23.213 29.397 -11.460 1.00 62.44 676 GLU A CA 1
ATOM 5486 C C . GLU A 1 676 ? 22.112 28.513 -10.864 1.00 62.44 676 GLU A C 1
ATOM 5488 O O . GLU A 1 676 ? 22.265 27.938 -9.784 1.00 62.44 676 GLU A O 1
ATOM 5493 N N . ARG A 1 677 ? 20.948 28.476 -11.520 1.00 73.06 677 ARG A N 1
ATOM 5494 C CA . ARG A 1 677 ? 19.834 27.619 -11.103 1.00 73.06 677 ARG A CA 1
ATOM 5495 C C . ARG A 1 677 ? 20.099 26.210 -11.612 1.00 73.06 677 ARG A C 1
ATOM 5497 O O . ARG A 1 677 ? 20.393 26.023 -12.788 1.00 73.06 677 ARG A O 1
ATOM 5504 N N . GLN A 1 678 ? 19.960 25.229 -10.734 1.00 82.50 678 GLN A N 1
ATOM 5505 C CA . GLN A 1 678 ? 20.160 23.826 -11.070 1.00 82.50 678 GLN A CA 1
ATOM 5506 C C . GLN A 1 678 ? 18.986 23.304 -11.916 1.00 82.50 678 GLN A C 1
ATOM 5508 O O . GLN A 1 678 ? 17.820 23.421 -11.523 1.00 82.50 678 GLN A O 1
ATOM 5513 N N . ASN A 1 679 ? 19.285 22.721 -13.079 1.00 85.56 679 ASN A N 1
ATOM 5514 C CA . ASN A 1 679 ? 18.280 22.110 -13.953 1.00 85.56 679 ASN A CA 1
ATOM 5515 C C . ASN A 1 679 ? 17.707 20.831 -13.330 1.00 85.56 679 ASN A C 1
ATOM 5517 O O . ASN A 1 679 ? 18.433 20.062 -12.703 1.00 85.56 679 ASN A O 1
ATOM 5521 N N . PHE A 1 680 ? 16.413 20.599 -13.541 1.00 87.81 680 PHE A N 1
ATOM 5522 C CA . PHE A 1 680 ? 15.727 19.356 -13.203 1.00 87.81 680 PHE A CA 1
ATOM 5523 C C . PHE A 1 680 ? 15.802 18.415 -14.408 1.00 87.81 680 PHE A C 1
ATOM 5525 O O . PHE A 1 680 ? 15.024 18.532 -15.358 1.00 87.81 680 PHE A O 1
ATOM 5532 N N . ASN A 1 681 ? 16.750 17.479 -14.392 1.00 90.12 681 ASN A N 1
ATOM 5533 C CA . ASN A 1 681 ? 16.878 16.493 -15.461 1.00 90.12 681 ASN A CA 1
ATOM 5534 C C . ASN A 1 681 ? 15.854 15.383 -15.227 1.00 90.12 681 ASN A C 1
ATOM 5536 O O . ASN A 1 681 ? 16.091 14.444 -14.467 1.00 90.12 681 ASN A O 1
ATOM 5540 N N . LYS A 1 682 ? 14.672 15.541 -15.827 1.00 91.94 682 LYS A N 1
ATOM 5541 C CA . LYS A 1 682 ? 13.546 14.615 -15.674 1.00 91.94 682 LYS A CA 1
ATOM 5542 C C . LYS A 1 682 ? 13.913 13.209 -16.158 1.00 91.94 682 LYS A C 1
ATOM 5544 O O . LYS A 1 682 ? 14.280 13.035 -17.315 1.00 91.94 682 LYS A O 1
ATOM 5549 N N . LEU A 1 683 ? 13.705 12.222 -15.292 1.00 92.69 683 LEU A N 1
ATOM 5550 C CA . LEU A 1 683 ? 13.856 10.796 -15.590 1.00 92.69 683 LEU A CA 1
ATOM 5551 C C . LEU A 1 683 ? 12.519 10.158 -15.970 1.00 92.69 683 LEU A C 1
ATOM 5553 O O . LEU A 1 683 ? 12.430 9.407 -16.935 1.00 92.69 683 LEU A O 1
ATOM 5557 N N . VAL A 1 684 ? 11.457 10.483 -15.229 1.00 93.00 684 VAL A N 1
ATOM 5558 C CA . VAL A 1 684 ? 10.107 9.961 -15.472 1.00 93.00 684 VAL A CA 1
ATOM 5559 C C . VAL A 1 684 ? 9.058 10.968 -15.025 1.00 93.00 684 VAL A C 1
ATOM 5561 O O . VAL A 1 684 ? 9.240 11.662 -14.025 1.00 93.00 684 VAL A O 1
ATOM 5564 N N . ALA A 1 685 ? 7.956 11.060 -15.768 1.00 92.88 685 ALA A N 1
ATOM 5565 C CA . ALA A 1 685 ? 6.836 11.933 -15.435 1.00 92.88 685 ALA A CA 1
ATOM 5566 C C . ALA A 1 685 ? 5.768 11.200 -14.612 1.00 92.88 685 ALA A C 1
ATOM 5568 O O . ALA A 1 685 ? 5.470 10.029 -14.855 1.00 92.88 685 ALA A O 1
ATOM 5569 N N . LYS A 1 686 ? 5.119 11.921 -13.696 1.00 92.12 686 LYS A N 1
ATOM 5570 C CA . LYS A 1 686 ? 3.908 11.459 -13.010 1.00 92.12 686 LYS A CA 1
ATOM 5571 C C . LYS A 1 686 ? 2.843 10.987 -14.007 1.00 92.12 686 LYS A C 1
ATOM 5573 O O . LYS A 1 686 ? 2.524 11.697 -14.962 1.00 92.12 686 LYS A O 1
ATOM 5578 N N . GLY A 1 687 ? 2.228 9.844 -13.716 1.00 89.94 687 GLY A N 1
ATOM 5579 C CA . GLY A 1 687 ? 1.204 9.206 -14.543 1.00 89.94 687 GLY A CA 1
ATOM 5580 C C . GLY A 1 687 ? 1.766 8.247 -15.593 1.00 89.94 687 GLY A C 1
ATOM 5581 O O . GLY A 1 687 ? 0.987 7.617 -16.302 1.00 89.94 687 GLY A O 1
ATOM 5582 N N . THR A 1 688 ? 3.092 8.116 -15.688 1.00 90.69 688 THR A N 1
ATOM 5583 C CA . THR A 1 688 ? 3.735 7.148 -16.584 1.00 90.69 688 THR A CA 1
ATOM 5584 C C . THR A 1 688 ? 3.616 5.743 -15.998 1.00 90.69 688 THR A C 1
ATOM 5586 O O . THR A 1 688 ? 3.929 5.537 -14.823 1.00 90.69 688 THR A O 1
ATOM 5589 N N . GLU A 1 689 ? 3.171 4.787 -16.813 1.00 92.69 689 GLU A N 1
ATOM 5590 C CA . GLU A 1 689 ? 3.255 3.359 -16.500 1.00 92.69 689 GLU A CA 1
ATOM 5591 C C . GLU A 1 689 ? 4.714 2.900 -16.632 1.00 92.69 689 GLU A C 1
ATOM 5593 O O . GLU A 1 689 ? 5.363 3.152 -17.646 1.00 92.69 689 GLU A O 1
ATOM 5598 N N . VAL A 1 690 ? 5.238 2.267 -15.587 1.00 89.44 690 VAL A N 1
ATOM 5599 C CA . VAL A 1 690 ? 6.635 1.851 -15.461 1.00 89.44 690 VAL A CA 1
ATOM 5600 C C . VAL A 1 690 ? 6.673 0.404 -14.995 1.00 89.44 690 VAL A C 1
ATOM 5602 O O . VAL A 1 690 ? 6.032 0.048 -14.001 1.00 89.44 690 VAL A O 1
ATOM 5605 N N . TYR A 1 691 ? 7.422 -0.440 -15.702 1.00 89.00 691 TYR A N 1
ATOM 5606 C CA . TYR A 1 691 ? 7.650 -1.817 -15.260 1.00 89.00 691 TYR A CA 1
ATOM 5607 C C . TYR A 1 691 ? 8.488 -1.823 -13.985 1.00 89.00 691 TYR A C 1
ATOM 5609 O O . TYR A 1 691 ? 9.365 -0.976 -13.824 1.00 89.00 691 TYR A O 1
ATOM 5617 N N . VAL A 1 692 ? 8.232 -2.774 -13.081 1.00 86.31 692 VAL A N 1
ATOM 5618 C CA . VAL A 1 692 ? 8.904 -2.801 -11.767 1.00 86.31 692 VAL A CA 1
ATOM 5619 C C . VAL A 1 692 ? 10.427 -2.739 -11.921 1.00 86.31 692 VAL A C 1
ATOM 5621 O O . VAL A 1 692 ? 11.037 -1.827 -11.376 1.00 86.31 692 VAL A O 1
ATOM 5624 N N . ASP A 1 693 ? 11.004 -3.608 -12.755 1.00 82.81 693 ASP A N 1
ATOM 5625 C CA . ASP A 1 693 ? 12.452 -3.689 -12.999 1.00 82.81 693 ASP A CA 1
ATOM 5626 C C . ASP A 1 693 ? 12.937 -2.766 -14.150 1.00 82.81 693 ASP A C 1
ATOM 5628 O O . ASP A 1 693 ? 13.952 -3.038 -14.792 1.00 82.81 693 ASP A O 1
ATOM 5632 N N . GLN A 1 694 ? 12.202 -1.697 -14.491 1.00 84.69 694 GLN A N 1
ATOM 5633 C CA . GLN A 1 694 ? 12.614 -0.767 -15.550 1.00 84.69 694 GLN A CA 1
ATOM 5634 C C . GLN A 1 694 ? 13.774 0.131 -15.097 1.00 84.69 694 GLN A C 1
ATOM 5636 O O . GLN A 1 694 ? 13.681 0.831 -14.088 1.00 84.69 694 GLN A O 1
ATOM 5641 N N . GLU A 1 695 ? 14.828 0.170 -15.910 1.00 88.56 695 GLU A N 1
ATOM 5642 C CA . GLU A 1 695 ? 16.009 1.010 -15.699 1.00 88.56 695 GLU A CA 1
ATOM 5643 C C . GLU A 1 695 ? 15.802 2.431 -16.227 1.00 88.56 695 GLU A C 1
ATOM 5645 O O . GLU A 1 695 ? 15.451 2.628 -17.395 1.00 88.56 695 GLU A O 1
ATOM 5650 N N . PHE A 1 696 ? 16.088 3.419 -15.381 1.00 89.50 696 PHE A N 1
ATOM 5651 C CA . PHE A 1 696 ? 16.230 4.820 -15.765 1.00 89.50 696 PHE A CA 1
ATOM 5652 C C . PHE A 1 696 ? 17.697 5.209 -15.647 1.00 89.50 696 PHE A C 1
ATOM 5654 O O . PHE A 1 696 ? 18.236 5.245 -14.543 1.00 89.50 696 PHE A O 1
ATOM 5661 N N . GLU A 1 697 ? 18.328 5.470 -16.788 1.00 89.62 697 GLU A N 1
ATOM 5662 C CA . GLU A 1 697 ? 19.753 5.782 -16.876 1.00 89.62 697 GLU A CA 1
ATOM 5663 C C . GLU A 1 697 ? 19.967 7.300 -16.999 1.00 89.62 697 GLU A C 1
ATOM 5665 O O . GLU A 1 697 ? 19.263 7.980 -17.749 1.00 89.62 697 GLU A O 1
ATOM 5670 N N . PHE A 1 698 ? 20.946 7.827 -16.267 1.00 87.38 698 PHE A N 1
ATOM 5671 C CA . PHE A 1 698 ? 21.433 9.199 -16.373 1.00 87.38 698 PHE A CA 1
ATOM 5672 C C . PHE A 1 698 ? 22.951 9.180 -16.552 1.00 87.38 698 PHE A C 1
ATOM 5674 O O . PHE A 1 698 ? 23.672 8.710 -15.670 1.00 87.38 698 PHE A O 1
ATOM 5681 N N . GLU A 1 699 ? 23.421 9.661 -17.700 1.00 86.31 699 GLU A N 1
ATOM 5682 C CA . GLU A 1 699 ? 24.842 9.666 -18.049 1.00 86.31 699 GLU A CA 1
ATOM 5683 C C . GLU A 1 699 ? 25.605 10.735 -17.259 1.00 86.31 699 GLU A C 1
ATOM 5685 O O . GLU A 1 699 ? 25.180 11.888 -17.153 1.00 86.31 699 GLU A O 1
ATOM 5690 N N . LEU A 1 700 ? 26.744 10.331 -16.700 1.00 79.25 700 LEU A N 1
ATOM 5691 C CA . LEU A 1 700 ? 27.669 11.174 -15.955 1.00 79.25 700 LEU A CA 1
ATOM 5692 C C . LEU A 1 700 ? 29.008 11.208 -16.687 1.00 79.25 700 LEU A C 1
ATOM 5694 O O . LEU A 1 700 ? 29.676 10.183 -16.849 1.00 79.25 700 LEU A O 1
ATOM 5698 N N . GLU A 1 701 ? 29.418 12.405 -17.093 1.00 73.94 701 GLU A N 1
ATOM 5699 C CA . GLU A 1 701 ? 30.736 12.646 -17.674 1.00 73.94 701 GLU A CA 1
ATOM 5700 C C . GLU A 1 701 ? 31.737 13.018 -16.571 1.00 73.94 701 GLU A C 1
ATOM 5702 O O . GLU A 1 701 ? 31.690 14.115 -16.010 1.00 73.94 701 GLU A O 1
ATOM 5707 N N . LEU A 1 702 ? 32.662 12.107 -16.260 1.00 67.12 702 LEU A N 1
ATOM 5708 C CA . LEU A 1 702 ? 33.771 12.370 -15.341 1.00 67.12 702 LEU A CA 1
ATOM 5709 C C . LEU A 1 702 ? 34.889 13.113 -16.094 1.00 67.12 702 LEU A C 1
ATOM 5711 O O . LEU A 1 702 ? 35.552 12.532 -16.953 1.00 67.12 702 LEU A O 1
ATOM 5715 N N . GLN A 1 703 ? 35.100 14.403 -15.806 1.00 60.06 703 GLN A N 1
ATOM 5716 C CA . GLN A 1 703 ? 36.176 15.191 -16.429 1.00 60.06 703 GLN A CA 1
ATOM 5717 C C . GLN A 1 703 ? 37.521 15.040 -15.692 1.00 60.06 703 GLN A C 1
ATOM 5719 O O . GLN A 1 703 ? 37.566 14.823 -14.484 1.00 60.06 703 GLN A O 1
ATOM 5724 N N . ARG A 1 704 ? 38.637 15.206 -16.420 1.00 49.88 704 ARG A N 1
ATOM 5725 C CA . ARG A 1 704 ? 40.018 15.098 -15.893 1.00 49.88 704 ARG A CA 1
ATOM 5726 C C . ARG A 1 704 ? 40.402 16.145 -14.848 1.00 49.88 704 ARG A C 1
ATOM 5728 O O . ARG A 1 704 ? 41.369 15.955 -14.129 1.00 49.88 704 ARG A O 1
ATOM 5735 N N . GLU A 1 705 ? 39.663 17.244 -14.733 1.00 51.78 705 GLU A N 1
ATOM 5736 C CA . GLU A 1 705 ? 39.952 18.294 -13.740 1.00 51.78 705 GLU A CA 1
ATOM 5737 C C . GLU A 1 705 ? 39.649 17.860 -12.287 1.00 51.78 705 GLU A C 1
ATOM 5739 O O . GLU A 1 705 ? 39.867 18.629 -11.353 1.00 51.78 705 GLU A O 1
ATOM 5744 N N . TYR A 1 706 ? 39.194 16.615 -12.094 1.00 55.62 706 TYR A N 1
ATOM 5745 C CA . TYR A 1 706 ? 38.792 16.017 -10.821 1.00 55.62 706 TYR A CA 1
ATOM 5746 C C . TYR A 1 706 ? 39.693 14.843 -10.380 1.00 55.62 706 TYR A C 1
ATOM 5748 O O . TYR A 1 706 ? 39.222 13.957 -9.675 1.00 55.62 706 TYR A O 1
ATOM 5756 N N . GLU A 1 707 ? 40.971 14.808 -10.788 1.00 52.12 707 GLU A N 1
ATOM 5757 C CA . GLU A 1 707 ? 41.921 13.707 -10.491 1.00 52.12 707 GLU A CA 1
ATOM 5758 C C . GLU A 1 707 ? 42.069 13.371 -8.987 1.00 52.12 707 GLU A C 1
ATOM 5760 O O . GLU A 1 707 ? 42.377 12.230 -8.659 1.00 52.12 707 GLU A O 1
ATOM 5765 N N . ASP A 1 708 ? 41.772 14.309 -8.077 1.00 55.50 708 ASP A N 1
ATOM 5766 C CA . ASP A 1 708 ? 41.796 14.089 -6.618 1.00 55.50 708 ASP A CA 1
ATOM 5767 C C . ASP A 1 708 ? 40.400 13.795 -6.006 1.00 55.50 708 ASP A C 1
ATOM 5769 O O . ASP A 1 708 ? 40.248 13.720 -4.783 1.00 55.50 708 ASP A O 1
ATOM 5773 N N . GLN A 1 709 ? 39.337 13.699 -6.817 1.00 61.03 709 GLN A N 1
ATOM 5774 C CA . GLN A 1 709 ? 37.960 13.580 -6.329 1.00 61.03 709 GLN A CA 1
ATOM 5775 C C . GLN A 1 709 ? 37.527 12.116 -6.173 1.00 61.03 709 GLN A C 1
ATOM 5777 O O . GLN A 1 709 ? 37.095 11.463 -7.118 1.00 61.03 709 GLN A O 1
ATOM 5782 N N . GLU A 1 710 ? 37.541 11.637 -4.929 1.00 66.75 710 GLU A N 1
ATOM 5783 C CA . GLU A 1 710 ? 37.146 10.263 -4.582 1.00 66.75 710 GLU A CA 1
ATOM 5784 C C . GLU A 1 710 ? 35.620 10.031 -4.597 1.00 66.75 710 GLU A C 1
ATOM 5786 O O . GLU A 1 710 ? 35.170 8.885 -4.663 1.00 66.75 710 GLU A O 1
ATOM 5791 N N . LYS A 1 711 ? 34.804 11.098 -4.508 1.00 71.94 711 LYS A N 1
ATOM 5792 C CA . LYS A 1 711 ? 33.336 10.998 -4.377 1.00 71.94 711 LYS A CA 1
ATOM 5793 C C . LYS A 1 711 ? 32.562 12.025 -5.200 1.00 71.94 711 LYS A C 1
ATOM 5795 O O . LYS A 1 711 ? 32.899 13.210 -5.207 1.00 71.94 711 LYS A O 1
ATOM 5800 N N . PHE A 1 712 ? 31.455 11.593 -5.800 1.00 74.94 712 PHE A N 1
ATOM 5801 C CA . PHE A 1 712 ? 30.490 12.438 -6.512 1.00 74.94 712 PHE A CA 1
ATOM 5802 C C . PHE A 1 712 ? 29.117 12.403 -5.833 1.00 74.94 712 PHE A C 1
ATOM 5804 O O . PHE A 1 712 ? 28.721 11.370 -5.297 1.00 74.94 712 PHE A O 1
ATOM 5811 N N . TYR A 1 713 ? 28.383 13.520 -5.864 1.00 81.25 713 TYR A N 1
ATOM 5812 C CA . TYR A 1 713 ? 27.059 13.626 -5.245 1.00 81.25 713 TYR A CA 1
ATOM 5813 C C . TYR A 1 713 ? 26.015 14.116 -6.246 1.00 81.25 713 TYR A C 1
ATOM 5815 O O . TYR A 1 713 ? 26.179 15.166 -6.869 1.00 81.25 713 TYR A O 1
ATOM 5823 N N . ILE A 1 714 ? 24.917 13.374 -6.363 1.00 86.44 714 ILE A N 1
ATOM 5824 C CA . ILE A 1 714 ? 23.775 13.714 -7.221 1.00 86.44 714 ILE A CA 1
ATOM 5825 C C . ILE A 1 714 ? 22.549 13.894 -6.350 1.00 86.44 714 ILE A C 1
ATOM 5827 O O . ILE A 1 714 ? 22.269 13.073 -5.484 1.00 86.44 714 ILE A O 1
ATOM 5831 N N . GLU A 1 715 ? 21.782 14.945 -6.588 1.00 91.38 715 GLU A N 1
ATOM 5832 C CA . GLU A 1 715 ? 20.547 15.175 -5.854 1.00 91.38 715 GLU A CA 1
ATOM 5833 C C . GLU A 1 715 ? 19.369 14.613 -6.646 1.00 91.38 715 GLU A C 1
ATOM 5835 O O . GLU A 1 715 ? 19.145 14.964 -7.804 1.00 91.38 715 GLU A O 1
ATOM 5840 N N . LEU A 1 716 ? 18.601 13.728 -6.017 1.00 93.38 716 LEU A N 1
ATOM 5841 C CA . LEU A 1 716 ? 17.351 13.229 -6.570 1.00 93.38 716 LEU A CA 1
ATOM 5842 C C . LEU A 1 716 ? 16.211 14.134 -6.109 1.00 93.38 716 LEU A C 1
ATOM 5844 O O . LEU A 1 716 ? 16.061 14.392 -4.914 1.00 93.38 716 LEU A O 1
ATOM 5848 N N . TYR A 1 717 ? 15.371 14.559 -7.044 1.00 93.62 717 TYR A N 1
ATOM 5849 C CA . TYR A 1 717 ? 14.220 15.418 -6.807 1.00 93.62 717 TYR A CA 1
ATOM 5850 C C . TYR A 1 717 ? 12.921 14.751 -7.255 1.00 93.62 717 TYR A C 1
ATOM 5852 O O . TYR A 1 717 ? 12.897 13.943 -8.186 1.00 93.62 717 TYR A O 1
ATOM 5860 N N . ALA A 1 718 ? 11.825 15.139 -6.607 1.00 94.44 718 ALA A N 1
ATOM 5861 C CA . ALA A 1 718 ? 10.476 14.724 -6.956 1.00 94.44 718 ALA A CA 1
ATOM 5862 C C . ALA A 1 718 ? 9.509 15.911 -6.951 1.00 94.44 718 ALA A C 1
ATOM 5864 O O . ALA A 1 718 ? 9.633 16.840 -6.150 1.00 94.44 718 ALA A O 1
ATOM 5865 N N . THR A 1 719 ? 8.508 15.871 -7.827 1.00 94.19 719 THR A N 1
ATOM 5866 C CA . THR A 1 719 ? 7.476 16.908 -7.913 1.00 94.19 719 THR A CA 1
ATOM 5867 C C . THR A 1 719 ? 6.143 16.369 -8.420 1.00 94.19 719 THR A C 1
ATOM 5869 O O . THR A 1 719 ? 6.085 15.394 -9.166 1.00 94.19 719 THR A O 1
ATOM 5872 N N . ALA A 1 720 ? 5.048 17.014 -8.016 1.00 92.56 720 ALA A N 1
ATOM 5873 C CA . ALA A 1 720 ? 3.713 16.691 -8.512 1.00 92.56 720 ALA A CA 1
ATOM 5874 C C . ALA A 1 720 ? 3.446 17.248 -9.926 1.00 92.56 720 ALA A C 1
ATOM 5876 O O . ALA A 1 720 ? 2.487 16.810 -10.567 1.00 92.56 720 ALA A O 1
ATOM 5877 N N . ALA A 1 721 ? 4.262 18.200 -10.399 1.00 89.56 721 ALA A N 1
ATOM 5878 C CA . ALA A 1 721 ? 4.187 18.761 -11.749 1.00 89.56 721 ALA A CA 1
ATOM 5879 C C . ALA A 1 721 ? 4.732 17.773 -12.796 1.00 89.56 721 ALA A C 1
ATOM 5881 O O . ALA A 1 721 ? 5.644 17.002 -12.510 1.00 89.56 721 ALA A O 1
ATOM 5882 N N . GLN A 1 722 ? 4.205 17.780 -14.022 1.00 87.75 722 GLN A N 1
ATOM 5883 C CA . GLN A 1 722 ? 4.681 16.885 -15.096 1.00 87.75 722 GLN A CA 1
ATOM 5884 C C . GLN A 1 722 ? 5.885 17.451 -15.873 1.00 87.75 722 GLN A C 1
ATOM 5886 O O . GLN A 1 722 ? 6.627 16.711 -16.526 1.00 87.75 722 GLN A O 1
ATOM 5891 N N . ASP A 1 723 ? 6.081 18.763 -15.801 1.00 83.81 723 ASP A N 1
ATOM 5892 C CA . ASP A 1 723 ? 6.921 19.565 -16.688 1.00 83.81 723 ASP A CA 1
ATOM 5893 C C . ASP A 1 723 ? 7.909 20.465 -15.926 1.00 83.81 723 ASP A C 1
ATOM 5895 O O . ASP A 1 723 ? 8.287 21.530 -16.405 1.00 83.81 723 ASP A O 1
ATOM 5899 N N . ALA A 1 724 ? 8.362 20.039 -14.742 1.00 85.31 724 ALA A N 1
ATOM 5900 C CA . ALA A 1 724 ? 9.375 20.778 -13.991 1.00 85.31 724 ALA A CA 1
ATOM 5901 C C . ALA A 1 724 ? 10.695 20.917 -14.771 1.00 85.31 724 ALA A C 1
ATOM 5903 O O . ALA A 1 724 ? 11.188 19.954 -15.358 1.00 85.31 724 ALA A O 1
ATOM 5904 N N . ILE A 1 725 ? 11.257 22.131 -14.741 1.00 84.94 725 ILE A N 1
ATOM 5905 C CA . ILE A 1 725 ? 12.475 22.514 -15.478 1.00 84.94 725 ILE A CA 1
ATOM 5906 C C . ILE A 1 725 ? 13.659 22.761 -14.531 1.00 84.94 725 ILE A C 1
ATOM 5908 O O . ILE A 1 725 ? 14.799 22.483 -14.890 1.00 84.94 725 ILE A O 1
ATOM 5912 N N . PHE A 1 726 ? 13.407 23.259 -13.316 1.00 87.38 726 PHE A N 1
ATOM 5913 C CA . PHE A 1 726 ? 14.446 23.639 -12.351 1.00 87.38 726 PHE A CA 1
ATOM 5914 C C . PHE A 1 726 ? 14.225 22.968 -10.997 1.00 87.38 726 PHE A C 1
ATOM 5916 O O . PHE A 1 726 ? 13.080 22.799 -10.575 1.00 87.38 726 PHE A O 1
ATOM 5923 N N . CYS A 1 727 ? 15.313 22.635 -10.302 1.00 88.50 727 CYS A N 1
ATOM 5924 C CA . CYS A 1 727 ? 15.266 21.970 -8.997 1.00 88.50 727 CYS A CA 1
ATOM 5925 C C . CYS A 1 727 ? 14.765 22.883 -7.865 1.00 88.50 727 CYS A C 1
ATOM 5927 O O . CYS A 1 727 ? 14.260 22.396 -6.860 1.00 88.50 727 CYS A O 1
ATOM 5929 N N . ASP A 1 728 ? 14.851 24.203 -8.042 1.00 88.06 728 ASP A N 1
ATOM 5930 C CA . ASP A 1 728 ? 14.337 25.221 -7.116 1.00 88.06 728 ASP A CA 1
ATOM 5931 C C . ASP A 1 728 ? 12.919 25.713 -7.479 1.00 88.06 728 ASP A C 1
ATOM 5933 O O . ASP A 1 728 ? 12.428 26.691 -6.908 1.00 88.06 728 ASP A O 1
ATOM 5937 N N . ALA A 1 729 ? 12.257 25.083 -8.457 1.00 87.75 729 ALA A N 1
ATOM 5938 C CA . ALA A 1 729 ? 10.901 25.457 -8.841 1.00 87.75 729 ALA A CA 1
ATOM 5939 C C . ALA A 1 729 ? 9.888 25.126 -7.720 1.00 87.75 729 ALA A C 1
ATOM 5941 O O . ALA A 1 729 ? 10.044 24.125 -7.016 1.00 87.75 729 ALA A O 1
ATOM 5942 N N . PRO A 1 730 ? 8.811 25.923 -7.557 1.00 89.00 730 PRO A N 1
ATOM 5943 C CA . PRO A 1 730 ? 7.792 25.657 -6.545 1.00 89.00 730 PRO A CA 1
ATOM 5944 C C . PRO A 1 730 ? 7.212 24.241 -6.658 1.00 89.00 730 PRO A C 1
ATOM 5946 O O . PRO A 1 730 ? 6.748 23.834 -7.722 1.00 89.00 730 PRO A O 1
ATOM 5949 N N . GLY A 1 731 ? 7.217 23.497 -5.550 1.00 90.69 731 GLY A N 1
ATOM 5950 C CA . GLY A 1 731 ? 6.705 22.124 -5.494 1.00 90.69 731 GLY A CA 1
ATOM 5951 C C . GLY A 1 731 ? 7.687 21.045 -5.965 1.00 90.69 731 GLY A C 1
ATOM 5952 O O . GLY A 1 731 ? 7.296 19.878 -6.043 1.00 90.69 731 GLY A O 1
ATOM 5953 N N . VAL A 1 732 ? 8.935 21.401 -6.282 1.00 92.75 732 VAL A N 1
ATOM 5954 C CA . VAL A 1 732 ? 10.039 20.448 -6.445 1.00 92.75 732 VAL A CA 1
ATOM 5955 C C . VAL A 1 732 ? 10.723 20.265 -5.096 1.00 92.75 732 VAL A C 1
ATOM 5957 O O . VAL A 1 732 ? 11.159 21.231 -4.478 1.00 92.75 732 VAL A O 1
ATOM 5960 N N . ASN A 1 733 ? 10.783 19.022 -4.621 1.00 92.50 733 ASN A N 1
ATOM 5961 C CA . ASN A 1 733 ? 11.354 18.681 -3.323 1.00 92.50 733 ASN A CA 1
ATOM 5962 C C . ASN A 1 733 ? 12.521 17.716 -3.506 1.00 92.50 733 ASN A C 1
ATOM 5964 O O . ASN A 1 733 ? 12.430 16.767 -4.291 1.00 92.50 733 ASN A O 1
ATOM 5968 N N . LYS A 1 734 ? 13.603 17.939 -2.758 1.00 92.38 734 LYS A N 1
ATOM 5969 C CA . LYS A 1 734 ? 14.727 17.006 -2.703 1.00 92.38 734 LYS A CA 1
ATOM 5970 C C . LYS A 1 734 ? 14.278 15.718 -2.012 1.00 92.38 734 LYS A C 1
ATOM 5972 O O . LYS A 1 734 ? 13.761 15.749 -0.900 1.00 92.38 734 LYS A O 1
ATOM 5977 N N . VAL A 1 735 ? 14.470 14.590 -2.685 1.00 91.50 735 VAL A N 1
ATOM 5978 C CA . VAL A 1 735 ? 14.225 13.244 -2.153 1.00 91.50 735 VAL A CA 1
ATOM 5979 C C . VAL A 1 735 ? 15.440 12.763 -1.371 1.00 91.50 735 VAL A C 1
ATOM 5981 O O . VAL A 1 735 ? 15.291 12.199 -0.291 1.00 91.50 735 VAL A O 1
ATOM 5984 N N . GLY A 1 736 ? 16.637 12.999 -1.907 1.00 90.25 736 GLY A N 1
ATOM 5985 C CA . GLY A 1 736 ? 17.889 12.569 -1.299 1.00 90.25 736 GLY A CA 1
ATOM 5986 C C . GLY A 1 736 ? 19.115 12.918 -2.125 1.00 90.25 736 GLY A C 1
ATOM 5987 O O . GLY A 1 736 ? 19.017 13.565 -3.168 1.00 90.25 736 GLY A O 1
ATOM 5988 N N . THR A 1 737 ? 20.265 12.500 -1.621 1.00 89.94 737 THR A N 1
ATOM 5989 C CA . THR A 1 737 ? 21.583 12.658 -2.221 1.00 89.94 737 THR A CA 1
ATOM 5990 C C . THR A 1 737 ? 22.159 11.272 -2.479 1.00 89.94 737 THR A C 1
ATOM 5992 O O . THR A 1 737 ? 22.196 10.433 -1.586 1.00 89.94 737 THR A O 1
ATOM 5995 N N . ILE A 1 738 ? 22.599 11.025 -3.703 1.00 87.94 738 ILE A N 1
ATOM 5996 C CA . ILE A 1 738 ? 23.253 9.796 -4.134 1.00 87.94 738 ILE A CA 1
ATOM 5997 C C . ILE A 1 738 ? 24.756 10.060 -4.105 1.00 87.94 738 ILE A C 1
ATOM 5999 O O . ILE A 1 738 ? 25.243 10.880 -4.881 1.00 87.94 738 ILE A O 1
ATOM 6003 N N . GLY A 1 739 ? 25.464 9.403 -3.193 1.00 82.00 739 GLY A N 1
ATOM 6004 C CA . GLY A 1 739 ? 26.917 9.407 -3.095 1.00 82.00 739 GLY A CA 1
ATOM 6005 C C . GLY A 1 739 ? 27.520 8.270 -3.915 1.00 82.00 739 GLY A C 1
ATOM 6006 O O . GLY A 1 739 ? 27.157 7.105 -3.744 1.00 82.00 739 GLY A O 1
ATOM 6007 N N . ILE A 1 740 ? 28.449 8.613 -4.797 1.00 78.69 740 ILE A N 1
ATOM 6008 C CA . ILE A 1 740 ? 29.135 7.689 -5.698 1.00 78.69 740 ILE A CA 1
ATOM 6009 C C . ILE A 1 740 ? 30.614 7.713 -5.350 1.00 78.69 740 ILE A C 1
ATOM 6011 O O . ILE A 1 740 ? 31.244 8.762 -5.467 1.00 78.69 740 ILE A O 1
ATOM 6015 N N . ASP A 1 741 ? 31.160 6.571 -4.949 1.00 75.44 741 ASP A N 1
ATOM 6016 C CA . ASP A 1 741 ? 32.604 6.399 -4.810 1.00 75.44 741 ASP A CA 1
ATOM 6017 C C . ASP A 1 741 ? 33.192 6.134 -6.207 1.00 75.44 741 ASP A C 1
ATOM 6019 O O . ASP A 1 741 ? 32.705 5.253 -6.918 1.00 75.44 741 ASP A O 1
ATOM 6023 N N . ILE A 1 742 ? 34.195 6.915 -6.624 1.00 71.62 742 ILE A N 1
ATOM 6024 C CA . ILE A 1 742 ? 34.829 6.801 -7.948 1.00 71.62 742 ILE A CA 1
ATOM 6025 C C . ILE A 1 742 ? 36.156 6.046 -7.787 1.00 71.62 742 ILE A C 1
ATOM 6027 O O . ILE A 1 742 ? 37.104 6.597 -7.230 1.00 71.62 742 ILE A O 1
ATOM 6031 N N . PRO A 1 743 ? 36.272 4.795 -8.265 1.00 68.50 743 PRO A N 1
ATOM 6032 C CA . PRO A 1 743 ? 37.553 4.104 -8.337 1.00 68.50 743 PRO A CA 1
ATOM 6033 C C . PRO A 1 743 ? 38.487 4.792 -9.337 1.00 68.50 743 PRO A C 1
ATOM 6035 O O . PRO A 1 743 ? 38.033 5.205 -10.405 1.00 68.50 743 PRO A O 1
ATOM 6038 N N . GLU A 1 744 ? 39.801 4.780 -9.079 1.00 65.06 744 GLU A N 1
ATOM 6039 C CA . GLU A 1 744 ? 40.805 5.362 -9.991 1.00 65.06 744 GLU A CA 1
ATOM 6040 C C . GLU A 1 744 ? 40.659 4.863 -11.444 1.00 65.06 744 GLU A C 1
ATOM 6042 O O . GLU A 1 744 ? 40.851 5.602 -12.406 1.00 65.06 744 GLU A O 1
ATOM 6047 N N . SER A 1 745 ? 40.243 3.602 -11.613 1.00 66.50 745 SER A N 1
ATOM 6048 C CA . SER A 1 745 ? 40.002 2.966 -12.914 1.00 66.50 745 SER A CA 1
ATOM 6049 C C . SER A 1 745 ? 38.871 3.586 -13.749 1.00 66.50 745 SER A C 1
ATOM 6051 O O . SER A 1 745 ? 38.731 3.236 -14.918 1.00 66.50 745 SER A O 1
ATOM 6053 N N . TRP A 1 746 ? 38.021 4.434 -13.158 1.00 67.88 746 TRP A N 1
ATOM 6054 C CA . TRP A 1 746 ? 36.880 5.066 -13.834 1.00 67.88 746 TRP A CA 1
ATOM 6055 C C . TRP A 1 746 ? 37.174 6.497 -14.287 1.00 67.88 746 TRP A C 1
ATOM 6057 O O . TRP A 1 746 ? 36.388 7.056 -15.054 1.00 67.88 746 TRP A O 1
ATOM 6067 N N . HIS A 1 747 ? 38.303 7.088 -13.884 1.00 60.97 747 HIS A N 1
ATOM 6068 C CA . HIS A 1 747 ? 38.739 8.362 -14.451 1.00 60.97 747 HIS A CA 1
ATOM 6069 C C . HIS A 1 747 ? 38.916 8.191 -15.977 1.00 60.97 747 HIS A C 1
ATOM 6071 O O . HIS A 1 747 ? 39.345 7.137 -16.446 1.00 60.97 747 HIS A O 1
ATOM 6077 N N . ASP A 1 748 ? 38.480 9.176 -16.767 1.00 56.72 748 ASP A N 1
ATOM 6078 C CA . ASP A 1 748 ? 38.334 9.137 -18.241 1.00 56.72 748 ASP A CA 1
ATOM 6079 C C . ASP A 1 748 ? 37.149 8.329 -18.824 1.00 56.72 748 ASP A C 1
ATOM 6081 O O . ASP A 1 748 ? 37.091 8.093 -20.038 1.00 56.72 748 ASP A O 1
ATOM 6085 N N . HIS A 1 749 ? 36.167 7.921 -18.011 1.00 65.38 749 HIS A N 1
ATOM 6086 C CA . HIS A 1 749 ? 35.012 7.142 -18.478 1.00 65.38 749 HIS A CA 1
ATOM 6087 C C . HIS A 1 749 ? 33.672 7.843 -18.208 1.00 65.38 749 HIS A C 1
ATOM 6089 O O . HIS A 1 749 ? 33.462 8.408 -17.138 1.00 65.38 749 HIS A O 1
ATOM 6095 N N . SER A 1 750 ? 32.738 7.765 -19.167 1.00 72.44 750 SER A N 1
ATOM 6096 C CA . SER A 1 750 ? 31.320 7.987 -18.878 1.00 72.44 750 SER A CA 1
ATOM 6097 C C . SER A 1 750 ? 30.769 6.791 -18.099 1.00 72.44 750 SER A C 1
ATOM 6099 O O . SER A 1 750 ? 31.061 5.635 -18.431 1.00 72.44 750 SER A O 1
ATOM 6101 N N . ILE A 1 751 ? 30.015 7.082 -17.041 1.00 82.31 751 ILE A N 1
ATOM 6102 C CA . ILE A 1 751 ? 29.305 6.102 -16.209 1.00 82.31 751 ILE A CA 1
ATOM 6103 C C . ILE A 1 751 ? 27.824 6.478 -16.165 1.00 82.31 751 ILE A C 1
ATOM 6105 O O . ILE A 1 751 ? 27.486 7.655 -16.255 1.00 82.31 751 ILE A O 1
ATOM 6109 N N . ASN A 1 752 ? 26.936 5.500 -15.994 1.00 86.00 752 ASN A N 1
ATOM 6110 C CA . ASN A 1 752 ? 25.500 5.763 -15.906 1.00 86.00 752 ASN A CA 1
ATOM 6111 C C . ASN A 1 752 ? 25.011 5.563 -14.475 1.00 86.00 752 ASN A C 1
ATOM 6113 O O . ASN A 1 752 ? 25.180 4.486 -13.903 1.00 86.00 752 ASN A O 1
ATOM 6117 N N . LEU A 1 753 ? 24.349 6.573 -13.914 1.00 87.94 753 LEU A N 1
ATOM 6118 C CA . LEU A 1 753 ? 23.480 6.377 -12.760 1.00 87.94 753 LEU A CA 1
ATOM 6119 C C . LEU A 1 753 ? 22.223 5.640 -13.224 1.00 87.94 753 LEU A C 1
ATOM 6121 O O . LEU A 1 753 ? 21.513 6.125 -14.099 1.00 87.94 753 LEU A O 1
ATOM 6125 N N . VAL A 1 754 ? 21.934 4.496 -12.616 1.00 87.81 754 VAL A N 1
ATOM 6126 C CA . VAL A 1 754 ? 20.751 3.680 -12.880 1.00 87.81 754 VAL A CA 1
ATOM 6127 C C . VAL A 1 754 ? 19.821 3.718 -11.675 1.00 87.81 754 VAL A C 1
ATOM 6129 O O . VAL A 1 754 ? 20.226 3.458 -10.541 1.00 87.81 754 VAL A O 1
ATOM 6132 N N . LEU A 1 755 ? 18.554 4.036 -11.928 1.00 89.44 755 LEU A N 1
ATOM 6133 C CA . LEU A 1 755 ? 17.490 4.069 -10.930 1.00 89.44 755 LEU A CA 1
ATOM 6134 C C . LEU A 1 755 ? 16.342 3.149 -11.345 1.00 89.44 755 LEU A C 1
ATOM 6136 O O . LEU A 1 755 ? 15.886 3.192 -12.486 1.00 89.44 755 LEU A O 1
ATOM 6140 N N . PHE A 1 756 ? 15.822 2.381 -10.389 1.00 87.81 756 PHE A N 1
ATOM 6141 C CA . PHE A 1 756 ? 14.641 1.534 -10.564 1.00 87.81 756 PHE A CA 1
ATOM 6142 C C . PHE A 1 756 ? 13.419 2.188 -9.916 1.00 87.81 756 PHE A C 1
ATOM 6144 O O . PHE A 1 756 ? 12.983 1.833 -8.822 1.00 87.81 756 PHE A O 1
ATOM 6151 N N . LEU A 1 757 ? 12.865 3.197 -10.587 1.00 90.75 757 LEU A N 1
ATOM 6152 C CA . LEU A 1 757 ? 11.771 4.016 -10.043 1.00 90.75 757 LEU A CA 1
ATOM 6153 C C . LEU A 1 757 ? 10.429 3.268 -9.958 1.00 90.75 757 LEU A C 1
ATOM 6155 O O . LEU A 1 757 ? 9.494 3.755 -9.329 1.00 90.75 757 LEU A O 1
ATOM 6159 N N . GLY A 1 758 ? 10.342 2.081 -10.567 1.00 89.06 758 GLY A N 1
ATOM 6160 C CA . GLY A 1 758 ? 9.221 1.161 -10.415 1.00 89.06 758 GLY A CA 1
ATOM 6161 C C . GLY A 1 758 ? 9.204 0.419 -9.075 1.00 89.06 758 GLY A C 1
ATOM 6162 O O . GLY A 1 758 ? 8.196 -0.210 -8.770 1.00 89.06 758 GLY A O 1
ATOM 6163 N N . HIS A 1 759 ? 10.263 0.466 -8.259 1.00 89.56 759 HIS A N 1
ATOM 6164 C CA . HIS A 1 759 ? 10.294 -0.161 -6.932 1.00 89.56 759 HIS A CA 1
ATOM 6165 C C . HIS A 1 759 ? 9.659 0.737 -5.856 1.00 89.56 759 HIS A C 1
ATOM 6167 O O . HIS A 1 759 ? 9.561 1.953 -6.000 1.00 89.56 759 HIS A O 1
ATOM 6173 N N . ILE A 1 760 ? 9.221 0.133 -4.741 1.00 90.25 760 ILE A N 1
ATOM 6174 C CA . ILE A 1 760 ? 8.676 0.884 -3.592 1.00 90.25 760 ILE A CA 1
ATOM 6175 C C . ILE A 1 760 ? 9.757 1.735 -2.915 1.00 90.25 760 ILE A C 1
ATOM 6177 O O . ILE A 1 760 ? 9.460 2.822 -2.409 1.00 90.25 760 ILE A O 1
ATOM 6181 N N . GLU A 1 761 ? 10.991 1.243 -2.905 1.00 87.50 761 GLU A N 1
ATOM 6182 C CA . GLU A 1 761 ? 12.166 1.895 -2.333 1.00 87.50 761 GLU A CA 1
ATOM 6183 C C . GLU A 1 761 ? 13.184 2.159 -3.443 1.00 87.50 761 GLU A C 1
ATOM 6185 O O . GLU A 1 761 ? 13.291 1.380 -4.390 1.00 87.50 761 GLU A O 1
ATOM 6190 N N . ILE A 1 762 ? 13.896 3.282 -3.343 1.00 85.38 762 ILE A N 1
ATOM 6191 C CA . ILE A 1 762 ? 14.858 3.712 -4.357 1.00 85.38 762 ILE A CA 1
ATOM 6192 C C . ILE A 1 762 ? 16.244 3.227 -3.944 1.00 85.38 762 ILE A C 1
ATOM 6194 O O . ILE A 1 762 ? 16.782 3.678 -2.936 1.00 85.38 762 ILE A O 1
ATOM 6198 N N . CYS A 1 763 ? 16.821 2.349 -4.760 1.00 80.56 763 CYS A N 1
ATOM 6199 C CA . CYS A 1 763 ? 18.192 1.870 -4.624 1.00 80.56 763 CYS A CA 1
ATOM 6200 C C . CYS A 1 763 ? 18.968 2.275 -5.888 1.00 80.56 763 CYS A C 1
ATOM 6202 O O . CYS A 1 763 ? 18.697 1.719 -6.956 1.00 80.56 763 CYS A O 1
ATOM 6204 N N . PRO A 1 764 ? 19.856 3.281 -5.818 1.00 84.56 764 PRO A N 1
ATOM 6205 C CA . PRO A 1 764 ? 20.649 3.707 -6.962 1.00 84.56 764 PRO A CA 1
ATOM 6206 C C . PRO A 1 764 ? 21.825 2.765 -7.221 1.00 84.56 764 PRO A C 1
ATOM 6208 O O . PRO A 1 764 ? 22.459 2.259 -6.295 1.00 84.56 764 PRO A O 1
ATOM 6211 N N . PHE A 1 765 ? 22.156 2.596 -8.497 1.00 84.56 765 PHE A N 1
ATOM 6212 C CA . PHE A 1 765 ? 23.316 1.837 -8.951 1.00 84.56 765 PHE A CA 1
ATOM 6213 C C . PHE A 1 765 ? 24.125 2.655 -9.949 1.00 84.56 765 PHE A C 1
ATOM 6215 O O . PHE A 1 765 ? 23.587 3.515 -10.639 1.00 84.56 765 PHE A O 1
ATOM 6222 N N . ILE A 1 766 ? 25.410 2.354 -10.063 1.00 84.12 766 ILE A N 1
ATOM 6223 C CA . ILE A 1 766 ? 26.270 2.830 -11.137 1.00 84.12 766 ILE A CA 1
ATOM 6224 C C . ILE A 1 766 ? 26.532 1.691 -12.094 1.00 84.12 766 ILE A C 1
ATOM 6226 O O . ILE A 1 766 ? 26.944 0.611 -11.680 1.00 84.12 766 ILE A O 1
ATOM 6230 N N . LYS A 1 767 ? 26.315 1.957 -13.376 1.00 83.75 767 LYS A N 1
ATOM 6231 C CA . LYS A 1 767 ? 26.630 1.055 -14.470 1.00 83.75 767 LYS A CA 1
ATOM 6232 C C . LYS A 1 767 ? 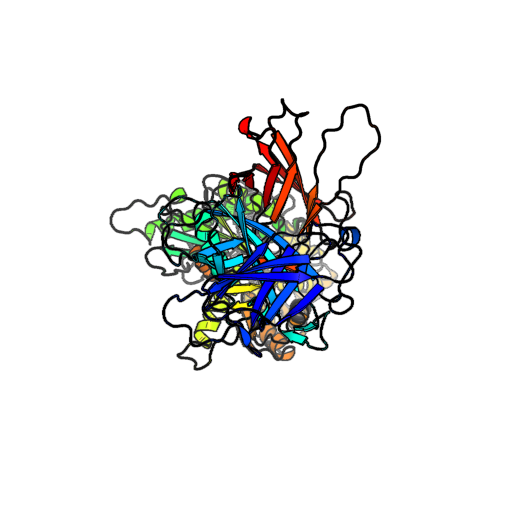27.864 1.566 -15.200 1.00 83.75 767 LYS A C 1
ATOM 6234 O O . LYS A 1 767 ? 27.868 2.688 -15.711 1.00 83.75 767 LYS A O 1
ATOM 6239 N N . ASN A 1 768 ? 28.919 0.756 -15.222 1.00 77.19 768 ASN A N 1
ATOM 6240 C CA . ASN A 1 768 ? 30.135 1.074 -15.971 1.00 77.19 768 ASN A CA 1
ATOM 6241 C C . ASN A 1 768 ? 29.983 0.706 -17.465 1.00 77.19 768 ASN A C 1
ATOM 6243 O O . ASN A 1 768 ? 28.991 0.104 -17.881 1.00 77.19 768 ASN A O 1
ATOM 6247 N N . LYS A 1 769 ? 30.993 1.024 -18.288 1.00 73.62 769 LYS A N 1
ATOM 6248 C CA . LYS A 1 769 ? 30.993 0.689 -19.728 1.00 73.62 769 LYS A CA 1
ATOM 6249 C C . LYS A 1 769 ? 30.955 -0.817 -20.028 1.00 73.62 769 LYS A C 1
ATOM 6251 O O . LYS A 1 769 ? 30.578 -1.192 -21.133 1.00 73.62 769 LYS A O 1
ATOM 6256 N N . ASN A 1 770 ? 31.323 -1.662 -19.064 1.00 71.12 770 ASN A N 1
ATOM 6257 C CA . ASN A 1 770 ? 31.248 -3.121 -19.174 1.00 71.12 770 ASN A CA 1
ATOM 6258 C C . ASN A 1 770 ? 29.858 -3.665 -18.790 1.00 71.12 770 ASN A C 1
ATOM 6260 O O . ASN A 1 770 ? 29.691 -4.875 -18.677 1.00 71.12 770 ASN A O 1
ATOM 6264 N N . GLU A 1 771 ? 28.873 -2.784 -18.579 1.00 72.00 771 GLU A N 1
ATOM 6265 C CA . GLU A 1 771 ? 27.527 -3.110 -18.100 1.00 72.00 771 GLU A CA 1
ATOM 6266 C C . GLU A 1 771 ? 27.501 -3.770 -16.704 1.00 72.00 771 GLU A C 1
ATOM 6268 O O . GLU A 1 771 ? 26.529 -4.428 -16.338 1.00 72.00 771 GLU A O 1
ATOM 6273 N N . GLU A 1 772 ? 28.546 -3.562 -15.897 1.00 71.44 772 GLU A N 1
ATOM 6274 C CA . GLU A 1 772 ? 28.602 -4.020 -14.507 1.00 71.44 772 GLU A CA 1
ATOM 6275 C C . GLU A 1 772 ? 27.961 -2.993 -13.572 1.00 71.44 772 GLU A C 1
ATOM 6277 O O . GLU A 1 772 ? 28.181 -1.787 -13.716 1.00 71.44 772 GLU A O 1
ATOM 6282 N N . TYR A 1 773 ? 27.201 -3.489 -12.592 1.00 74.62 773 TYR A N 1
ATOM 6283 C CA . TYR A 1 773 ? 26.445 -2.683 -11.634 1.00 74.62 773 TYR A CA 1
ATOM 6284 C C . TYR A 1 773 ? 27.158 -2.629 -10.287 1.00 74.62 773 TYR A C 1
ATOM 6286 O O . TYR A 1 773 ? 27.477 -3.665 -9.698 1.00 74.62 773 TYR A O 1
ATOM 6294 N N . PHE A 1 774 ? 27.315 -1.419 -9.764 1.00 74.88 774 PHE A N 1
ATOM 6295 C CA . PHE A 1 774 ? 27.870 -1.132 -8.447 1.00 74.88 774 PHE A CA 1
ATOM 6296 C C . PHE A 1 774 ? 26.820 -0.385 -7.622 1.00 74.88 774 PHE A C 1
ATOM 6298 O O . PHE A 1 774 ? 26.221 0.557 -8.139 1.00 74.88 774 PHE A O 1
ATOM 6305 N N . PRO A 1 775 ? 26.550 -0.773 -6.367 1.00 74.00 775 PRO A N 1
ATOM 6306 C CA . PRO A 1 775 ? 25.610 -0.036 -5.529 1.00 74.00 775 PRO A CA 1
ATOM 6307 C C . PRO A 1 775 ? 26.135 1.379 -5.262 1.00 74.00 775 PRO A C 1
ATOM 6309 O O . PRO A 1 775 ? 27.329 1.566 -5.026 1.00 74.00 775 PRO A O 1
ATOM 6312 N N . ALA A 1 776 ? 25.245 2.370 -5.290 1.00 76.81 776 ALA A N 1
ATOM 6313 C CA . ALA A 1 776 ? 25.549 3.729 -4.856 1.00 76.81 776 ALA A CA 1
ATOM 6314 C C . ALA A 1 776 ? 24.905 4.005 -3.492 1.00 76.81 776 ALA A C 1
ATOM 6316 O O . ALA A 1 776 ? 23.836 3.481 -3.171 1.00 76.81 776 ALA A O 1
ATOM 6317 N N . ASN A 1 777 ? 25.546 4.852 -2.690 1.00 77.19 777 ASN A N 1
ATOM 6318 C CA . ASN A 1 777 ? 25.027 5.215 -1.376 1.00 77.19 777 ASN A CA 1
ATOM 6319 C C . ASN A 1 777 ? 23.897 6.228 -1.545 1.00 77.19 777 ASN A C 1
ATOM 6321 O O . ASN A 1 777 ? 24.060 7.217 -2.256 1.00 77.19 777 ASN A O 1
ATOM 6325 N N . PHE A 1 778 ? 22.758 6.014 -0.889 1.00 82.88 778 PHE A N 1
ATOM 6326 C CA . PHE A 1 778 ? 21.632 6.942 -0.946 1.00 82.88 778 PHE A CA 1
ATOM 6327 C C . PHE A 1 778 ? 21.295 7.488 0.434 1.00 82.88 778 PHE A C 1
ATOM 6329 O O . PHE A 1 778 ? 20.868 6.753 1.320 1.00 82.88 778 PHE A O 1
ATOM 6336 N N . GLU A 1 779 ? 21.448 8.796 0.598 1.00 82.38 779 GLU A N 1
ATOM 6337 C CA . GLU A 1 779 ? 21.096 9.516 1.815 1.00 82.38 779 GLU A CA 1
ATOM 6338 C C . GLU A 1 779 ? 19.816 10.315 1.581 1.00 82.38 779 GLU A C 1
ATOM 6340 O O . GLU A 1 779 ? 19.762 11.193 0.720 1.00 82.38 779 GLU A O 1
ATOM 6345 N N . LEU A 1 780 ? 18.762 10.035 2.344 1.00 80.50 780 LEU A N 1
ATOM 6346 C CA . LEU A 1 780 ? 17.504 10.769 2.213 1.00 80.50 780 LEU A CA 1
ATOM 6347 C C . LEU A 1 780 ? 17.668 12.247 2.587 1.00 80.50 780 LEU A C 1
ATOM 6349 O O . LEU A 1 780 ? 18.384 12.603 3.521 1.00 80.50 780 LEU A O 1
ATOM 6353 N N . GLY A 1 781 ? 16.970 13.112 1.853 1.00 66.44 781 GLY A N 1
ATOM 6354 C CA . GLY A 1 781 ? 16.930 14.544 2.119 1.00 66.44 781 GLY A CA 1
ATOM 6355 C C . GLY A 1 781 ? 16.138 14.809 3.395 1.00 66.44 781 GLY A C 1
ATOM 6356 O O . GLY A 1 781 ? 15.019 14.300 3.531 1.00 66.44 781 GLY A O 1
ATOM 6357 N N . ILE A 1 782 ? 16.741 15.570 4.314 1.00 47.25 782 ILE A N 1
ATOM 6358 C CA . ILE A 1 782 ? 16.121 16.032 5.566 1.00 47.25 782 ILE A CA 1
ATOM 6359 C C . ILE A 1 782 ? 15.194 17.209 5.284 1.00 47.25 782 ILE A C 1
ATOM 6361 O O . ILE A 1 782 ? 15.639 18.142 4.574 1.00 47.25 782 ILE A O 1
#

pLDDT: mean 83.73, std 14.68, range [34.59, 98.5]